Protein AF-A0A9X2RRU5-F1 (afdb_monomer_lite)

Secondary structure (DSSP, 8-state):
--TT----EE-SEEEEE--TTTT-SS-HHHHHHHHHHTT-SEEEE--BT--HHHHHHHHHHTTSSEEEEEEEEEEEETTEEEEEEEE---TTSTTHHHHHHHHHHHHHHHHHHHHHHHHHHHHTT----HHHHHHHH-TT----HHHHHHHHHHHHTT-TTTTT--TT-HHHHHHHHSSTTSTT-PPPPP--BHHHHHHHHHHTTPEEEE-SGGGT---SSHHHHHHHHHHHHHTTEEEEEEEETTS-HHHHHHHHHHHHHHT-EEEEE--B--TTTSTTS-STTEESS--SSSTHHHHHHHHHHHHHHHH-PPPPPPPPPP-----------------------PPPPTT--------GGG---EE-SEEEEEE-SS-GGGGGGG--HHHHHHHHHHHHHHHHHHHHHHHHHHHHHHS--TTHHHHHHHHHTT-PPPHHHHHHHHTSSS--HHHHHHHHHHHHHHHHHHHHHHHHHHHHHHHHHHHHHHHHHHHHH-HHHHHHHHHHHTTTHHHHHHHHHH--S---HHHHHHHHHHHHHHHHHHH---SSTTT--EEEEEE-TTS-SSEE-S-SSPPPPEEEEEE-HHHHHHHHHHHHTSTTTGGG---EE-TTEEEETTEEEEEEEEESSS-TTSEEEEEEEEEE--HHHHHHHHH-BSSS-HHHHHHHHHHHH------------------------------------PPP-PPPPHHHHHHHHHHTTSEE-S-PPPTT-S-HHHHHHHHHHT-GGGTTHHHHHHHHHHHHHHHHHHHS-TTTHHHHHHHHHHHHHHHHSS-SBSSTT---TTSBSEEEEEE-S--SEEE-HHHHHIIIIITHHHHHHHHHHHHHHHHHHHHHHHHHHHHHH-SS--EEHHHHHHHHHHTHHHHHHHHHHHHHHHHHHHHHHHHHHH-S--SSSEEEE-HHHHHHHHHTS--PSP-EEEEEEEEE-SSHHHHHTT--EEEEEEEEESS-SSTTSTTHHHHHHH-TTHHHHHHHHHHHTS-TTEEEEEEE---TTS-------SSEEEESSS--SS-GGGEEPGGGEEEEEETTEEEEEETT--SEEEESS-SS--SSTTT-TTGGGB---EEESS----TT-SEEPEEEETTEEEE--EEEEEGGGGSPPPSSS--PPP-HHHHHHHHHHHHHHHT--SEEEEE-TT-SSPEEEETT-HHHHHHHHHHHHHH-SEEEEEE-SS-GGGB-EEETTEEE-EEEE--EE------

pLDDT: mean 83.12, std 18.12, range [20.88, 98.06]

Structure (mmCIF, N/CA/C/O backbone):
data_AF-A0A9X2RRU5-F1
#
_entry.id   AF-A0A9X2RRU5-F1
#
loop_
_atom_site.group_PDB
_atom_site.id
_atom_site.type_symbol
_atom_site.label_atom_id
_atom_site.label_alt_id
_atom_site.label_comp_id
_atom_site.label_asym_id
_atom_site.label_entity_id
_atom_site.label_seq_id
_atom_site.pdbx_PDB_ins_code
_atom_site.Cartn_x
_atom_site.Cartn_y
_atom_site.Cartn_z
_atom_site.occupancy
_atom_site.B_iso_or_equiv
_atom_site.auth_seq_id
_atom_site.auth_comp_id
_atom_site.auth_asym_id
_atom_site.auth_atom_id
_atom_site.pdbx_PDB_model_num
ATOM 1 N N . MET A 1 1 ? 44.493 -8.476 35.627 1.00 24.47 1 MET A N 1
ATOM 2 C CA . MET A 1 1 ? 45.033 -7.413 34.754 1.00 24.47 1 MET A CA 1
ATOM 3 C C . MET A 1 1 ? 45.550 -8.068 33.486 1.00 24.47 1 MET A C 1
ATOM 5 O O . MET A 1 1 ? 46.550 -8.771 33.555 1.00 24.47 1 MET A O 1
ATOM 9 N N . MET A 1 2 ? 44.836 -7.906 32.372 1.00 25.84 2 MET A N 1
ATOM 10 C CA . MET A 1 2 ? 45.335 -8.288 31.048 1.00 25.84 2 MET A CA 1
ATOM 11 C C . MET A 1 2 ? 46.374 -7.245 30.592 1.00 25.84 2 MET A C 1
ATOM 13 O O . MET A 1 2 ? 46.134 -6.050 30.787 1.00 25.84 2 MET A O 1
ATOM 17 N N . PRO A 1 3 ? 47.530 -7.637 30.029 1.00 26.92 3 PRO A N 1
ATOM 18 C CA . PRO A 1 3 ? 48.502 -6.690 29.498 1.00 26.92 3 PRO A CA 1
ATOM 19 C C . PRO A 1 3 ? 47.978 -6.097 28.182 1.00 26.92 3 PRO A C 1
ATOM 21 O O . PRO A 1 3 ? 47.707 -6.846 27.250 1.00 26.92 3 PRO A O 1
ATOM 24 N N . GLY A 1 4 ? 47.883 -4.766 28.092 1.00 42.81 4 GLY A N 1
ATOM 25 C CA . GLY A 1 4 ? 47.734 -4.063 26.808 1.00 42.81 4 GLY A CA 1
ATOM 26 C C . GLY A 1 4 ? 46.471 -3.225 26.589 1.00 42.81 4 GLY A C 1
ATOM 27 O O . GLY A 1 4 ? 46.318 -2.710 25.486 1.00 42.81 4 GLY A O 1
ATOM 28 N N . VAL A 1 5 ? 45.594 -3.033 27.583 1.00 45.88 5 VAL A N 1
ATOM 29 C CA . VAL A 1 5 ? 44.443 -2.118 27.429 1.00 45.88 5 VAL A CA 1
ATOM 30 C C . VAL A 1 5 ? 44.961 -0.674 27.283 1.00 45.88 5 VAL A C 1
ATOM 32 O O . VAL A 1 5 ? 45.672 -0.204 28.179 1.00 45.88 5 VAL A O 1
ATOM 35 N N . PRO A 1 6 ? 44.670 0.035 26.174 1.00 53.47 6 PRO A N 1
ATOM 36 C CA . PRO A 1 6 ? 45.039 1.439 26.015 1.00 53.47 6 PRO A CA 1
ATOM 37 C C . PRO A 1 6 ? 44.464 2.280 27.161 1.00 53.47 6 PRO A C 1
ATOM 39 O O . PRO A 1 6 ? 43.352 2.032 27.618 1.00 53.47 6 PRO A O 1
ATOM 42 N N . ALA A 1 7 ? 45.192 3.295 27.630 1.00 63.28 7 ALA A N 1
ATOM 43 C CA . ALA A 1 7 ? 44.657 4.205 28.642 1.00 63.28 7 ALA A CA 1
ATOM 44 C C . ALA A 1 7 ? 43.422 4.945 28.090 1.00 63.28 7 ALA A C 1
ATOM 46 O O . ALA A 1 7 ? 43.555 5.742 27.159 1.00 63.28 7 ALA A O 1
ATOM 47 N N . HIS A 1 8 ? 42.241 4.692 28.666 1.00 77.44 8 HIS A N 1
ATOM 48 C CA . HIS A 1 8 ? 41.007 5.389 28.300 1.00 77.44 8 HIS A CA 1
ATOM 49 C C . HIS A 1 8 ? 41.116 6.889 28.606 1.00 77.44 8 HIS A C 1
ATOM 51 O O . HIS A 1 8 ? 41.664 7.294 29.634 1.00 77.44 8 HIS A O 1
ATOM 57 N N . ARG A 1 9 ? 40.577 7.725 27.717 1.00 82.31 9 ARG A N 1
ATOM 58 C CA . ARG A 1 9 ? 40.496 9.181 27.874 1.00 82.31 9 ARG A CA 1
ATOM 59 C C . ARG A 1 9 ? 39.036 9.605 27.988 1.00 82.31 9 ARG A C 1
ATOM 61 O O . ARG A 1 9 ? 38.184 9.062 27.290 1.00 82.31 9 ARG A O 1
ATOM 68 N N . ALA A 1 10 ? 38.778 10.593 28.840 1.00 87.06 10 ALA A N 1
ATOM 69 C CA . ALA A 1 10 ? 37.452 11.176 28.997 1.00 87.06 10 ALA A CA 1
ATOM 70 C C . ALA A 1 10 ? 37.059 12.021 27.772 1.00 87.06 10 ALA A C 1
ATOM 72 O O . ALA A 1 10 ? 37.877 12.779 27.243 1.00 87.06 10 ALA A O 1
ATOM 73 N N . THR A 1 11 ? 35.801 11.911 27.358 1.00 90.81 11 THR A N 1
ATOM 74 C CA . THR A 1 11 ? 35.143 12.739 26.337 1.00 90.81 11 THR A CA 1
ATOM 75 C C . THR A 1 11 ? 33.867 13.352 26.926 1.00 90.81 11 THR A C 1
ATOM 77 O O . THR A 1 11 ? 33.254 12.728 27.782 1.00 90.81 11 THR A O 1
ATOM 80 N N . PRO A 1 12 ? 33.436 14.555 26.501 1.00 92.94 12 PRO A N 1
ATOM 81 C CA . PRO A 1 12 ? 32.175 15.162 26.933 1.00 92.94 12 PRO A CA 1
ATOM 82 C C . PRO A 1 12 ? 30.919 14.556 26.270 1.00 92.94 12 PRO A C 1
ATOM 84 O O . PRO A 1 12 ? 29.825 15.068 26.501 1.00 92.94 12 PRO A O 1
ATOM 87 N N . LEU A 1 13 ? 31.051 13.522 25.435 1.00 95.38 13 LEU A N 1
ATOM 88 C CA . LEU A 1 13 ? 29.955 12.876 24.702 1.00 95.38 13 LEU A CA 1
ATOM 89 C C . LEU A 1 13 ? 30.018 11.354 24.876 1.00 95.38 13 LEU A C 1
ATOM 91 O O . LEU A 1 13 ? 31.097 10.786 24.709 1.00 95.38 13 LEU A O 1
ATOM 95 N N . ASP A 1 14 ? 28.869 10.715 25.102 1.00 96.75 14 ASP A N 1
ATOM 96 C CA . ASP A 1 14 ? 28.729 9.256 25.017 1.00 96.75 14 ASP A CA 1
ATOM 97 C C . ASP A 1 14 ? 27.379 8.834 24.417 1.00 96.75 14 ASP A C 1
ATOM 99 O O . ASP A 1 14 ? 26.338 8.988 25.051 1.00 96.75 14 ASP A O 1
ATOM 103 N N . LEU A 1 15 ? 27.381 8.325 23.186 1.00 97.06 15 LEU A N 1
ATOM 104 C CA . LEU A 1 15 ? 26.156 7.957 22.474 1.00 97.06 15 LEU A CA 1
ATOM 105 C C . LEU A 1 15 ? 25.784 6.472 22.588 1.00 97.06 15 LEU A C 1
ATOM 107 O O . LEU A 1 15 ? 24.873 6.047 21.896 1.00 97.06 15 LEU A O 1
ATOM 111 N N . HIS A 1 16 ? 26.442 5.690 23.443 1.00 97.38 16 HIS A N 1
ATOM 112 C CA . HIS A 1 16 ? 26.155 4.260 23.549 1.00 97.38 16 HIS A CA 1
ATOM 113 C C . HIS A 1 16 ? 26.153 3.830 25.018 1.00 97.38 16 HIS A C 1
ATOM 115 O O . HIS A 1 16 ? 27.198 3.514 25.595 1.00 97.38 16 HIS A O 1
ATOM 121 N N . LEU A 1 17 ? 24.970 3.872 25.636 1.00 97.31 17 LEU A N 1
ATOM 122 C CA . LEU A 1 17 ? 24.763 3.574 27.053 1.00 97.31 17 LEU A CA 1
ATOM 123 C C . LEU A 1 17 ? 23.592 2.615 27.236 1.00 97.31 17 LEU A C 1
ATOM 125 O O . LEU A 1 17 ? 22.496 2.860 26.731 1.00 97.31 17 LEU A O 1
ATOM 129 N N . HIS A 1 18 ? 23.801 1.603 28.066 1.00 97.06 18 HIS A N 1
ATOM 130 C CA . HIS A 1 18 ? 22.802 0.605 28.416 1.00 97.06 18 HIS A CA 1
ATOM 131 C C . HIS A 1 18 ? 22.376 0.742 29.867 1.00 97.06 18 HIS A C 1
ATOM 133 O O . HIS A 1 18 ? 23.141 1.159 30.744 1.00 97.06 18 HIS A O 1
ATOM 139 N N . THR A 1 19 ? 21.123 0.403 30.127 1.00 95.75 19 THR A N 1
ATOM 140 C CA . THR A 1 19 ? 20.498 0.487 31.440 1.00 95.75 19 THR A CA 1
ATOM 141 C C . THR A 1 19 ? 19.887 -0.856 31.822 1.00 95.75 19 THR A C 1
ATOM 143 O O . THR A 1 19 ? 19.808 -1.798 31.037 1.00 95.75 19 THR A O 1
ATOM 146 N N . ARG A 1 20 ? 19.372 -0.938 33.047 1.00 93.06 20 ARG A N 1
ATOM 147 C CA . ARG A 1 20 ? 18.588 -2.074 33.544 1.00 93.06 20 ARG A CA 1
ATOM 148 C C . ARG A 1 20 ? 17.278 -2.318 32.792 1.00 93.06 20 ARG A C 1
ATOM 150 O O . ARG A 1 20 ? 16.584 -3.268 33.139 1.00 93.06 20 ARG A O 1
ATOM 157 N N . CYS A 1 21 ? 16.910 -1.478 31.824 1.00 90.69 21 CYS A N 1
ATOM 158 C CA . CYS A 1 21 ? 15.813 -1.760 30.900 1.00 90.69 21 CYS A CA 1
ATOM 159 C C . CYS A 1 21 ? 16.197 -2.797 29.829 1.00 90.69 21 CYS A C 1
ATOM 161 O O . CYS A 1 21 ? 15.300 -3.407 29.256 1.00 90.69 21 CYS A O 1
ATOM 163 N N . SER A 1 22 ? 17.493 -3.033 29.612 1.00 93.75 22 SER A N 1
ATOM 164 C CA . SER A 1 22 ? 18.047 -4.127 28.809 1.00 93.75 22 SER A CA 1
ATOM 165 C C . SER A 1 22 ? 19.157 -4.838 29.598 1.00 93.75 22 SER A C 1
ATOM 167 O O . SER A 1 22 ? 18.963 -5.166 30.769 1.00 93.75 22 SER A O 1
ATOM 169 N N . ASP A 1 23 ? 20.332 -5.088 29.044 1.00 92.62 23 ASP A N 1
ATOM 170 C CA . ASP A 1 23 ? 21.387 -5.894 29.659 1.00 92.62 23 ASP A CA 1
ATOM 171 C C . ASP A 1 23 ? 22.358 -5.109 30.572 1.00 92.62 23 ASP A C 1
ATOM 173 O O . ASP A 1 23 ? 23.270 -5.697 31.159 1.00 92.62 23 ASP A O 1
ATOM 177 N N . GLY A 1 24 ? 22.120 -3.814 30.805 1.00 92.31 24 GLY A N 1
ATOM 178 C CA . GLY A 1 24 ? 22.867 -3.007 31.779 1.00 92.31 24 GLY A CA 1
ATOM 179 C C . GLY A 1 24 ? 22.593 -3.373 33.251 1.00 92.31 24 GLY A C 1
ATOM 180 O O . GLY A 1 24 ? 21.555 -3.937 33.602 1.00 92.31 24 GLY A O 1
ATOM 181 N N . ASP A 1 25 ? 23.514 -3.039 34.163 1.00 90.12 25 ASP A N 1
ATOM 182 C CA . ASP A 1 25 ? 23.371 -3.322 35.607 1.00 90.12 25 ASP A CA 1
ATOM 183 C C . ASP A 1 25 ? 22.767 -2.171 36.443 1.00 90.12 25 ASP A C 1
ATOM 185 O O . ASP A 1 25 ? 22.312 -2.402 37.568 1.00 90.12 25 ASP A O 1
ATOM 189 N N . GLU A 1 26 ? 22.684 -0.967 35.877 1.00 94.31 26 GLU A N 1
ATOM 190 C CA . GLU A 1 26 ? 22.269 0.271 36.545 1.00 94.31 26 GLU A CA 1
ATOM 191 C C . GLU A 1 26 ? 20.958 0.826 35.984 1.00 94.31 26 GLU A C 1
ATOM 193 O O . GLU A 1 26 ? 20.671 0.750 34.792 1.00 94.31 26 GLU A O 1
ATOM 198 N N . THR A 1 27 ? 20.131 1.419 36.842 1.00 95.19 27 THR A N 1
ATOM 199 C CA . THR A 1 27 ? 18.882 2.072 36.420 1.00 95.19 27 THR A CA 1
ATOM 200 C C . THR A 1 27 ? 19.157 3.309 35.554 1.00 95.19 27 THR A C 1
ATOM 202 O O . THR A 1 27 ? 20.185 3.967 35.736 1.00 95.19 27 THR A O 1
ATOM 205 N N . PRO A 1 28 ? 18.216 3.729 34.683 1.00 95.94 28 PRO A N 1
ATOM 206 C CA . PRO A 1 28 ? 18.375 4.949 33.886 1.00 95.94 28 PRO A CA 1
ATOM 207 C C . PRO A 1 28 ? 18.768 6.192 34.707 1.00 95.94 28 PRO A C 1
ATOM 209 O O . PRO A 1 28 ? 19.568 7.016 34.265 1.00 95.94 28 PRO A O 1
ATOM 212 N N . ALA A 1 29 ? 18.262 6.317 35.939 1.00 95.00 29 ALA A N 1
ATOM 213 C CA . ALA A 1 29 ? 18.604 7.422 36.833 1.00 95.00 29 ALA A CA 1
ATOM 214 C C . ALA A 1 29 ? 20.039 7.339 37.388 1.00 95.00 29 ALA A C 1
ATOM 216 O O . ALA A 1 29 ? 20.690 8.366 37.588 1.00 95.00 29 ALA A O 1
ATOM 217 N N . GLU A 1 30 ? 20.548 6.134 37.650 1.00 96.62 30 GLU A N 1
ATOM 218 C CA . GLU A 1 30 ? 21.934 5.918 38.077 1.00 96.62 30 GLU A CA 1
ATOM 219 C C . GLU A 1 30 ? 22.914 6.240 36.953 1.00 96.62 30 GLU A C 1
ATOM 221 O O . GLU A 1 30 ? 23.857 7.005 37.181 1.00 96.62 30 GLU A O 1
ATOM 226 N N . VAL A 1 31 ? 22.631 5.767 35.735 1.00 97.06 31 VAL A N 1
ATOM 227 C CA . VAL A 1 31 ? 23.450 6.063 34.553 1.00 97.06 31 VAL A CA 1
ATOM 228 C C . VAL A 1 31 ? 23.481 7.574 34.289 1.00 97.06 31 VAL A C 1
ATOM 230 O O . VAL A 1 31 ? 24.561 8.135 34.092 1.00 97.06 31 VAL A O 1
ATOM 233 N N . ALA A 1 32 ? 22.345 8.278 34.391 1.00 96.38 32 ALA A N 1
ATOM 234 C CA . ALA A 1 32 ? 22.297 9.738 34.247 1.00 96.38 32 ALA A CA 1
ATOM 235 C C . ALA A 1 32 ? 23.183 10.460 35.280 1.00 96.38 32 ALA A C 1
ATOM 237 O O . ALA A 1 32 ? 23.961 11.351 34.927 1.00 96.38 32 ALA A O 1
ATOM 238 N N . ARG A 1 33 ? 23.140 10.043 36.555 1.00 95.12 33 ARG A N 1
ATOM 239 C CA . ARG A 1 33 ? 24.009 10.602 37.608 1.00 95.12 33 ARG A CA 1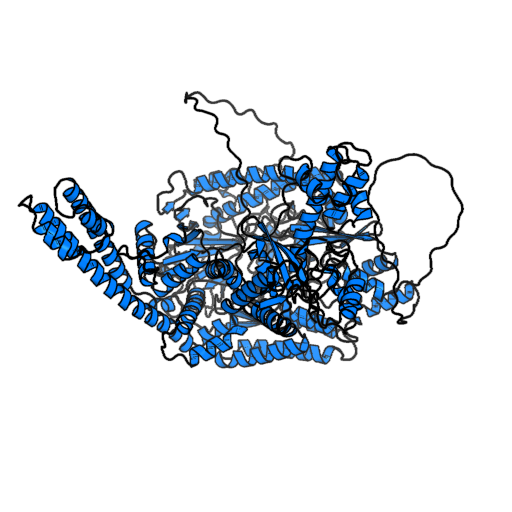
ATOM 240 C C . ARG A 1 33 ? 25.489 10.364 37.324 1.00 95.12 33 ARG A C 1
ATOM 242 O O . ARG A 1 33 ? 26.296 11.263 37.564 1.00 95.12 33 ARG A O 1
ATOM 249 N N . ARG A 1 34 ? 25.857 9.193 36.797 1.00 95.50 34 ARG A N 1
ATOM 250 C CA . ARG A 1 34 ? 27.243 8.911 36.395 1.00 95.50 34 ARG A CA 1
ATOM 251 C C . ARG A 1 34 ? 27.687 9.762 35.218 1.00 95.50 34 ARG A C 1
ATOM 253 O O . ARG A 1 34 ? 28.794 10.286 35.265 1.00 95.50 34 ARG A O 1
ATOM 260 N N . CYS A 1 35 ? 26.830 9.953 34.217 1.00 96.44 35 CYS A N 1
ATOM 261 C CA . CYS A 1 35 ? 27.108 10.835 33.083 1.00 96.44 35 CYS A CA 1
ATOM 262 C C . CYS A 1 35 ? 27.416 12.266 33.552 1.00 96.44 35 CYS A C 1
ATOM 264 O O . CYS A 1 35 ? 28.423 12.849 33.152 1.00 96.44 35 CYS A O 1
ATOM 266 N N . LEU A 1 36 ? 26.604 12.801 34.470 1.00 94.75 36 LEU A N 1
ATOM 267 C CA . LEU A 1 36 ? 26.824 14.123 35.064 1.00 94.75 36 LEU A CA 1
ATOM 268 C C . LEU A 1 36 ? 28.119 14.181 35.889 1.00 94.75 36 LEU A C 1
ATOM 270 O O . LEU A 1 36 ? 28.892 15.128 35.757 1.00 94.75 36 LEU A O 1
ATOM 274 N N . ALA A 1 37 ? 28.393 13.159 36.706 1.00 93.75 37 ALA A N 1
ATOM 275 C CA . ALA A 1 37 ? 29.620 13.079 37.502 1.00 93.75 37 ALA A CA 1
ATOM 276 C C . ALA A 1 37 ? 30.890 12.941 36.638 1.00 93.75 37 ALA A C 1
ATOM 278 O O . ALA A 1 37 ? 31.948 13.437 37.020 1.00 93.75 37 ALA A O 1
ATOM 279 N N . ALA A 1 38 ? 30.779 12.301 35.471 1.00 92.56 38 ALA A N 1
ATOM 280 C CA . ALA A 1 38 ? 31.847 12.170 34.482 1.00 92.56 38 ALA A CA 1
ATOM 281 C C . ALA A 1 38 ? 32.068 13.450 33.651 1.00 92.56 38 ALA A C 1
ATOM 283 O O . ALA A 1 38 ? 33.027 13.526 32.884 1.00 92.56 38 ALA A O 1
ATOM 284 N N . GLY A 1 39 ? 31.214 14.469 33.811 1.00 93.88 39 GLY A N 1
ATOM 285 C CA . GLY A 1 39 ? 31.307 15.729 33.074 1.00 93.88 39 GLY A CA 1
ATOM 286 C C . GLY A 1 39 ? 30.813 15.642 31.628 1.00 93.88 39 GLY A C 1
ATOM 287 O O . GLY A 1 39 ? 31.238 16.448 30.796 1.00 93.88 39 GLY A O 1
ATOM 288 N N . LEU A 1 40 ? 29.932 14.682 31.314 1.00 95.88 40 LEU A N 1
ATOM 289 C CA . LEU A 1 40 ? 29.296 14.610 30.002 1.00 95.88 40 LEU A CA 1
ATOM 290 C C . LEU A 1 40 ? 28.385 15.816 29.768 1.00 95.88 40 LEU A C 1
ATOM 292 O O . LEU A 1 40 ? 27.685 16.288 30.662 1.00 95.88 40 LEU A O 1
ATOM 296 N N . ARG A 1 41 ? 28.388 16.295 28.526 1.00 94.81 41 ARG A N 1
ATOM 297 C CA . ARG A 1 41 ? 27.505 17.347 28.015 1.00 94.81 41 ARG A CA 1
ATOM 298 C C . ARG A 1 41 ? 26.365 16.795 27.172 1.00 94.81 41 ARG A C 1
ATOM 300 O O . ARG A 1 41 ? 25.324 17.444 27.078 1.00 94.81 41 ARG A O 1
ATOM 307 N N . ALA A 1 42 ? 26.549 15.621 26.578 1.00 94.88 42 ALA A N 1
ATOM 308 C CA . ALA A 1 42 ? 25.508 14.923 25.846 1.00 94.88 42 ALA A CA 1
ATOM 309 C C . ALA A 1 42 ? 25.653 13.408 25.975 1.00 94.88 42 ALA A C 1
ATOM 311 O O . ALA A 1 42 ? 26.777 12.902 26.044 1.00 94.88 42 ALA A O 1
ATOM 312 N N . ALA A 1 43 ? 24.524 12.702 26.001 1.00 96.75 43 ALA A N 1
ATOM 313 C CA . ALA A 1 43 ? 24.524 11.250 25.997 1.00 96.75 43 ALA A CA 1
ATOM 314 C C . ALA A 1 43 ? 23.265 10.642 25.373 1.00 96.75 43 ALA A C 1
ATOM 316 O O . ALA A 1 43 ? 22.221 11.298 25.338 1.00 96.75 43 ALA A O 1
ATOM 317 N N . ALA A 1 44 ? 23.359 9.388 24.930 1.00 96.06 44 ALA A N 1
ATOM 318 C CA . ALA A 1 44 ? 22.219 8.602 24.466 1.00 96.06 44 ALA A CA 1
ATOM 319 C C . ALA A 1 44 ? 22.071 7.318 25.284 1.00 96.06 44 ALA A C 1
ATOM 321 O O . ALA A 1 44 ? 23.061 6.640 25.543 1.00 96.06 44 ALA A O 1
ATOM 322 N N . VAL A 1 45 ? 20.835 6.991 25.661 1.00 95.00 45 VAL A N 1
ATOM 323 C CA . VAL A 1 45 ? 20.478 5.643 26.121 1.00 95.00 45 VAL A CA 1
ATOM 324 C C . VAL A 1 45 ? 20.085 4.847 24.892 1.00 95.00 45 VAL A C 1
ATOM 326 O O . VAL A 1 45 ? 19.264 5.323 24.115 1.00 95.00 45 VAL A O 1
ATOM 329 N N . THR A 1 46 ? 20.687 3.679 24.720 1.00 96.19 46 THR A N 1
ATOM 330 C CA . THR A 1 46 ? 20.565 2.824 23.538 1.00 96.19 46 THR A CA 1
ATOM 331 C C . THR A 1 46 ? 20.336 1.379 23.958 1.00 96.19 46 THR A C 1
ATOM 333 O O . THR A 1 46 ? 20.998 0.484 23.459 1.00 96.19 46 THR A O 1
ATOM 336 N N . ASP A 1 47 ? 19.401 1.162 24.884 1.00 96.12 47 ASP A N 1
ATOM 337 C CA . ASP A 1 47 ? 19.038 -0.176 25.356 1.00 96.12 47 ASP A CA 1
ATOM 338 C C . ASP A 1 47 ? 18.694 -1.125 24.189 1.00 96.12 47 ASP A C 1
ATOM 340 O O . ASP A 1 47 ? 18.074 -0.716 23.194 1.00 96.12 47 ASP A O 1
ATOM 344 N N . HIS A 1 48 ? 19.059 -2.402 24.336 1.00 96.06 48 HIS A N 1
ATOM 345 C CA . HIS A 1 48 ? 18.788 -3.424 23.327 1.00 96.06 48 HIS A CA 1
ATOM 346 C C . HIS A 1 48 ? 17.289 -3.603 23.076 1.00 96.06 48 HIS A C 1
ATOM 348 O O . HIS A 1 48 ? 16.526 -3.946 23.979 1.00 96.06 48 HIS A O 1
ATOM 354 N N . ASN A 1 49 ? 16.869 -3.390 21.826 1.00 95.00 49 ASN A N 1
ATOM 355 C CA . ASN A 1 49 ? 15.518 -3.646 21.317 1.00 95.00 49 ASN A CA 1
ATOM 356 C C . ASN A 1 49 ? 14.378 -2.967 22.108 1.00 95.00 49 ASN A C 1
ATOM 358 O O . ASN A 1 49 ? 13.209 -3.340 21.976 1.00 95.00 49 ASN A O 1
ATOM 362 N N . THR A 1 50 ? 14.688 -1.939 22.905 1.00 91.56 50 THR A N 1
ATOM 363 C CA . THR A 1 50 ? 13.719 -1.205 23.722 1.00 91.56 50 THR A CA 1
ATOM 364 C C . THR A 1 50 ? 14.110 0.260 23.892 1.00 91.56 50 THR A C 1
ATOM 366 O O . THR A 1 50 ? 15.277 0.625 23.914 1.00 91.56 50 THR A O 1
ATOM 369 N N . MET A 1 51 ? 13.102 1.118 24.046 1.00 91.38 51 MET A N 1
ATOM 370 C CA . MET A 1 51 ? 13.267 2.553 24.322 1.00 91.38 51 MET A CA 1
ATOM 371 C C . MET A 1 51 ? 12.924 2.905 25.782 1.00 91.38 51 MET A C 1
ATOM 373 O O . MET A 1 51 ? 12.890 4.082 26.148 1.00 91.38 51 MET A O 1
ATOM 377 N N . ALA A 1 52 ? 12.620 1.909 26.624 1.00 89.44 52 ALA A N 1
ATOM 378 C CA . ALA A 1 52 ? 12.047 2.120 27.956 1.00 89.44 52 ALA A CA 1
ATOM 379 C C . ALA A 1 52 ? 12.941 2.958 28.895 1.00 89.44 52 ALA A C 1
ATOM 381 O O . ALA A 1 52 ? 12.426 3.697 29.739 1.00 89.44 52 ALA A O 1
ATOM 382 N N . GLY A 1 53 ? 14.268 2.901 28.729 1.00 90.38 53 GLY A N 1
ATOM 383 C CA . GLY A 1 53 ? 15.218 3.642 29.563 1.00 90.38 53 GLY A CA 1
ATOM 384 C C . GLY A 1 53 ? 15.281 5.150 29.286 1.00 90.38 53 GLY A C 1
ATOM 385 O O . GLY A 1 53 ? 15.643 5.926 30.176 1.00 90.38 53 GLY A O 1
ATOM 386 N N . VAL A 1 54 ? 14.880 5.601 28.091 1.00 92.19 54 VAL A N 1
ATOM 387 C CA . VAL A 1 54 ? 15.118 6.975 27.609 1.00 92.19 54 VAL A CA 1
ATOM 388 C C . VAL A 1 54 ? 14.432 8.029 28.484 1.00 92.19 54 VAL A C 1
ATOM 390 O O . VAL A 1 54 ? 15.074 8.983 28.931 1.00 92.19 54 VAL A O 1
ATOM 393 N N . ALA A 1 55 ? 13.139 7.859 28.779 1.00 86.62 55 ALA A N 1
ATOM 394 C CA . ALA A 1 55 ? 12.369 8.842 29.548 1.00 86.62 55 ALA A CA 1
ATOM 395 C C . ALA A 1 55 ? 12.871 8.971 30.998 1.00 86.62 55 ALA A C 1
ATOM 397 O O . ALA A 1 55 ? 12.998 10.077 31.533 1.00 86.62 55 ALA A O 1
ATOM 398 N N . GLY A 1 56 ? 13.204 7.839 31.630 1.00 86.94 56 GLY A N 1
ATOM 399 C CA . GLY A 1 56 ? 13.754 7.804 32.985 1.00 86.94 56 GLY A CA 1
ATOM 400 C C . GLY A 1 56 ? 15.112 8.502 33.081 1.00 86.94 56 GLY A C 1
ATOM 401 O O . GLY A 1 56 ? 15.335 9.287 34.005 1.00 86.94 56 GLY A O 1
ATOM 402 N N . PHE A 1 57 ? 15.983 8.269 32.099 1.00 93.69 57 PHE A N 1
ATOM 403 C CA . PHE A 1 57 ? 17.292 8.912 31.998 1.00 93.69 57 PHE A CA 1
ATOM 404 C C . PHE A 1 57 ? 17.174 10.425 31.774 1.00 93.69 57 PHE A C 1
ATOM 406 O O . PHE A 1 57 ? 17.789 11.205 32.502 1.00 93.69 57 PHE A O 1
ATOM 413 N N . ALA A 1 58 ? 16.333 10.855 30.825 1.00 88.88 58 ALA A N 1
ATOM 414 C CA . ALA A 1 58 ? 16.113 12.271 30.520 1.00 88.88 58 ALA A CA 1
ATOM 415 C C . ALA A 1 58 ? 15.598 13.061 31.730 1.00 88.88 58 ALA A C 1
ATOM 417 O O . ALA A 1 58 ? 16.090 14.154 32.023 1.00 88.88 58 ALA A O 1
ATOM 418 N N . ARG A 1 59 ? 14.658 12.479 32.482 1.00 87.94 59 ARG A N 1
ATOM 419 C CA . ARG A 1 59 ? 14.136 13.069 33.720 1.00 87.94 59 ARG A CA 1
ATOM 420 C C . ARG A 1 59 ? 15.231 13.232 34.776 1.00 87.94 59 ARG A C 1
ATOM 422 O O . ARG A 1 59 ? 15.345 14.301 35.368 1.00 87.94 59 ARG A O 1
ATOM 429 N N . ALA A 1 60 ? 16.057 12.206 34.986 1.00 88.69 60 ALA A N 1
ATOM 430 C CA . ALA A 1 60 ? 17.151 12.252 35.957 1.00 88.69 60 ALA A CA 1
ATOM 431 C C . ALA A 1 60 ? 18.287 13.208 35.550 1.00 88.69 60 ALA A C 1
ATOM 433 O O . ALA A 1 60 ? 18.955 13.772 36.416 1.00 88.69 60 ALA A O 1
ATOM 434 N N . ALA A 1 61 ? 18.490 13.422 34.248 1.00 89.75 61 ALA A N 1
ATOM 435 C CA . ALA A 1 61 ? 19.449 14.388 33.724 1.00 89.75 61 ALA A CA 1
ATOM 436 C C . ALA A 1 61 ? 19.045 15.855 33.980 1.00 89.75 61 ALA A C 1
ATOM 438 O O . ALA A 1 61 ? 19.914 16.729 34.001 1.00 89.75 61 ALA A O 1
ATOM 439 N N . GLY A 1 62 ? 17.749 16.147 34.159 1.00 80.94 62 GLY A N 1
ATOM 440 C CA . GLY A 1 62 ? 17.249 17.461 34.589 1.00 80.94 62 GLY A CA 1
ATOM 441 C C . GLY A 1 62 ? 17.633 18.640 33.682 1.00 80.94 62 GLY A C 1
ATOM 442 O O . GLY A 1 62 ? 17.734 19.768 34.157 1.00 80.94 62 GLY A O 1
ATOM 443 N N . GLY A 1 63 ? 17.913 18.387 32.397 1.00 79.94 63 GLY A N 1
ATOM 444 C CA . GLY A 1 63 ? 18.368 19.397 31.431 1.00 79.94 63 GLY A CA 1
ATOM 445 C C . GLY A 1 63 ? 19.847 19.802 31.541 1.00 79.94 63 GLY A C 1
ATOM 446 O O . GLY A 1 63 ? 20.310 20.610 30.740 1.00 79.94 63 GLY A O 1
ATOM 447 N N . ALA A 1 64 ? 20.611 19.238 32.484 1.00 85.31 64 ALA A N 1
ATOM 448 C CA . ALA A 1 64 ? 22.055 19.473 32.603 1.00 85.31 64 ALA A CA 1
ATOM 449 C C . ALA A 1 64 ? 22.885 18.697 31.557 1.00 85.31 64 ALA A C 1
ATOM 451 O O . ALA A 1 64 ? 24.061 18.993 31.348 1.00 85.31 64 ALA A O 1
ATOM 452 N N . LEU A 1 65 ? 22.259 17.726 30.889 1.00 90.75 65 LEU A N 1
ATOM 453 C CA . LEU A 1 65 ? 22.819 16.891 29.833 1.00 90.75 65 LEU A CA 1
ATOM 454 C C . LEU A 1 65 ? 21.903 16.972 28.607 1.00 90.75 65 LEU A C 1
ATOM 456 O O . LEU A 1 65 ? 20.682 16.885 28.744 1.00 90.75 65 LEU A O 1
ATOM 460 N N . THR A 1 66 ? 22.475 17.102 27.411 1.00 91.56 66 THR A N 1
ATOM 461 C CA . THR A 1 66 ? 21.705 16.932 26.169 1.00 91.56 66 THR A CA 1
ATOM 462 C C . THR A 1 66 ? 21.431 15.446 25.973 1.00 91.56 66 THR A C 1
ATOM 464 O O . THR A 1 66 ? 22.357 14.679 25.717 1.00 91.56 66 THR A O 1
ATOM 467 N N . VAL A 1 67 ? 20.176 15.032 26.127 1.00 92.50 67 VAL A N 1
ATOM 468 C CA . VAL A 1 67 ? 19.788 13.625 25.986 1.00 92.50 67 VAL A CA 1
ATOM 469 C C . VAL A 1 67 ? 19.326 13.359 24.563 1.00 92.50 67 VAL A C 1
ATOM 471 O O . VAL A 1 67 ? 18.382 13.986 24.087 1.00 92.50 67 VAL A O 1
ATOM 474 N N . VAL A 1 68 ? 19.994 12.423 23.897 1.00 92.38 68 VAL A N 1
ATOM 475 C CA . VAL A 1 68 ? 19.610 11.928 22.575 1.00 92.38 68 VAL A CA 1
ATOM 476 C C . VAL A 1 68 ? 18.787 10.652 22.773 1.00 92.38 68 VAL A C 1
ATOM 478 O O . VAL A 1 68 ? 19.296 9.705 23.374 1.00 92.38 68 VAL A O 1
ATOM 481 N N . PRO A 1 69 ? 17.523 10.594 22.315 1.00 89.94 69 PRO A N 1
ATOM 482 C CA . PRO A 1 69 ? 16.756 9.356 22.366 1.00 89.94 69 PRO A CA 1
ATOM 483 C C . PRO A 1 69 ? 17.370 8.334 21.404 1.00 89.94 69 PRO A C 1
ATOM 485 O O . PRO A 1 69 ? 17.696 8.686 20.264 1.00 89.94 69 PRO A O 1
ATOM 488 N N . GLY A 1 70 ? 17.507 7.085 21.851 1.00 91.56 70 GLY A N 1
ATOM 489 C CA . GLY A 1 70 ? 17.997 6.013 20.999 1.00 91.56 70 GLY A CA 1
ATOM 490 C C . GLY A 1 70 ? 17.693 4.600 21.489 1.00 91.56 70 GLY A C 1
ATOM 491 O O . GLY A 1 70 ? 17.128 4.400 22.562 1.00 91.56 70 GLY A O 1
ATOM 492 N N . CYS A 1 71 ? 18.043 3.629 20.648 1.00 94.94 71 CYS A N 1
ATOM 493 C CA . CYS A 1 71 ? 17.908 2.188 20.879 1.00 94.94 71 CYS A CA 1
ATOM 494 C C . CYS A 1 71 ? 18.989 1.456 20.080 1.00 94.94 71 CYS A C 1
ATOM 496 O O . CYS A 1 71 ? 19.307 1.867 18.962 1.00 94.94 71 CYS A O 1
ATOM 498 N N . GLU A 1 72 ? 19.546 0.383 20.635 1.00 97.62 72 GLU A N 1
ATOM 499 C CA . GLU A 1 72 ? 20.391 -0.549 19.893 1.00 97.62 72 GLU A CA 1
ATOM 500 C C . GLU A 1 72 ? 19.536 -1.714 19.385 1.00 97.62 72 GLU A C 1
ATOM 502 O O . GLU A 1 72 ? 18.996 -2.500 20.159 1.00 97.62 72 GLU A O 1
ATOM 507 N N . VAL A 1 73 ? 19.365 -1.816 18.068 1.00 97.38 73 VAL A N 1
ATOM 508 C CA . VAL A 1 73 ? 18.537 -2.859 17.453 1.00 97.38 73 VAL A CA 1
ATOM 509 C C . VAL A 1 73 ? 19.415 -4.029 17.026 1.00 97.38 73 VAL A C 1
ATOM 511 O O . VAL A 1 73 ? 20.340 -3.847 16.225 1.00 97.38 73 VAL A O 1
ATOM 514 N N . THR A 1 74 ? 19.091 -5.233 17.502 1.00 96.94 74 THR A N 1
ATOM 515 C CA . THR A 1 74 ? 19.741 -6.471 17.055 1.00 96.94 74 THR A CA 1
ATOM 516 C C . THR A 1 74 ? 19.298 -6.810 15.631 1.00 96.94 74 THR A C 1
ATOM 518 O O . THR A 1 74 ? 18.104 -6.853 15.325 1.00 96.94 74 THR A O 1
ATOM 521 N N . ALA A 1 75 ? 20.254 -7.076 14.743 1.00 95.44 75 ALA A N 1
ATOM 522 C CA . ALA A 1 75 ? 20.010 -7.392 13.341 1.00 95.44 75 ALA A CA 1
ATOM 523 C C . ALA A 1 75 ? 20.942 -8.502 12.834 1.00 95.44 75 ALA A C 1
ATOM 525 O O . ALA A 1 75 ? 21.897 -8.906 13.497 1.00 95.44 75 ALA A O 1
ATOM 526 N N . GLU A 1 76 ? 20.673 -8.983 11.625 1.00 94.31 76 GLU A N 1
ATOM 527 C CA . GLU A 1 76 ? 21.545 -9.900 10.897 1.00 94.31 76 GLU A CA 1
ATOM 528 C C . GLU A 1 76 ? 22.116 -9.221 9.647 1.00 94.31 76 GLU A C 1
ATOM 530 O O . GLU A 1 76 ? 21.402 -8.587 8.859 1.00 94.31 76 GLU A O 1
ATOM 535 N N . TRP A 1 77 ? 23.417 -9.381 9.417 1.00 92.44 77 TRP A N 1
ATOM 536 C CA . TRP A 1 77 ? 24.051 -8.985 8.168 1.00 92.44 77 TRP A CA 1
ATOM 537 C C . TRP A 1 77 ? 25.119 -9.993 7.766 1.00 92.44 77 TRP A C 1
ATOM 539 O O . TRP A 1 77 ? 26.037 -10.286 8.521 1.00 92.44 77 TRP A O 1
ATOM 549 N N . ARG A 1 78 ? 25.008 -10.514 6.536 1.00 86.25 78 ARG A N 1
ATOM 550 C CA . ARG A 1 78 ? 25.925 -11.526 5.975 1.00 86.25 78 ARG A CA 1
ATOM 551 C C . ARG A 1 78 ? 25.990 -12.823 6.803 1.00 86.25 78 ARG A C 1
ATOM 553 O O . ARG A 1 78 ? 27.016 -13.494 6.785 1.00 86.25 78 ARG A O 1
ATOM 560 N N . GLY A 1 79 ? 24.885 -13.187 7.459 1.00 81.62 79 GLY A N 1
ATOM 561 C CA . GLY A 1 79 ? 24.786 -14.380 8.304 1.00 81.62 79 GLY A CA 1
ATOM 562 C C . GLY A 1 79 ? 25.390 -14.219 9.701 1.00 81.62 79 GLY A C 1
ATOM 563 O O . GLY A 1 79 ? 25.462 -15.203 10.428 1.00 81.62 79 GLY A O 1
ATOM 564 N N . GLU A 1 80 ? 25.811 -13.006 10.067 1.00 86.12 80 GLU A N 1
ATOM 565 C CA . GLU A 1 80 ? 26.359 -12.669 11.381 1.00 86.12 80 GLU A CA 1
ATOM 566 C C . GLU A 1 80 ? 25.430 -11.693 12.117 1.00 86.12 80 GLU A C 1
ATOM 568 O O . GLU A 1 80 ? 24.735 -10.881 11.496 1.00 86.12 80 GLU A O 1
ATOM 573 N N . GLU A 1 81 ? 25.440 -11.760 13.448 1.00 92.31 81 GLU A N 1
ATOM 574 C CA . GLU A 1 81 ? 24.778 -10.784 14.316 1.00 92.31 81 GLU A CA 1
ATOM 575 C C . GLU A 1 81 ? 25.486 -9.431 14.216 1.00 92.31 81 GLU A C 1
ATOM 577 O O . GLU A 1 81 ? 26.708 -9.336 14.332 1.00 92.31 81 GLU A O 1
ATOM 582 N N . VAL A 1 82 ? 24.707 -8.378 13.998 1.00 95.12 82 VAL A N 1
ATOM 583 C CA . VAL A 1 82 ? 25.181 -6.995 14.015 1.00 95.12 82 VAL A CA 1
ATOM 584 C C . VAL A 1 82 ? 24.207 -6.138 14.801 1.00 95.12 82 VAL A C 1
ATOM 586 O O . VAL A 1 82 ? 23.016 -6.438 14.863 1.00 95.12 82 VAL A O 1
ATOM 589 N N . HIS A 1 83 ? 24.691 -5.028 15.342 1.00 96.69 83 HIS A N 1
ATOM 590 C CA . HIS A 1 83 ? 23.846 -4.078 16.048 1.00 96.69 83 HIS A CA 1
ATOM 591 C C . HIS A 1 83 ? 23.786 -2.742 15.324 1.00 96.69 83 HIS A C 1
ATOM 593 O O . HIS A 1 83 ? 24.790 -2.237 14.807 1.00 96.69 83 HIS A O 1
ATOM 599 N N . CYS A 1 84 ? 22.591 -2.162 15.280 1.00 97.62 84 CYS A N 1
ATOM 600 C CA . CYS A 1 84 ? 22.363 -0.861 14.677 1.00 97.62 84 CYS A CA 1
ATOM 601 C C . CYS A 1 84 ? 21.760 0.102 15.698 1.00 97.62 84 CYS A C 1
ATOM 603 O O . CYS A 1 84 ? 20.654 -0.101 16.189 1.00 97.62 84 CYS A O 1
ATOM 605 N N . LEU A 1 85 ? 22.492 1.174 15.981 1.00 97.81 85 LEU A N 1
ATOM 606 C CA . LEU A 1 85 ? 22.069 2.258 16.851 1.00 97.81 85 LEU A CA 1
ATOM 607 C C . LEU A 1 85 ? 21.106 3.164 16.080 1.00 97.81 85 LEU A C 1
ATOM 609 O O . LEU A 1 85 ? 21.438 3.694 15.014 1.00 97.81 85 LEU A O 1
ATOM 613 N N . ALA A 1 86 ? 19.917 3.342 16.636 1.00 95.19 86 ALA A N 1
ATOM 614 C CA . ALA A 1 86 ? 18.917 4.293 16.193 1.00 95.19 86 ALA A CA 1
ATOM 615 C C . ALA A 1 86 ? 19.016 5.552 17.057 1.00 95.19 86 ALA A C 1
ATOM 617 O O . ALA A 1 86 ? 18.884 5.460 18.273 1.00 95.19 86 ALA A O 1
ATOM 618 N N . TYR A 1 87 ? 19.222 6.721 16.449 1.00 93.25 87 TYR A N 1
ATOM 619 C CA . TYR A 1 87 ? 19.249 8.006 17.159 1.00 93.25 87 TYR A CA 1
ATOM 620 C C . TYR A 1 87 ? 18.156 8.949 16.675 1.00 93.25 87 TYR A C 1
ATOM 622 O O . TYR A 1 87 ? 17.772 8.901 15.508 1.00 93.25 87 TYR A O 1
ATOM 630 N N . PHE A 1 88 ? 17.732 9.872 17.543 1.00 84.38 88 PHE A N 1
ATOM 631 C CA . PHE A 1 88 ? 16.744 10.920 17.235 1.00 84.38 88 PHE A CA 1
ATOM 632 C C . PHE A 1 88 ? 15.356 10.386 16.859 1.00 84.38 88 PHE A C 1
ATOM 634 O O . PHE A 1 88 ? 14.580 11.059 16.190 1.00 84.38 88 PHE A O 1
ATOM 641 N N . THR A 1 89 ? 15.024 9.188 17.330 1.00 68.94 89 THR A N 1
ATOM 642 C CA . THR A 1 89 ? 13.693 8.599 17.199 1.00 68.94 89 THR A CA 1
ATOM 643 C C . THR A 1 89 ? 12.787 9.168 18.306 1.00 68.94 89 THR A C 1
ATOM 645 O O . THR A 1 89 ? 12.851 8.713 19.451 1.00 68.94 89 THR A O 1
ATOM 648 N N . ASP A 1 90 ? 12.015 10.220 18.009 1.00 60.53 90 ASP A N 1
ATOM 649 C CA . ASP A 1 90 ? 11.191 10.951 18.993 1.00 60.53 90 ASP A CA 1
ATOM 650 C C . ASP A 1 90 ? 9.934 10.147 19.417 1.00 60.53 90 ASP A C 1
ATOM 652 O O . ASP A 1 90 ? 9.121 9.794 18.558 1.00 60.53 90 ASP A O 1
ATOM 656 N N . PRO A 1 91 ? 9.720 9.879 20.724 1.00 49.88 91 PRO A N 1
ATOM 657 C CA . PRO A 1 91 ? 8.535 9.188 21.245 1.00 49.88 91 PRO A CA 1
ATOM 658 C C . PRO A 1 91 ? 7.179 9.871 20.989 1.00 49.88 91 PRO A C 1
ATOM 660 O O . PRO A 1 91 ? 6.149 9.233 21.201 1.00 49.88 91 PRO A O 1
ATOM 663 N N . ALA A 1 92 ? 7.143 11.145 20.582 1.00 44.09 92 ALA A N 1
ATOM 664 C CA . ALA A 1 92 ? 5.900 11.892 20.360 1.00 44.09 92 ALA A CA 1
ATOM 665 C C . ALA A 1 92 ? 5.307 11.759 18.936 1.00 44.09 92 ALA A C 1
ATOM 667 O O . ALA A 1 92 ? 4.191 12.228 18.684 1.00 44.09 92 ALA A O 1
ATOM 668 N N . ASP A 1 93 ? 6.017 11.133 17.990 1.00 52.34 93 ASP A N 1
ATOM 669 C CA . ASP A 1 93 ? 5.535 10.938 16.615 1.00 52.34 93 ASP A CA 1
ATOM 670 C C . ASP A 1 93 ? 4.682 9.658 16.487 1.00 52.34 93 ASP A C 1
ATOM 672 O O . ASP A 1 93 ? 5.028 8.614 17.020 1.00 52.34 93 ASP A O 1
ATOM 676 N N . ARG A 1 94 ? 3.585 9.674 15.716 1.00 46.16 94 ARG A N 1
ATOM 677 C CA . ARG A 1 94 ? 2.746 8.472 15.504 1.00 46.16 94 ARG A CA 1
ATOM 678 C C . ARG A 1 94 ? 3.512 7.342 14.793 1.00 46.16 94 ARG A C 1
ATOM 680 O O . ARG A 1 94 ? 3.154 6.182 14.968 1.00 46.16 94 ARG A O 1
ATOM 687 N N . LEU A 1 95 ? 4.562 7.651 14.024 1.00 52.62 95 LEU A N 1
ATOM 688 C CA . LEU A 1 95 ? 5.375 6.636 13.333 1.00 52.62 95 LEU A CA 1
ATOM 689 C C . LEU A 1 95 ? 6.384 5.928 14.249 1.00 52.62 95 LEU A C 1
ATOM 691 O O . LEU A 1 95 ? 6.825 4.824 13.920 1.00 52.62 95 LEU A O 1
ATOM 695 N N . ILE A 1 96 ? 6.672 6.478 15.437 1.00 66.44 96 ILE A N 1
ATOM 696 C CA . ILE A 1 96 ? 7.511 5.793 16.429 1.00 66.44 96 ILE A CA 1
ATOM 697 C C . ILE A 1 96 ? 6.838 4.533 16.973 1.00 66.44 96 ILE A C 1
ATOM 699 O O . ILE A 1 96 ? 7.530 3.586 17.324 1.00 66.44 96 ILE A O 1
ATOM 703 N N . GLN A 1 97 ? 5.501 4.473 16.982 1.00 63.28 97 GLN A N 1
ATOM 704 C CA . GLN A 1 97 ? 4.759 3.306 17.464 1.00 63.28 97 GLN A CA 1
ATOM 705 C C . GLN A 1 97 ? 5.034 2.074 16.594 1.00 63.28 97 GLN A C 1
ATOM 707 O O . GLN A 1 97 ? 5.157 0.963 17.107 1.00 63.28 97 GLN A O 1
ATOM 712 N N . LEU A 1 98 ? 5.203 2.265 15.280 1.00 66.56 98 LEU A N 1
ATOM 713 C CA . LEU A 1 98 ? 5.565 1.186 14.362 1.00 66.56 98 LEU A CA 1
ATOM 714 C C . LEU A 1 98 ? 7.011 0.725 14.579 1.00 66.56 98 LEU A C 1
ATOM 716 O O . LEU A 1 98 ? 7.276 -0.476 14.593 1.00 66.56 98 LEU A O 1
ATOM 720 N N . PHE A 1 99 ? 7.940 1.661 14.787 1.00 79.38 99 PHE A N 1
ATOM 721 C CA . PHE A 1 99 ? 9.324 1.340 15.141 1.00 79.38 99 PHE A CA 1
ATOM 722 C C . PHE A 1 99 ? 9.401 0.581 16.470 1.00 79.38 99 PHE A C 1
ATOM 724 O O . PHE A 1 99 ? 9.978 -0.501 16.512 1.00 79.38 99 PHE A O 1
ATOM 731 N N . GLN A 1 100 ? 8.730 1.080 17.512 1.00 80.06 100 GLN A N 1
ATOM 732 C CA . GLN A 1 100 ? 8.602 0.429 18.818 1.00 80.06 100 GLN A CA 1
ATOM 733 C C . GLN A 1 100 ? 7.989 -0.968 18.696 1.00 80.06 100 GLN A C 1
ATOM 735 O O . GLN A 1 100 ? 8.497 -1.910 19.292 1.00 80.06 100 GLN A O 1
ATOM 740 N N . HIS A 1 101 ? 6.954 -1.139 17.869 1.00 76.25 101 HIS A N 1
ATOM 741 C CA . HIS A 1 101 ? 6.382 -2.455 17.601 1.00 76.25 101 HIS A CA 1
ATOM 742 C C . HIS A 1 101 ? 7.391 -3.403 16.937 1.00 76.25 101 HIS A C 1
ATOM 744 O O . HIS A 1 101 ? 7.467 -4.580 17.287 1.00 76.25 101 HIS A O 1
ATOM 750 N N . ARG A 1 102 ? 8.180 -2.913 15.977 1.00 84.75 102 ARG A N 1
ATOM 751 C CA . ARG A 1 102 ? 9.171 -3.726 15.260 1.00 84.75 102 ARG A CA 1
ATOM 752 C C . ARG A 1 102 ? 10.347 -4.128 16.144 1.00 84.75 102 ARG A C 1
ATOM 754 O O . ARG A 1 102 ? 10.684 -5.306 16.136 1.00 84.75 102 ARG A O 1
ATOM 761 N N . ILE A 1 103 ? 10.911 -3.212 16.935 1.00 91.50 103 ILE A N 1
ATOM 762 C CA . ILE A 1 103 ? 11.968 -3.556 17.904 1.00 91.50 103 ILE A CA 1
ATOM 763 C C . ILE A 1 103 ? 11.424 -4.472 19.006 1.00 91.50 103 ILE A C 1
ATOM 765 O O . ILE A 1 103 ? 12.095 -5.427 19.384 1.00 91.50 103 ILE A O 1
ATOM 769 N N . ARG A 1 104 ? 10.158 -4.292 19.420 1.00 88.31 104 ARG A N 1
ATOM 770 C CA . ARG A 1 104 ? 9.503 -5.177 20.390 1.00 88.31 104 ARG A CA 1
ATOM 771 C C . ARG A 1 104 ? 9.413 -6.616 19.890 1.00 88.31 104 ARG A C 1
ATOM 773 O O . ARG A 1 104 ? 9.612 -7.533 20.669 1.00 88.31 104 ARG A O 1
ATOM 780 N N . ARG A 1 105 ? 9.200 -6.835 18.589 1.00 86.38 105 ARG A N 1
ATOM 781 C CA . ARG A 1 105 ? 9.243 -8.187 18.002 1.00 86.38 105 ARG A CA 1
ATOM 782 C C . ARG A 1 105 ? 10.626 -8.834 18.089 1.00 86.38 105 ARG A C 1
ATOM 784 O O . ARG A 1 105 ? 10.696 -10.052 18.199 1.00 86.38 105 ARG A O 1
ATOM 791 N N . VAL A 1 106 ? 11.698 -8.045 17.986 1.00 91.94 106 VAL A N 1
ATOM 792 C CA . VAL A 1 106 ? 13.073 -8.546 18.152 1.00 91.94 106 VAL A CA 1
ATOM 793 C C . VAL A 1 106 ? 13.302 -8.926 19.615 1.00 91.94 106 VAL A C 1
ATOM 795 O O . VAL A 1 106 ? 13.728 -10.043 19.891 1.00 91.94 106 VAL A O 1
ATOM 798 N N . HIS A 1 107 ? 12.901 -8.048 20.540 1.00 91.62 107 HIS A N 1
ATOM 799 C CA . HIS A 1 107 ? 12.917 -8.302 21.985 1.00 91.62 107 HIS A CA 1
ATOM 800 C C . HIS A 1 107 ? 12.142 -9.568 22.372 1.00 91.62 107 HIS A C 1
ATOM 802 O O . HIS A 1 107 ? 12.688 -10.442 23.038 1.00 91.62 107 HIS A O 1
ATOM 808 N N . ASP A 1 108 ? 10.892 -9.706 21.921 1.00 88.31 108 ASP A N 1
ATOM 809 C CA . ASP A 1 108 ? 10.045 -10.855 22.257 1.00 88.31 108 ASP A CA 1
ATOM 810 C C . ASP A 1 108 ? 10.657 -12.170 21.726 1.00 88.31 108 ASP A C 1
ATOM 812 O O . ASP A 1 108 ? 10.656 -13.178 22.430 1.00 88.31 108 ASP A O 1
ATOM 816 N N . ALA A 1 109 ? 11.253 -12.157 20.524 1.00 87.94 109 ALA A N 1
ATOM 817 C CA . ALA A 1 109 ? 11.932 -13.325 19.959 1.00 87.94 109 ALA A CA 1
ATOM 818 C C . ALA A 1 109 ? 13.179 -13.739 20.766 1.00 87.94 109 ALA A C 1
ATOM 820 O O . ALA A 1 109 ? 13.426 -14.934 20.945 1.00 87.94 109 ALA A O 1
ATOM 821 N N . GLU A 1 110 ? 13.960 -12.778 21.266 1.00 92.62 110 GLU A N 1
ATOM 822 C CA . GLU A 1 110 ? 15.101 -13.038 22.156 1.00 92.62 110 GLU A CA 1
ATOM 823 C C . GLU A 1 110 ? 14.650 -13.545 23.534 1.00 92.62 110 GLU A C 1
ATOM 825 O O . GLU A 1 110 ? 15.261 -14.454 24.102 1.00 92.62 110 GLU A O 1
ATOM 830 N N . LEU A 1 111 ? 13.547 -13.016 24.064 1.00 91.88 111 LEU A N 1
ATOM 831 C CA . LEU A 1 111 ? 12.981 -13.461 25.334 1.00 91.88 111 LEU A CA 1
ATOM 832 C C . LEU A 1 111 ? 12.447 -14.901 25.244 1.00 91.88 111 LEU A C 1
ATOM 834 O O . LEU A 1 111 ? 12.717 -15.722 26.124 1.00 91.88 111 LEU A O 1
ATOM 838 N N . ASP A 1 112 ? 11.751 -15.239 24.158 1.00 89.94 112 ASP A N 1
ATOM 839 C CA . ASP A 1 112 ? 11.280 -16.601 23.884 1.00 89.94 112 ASP A CA 1
ATOM 840 C C . ASP A 1 112 ? 12.438 -17.587 23.689 1.00 89.94 112 ASP A C 1
ATOM 842 O O . ASP A 1 112 ? 12.363 -18.744 24.115 1.00 89.94 112 ASP A O 1
ATOM 846 N N . TRP A 1 113 ? 13.549 -17.128 23.111 1.00 95.19 113 TRP A N 1
ATOM 847 C CA . TRP A 1 113 ? 14.773 -17.918 23.023 1.00 95.19 113 TRP A CA 1
ATOM 848 C C . TRP A 1 113 ? 15.330 -18.263 24.407 1.00 95.19 113 TRP A C 1
ATOM 850 O O . TRP A 1 113 ? 15.651 -19.426 24.665 1.00 95.19 113 TRP A O 1
ATOM 860 N N . TRP A 1 114 ? 15.366 -17.296 25.329 1.00 95.19 114 TRP A N 1
ATOM 861 C CA . TRP A 1 114 ? 15.779 -17.542 26.712 1.00 95.19 114 TRP A CA 1
ATOM 862 C C . TRP A 1 114 ? 14.813 -18.464 27.462 1.00 95.19 114 TRP A C 1
ATOM 864 O O . TRP A 1 114 ? 15.272 -19.334 28.202 1.00 95.19 114 TRP A O 1
ATOM 874 N N . ARG A 1 115 ? 13.499 -18.369 27.218 1.00 93.75 115 ARG A N 1
ATOM 875 C CA . ARG A 1 115 ? 12.510 -19.328 27.752 1.00 93.75 115 ARG A CA 1
ATOM 876 C C . ARG A 1 115 ? 12.803 -20.752 27.292 1.00 93.75 115 ARG A C 1
ATOM 878 O O . ARG A 1 115 ? 12.865 -21.672 28.108 1.00 93.75 115 ARG A O 1
ATOM 885 N N . ALA A 1 116 ? 13.046 -20.934 25.995 1.00 93.44 116 ALA A N 1
ATOM 886 C CA . ALA A 1 116 ? 13.406 -22.232 25.435 1.00 93.44 116 ALA A CA 1
ATOM 887 C C . ALA A 1 116 ? 14.748 -22.748 25.985 1.00 93.44 116 ALA A C 1
ATOM 889 O O . ALA A 1 116 ? 14.908 -23.948 26.221 1.00 93.44 116 ALA A O 1
ATOM 890 N N . TRP A 1 117 ? 15.711 -21.853 26.215 1.00 96.06 117 TRP A N 1
ATOM 891 C CA . TRP A 1 117 ? 17.001 -22.195 26.810 1.00 96.06 117 TRP A CA 1
ATOM 892 C C . TRP A 1 117 ? 16.843 -22.673 28.258 1.00 96.06 117 TRP A C 1
ATOM 894 O O . TRP A 1 117 ? 17.399 -23.709 28.635 1.00 96.06 117 TRP A O 1
ATOM 904 N N . THR A 1 118 ? 16.015 -21.984 29.046 1.00 95.44 118 THR A N 1
ATOM 905 C CA . THR A 1 118 ? 15.655 -22.383 30.410 1.00 95.44 118 THR A CA 1
ATOM 906 C C . THR A 1 118 ? 14.960 -23.744 30.436 1.00 95.44 118 THR A C 1
ATOM 908 O O . THR A 1 118 ? 15.310 -24.590 31.258 1.00 95.44 118 THR A O 1
ATOM 911 N N . GLU A 1 119 ? 14.055 -24.019 29.494 1.00 92.62 119 GLU A N 1
ATOM 912 C CA . GLU A 1 119 ? 13.407 -25.333 29.402 1.00 92.62 119 GLU A CA 1
ATOM 913 C C . GLU A 1 119 ? 14.409 -26.449 29.067 1.00 92.62 119 GLU A C 1
ATOM 915 O O . GLU A 1 119 ? 14.342 -27.546 29.624 1.00 92.62 119 GLU A O 1
ATOM 920 N N . ARG A 1 120 ? 15.421 -26.178 28.232 1.00 94.00 120 ARG A N 1
ATOM 921 C CA . ARG A 1 120 ? 16.509 -27.143 27.994 1.00 94.00 120 ARG A CA 1
ATOM 922 C C . ARG A 1 120 ? 17.358 -27.391 29.235 1.00 94.00 120 ARG A C 1
ATOM 924 O O . ARG A 1 120 ? 17.732 -28.538 29.481 1.00 94.00 120 ARG A O 1
ATOM 931 N N . ALA A 1 121 ? 17.640 -26.356 30.026 1.00 93.56 121 ALA A N 1
ATOM 932 C CA . ALA A 1 121 ? 18.326 -26.504 31.309 1.00 93.56 121 ALA A CA 1
ATOM 933 C C . ALA A 1 121 ? 17.537 -27.407 32.269 1.00 93.56 121 ALA A C 1
ATOM 935 O O . ALA A 1 121 ? 18.099 -28.340 32.854 1.00 93.56 121 ALA A O 1
ATOM 936 N N . ARG A 1 122 ? 16.217 -27.205 32.339 1.00 93.25 122 ARG A N 1
ATOM 937 C CA . ARG A 1 122 ? 15.297 -28.066 33.086 1.00 93.25 122 ARG A CA 1
ATOM 938 C C . ARG A 1 122 ? 15.307 -29.506 32.579 1.00 93.25 122 ARG A C 1
ATOM 940 O O . ARG A 1 122 ? 15.427 -30.435 33.379 1.00 93.25 122 ARG A O 1
ATOM 947 N N . ALA A 1 123 ? 15.259 -29.702 31.264 1.00 90.69 123 ALA A N 1
ATOM 948 C CA . ALA A 1 123 ? 15.251 -31.024 30.640 1.00 90.69 123 ALA A CA 1
ATOM 949 C C . ALA A 1 123 ? 16.524 -31.843 30.921 1.00 90.69 123 ALA A C 1
ATOM 951 O O . ALA A 1 123 ? 16.462 -33.071 30.987 1.00 90.69 123 ALA A O 1
ATOM 952 N N . ILE A 1 124 ? 17.675 -31.192 31.135 1.00 91.94 124 ILE A N 1
ATOM 953 C CA . ILE A 1 124 ? 18.918 -31.874 31.534 1.00 91.94 124 ILE A CA 1
ATOM 954 C C . ILE A 1 124 ? 19.055 -32.059 33.052 1.00 91.94 124 ILE A C 1
ATOM 956 O O . ILE A 1 124 ? 20.092 -32.540 33.514 1.00 91.94 124 ILE A O 1
ATOM 960 N N . GLY A 1 125 ? 18.030 -31.714 33.831 1.00 89.75 125 GLY A N 1
ATOM 961 C CA . GLY A 1 125 ? 17.969 -31.943 35.274 1.00 89.75 125 GLY A CA 1
ATOM 962 C C . GLY A 1 125 ? 18.521 -30.809 36.139 1.00 89.75 125 GLY A C 1
ATOM 963 O O . GLY A 1 125 ? 18.710 -31.029 37.332 1.00 89.75 125 GLY A O 1
ATOM 964 N N . VAL A 1 126 ? 18.779 -29.620 35.582 1.00 92.50 126 VAL A N 1
ATOM 965 C CA . VAL A 1 126 ? 19.053 -28.420 36.390 1.00 92.50 126 VAL A CA 1
ATOM 966 C C . VAL A 1 126 ? 17.710 -27.780 36.751 1.00 92.50 126 VAL A C 1
ATOM 968 O O . VAL A 1 126 ? 16.958 -27.467 35.833 1.00 92.50 126 VAL A O 1
ATOM 971 N N . PRO A 1 127 ? 17.366 -27.552 38.032 1.00 89.44 127 PRO A N 1
ATOM 972 C CA . PRO A 1 127 ? 16.043 -27.055 38.431 1.00 89.44 127 PRO A CA 1
ATOM 973 C C . PRO A 1 127 ? 15.865 -25.542 38.186 1.00 89.44 127 PRO A C 1
ATOM 975 O O . PRO A 1 127 ? 15.344 -24.822 39.031 1.00 89.44 127 PRO A O 1
ATOM 978 N N . LEU A 1 128 ? 16.319 -25.050 37.031 1.00 92.75 128 LEU A N 1
ATOM 979 C CA . LEU A 1 128 ? 16.153 -23.674 36.584 1.00 92.75 128 LEU A CA 1
ATOM 980 C C . LEU A 1 128 ? 14.775 -23.526 35.926 1.00 92.75 128 LEU A C 1
ATOM 982 O O . LEU A 1 128 ? 14.524 -24.121 34.880 1.00 92.75 128 LEU A O 1
ATOM 986 N N . THR A 1 129 ? 13.885 -22.744 36.536 1.00 91.62 129 THR A N 1
ATOM 987 C CA . THR A 1 129 ? 12.555 -22.430 35.990 1.00 91.62 129 THR A CA 1
ATOM 988 C C . THR A 1 129 ? 12.507 -21.010 35.441 1.00 91.62 129 THR A C 1
ATOM 990 O O . THR A 1 129 ? 13.295 -20.152 35.844 1.00 91.62 129 THR A O 1
ATOM 993 N N . TRP A 1 130 ? 11.572 -20.750 34.521 1.00 93.25 130 TRP A N 1
ATOM 994 C CA . TRP A 1 130 ? 11.370 -19.397 34.005 1.00 93.25 130 TRP A CA 1
ATOM 995 C C . TRP A 1 130 ? 10.884 -18.427 35.088 1.00 93.25 130 TRP A C 1
ATOM 997 O O . TRP A 1 130 ? 11.273 -17.265 35.068 1.00 93.25 130 TRP A O 1
ATOM 1007 N N . ASP A 1 131 ? 10.122 -18.901 36.074 1.00 90.44 131 ASP A N 1
ATOM 1008 C CA . ASP A 1 131 ? 9.676 -18.071 37.201 1.00 90.44 131 ASP A CA 1
ATOM 1009 C C . ASP A 1 131 ? 10.869 -17.565 38.017 1.00 90.44 131 ASP A C 1
ATOM 1011 O O . ASP A 1 131 ? 10.968 -16.377 38.304 1.00 90.44 131 ASP A O 1
ATOM 1015 N N . LEU A 1 132 ? 11.850 -18.435 38.296 1.00 90.06 132 LEU A N 1
ATOM 1016 C CA . LEU A 1 132 ? 13.081 -18.044 38.988 1.00 90.06 132 LEU A CA 1
ATOM 1017 C C . LEU A 1 132 ? 13.918 -17.065 38.150 1.00 90.06 132 LEU A C 1
ATOM 1019 O O . LEU A 1 132 ? 14.513 -16.131 38.685 1.00 90.06 132 LEU A O 1
ATOM 1023 N N . VAL A 1 133 ? 13.977 -17.273 36.832 1.00 91.88 133 VAL A N 1
ATOM 1024 C CA . VAL A 1 133 ? 14.628 -16.339 35.901 1.00 91.88 133 VAL A CA 1
ATOM 1025 C C . VAL A 1 133 ? 13.931 -14.978 35.936 1.00 91.88 133 VAL A C 1
ATOM 1027 O O . VAL A 1 133 ? 14.603 -13.960 36.075 1.00 91.88 133 VAL A O 1
ATOM 1030 N N . SER A 1 134 ? 12.601 -14.962 35.875 1.00 89.69 134 SER A N 1
ATOM 1031 C CA . SER A 1 134 ? 11.778 -13.750 35.880 1.00 89.69 134 SER A CA 1
ATOM 1032 C C . SER A 1 134 ? 11.905 -12.990 37.199 1.00 89.69 134 SER A C 1
ATOM 1034 O O . SER A 1 134 ? 12.138 -11.785 37.174 1.00 89.69 134 SER A O 1
ATOM 1036 N N . GLU A 1 135 ? 11.872 -13.690 38.336 1.00 88.44 135 GLU A N 1
ATOM 1037 C CA . GLU A 1 135 ? 12.067 -13.116 39.675 1.00 88.44 135 GLU A CA 1
ATOM 1038 C C . GLU A 1 135 ? 13.448 -12.453 39.811 1.00 88.44 135 GLU A C 1
ATOM 1040 O O . GLU A 1 135 ? 13.593 -11.380 40.399 1.00 88.44 135 GLU A O 1
ATOM 1045 N N . ARG A 1 136 ? 14.500 -13.096 39.285 1.00 88.81 136 ARG A N 1
ATOM 1046 C CA . ARG A 1 136 ? 15.886 -12.643 39.480 1.00 88.81 136 ARG A CA 1
ATOM 1047 C C . ARG A 1 136 ? 16.347 -11.619 38.458 1.00 88.81 136 ARG A C 1
ATOM 1049 O O . ARG A 1 136 ? 17.141 -10.744 38.810 1.00 88.81 136 ARG A O 1
ATOM 1056 N N . LEU A 1 137 ? 15.915 -11.761 37.211 1.00 89.06 137 LEU A N 1
ATOM 1057 C CA . LEU A 1 137 ? 16.433 -11.005 36.072 1.00 89.06 137 LEU A CA 1
ATOM 1058 C C . LEU A 1 137 ? 15.392 -10.062 35.456 1.00 89.06 137 LEU A C 1
ATOM 1060 O O . LEU A 1 137 ? 15.801 -9.104 34.805 1.00 89.06 137 LEU A O 1
ATOM 1064 N N . GLY A 1 138 ? 14.099 -10.260 35.733 1.00 84.06 138 GLY A N 1
ATOM 1065 C CA . GLY A 1 138 ? 12.964 -9.510 35.186 1.00 84.06 138 GLY A CA 1
ATOM 1066 C C . GLY A 1 138 ? 12.234 -10.286 34.083 1.00 84.06 138 GLY A C 1
ATOM 1067 O O . GLY A 1 138 ? 12.858 -10.738 33.129 1.00 84.06 138 GLY A O 1
ATOM 1068 N N . GLY A 1 139 ? 10.907 -10.424 34.190 1.00 79.75 139 GLY A N 1
ATOM 1069 C CA . GLY A 1 139 ? 10.106 -11.272 33.288 1.00 79.75 139 GLY A CA 1
ATOM 1070 C C . GLY A 1 139 ? 9.918 -10.750 31.856 1.00 79.75 139 GLY A C 1
ATOM 1071 O O . GLY A 1 139 ? 9.652 -11.544 30.955 1.00 79.75 139 GLY A O 1
ATOM 1072 N N . ASP A 1 140 ? 10.081 -9.441 31.641 1.00 83.12 140 ASP A N 1
ATOM 1073 C CA . ASP A 1 140 ? 10.021 -8.780 30.323 1.00 83.12 140 ASP A CA 1
ATOM 1074 C C . ASP A 1 140 ? 11.373 -8.171 29.913 1.00 83.12 140 ASP A C 1
ATOM 1076 O O . ASP A 1 140 ? 11.441 -7.224 29.134 1.00 83.12 140 ASP A O 1
ATOM 1080 N N . ARG A 1 141 ? 12.471 -8.666 30.492 1.00 89.12 141 ARG A N 1
ATOM 1081 C CA . ARG A 1 141 ? 13.816 -8.130 30.291 1.00 89.12 141 ARG A CA 1
ATOM 1082 C C . ARG A 1 141 ? 14.721 -9.194 29.683 1.00 89.12 141 ARG A C 1
ATOM 1084 O O . ARG A 1 141 ? 14.857 -10.282 30.235 1.00 89.12 141 ARG A O 1
ATOM 1091 N N . VAL A 1 142 ? 15.407 -8.843 28.598 1.00 91.44 142 VAL A N 1
ATOM 1092 C CA . VAL A 1 142 ? 16.548 -9.619 28.101 1.00 91.44 142 VAL A CA 1
ATOM 1093 C C . VAL A 1 142 ? 17.779 -9.162 28.880 1.00 91.44 142 VAL A C 1
ATOM 1095 O O . VAL A 1 142 ? 18.289 -8.062 28.679 1.00 91.44 142 VAL A O 1
ATOM 1098 N N . ALA A 1 143 ? 18.191 -9.962 29.864 1.00 90.50 143 ALA A N 1
ATOM 1099 C CA . ALA A 1 143 ? 19.331 -9.638 30.718 1.00 90.50 143 ALA A CA 1
ATOM 1100 C C . ALA A 1 143 ? 20.669 -10.018 30.059 1.00 90.50 143 ALA A C 1
ATOM 1102 O O . ALA A 1 143 ? 20.722 -10.722 29.051 1.00 90.50 143 ALA A O 1
ATOM 1103 N N . TYR A 1 144 ? 21.775 -9.599 30.673 1.00 91.19 144 TYR A N 1
ATOM 1104 C CA . TYR A 1 144 ? 23.105 -9.995 30.226 1.00 91.19 144 TYR A CA 1
ATOM 1105 C C . TYR A 1 144 ? 23.267 -11.524 30.249 1.00 91.19 144 TYR A C 1
ATOM 1107 O O . TYR A 1 144 ? 22.930 -12.179 31.237 1.00 91.19 144 TYR A O 1
ATOM 1115 N N . VAL A 1 145 ? 23.859 -12.099 29.195 1.00 89.00 145 VAL A N 1
ATOM 1116 C CA . VAL A 1 145 ? 24.074 -13.556 29.044 1.00 89.00 145 VAL A CA 1
ATOM 1117 C C . VAL A 1 145 ? 24.737 -14.191 30.276 1.00 89.00 145 VAL A C 1
ATOM 1119 O O . VAL A 1 145 ? 24.375 -15.290 30.700 1.00 89.00 145 VAL A O 1
ATOM 1122 N N . GLY A 1 146 ? 25.678 -13.480 30.905 1.00 87.75 146 GLY A N 1
ATOM 1123 C CA . GLY A 1 146 ? 26.366 -13.950 32.105 1.00 87.75 146 GLY A CA 1
ATOM 1124 C C . GLY A 1 146 ? 25.451 -14.098 33.321 1.00 87.75 146 GLY A C 1
ATOM 1125 O O . GLY A 1 146 ? 25.743 -14.928 34.177 1.00 87.75 146 GLY A O 1
ATOM 1126 N N . ASP A 1 147 ? 24.343 -13.359 33.389 1.00 89.69 147 ASP A N 1
ATOM 1127 C CA . ASP A 1 147 ? 23.382 -13.440 34.492 1.00 89.69 147 ASP A CA 1
ATOM 1128 C C . ASP A 1 147 ? 22.518 -14.709 34.390 1.00 89.69 147 ASP A C 1
ATOM 1130 O O . ASP A 1 147 ? 22.326 -15.399 35.394 1.00 89.69 147 ASP A O 1
ATOM 1134 N N . TYR A 1 148 ? 22.103 -15.107 33.180 1.00 92.06 148 TYR A N 1
ATOM 1135 C CA . TYR A 1 148 ? 21.450 -16.405 32.953 1.00 92.06 148 TYR A CA 1
ATOM 1136 C C . TYR A 1 148 ? 22.384 -17.577 33.279 1.00 92.06 148 TYR A C 1
ATOM 1138 O O . TYR A 1 148 ? 21.985 -18.540 33.935 1.00 92.06 148 TYR A O 1
ATOM 1146 N N . LEU A 1 149 ? 23.654 -17.486 32.870 1.00 90.50 149 LEU A N 1
ATOM 1147 C CA . LEU A 1 149 ? 24.657 -18.521 33.144 1.00 90.50 149 LEU A CA 1
ATOM 1148 C C . LEU A 1 149 ? 25.027 -18.593 34.633 1.00 90.50 149 LEU A C 1
ATOM 1150 O O . LEU A 1 149 ? 25.223 -19.689 35.163 1.00 90.50 149 LEU A O 1
ATOM 1154 N N . ALA A 1 150 ? 25.068 -17.453 35.328 1.00 87.81 150 ALA A N 1
ATOM 1155 C CA . ALA A 1 150 ? 25.226 -17.395 36.778 1.00 87.81 150 ALA A CA 1
ATOM 1156 C C . ALA A 1 150 ? 24.064 -18.085 37.494 1.00 87.81 150 ALA A C 1
ATOM 1158 O O . ALA A 1 150 ? 24.283 -18.859 38.428 1.00 87.81 150 ALA A O 1
ATOM 1159 N N . LEU A 1 151 ? 22.836 -17.829 37.038 1.00 90.88 151 LEU A N 1
ATOM 1160 C CA . LEU A 1 151 ? 21.640 -18.424 37.613 1.00 90.88 151 LEU A CA 1
ATOM 1161 C C . LEU A 1 151 ? 21.591 -19.935 37.355 1.00 90.88 151 LEU A C 1
ATOM 1163 O O . LEU A 1 151 ? 21.293 -20.690 38.279 1.00 90.88 151 LEU A O 1
ATOM 1167 N N . LEU A 1 152 ? 21.972 -20.394 36.159 1.00 91.50 152 LEU A N 1
ATOM 1168 C CA . LEU A 1 152 ? 22.129 -21.818 35.843 1.00 91.50 152 LEU A CA 1
ATOM 1169 C C . LEU A 1 152 ? 23.139 -22.493 36.774 1.00 91.50 152 LEU A C 1
ATOM 1171 O O . LEU A 1 152 ? 22.809 -23.496 37.401 1.00 91.50 152 LEU A O 1
ATOM 1175 N N . ALA A 1 153 ? 24.349 -21.938 36.889 1.00 87.50 153 ALA A N 1
ATOM 1176 C CA . ALA A 1 153 ? 25.403 -22.504 37.729 1.00 87.50 153 ALA A CA 1
ATOM 1177 C C . ALA A 1 153 ? 25.010 -22.513 39.217 1.00 87.50 153 ALA A C 1
ATOM 1179 O O . ALA A 1 153 ? 25.226 -23.508 39.904 1.00 87.50 153 ALA A O 1
ATOM 1180 N N . GLY A 1 154 ? 24.382 -21.438 39.706 1.00 88.06 154 GLY A N 1
ATOM 1181 C CA . GLY A 1 154 ? 23.891 -21.355 41.082 1.00 88.06 154 GLY A CA 1
ATOM 1182 C C . GLY A 1 154 ? 22.761 -22.345 41.379 1.00 88.06 154 GLY A C 1
ATOM 1183 O O . GLY A 1 154 ? 22.732 -22.939 42.454 1.00 88.06 154 GLY A O 1
ATOM 1184 N N . THR A 1 155 ? 21.866 -22.564 40.413 1.00 89.69 155 THR A N 1
ATOM 1185 C CA . THR A 1 155 ? 20.716 -23.475 40.545 1.00 89.69 155 THR A CA 1
ATOM 1186 C C . THR A 1 155 ? 21.113 -24.943 40.375 1.00 89.69 155 THR A C 1
ATOM 1188 O O . THR A 1 155 ? 20.494 -25.824 40.968 1.00 89.69 155 THR A O 1
ATOM 1191 N N . ALA A 1 156 ? 22.171 -25.225 39.610 1.00 87.19 156 ALA A N 1
ATOM 1192 C CA . ALA A 1 156 ? 22.741 -26.564 39.482 1.00 87.19 156 ALA A CA 1
ATOM 1193 C C . ALA A 1 156 ? 23.378 -27.074 40.792 1.00 87.19 156 ALA A C 1
ATOM 1195 O O . ALA A 1 156 ? 23.487 -28.285 40.982 1.00 87.19 156 ALA A O 1
ATOM 1196 N N . GLY A 1 157 ? 23.769 -26.179 41.710 1.00 83.25 157 GLY A N 1
ATOM 1197 C CA . GLY A 1 157 ? 24.315 -26.543 43.020 1.00 83.25 157 GLY A CA 1
ATOM 1198 C C . GLY A 1 157 ? 25.564 -27.429 42.920 1.00 83.25 157 GLY A C 1
ATOM 1199 O O . GLY A 1 157 ? 26.529 -27.075 42.247 1.00 83.25 157 GLY A O 1
ATOM 1200 N N . ASP A 1 158 ? 25.533 -28.596 43.572 1.00 82.50 158 ASP A N 1
ATOM 1201 C CA . ASP A 1 158 ? 26.637 -29.571 43.596 1.00 82.50 158 ASP A CA 1
ATOM 1202 C C . ASP A 1 158 ? 26.673 -30.507 42.366 1.00 82.50 158 ASP A C 1
ATOM 1204 O O . ASP A 1 158 ? 27.373 -31.523 42.383 1.00 82.50 158 ASP A O 1
ATOM 1208 N N . ASP A 1 159 ? 25.922 -30.214 41.295 1.00 83.88 159 ASP A N 1
ATOM 1209 C CA . ASP A 1 159 ? 25.923 -31.041 40.085 1.00 83.88 159 ASP A CA 1
ATOM 1210 C C . ASP A 1 159 ? 27.354 -31.189 39.516 1.00 83.88 159 ASP A C 1
ATOM 1212 O O . ASP A 1 159 ? 27.958 -30.199 39.075 1.00 83.88 159 ASP A O 1
ATOM 1216 N N . PRO A 1 160 ? 27.918 -32.416 39.455 1.00 83.62 160 PRO A N 1
ATOM 1217 C CA . PRO A 1 160 ? 29.280 -32.653 38.974 1.00 83.62 160 PRO A CA 1
ATOM 1218 C C . PRO A 1 160 ? 29.542 -32.133 37.555 1.00 83.62 160 PRO A C 1
ATOM 1220 O O . PRO A 1 160 ? 30.694 -31.905 37.192 1.00 83.62 160 PRO A O 1
ATOM 1223 N N . ARG A 1 161 ? 28.489 -31.948 36.748 1.00 86.62 161 ARG A N 1
ATOM 1224 C CA . ARG A 1 161 ? 28.570 -31.404 35.387 1.00 86.62 161 ARG A CA 1
ATOM 1225 C C . ARG A 1 161 ? 28.868 -29.909 35.377 1.00 86.62 161 ARG A C 1
ATOM 1227 O O . ARG A 1 161 ? 29.519 -29.449 34.445 1.00 86.62 161 ARG A O 1
ATOM 1234 N N . PHE A 1 162 ? 28.425 -29.174 36.400 1.00 84.56 162 PHE A N 1
ATOM 1235 C CA . PHE A 1 162 ? 28.559 -27.718 36.482 1.00 84.56 162 PHE A CA 1
ATOM 1236 C C . PHE A 1 162 ? 29.588 -27.244 37.522 1.00 84.56 162 PHE A C 1
ATOM 1238 O O . PHE A 1 162 ? 30.166 -26.173 37.356 1.00 84.56 162 PHE A O 1
ATOM 1245 N N . THR A 1 163 ? 29.915 -28.064 38.528 1.00 79.62 163 THR A N 1
ATOM 1246 C CA . THR A 1 163 ? 30.968 -27.777 39.530 1.00 79.62 163 THR A CA 1
ATOM 1247 C C . THR A 1 163 ? 32.368 -27.439 38.975 1.00 79.62 163 THR A C 1
ATOM 1249 O O . THR A 1 163 ? 33.090 -26.706 39.657 1.00 79.62 163 THR A O 1
ATOM 1252 N N . PRO A 1 164 ? 32.801 -27.880 37.768 1.00 79.94 164 PRO A N 1
ATOM 1253 C CA . PRO A 1 164 ? 34.072 -27.438 37.184 1.00 79.94 164 PRO A CA 1
ATOM 1254 C C . PRO A 1 164 ? 34.080 -25.973 36.715 1.00 79.94 164 PRO A C 1
ATOM 1256 O O . PRO A 1 164 ? 35.159 -25.440 36.432 1.00 79.94 164 PRO A O 1
ATOM 1259 N N . TYR A 1 165 ? 32.913 -25.328 36.601 1.00 78.38 165 TYR A N 1
ATOM 1260 C CA . TYR A 1 165 ? 32.784 -23.937 36.171 1.00 78.38 165 TYR A CA 1
ATOM 1261 C C . TYR A 1 165 ? 32.676 -23.019 37.394 1.00 78.38 165 TYR A C 1
ATOM 1263 O O . TYR A 1 165 ? 31.654 -22.952 38.069 1.00 78.38 165 TYR A O 1
ATOM 1271 N N . ALA A 1 166 ? 33.752 -22.292 37.693 1.00 63.12 166 ALA A N 1
ATOM 1272 C CA . ALA A 1 166 ? 33.753 -21.270 38.735 1.00 63.12 166 ALA A CA 1
ATOM 1273 C C . ALA A 1 166 ? 32.988 -20.003 38.283 1.00 63.12 166 ALA A C 1
ATOM 1275 O O . ALA A 1 166 ? 32.939 -19.719 37.075 1.00 63.12 166 ALA A O 1
ATOM 1276 N N . PRO A 1 167 ? 32.477 -19.175 39.218 1.00 53.12 167 PRO A N 1
ATOM 1277 C CA . PRO A 1 167 ? 32.067 -17.805 38.913 1.00 53.12 167 PRO A CA 1
ATOM 1278 C C . PRO A 1 167 ? 33.243 -17.089 38.228 1.00 53.12 167 PRO A C 1
ATOM 1280 O O . PRO A 1 167 ? 34.341 -17.081 38.781 1.00 53.12 167 PRO A O 1
ATOM 1283 N N . ALA A 1 168 ? 33.019 -16.541 37.026 1.00 54.84 168 ALA A N 1
ATOM 1284 C CA . ALA A 1 168 ? 34.015 -16.045 36.050 1.00 54.84 168 ALA A CA 1
ATOM 1285 C C . ALA A 1 168 ? 34.478 -17.024 34.945 1.00 54.84 168 ALA A C 1
ATOM 1287 O O . ALA A 1 168 ? 35.437 -16.727 34.236 1.00 54.84 168 ALA A O 1
ATOM 1288 N N . SER A 1 169 ? 33.790 -18.153 34.732 1.00 67.00 169 SER A N 1
ATOM 1289 C CA . SER A 1 169 ? 34.032 -19.048 33.580 1.00 67.00 169 SER A CA 1
ATOM 1290 C C . SER A 1 169 ? 32.805 -19.282 32.686 1.00 67.00 169 SER A C 1
ATOM 1292 O O . SER A 1 169 ? 32.698 -20.314 32.027 1.00 67.00 169 SER A O 1
ATOM 1294 N N . TYR A 1 170 ? 31.896 -18.304 32.617 1.00 76.75 170 TYR A N 1
ATOM 1295 C CA . TYR A 1 170 ? 30.672 -18.376 31.806 1.00 76.75 170 TYR A CA 1
ATOM 1296 C C . TYR A 1 170 ? 30.938 -18.589 30.310 1.00 76.75 170 TYR A C 1
ATOM 1298 O O . TYR A 1 170 ? 30.223 -19.368 29.687 1.00 76.75 170 TYR A O 1
ATOM 1306 N N . ASP A 1 171 ? 32.032 -18.048 29.768 1.00 76.69 171 ASP A N 1
ATOM 1307 C CA . ASP A 1 171 ? 32.453 -18.319 28.384 1.00 76.69 171 ASP A CA 1
ATOM 1308 C C . ASP A 1 171 ? 32.715 -19.811 28.133 1.00 76.69 171 ASP A C 1
ATOM 1310 O O . ASP A 1 171 ? 32.443 -20.330 27.050 1.00 76.69 171 ASP A O 1
ATOM 1314 N N . ARG A 1 172 ? 33.211 -20.534 29.149 1.00 81.75 172 ARG A N 1
ATOM 1315 C CA . ARG A 1 172 ? 33.407 -21.987 29.066 1.00 81.75 172 ARG A CA 1
ATOM 1316 C C . ARG A 1 172 ? 32.080 -22.732 29.131 1.00 81.75 172 ARG A C 1
ATOM 1318 O O . ARG A 1 172 ? 31.919 -23.694 28.395 1.00 81.75 172 ARG A O 1
ATOM 1325 N N . ILE A 1 173 ? 31.123 -22.273 29.943 1.00 85.25 173 ILE A N 1
ATOM 1326 C CA . ILE A 1 173 ? 29.769 -22.852 29.948 1.00 85.25 173 ILE A CA 1
ATOM 1327 C C . ILE A 1 173 ? 29.119 -22.660 28.574 1.00 85.25 173 ILE A C 1
ATOM 1329 O O . ILE A 1 173 ? 28.633 -23.625 27.992 1.00 85.25 173 ILE A O 1
ATOM 1333 N N . ALA A 1 174 ? 29.173 -21.450 28.011 1.00 84.94 174 ALA A N 1
ATOM 1334 C CA . ALA A 1 174 ? 28.638 -21.168 26.682 1.00 84.94 174 ALA A CA 1
ATOM 1335 C C . ALA A 1 174 ? 29.304 -22.036 25.595 1.00 84.94 174 ALA A C 1
ATOM 1337 O O . ALA A 1 174 ? 28.616 -22.605 24.745 1.00 84.94 174 ALA A O 1
ATOM 1338 N N . ALA A 1 175 ? 30.631 -22.196 25.644 1.00 84.94 175 ALA A N 1
ATOM 1339 C CA . ALA A 1 175 ? 31.371 -23.024 24.694 1.00 84.94 175 ALA A CA 1
ATOM 1340 C C . ALA A 1 175 ? 31.066 -24.526 24.821 1.00 84.94 175 ALA A C 1
ATOM 1342 O O . ALA A 1 175 ? 30.938 -25.205 23.800 1.00 84.94 175 ALA A O 1
ATOM 1343 N N . ASP A 1 176 ? 30.946 -25.034 26.046 1.00 88.38 176 ASP A N 1
ATOM 1344 C CA . ASP A 1 176 ? 30.792 -26.464 26.314 1.00 88.38 176 ASP A CA 1
ATOM 1345 C C . ASP A 1 176 ? 29.325 -26.923 26.216 1.00 88.38 176 ASP A C 1
ATOM 1347 O O . ASP A 1 176 ? 29.080 -28.069 25.851 1.00 88.38 176 ASP A O 1
ATOM 1351 N N . TRP A 1 177 ? 28.347 -26.044 26.488 1.00 90.56 177 TRP A N 1
ATOM 1352 C CA . TRP A 1 177 ? 26.931 -26.423 26.634 1.00 90.56 177 TRP A CA 1
ATOM 1353 C C . TRP A 1 177 ? 25.962 -25.755 25.656 1.00 90.56 177 TRP A C 1
ATOM 1355 O O . TRP A 1 177 ? 24.899 -26.325 25.402 1.00 90.56 177 TRP A O 1
ATOM 1365 N N . CYS A 1 178 ? 26.296 -24.591 25.089 1.00 88.75 178 CYS A N 1
ATOM 1366 C CA . CYS A 1 178 ? 25.359 -23.805 24.271 1.00 88.75 178 CYS A CA 1
ATOM 1367 C C . CYS A 1 178 ? 25.648 -23.852 22.758 1.00 88.75 178 CYS A C 1
ATOM 1369 O O . CYS A 1 178 ? 24.877 -23.299 21.981 1.00 88.75 178 CYS A O 1
ATOM 1371 N N . ARG A 1 179 ? 26.728 -24.510 22.309 1.00 88.88 179 ARG A N 1
ATOM 1372 C CA . ARG A 1 179 ? 27.079 -24.639 20.876 1.00 88.88 179 ARG A CA 1
ATOM 1373 C C . ARG A 1 179 ? 26.208 -25.656 20.126 1.00 88.88 179 ARG A C 1
ATOM 1375 O O . ARG A 1 179 ? 25.738 -26.603 20.753 1.00 88.88 179 ARG A O 1
ATOM 1382 N N . PRO A 1 180 ? 26.053 -25.550 18.789 1.00 86.81 180 PRO A N 1
ATOM 1383 C CA . PRO A 1 180 ? 25.306 -26.526 17.996 1.00 86.81 180 PRO A CA 1
ATOM 1384 C C . PRO A 1 180 ? 25.671 -27.977 18.333 1.00 86.81 180 PRO A C 1
ATOM 1386 O O . PRO A 1 180 ? 26.841 -28.358 18.318 1.00 86.81 180 PRO A O 1
ATOM 1389 N N . GLY A 1 181 ? 24.655 -28.776 18.661 1.00 85.69 181 GLY A N 1
ATOM 1390 C CA . GLY A 1 181 ? 24.808 -30.171 19.091 1.00 85.69 181 GLY A CA 1
ATOM 1391 C C . GLY A 1 181 ? 24.975 -30.379 20.601 1.00 85.69 181 GLY A C 1
ATOM 1392 O O . GLY A 1 181 ? 24.939 -31.526 21.041 1.00 85.69 181 GLY A O 1
ATOM 1393 N N . GLN A 1 182 ? 25.111 -29.314 21.397 1.00 93.44 182 GLN A N 1
ATOM 1394 C CA . GLN A 1 182 ? 25.170 -29.393 22.858 1.00 93.44 182 GLN A CA 1
ATOM 1395 C C . GLN A 1 182 ? 23.779 -29.292 23.511 1.00 93.44 182 GLN A C 1
ATOM 1397 O O . GLN A 1 182 ? 22.841 -28.775 22.893 1.00 93.44 182 GLN A O 1
ATOM 1402 N N . PRO A 1 183 ? 23.610 -29.768 24.761 1.00 89.81 183 PRO A N 1
ATOM 1403 C CA . PRO A 1 183 ? 22.285 -29.906 25.366 1.00 89.81 183 PRO A CA 1
ATOM 1404 C C . PRO A 1 183 ? 21.517 -28.591 25.558 1.00 89.81 183 PRO A C 1
ATOM 1406 O O . PRO A 1 183 ? 20.295 -28.590 25.423 1.00 89.81 183 PRO A O 1
ATOM 1409 N N . LEU A 1 184 ? 22.208 -27.472 25.808 1.00 91.50 184 LEU A N 1
ATOM 1410 C CA . LEU A 1 184 ? 21.584 -26.157 26.017 1.00 91.50 184 LEU A CA 1
ATOM 1411 C C . LEU A 1 184 ? 21.499 -25.312 24.737 1.00 91.50 184 LEU A C 1
ATOM 1413 O O . LEU A 1 184 ? 21.092 -24.157 24.789 1.00 91.50 184 LEU A O 1
ATOM 1417 N N . HIS A 1 185 ? 21.863 -25.852 23.572 1.00 93.69 185 HIS A N 1
ATOM 1418 C CA . HIS A 1 185 ? 21.831 -25.086 22.325 1.00 93.69 185 HIS A CA 1
ATOM 1419 C C . HIS A 1 185 ? 20.410 -24.857 21.806 1.00 93.69 185 HIS A C 1
ATOM 1421 O O . HIS A 1 185 ? 19.789 -25.776 21.272 1.00 93.69 185 HIS A O 1
ATOM 1427 N N . VAL A 1 186 ? 19.931 -23.621 21.836 1.00 91.88 186 VAL A N 1
ATOM 1428 C CA . VAL A 1 186 ? 18.711 -23.212 21.130 1.00 91.88 186 VAL A CA 1
ATOM 1429 C C . VAL A 1 186 ? 19.115 -22.533 19.813 1.00 91.88 186 VAL A C 1
ATOM 1431 O O . VAL A 1 186 ? 20.022 -21.700 19.838 1.00 91.88 186 VAL A O 1
ATOM 1434 N N . PRO A 1 187 ? 18.499 -22.877 18.660 1.00 88.62 187 PRO A N 1
ATOM 1435 C CA . PRO A 1 187 ? 18.733 -22.158 17.406 1.00 88.62 187 PRO A CA 1
ATOM 1436 C C . PRO A 1 187 ? 18.553 -20.652 17.594 1.00 88.62 187 PRO A C 1
ATOM 1438 O O . PRO A 1 187 ? 17.692 -20.252 18.370 1.00 88.62 187 PRO A O 1
ATOM 1441 N N . GLN A 1 188 ? 19.351 -19.840 16.901 1.00 86.25 188 GLN A N 1
ATOM 1442 C CA . GLN A 1 188 ? 19.305 -18.384 17.053 1.00 86.25 188 GLN A CA 1
ATOM 1443 C C . GLN A 1 188 ? 17.881 -17.833 16.846 1.00 86.25 188 GLN A C 1
ATOM 1445 O O . GLN A 1 188 ? 17.158 -18.348 15.982 1.00 86.25 188 GLN A O 1
ATOM 1450 N N . PRO A 1 189 ? 17.463 -16.817 17.626 1.00 89.38 189 PRO A N 1
ATOM 1451 C CA . PRO A 1 189 ? 16.151 -16.206 17.465 1.00 89.38 189 PRO A CA 1
ATOM 1452 C C . PRO A 1 189 ? 16.036 -15.507 16.109 1.00 89.38 189 PRO A C 1
ATOM 1454 O O . PRO A 1 189 ? 17.033 -15.153 15.476 1.00 89.38 189 PRO A O 1
ATOM 1457 N N . TRP A 1 190 ? 14.798 -15.287 15.664 1.00 91.06 190 TRP A N 1
ATOM 1458 C CA . TRP A 1 190 ? 14.558 -14.490 14.466 1.00 91.06 190 TRP A CA 1
ATOM 1459 C C . TRP A 1 190 ? 15.076 -13.063 14.660 1.00 91.06 190 TRP A C 1
ATOM 1461 O O . TRP A 1 190 ? 14.781 -12.421 15.667 1.00 91.06 190 TRP A O 1
ATOM 1471 N N . ARG A 1 191 ? 15.790 -12.555 13.653 1.00 90.56 191 ARG A N 1
ATOM 1472 C CA . ARG A 1 191 ? 16.291 -11.182 13.594 1.00 90.56 191 ARG A CA 1
ATOM 1473 C C . ARG A 1 191 ? 16.000 -10.572 12.226 1.00 90.56 191 ARG A C 1
ATOM 1475 O O . ARG A 1 191 ? 15.990 -11.289 11.223 1.00 90.56 191 ARG A O 1
ATOM 1482 N N . PRO A 1 192 ? 15.750 -9.259 12.161 1.00 90.25 192 PRO A N 1
ATOM 1483 C CA . PRO A 1 192 ? 15.613 -8.555 10.894 1.00 90.25 192 PRO A CA 1
ATOM 1484 C C . PRO A 1 192 ? 16.956 -8.449 10.168 1.00 90.25 192 PRO A C 1
ATOM 1486 O O . PRO A 1 192 ? 18.014 -8.410 10.799 1.00 90.25 192 PRO A O 1
ATOM 1489 N N . GLY A 1 193 ? 16.926 -8.332 8.838 1.00 92.88 193 GLY A N 1
ATOM 1490 C CA . GLY A 1 193 ? 18.128 -7.977 8.092 1.00 92.88 193 GLY A CA 1
ATOM 1491 C C . GLY A 1 193 ? 18.543 -6.536 8.400 1.00 92.88 193 GLY A C 1
ATOM 1492 O O . GLY A 1 193 ? 17.689 -5.671 8.589 1.00 92.88 193 GLY A O 1
ATOM 1493 N N . LEU A 1 194 ? 19.844 -6.232 8.393 1.00 92.88 194 LEU A N 1
ATOM 1494 C CA . LEU A 1 194 ? 20.336 -4.871 8.659 1.00 92.88 194 LEU A CA 1
ATOM 1495 C C . LEU A 1 194 ? 19.673 -3.818 7.754 1.00 92.88 194 LEU A C 1
ATOM 1497 O O . LEU A 1 194 ? 19.334 -2.742 8.228 1.00 92.88 194 LEU A O 1
ATOM 1501 N N . LEU A 1 195 ? 19.420 -4.132 6.478 1.00 87.75 195 LEU A N 1
ATOM 1502 C CA . LEU A 1 195 ? 18.706 -3.235 5.557 1.00 87.75 195 LEU A CA 1
ATOM 1503 C C . LEU A 1 195 ? 17.276 -2.915 6.022 1.00 87.75 195 LEU A C 1
ATOM 1505 O O . LEU A 1 195 ? 16.832 -1.775 5.874 1.00 87.75 195 LEU A O 1
ATOM 1509 N N . ASP A 1 196 ? 16.575 -3.888 6.607 1.00 81.69 196 ASP A N 1
ATOM 1510 C CA . ASP A 1 196 ? 15.246 -3.667 7.179 1.00 81.69 196 ASP A CA 1
ATOM 1511 C C . ASP A 1 196 ? 15.351 -2.720 8.374 1.00 81.69 196 ASP A C 1
ATOM 1513 O O . ASP A 1 196 ? 14.579 -1.775 8.478 1.00 81.69 196 ASP A O 1
ATOM 1517 N N . VAL A 1 197 ? 16.358 -2.898 9.230 1.00 88.69 197 VAL A N 1
ATOM 1518 C CA . VAL A 1 197 ? 16.576 -2.022 10.390 1.00 88.69 197 VAL A CA 1
ATOM 1519 C C . VAL A 1 197 ? 16.929 -0.592 9.976 1.00 88.69 197 VAL A C 1
ATOM 1521 O O . VAL A 1 197 ? 16.350 0.347 10.521 1.00 88.69 197 VAL A O 1
ATOM 1524 N N . LEU A 1 198 ? 17.790 -0.396 8.967 1.00 90.19 198 LEU A N 1
ATOM 1525 C CA . LEU A 1 198 ? 18.057 0.938 8.400 1.00 90.19 198 LEU A CA 1
ATOM 1526 C C . LEU A 1 198 ? 16.761 1.603 7.920 1.00 90.19 198 LEU A C 1
ATOM 1528 O O . LEU A 1 198 ? 16.530 2.789 8.159 1.00 90.19 198 LEU A O 1
ATOM 1532 N N . THR A 1 199 ? 15.896 0.807 7.293 1.00 81.81 199 THR A N 1
ATOM 1533 C CA . THR A 1 199 ? 14.583 1.237 6.817 1.00 81.81 199 THR A CA 1
ATOM 1534 C C . THR A 1 199 ? 13.675 1.626 7.984 1.00 81.81 199 THR A C 1
ATOM 1536 O O . THR A 1 199 ? 13.093 2.706 7.967 1.00 81.81 199 THR A O 1
ATOM 1539 N N . TRP A 1 200 ? 13.596 0.804 9.035 1.00 87.62 200 TRP A N 1
ATOM 1540 C CA . TRP A 1 200 ? 12.777 1.077 10.219 1.00 87.62 200 TRP A CA 1
ATOM 1541 C C . TRP A 1 200 ? 13.185 2.372 10.919 1.00 87.62 200 TRP A C 1
ATOM 1543 O O . TRP A 1 200 ? 12.323 3.158 11.307 1.00 87.62 200 TRP A O 1
ATOM 1553 N N . ILE A 1 201 ? 14.492 2.598 11.060 1.00 88.62 201 ILE A N 1
ATOM 1554 C CA . ILE A 1 201 ? 15.039 3.809 11.677 1.00 88.62 201 ILE A CA 1
ATOM 1555 C C . ILE A 1 201 ? 14.748 5.027 10.794 1.00 88.62 201 ILE A C 1
ATOM 1557 O O . ILE A 1 201 ? 14.339 6.068 11.306 1.00 88.62 201 ILE A O 1
ATOM 1561 N N . GLY A 1 202 ? 14.883 4.890 9.471 1.00 82.50 202 GLY A N 1
ATOM 1562 C CA . GLY A 1 202 ? 14.523 5.943 8.523 1.00 82.50 202 GLY A CA 1
ATOM 1563 C C . GLY A 1 202 ? 13.035 6.312 8.553 1.00 82.50 202 GLY A C 1
ATOM 1564 O O . GLY A 1 202 ? 12.708 7.498 8.510 1.00 82.50 202 GLY A O 1
ATOM 1565 N N . GLU A 1 203 ? 12.133 5.332 8.699 1.00 73.94 203 GLU A N 1
ATOM 1566 C CA . GLU A 1 203 ? 10.683 5.564 8.856 1.00 73.94 203 GLU A CA 1
ATOM 1567 C C . GLU A 1 203 ? 10.353 6.309 10.145 1.00 73.94 203 GLU A C 1
ATOM 1569 O O . GLU A 1 203 ? 9.454 7.150 10.156 1.00 73.94 203 GLU A O 1
ATOM 1574 N N . ALA A 1 204 ? 11.111 6.037 11.208 1.00 75.50 204 ALA A N 1
ATOM 1575 C CA . ALA A 1 204 ? 11.017 6.735 12.485 1.00 75.50 204 ALA A CA 1
ATOM 1576 C C . ALA A 1 204 ? 11.678 8.127 12.473 1.00 75.50 204 ALA A C 1
ATOM 1578 O O . ALA A 1 204 ? 11.747 8.774 13.517 1.00 75.50 204 ALA A O 1
ATOM 1579 N N . GLY A 1 205 ? 12.198 8.582 11.323 1.00 77.62 205 GLY A N 1
ATOM 1580 C CA . GLY A 1 205 ? 12.899 9.861 11.188 1.00 77.62 205 GLY A CA 1
ATOM 1581 C C . GLY A 1 205 ? 14.268 9.902 11.875 1.00 77.62 205 GLY A C 1
ATOM 1582 O O . GLY A 1 205 ? 14.824 10.984 12.055 1.00 77.62 205 GLY A O 1
ATOM 1583 N N . GLY A 1 206 ? 14.806 8.745 12.266 1.00 87.31 206 GLY A N 1
ATOM 1584 C CA . GLY A 1 206 ? 16.061 8.631 12.996 1.00 87.31 206 GLY A CA 1
ATOM 1585 C C . GLY A 1 206 ? 17.300 8.535 12.103 1.00 87.31 206 GLY A C 1
ATOM 1586 O O . GLY A 1 206 ? 17.230 8.371 10.882 1.00 87.31 206 GLY A O 1
ATOM 1587 N N . ALA A 1 207 ? 18.469 8.603 12.739 1.00 93.75 207 ALA A N 1
ATOM 1588 C CA . ALA A 1 207 ? 19.761 8.328 12.118 1.00 93.75 207 ALA A CA 1
ATOM 1589 C C . ALA A 1 207 ? 20.240 6.921 12.501 1.00 93.75 207 ALA A C 1
ATOM 1591 O O . ALA A 1 207 ? 20.401 6.624 13.684 1.00 93.75 207 ALA A O 1
ATOM 1592 N N . ALA A 1 208 ? 20.485 6.077 11.496 1.00 96.31 208 ALA A N 1
ATOM 1593 C CA . ALA A 1 208 ? 20.943 4.702 11.682 1.00 96.31 208 ALA A CA 1
ATOM 1594 C C . ALA A 1 208 ? 22.474 4.610 11.664 1.00 96.31 208 ALA A C 1
ATOM 1596 O O . ALA A 1 208 ? 23.122 5.075 10.720 1.00 96.31 208 ALA A O 1
ATOM 1597 N N . VAL A 1 209 ? 23.065 3.996 12.685 1.00 97.81 209 VAL A N 1
ATOM 1598 C CA . VAL A 1 209 ? 24.518 3.876 12.848 1.00 97.81 209 VAL A CA 1
ATOM 1599 C C . VAL A 1 209 ? 24.882 2.426 13.130 1.00 97.81 209 VAL A C 1
ATOM 1601 O O . VAL A 1 209 ? 24.283 1.800 13.993 1.00 97.81 209 VAL A O 1
ATOM 1604 N N . LEU A 1 210 ? 25.861 1.873 12.415 1.00 97.06 210 LEU A N 1
ATOM 1605 C CA . LEU A 1 210 ? 26.344 0.518 12.698 1.00 97.06 210 LEU A CA 1
ATOM 1606 C C . LEU A 1 210 ? 27.249 0.554 13.942 1.00 97.06 210 LEU A C 1
ATOM 1608 O O . LEU A 1 210 ? 28.245 1.288 13.938 1.00 97.06 210 LEU A O 1
ATOM 1612 N N . ALA A 1 211 ? 26.889 -0.194 14.987 1.00 96.12 211 ALA A N 1
ATOM 1613 C CA . ALA A 1 211 ? 27.622 -0.234 16.252 1.00 96.12 211 ALA A CA 1
ATOM 1614 C C . ALA A 1 211 ? 28.917 -1.042 16.109 1.00 96.12 211 ALA A C 1
ATOM 1616 O O . ALA A 1 211 ? 28.950 -2.026 15.366 1.00 96.12 211 ALA A O 1
ATOM 1617 N N . HIS A 1 212 ? 29.982 -0.578 16.775 1.00 92.94 212 HIS A N 1
ATOM 1618 C CA . HIS A 1 212 ? 31.312 -1.199 16.864 1.00 92.94 212 HIS A CA 1
ATOM 1619 C C . HIS A 1 212 ? 31.696 -2.134 15.684 1.00 92.94 212 HIS A C 1
ATOM 1621 O O . HIS A 1 212 ? 31.935 -3.331 15.874 1.00 92.94 212 HIS A O 1
ATOM 1627 N N . PRO A 1 213 ? 31.754 -1.632 14.429 1.00 92.25 213 PRO A N 1
ATOM 1628 C CA . PRO A 1 213 ? 31.723 -2.501 13.254 1.00 92.25 213 PRO A CA 1
ATOM 1629 C C . PRO A 1 213 ? 33.061 -3.145 12.865 1.00 92.25 213 PRO A C 1
ATOM 1631 O O . PRO A 1 213 ? 33.108 -3.852 11.859 1.00 92.25 213 PRO A O 1
ATOM 1634 N N . ALA A 1 214 ? 34.164 -2.906 13.588 1.00 86.94 214 ALA A N 1
ATOM 1635 C CA . ALA A 1 214 ? 35.488 -3.378 13.162 1.00 86.94 214 ALA A CA 1
ATOM 1636 C C . ALA A 1 214 ? 35.549 -4.904 12.969 1.00 86.94 214 ALA A C 1
ATOM 1638 O O . ALA A 1 214 ? 36.118 -5.358 11.980 1.00 86.94 214 ALA A O 1
ATOM 1639 N N . GLY A 1 215 ? 34.914 -5.679 13.856 1.00 80.56 215 GLY A N 1
ATOM 1640 C CA . GLY A 1 215 ? 34.922 -7.146 13.793 1.00 80.56 215 GLY A CA 1
ATOM 1641 C C . GLY A 1 215 ? 34.138 -7.739 12.616 1.00 80.56 215 GLY A C 1
ATOM 1642 O O . GLY A 1 215 ? 34.489 -8.807 12.128 1.00 80.56 215 GLY A O 1
ATOM 1643 N N . VAL A 1 216 ? 33.111 -7.040 12.122 1.00 81.31 216 VAL A N 1
ATOM 1644 C CA . VAL A 1 216 ? 32.254 -7.504 11.008 1.00 81.31 216 VAL A CA 1
ATOM 1645 C C . VAL A 1 216 ? 32.662 -6.916 9.652 1.00 81.31 216 VAL A C 1
ATOM 1647 O O . VAL A 1 216 ? 32.238 -7.390 8.595 1.00 81.31 216 VAL A O 1
ATOM 1650 N N . LEU A 1 217 ? 33.523 -5.895 9.670 1.00 80.94 217 LEU A N 1
ATOM 1651 C CA . LEU A 1 217 ? 34.128 -5.258 8.500 1.00 80.94 217 LEU A CA 1
ATOM 1652 C C . LEU A 1 217 ? 35.575 -5.726 8.267 1.00 80.94 217 LEU A C 1
ATOM 1654 O O . LEU A 1 217 ? 36.407 -4.922 7.833 1.00 80.94 217 LEU A O 1
ATOM 1658 N N . ASP A 1 218 ? 35.866 -7.006 8.538 1.00 67.06 218 ASP A N 1
ATOM 1659 C CA . ASP A 1 218 ? 37.175 -7.653 8.332 1.00 67.06 218 ASP A CA 1
ATOM 1660 C C . ASP A 1 218 ? 37.534 -7.746 6.833 1.00 67.06 218 ASP A C 1
ATOM 1662 O O . ASP A 1 218 ? 37.443 -8.783 6.178 1.00 67.06 218 ASP A O 1
ATOM 1666 N N . ALA A 1 219 ? 37.840 -6.584 6.260 1.00 64.25 219 ALA A N 1
ATOM 1667 C CA . ALA A 1 219 ? 38.258 -6.354 4.889 1.00 64.25 219 ALA A CA 1
ATOM 1668 C C . ALA A 1 219 ? 39.745 -5.987 4.878 1.00 64.25 219 ALA A C 1
ATOM 1670 O O . ALA A 1 219 ? 40.208 -5.206 5.718 1.00 64.25 219 ALA A O 1
ATOM 1671 N N . SER A 1 220 ? 40.472 -6.511 3.890 1.00 57.94 220 SER A N 1
ATOM 1672 C CA . SER A 1 220 ? 41.943 -6.463 3.838 1.00 57.94 220 SER A CA 1
ATOM 1673 C C . SER A 1 220 ? 42.489 -5.037 3.664 1.00 57.94 220 SER A C 1
ATOM 1675 O O . SER A 1 220 ? 43.638 -4.759 4.015 1.00 57.94 220 SER A O 1
ATOM 1677 N N . ASP A 1 221 ? 41.665 -4.129 3.125 1.00 78.62 221 ASP A N 1
ATOM 1678 C CA . ASP A 1 221 ? 41.974 -2.717 2.902 1.00 78.62 221 ASP A CA 1
ATOM 1679 C C . ASP A 1 221 ? 40.727 -1.802 2.981 1.00 78.62 221 ASP A C 1
ATOM 1681 O O . ASP A 1 221 ? 39.595 -2.242 3.198 1.00 78.62 221 ASP A O 1
ATOM 1685 N N . ASP A 1 222 ? 40.943 -0.483 2.900 1.00 82.06 222 ASP A N 1
ATOM 1686 C CA . ASP A 1 222 ? 39.893 0.543 3.018 1.00 82.06 222 ASP A CA 1
ATOM 1687 C C . ASP A 1 222 ? 38.940 0.570 1.803 1.00 82.06 222 ASP A C 1
ATOM 1689 O O . ASP A 1 222 ? 37.794 1.006 1.942 1.00 82.06 222 ASP A O 1
ATOM 1693 N N . GLU A 1 223 ? 39.374 0.117 0.621 1.00 79.62 223 GLU A N 1
ATOM 1694 C CA . GLU A 1 223 ? 38.577 0.157 -0.614 1.00 79.62 223 GLU A CA 1
ATOM 1695 C C . GLU A 1 223 ? 37.502 -0.934 -0.602 1.00 79.62 223 GLU A C 1
ATOM 1697 O O . GLU A 1 223 ? 36.333 -0.659 -0.886 1.00 79.62 223 GLU A O 1
ATOM 1702 N N . GLU A 1 224 ? 37.865 -2.143 -0.174 1.00 81.75 224 GLU A N 1
ATOM 1703 C CA . GLU A 1 224 ? 36.927 -3.248 0.025 1.00 81.75 224 GLU A CA 1
ATOM 1704 C C . GLU A 1 224 ? 35.886 -2.910 1.106 1.00 81.75 224 GLU A C 1
ATOM 1706 O O . GLU A 1 224 ? 34.683 -3.079 0.893 1.00 81.75 224 GLU A O 1
ATOM 1711 N N . CYS A 1 225 ? 36.318 -2.325 2.228 1.00 84.12 225 CYS A N 1
ATOM 1712 C CA . CYS A 1 225 ? 35.409 -1.866 3.281 1.00 84.12 225 CYS A CA 1
ATOM 1713 C C . CYS A 1 225 ? 34.442 -0.779 2.772 1.00 84.12 225 CYS A C 1
ATOM 1715 O O . CYS A 1 225 ? 33.233 -0.834 3.010 1.00 84.12 225 CYS A O 1
ATOM 1717 N N . THR A 1 226 ? 34.952 0.171 1.984 1.00 87.31 226 THR A N 1
ATOM 1718 C CA . THR A 1 226 ? 34.137 1.212 1.341 1.00 87.31 226 THR A CA 1
ATOM 1719 C C . THR A 1 226 ? 33.095 0.601 0.395 1.00 87.31 226 THR A C 1
ATOM 1721 O O . THR A 1 226 ? 31.939 1.030 0.380 1.00 87.31 226 THR A O 1
ATOM 1724 N N . ALA A 1 227 ? 33.476 -0.418 -0.381 1.00 83.81 227 ALA A N 1
ATOM 1725 C CA . ALA A 1 227 ? 32.574 -1.117 -1.292 1.00 83.81 227 ALA A CA 1
ATOM 1726 C C . ALA A 1 227 ? 31.471 -1.895 -0.554 1.00 83.81 227 ALA A C 1
ATOM 1728 O O . ALA A 1 227 ? 30.333 -1.902 -1.023 1.00 83.81 227 ALA A O 1
ATOM 1729 N N . LEU A 1 228 ? 31.783 -2.495 0.601 1.00 86.88 228 LEU A N 1
ATOM 1730 C CA . LEU A 1 228 ? 30.813 -3.198 1.449 1.00 86.88 228 LEU A CA 1
ATOM 1731 C C . LEU A 1 228 ? 29.787 -2.250 2.080 1.00 86.88 228 LEU A C 1
ATOM 1733 O O . LEU A 1 228 ? 28.607 -2.585 2.164 1.00 86.88 228 LEU A O 1
ATOM 1737 N N . LEU A 1 229 ? 30.227 -1.066 2.507 1.00 90.62 229 LEU A N 1
ATOM 1738 C CA . LEU A 1 229 ? 29.373 -0.087 3.181 1.00 90.62 229 LEU A CA 1
ATOM 1739 C C . LEU A 1 229 ? 28.516 0.731 2.216 1.00 90.62 229 LEU A C 1
ATOM 1741 O O . LEU A 1 229 ? 27.431 1.172 2.582 1.00 90.62 229 LEU A O 1
ATOM 1745 N N . LYS A 1 230 ? 28.968 0.929 0.975 1.00 86.31 230 LYS A N 1
ATOM 1746 C CA . LYS A 1 230 ? 28.279 1.790 0.008 1.00 86.31 230 LYS A CA 1
ATOM 1747 C C . LYS A 1 230 ? 26.799 1.422 -0.225 1.00 86.31 230 LYS A C 1
ATOM 1749 O O . LYS A 1 230 ? 25.985 2.344 -0.200 1.00 86.31 230 LYS A O 1
ATOM 1754 N N . PRO A 1 231 ? 26.407 0.144 -0.398 1.00 82.25 231 PRO A N 1
ATOM 1755 C CA . PRO A 1 231 ? 24.994 -0.229 -0.486 1.00 82.25 231 PRO A CA 1
ATOM 1756 C C . PRO A 1 231 ? 24.196 0.113 0.779 1.00 82.25 231 PRO A C 1
ATOM 1758 O O . PRO A 1 231 ? 23.038 0.501 0.677 1.00 82.25 231 PRO A O 1
ATOM 1761 N N . LEU A 1 232 ? 24.811 0.018 1.964 1.00 87.62 232 LEU A N 1
ATOM 1762 C CA . LEU A 1 232 ? 24.168 0.396 3.226 1.00 87.62 232 LEU A CA 1
ATOM 1763 C C . LEU A 1 232 ? 23.978 1.917 3.313 1.00 87.62 232 LEU A C 1
ATOM 1765 O O . LEU A 1 232 ? 22.915 2.371 3.726 1.00 87.62 232 LEU A O 1
ATOM 1769 N N . CYS A 1 233 ? 24.955 2.713 2.860 1.00 88.50 233 CYS A N 1
ATOM 1770 C CA . CYS A 1 233 ? 24.813 4.171 2.745 1.00 88.50 233 CYS A CA 1
ATOM 1771 C C . CYS A 1 233 ? 23.645 4.552 1.827 1.00 88.50 233 CYS A C 1
ATOM 1773 O O . CYS A 1 233 ? 22.865 5.445 2.144 1.00 88.50 233 CYS A O 1
ATOM 1775 N N . GLU A 1 234 ? 23.517 3.868 0.686 1.00 78.38 234 GLU A N 1
ATOM 1776 C CA . GLU A 1 234 ? 22.409 4.067 -0.258 1.00 78.38 234 GLU A CA 1
ATOM 1777 C C . GLU A 1 234 ? 21.051 3.667 0.347 1.00 78.38 234 GLU A C 1
ATOM 1779 O O . GLU A 1 234 ? 20.031 4.243 -0.028 1.00 78.38 234 GLU A O 1
ATOM 1784 N N . ALA A 1 235 ? 21.047 2.738 1.307 1.00 72.88 235 ALA A N 1
ATOM 1785 C CA . ALA A 1 235 ? 19.870 2.271 2.038 1.00 72.88 235 ALA A CA 1
ATOM 1786 C C . ALA A 1 235 ? 19.559 3.058 3.329 1.00 72.88 235 ALA A C 1
ATOM 1788 O O . ALA A 1 235 ? 18.646 2.682 4.057 1.00 72.88 235 ALA A O 1
ATOM 1789 N N . GLY A 1 236 ? 20.285 4.144 3.623 1.00 82.75 236 GLY A N 1
ATOM 1790 C CA . GLY A 1 236 ? 19.989 5.028 4.760 1.00 82.75 236 GLY A CA 1
ATOM 1791 C C . GLY A 1 236 ? 20.941 4.925 5.957 1.00 82.75 236 GLY A C 1
ATOM 1792 O O . GLY A 1 236 ? 20.703 5.576 6.977 1.00 82.75 236 GLY A O 1
ATOM 1793 N N . LEU A 1 237 ? 22.045 4.174 5.851 1.00 94.75 237 LEU A N 1
ATOM 1794 C CA . LEU A 1 237 ? 23.101 4.192 6.868 1.00 94.75 237 LEU A CA 1
ATOM 1795 C C . LEU A 1 237 ? 23.666 5.614 7.001 1.00 94.75 237 LEU A C 1
ATOM 1797 O O . LEU A 1 237 ? 24.152 6.206 6.037 1.00 94.75 237 LEU A O 1
ATOM 1801 N N . SER A 1 238 ? 23.594 6.159 8.213 1.00 95.19 238 SER A N 1
ATOM 1802 C CA . SER A 1 238 ? 23.958 7.541 8.534 1.00 95.19 238 SER A CA 1
ATOM 1803 C C . SER A 1 238 ? 25.350 7.658 9.159 1.00 95.19 238 SER A C 1
ATOM 1805 O O . SER A 1 238 ? 25.995 8.703 9.034 1.00 95.19 238 SER A O 1
ATOM 1807 N N . GLY A 1 239 ? 25.848 6.595 9.795 1.00 96.38 239 GLY A N 1
ATOM 1808 C CA . GLY A 1 239 ? 27.147 6.606 10.462 1.00 96.38 239 GLY A CA 1
ATOM 1809 C C . GLY A 1 239 ? 27.709 5.230 10.802 1.00 96.38 239 GLY A C 1
ATOM 1810 O O . GLY A 1 239 ? 27.039 4.211 10.652 1.00 96.38 239 GLY A O 1
ATOM 1811 N N . LEU A 1 240 ? 28.945 5.230 11.299 1.00 97.38 240 LEU A N 1
ATOM 1812 C CA . LEU A 1 240 ? 29.584 4.092 11.961 1.00 97.38 240 LEU A CA 1
ATOM 1813 C C . LEU A 1 240 ? 30.047 4.528 13.348 1.00 97.38 240 LEU A C 1
ATOM 1815 O O . LEU A 1 240 ? 30.597 5.625 13.496 1.00 97.38 240 LEU A O 1
ATOM 1819 N N . GLU A 1 241 ? 29.921 3.650 14.335 1.00 96.69 241 GLU A N 1
ATOM 1820 C CA . GLU A 1 241 ? 30.532 3.860 15.643 1.00 96.69 241 GLU A CA 1
ATOM 1821 C C . GLU A 1 241 ? 32.045 3.624 15.571 1.00 96.69 241 GLU A C 1
ATOM 1823 O O . GLU A 1 241 ? 32.561 2.531 15.789 1.00 96.69 241 GLU A O 1
ATOM 1828 N N . ALA A 1 242 ? 32.785 4.667 15.198 1.00 95.25 242 ALA A N 1
ATOM 1829 C CA . ALA A 1 242 ? 34.228 4.583 15.005 1.00 95.25 242 ALA A CA 1
ATOM 1830 C C . ALA A 1 242 ? 34.992 4.617 16.338 1.00 95.25 242 ALA A C 1
ATOM 1832 O O . ALA A 1 242 ? 35.981 3.894 16.503 1.00 95.25 242 ALA A O 1
ATOM 1833 N N . TRP A 1 243 ? 34.552 5.450 17.285 1.00 95.00 243 TRP A N 1
ATOM 1834 C CA . TRP A 1 243 ? 35.237 5.684 18.559 1.00 95.00 243 TRP A CA 1
ATOM 1835 C C . TRP A 1 243 ? 34.507 4.960 19.692 1.00 95.00 243 TRP A C 1
ATOM 1837 O O . TRP A 1 243 ? 33.563 5.492 20.266 1.00 95.00 243 TRP A O 1
ATOM 1847 N N . THR A 1 244 ? 34.951 3.748 20.014 1.00 93.12 244 THR A N 1
ATOM 1848 C CA . THR A 1 244 ? 34.304 2.877 21.006 1.00 93.12 244 THR A CA 1
ATOM 1849 C C . THR A 1 244 ? 35.332 2.089 21.810 1.00 93.12 244 THR A C 1
ATOM 1851 O O . THR A 1 244 ? 36.500 2.001 21.422 1.00 93.12 244 THR A O 1
ATOM 1854 N N . SER A 1 245 ? 34.917 1.546 22.955 1.00 90.62 245 SER A N 1
ATOM 1855 C CA . SER A 1 245 ? 35.756 0.720 23.828 1.00 90.62 245 SER A CA 1
ATOM 1856 C C . SER A 1 245 ? 36.207 -0.594 23.174 1.00 90.62 245 SER A C 1
ATOM 1858 O O . SER A 1 245 ? 37.233 -1.142 23.581 1.00 90.62 245 SER A O 1
ATOM 1860 N N . TRP A 1 246 ? 35.514 -1.042 22.122 1.00 88.12 246 TRP A N 1
ATOM 1861 C CA . TRP A 1 246 ? 35.856 -2.228 21.330 1.00 88.12 246 TRP A CA 1
ATOM 1862 C C . TRP A 1 246 ? 36.989 -2.022 20.324 1.00 88.12 246 TRP A C 1
ATOM 1864 O O . TRP A 1 246 ? 37.547 -2.998 19.830 1.00 88.12 246 TRP A O 1
ATOM 1874 N N . HIS A 1 247 ? 37.331 -0.774 19.995 1.00 90.81 247 HIS A N 1
ATOM 1875 C CA . HIS A 1 247 ? 38.290 -0.470 18.936 1.00 90.81 247 HIS A CA 1
ATOM 1876 C C . HIS A 1 247 ? 39.632 0.005 19.491 1.00 90.81 247 HIS A C 1
ATOM 1878 O O . HIS A 1 247 ? 39.726 0.813 20.419 1.00 90.81 247 HIS A O 1
ATOM 1884 N N . THR A 1 248 ? 40.710 -0.427 18.847 1.00 90.00 248 THR A N 1
ATOM 1885 C CA . THR A 1 248 ? 42.025 0.183 19.021 1.00 90.00 248 THR A CA 1
ATOM 1886 C C . THR A 1 248 ? 42.051 1.590 18.406 1.00 90.00 248 THR A C 1
ATOM 1888 O O . THR A 1 248 ? 41.334 1.870 17.440 1.00 90.00 248 THR A O 1
ATOM 1891 N N . PRO A 1 249 ? 42.946 2.491 18.862 1.00 89.69 249 PRO A N 1
ATOM 1892 C CA . PRO A 1 249 ? 43.100 3.810 18.242 1.00 89.69 249 PRO A CA 1
ATOM 1893 C C . PRO A 1 249 ? 43.366 3.768 16.725 1.00 89.69 249 PRO A C 1
ATOM 1895 O O . PRO A 1 249 ? 43.001 4.701 16.005 1.00 89.69 249 PRO A O 1
ATOM 1898 N N . ALA A 1 250 ? 43.997 2.695 16.232 1.00 88.19 250 ALA A N 1
ATOM 1899 C CA . ALA A 1 250 ? 44.253 2.488 14.810 1.00 88.19 250 ALA A CA 1
ATOM 1900 C C . ALA A 1 250 ? 42.970 2.146 14.034 1.00 88.19 250 ALA A C 1
ATOM 1902 O O . ALA A 1 250 ? 42.725 2.752 12.988 1.00 88.19 250 ALA A O 1
ATOM 1903 N N . GLU A 1 251 ? 42.137 1.243 14.559 1.00 91.44 251 GLU A N 1
ATOM 1904 C CA . GLU A 1 251 ? 40.835 0.888 13.975 1.00 91.44 251 GLU A CA 1
ATOM 1905 C C . GLU A 1 251 ? 39.884 2.082 13.977 1.00 91.44 251 GLU A C 1
ATOM 1907 O O . GLU A 1 251 ? 39.325 2.409 12.930 1.00 91.44 251 GLU A O 1
ATOM 1912 N N . SER A 1 252 ? 39.785 2.815 15.091 1.00 92.88 252 SER A N 1
ATOM 1913 C CA . SER A 1 252 ? 38.971 4.034 15.155 1.00 92.88 252 SER A CA 1
ATOM 1914 C C . SER A 1 252 ? 39.416 5.079 14.133 1.00 92.88 252 SER A C 1
ATOM 1916 O O . SER A 1 252 ? 38.595 5.640 13.407 1.00 92.88 252 SER A O 1
ATOM 1918 N N . SER A 1 253 ? 40.730 5.301 14.003 1.00 91.38 253 SER A N 1
ATOM 1919 C CA . SER A 1 253 ? 41.278 6.228 13.007 1.00 91.38 253 SER A CA 1
ATOM 1920 C C . SER A 1 253 ? 41.002 5.771 11.572 1.00 91.38 253 SER A C 1
ATOM 1922 O O . SER A 1 253 ? 40.797 6.606 10.692 1.00 91.38 253 SER A O 1
ATOM 1924 N N . ARG A 1 254 ? 41.016 4.458 11.312 1.00 91.94 254 ARG A N 1
ATOM 1925 C CA . ARG A 1 254 ? 40.685 3.875 10.006 1.00 91.94 254 ARG A CA 1
ATOM 1926 C C . ARG A 1 254 ? 39.204 4.057 9.675 1.00 91.94 254 ARG A C 1
ATOM 1928 O O . ARG A 1 254 ? 38.894 4.621 8.628 1.00 91.94 254 ARG A O 1
ATOM 1935 N N . LEU A 1 255 ? 38.303 3.667 10.575 1.00 92.94 255 LEU A N 1
ATOM 1936 C CA . LEU A 1 255 ? 36.856 3.806 10.387 1.00 92.94 255 LEU A CA 1
ATOM 1937 C C . LEU A 1 255 ? 36.433 5.272 10.243 1.00 92.94 255 LEU A C 1
ATOM 1939 O O . LEU A 1 255 ? 35.598 5.579 9.397 1.00 92.94 255 LEU A O 1
ATOM 1943 N N . ALA A 1 256 ? 37.058 6.195 10.979 1.00 93.25 256 ALA A N 1
ATOM 1944 C CA . ALA A 1 256 ? 36.812 7.627 10.818 1.00 93.25 256 ALA A CA 1
ATOM 1945 C C . ALA A 1 256 ? 37.200 8.144 9.417 1.00 93.25 256 ALA A C 1
ATOM 1947 O O . ALA A 1 256 ? 36.476 8.957 8.839 1.00 93.25 256 ALA A O 1
ATOM 1948 N N . ARG A 1 257 ? 38.303 7.649 8.826 1.00 92.88 257 ARG A N 1
ATOM 1949 C CA . ARG A 1 257 ? 38.679 7.982 7.436 1.00 92.88 257 ARG A CA 1
ATOM 1950 C C . ARG A 1 257 ? 37.691 7.414 6.416 1.00 92.88 257 ARG A C 1
ATOM 1952 O O . ARG A 1 257 ? 37.350 8.115 5.467 1.00 92.88 257 ARG A O 1
ATOM 1959 N N . ILE A 1 258 ? 37.220 6.184 6.621 1.00 93.06 258 ILE A N 1
ATOM 1960 C CA . ILE A 1 258 ? 36.209 5.549 5.760 1.00 93.06 258 ILE A CA 1
ATOM 1961 C C . ILE A 1 258 ? 34.874 6.299 5.854 1.00 93.06 258 ILE A C 1
ATOM 1963 O O . ILE A 1 258 ? 34.231 6.561 4.840 1.00 93.06 258 ILE A O 1
ATOM 1967 N N . CYS A 1 259 ? 34.483 6.740 7.053 1.00 94.56 259 CYS A N 1
ATOM 1968 C CA . CYS A 1 259 ? 33.305 7.587 7.215 1.00 94.56 259 CYS A CA 1
ATOM 1969 C C . CYS A 1 259 ? 33.433 8.875 6.396 1.00 94.56 259 CYS A C 1
ATOM 1971 O O . CYS A 1 259 ? 32.521 9.227 5.651 1.00 94.56 259 CYS A O 1
ATOM 1973 N N . ALA A 1 260 ? 34.589 9.541 6.458 1.00 91.12 260 ALA A N 1
ATOM 1974 C CA . ALA A 1 260 ? 34.834 10.757 5.691 1.00 91.12 260 ALA A CA 1
ATOM 1975 C C . ALA A 1 260 ? 34.769 10.535 4.166 1.00 91.12 260 ALA A C 1
ATOM 1977 O O . ALA A 1 260 ? 34.251 11.396 3.456 1.00 91.12 260 ALA A O 1
ATOM 1978 N N . SER A 1 261 ? 35.250 9.395 3.649 1.00 89.69 261 SER A N 1
ATOM 1979 C CA . SER A 1 261 ? 35.221 9.100 2.205 1.00 89.69 261 SER A CA 1
ATOM 1980 C C . SER A 1 261 ? 33.815 8.789 1.679 1.00 89.69 261 SER A C 1
ATOM 1982 O O . SER A 1 261 ? 33.503 9.116 0.532 1.00 89.69 261 SER A O 1
ATOM 1984 N N . LEU A 1 262 ? 32.960 8.196 2.515 1.00 88.38 262 LEU A N 1
ATOM 1985 C CA . LEU A 1 262 ? 31.572 7.853 2.189 1.00 88.38 262 LEU A CA 1
ATOM 1986 C C . LEU A 1 262 ? 30.563 8.940 2.573 1.00 88.38 262 LEU A C 1
ATOM 1988 O O . LEU A 1 262 ? 29.384 8.831 2.240 1.00 88.38 262 LEU A O 1
ATOM 1992 N N . GLY A 1 263 ? 31.011 9.983 3.273 1.00 91.94 263 GLY A N 1
ATOM 1993 C CA . GLY A 1 263 ? 30.130 10.988 3.853 1.00 91.94 263 GLY A CA 1
ATOM 1994 C C . GLY A 1 263 ? 29.219 10.410 4.938 1.00 91.94 263 GLY A C 1
ATOM 1995 O O . GLY A 1 263 ? 28.063 10.808 5.005 1.00 91.94 263 GLY A O 1
ATOM 1996 N N . LEU A 1 264 ? 29.707 9.476 5.753 1.00 95.62 264 LEU A N 1
ATOM 1997 C CA . LEU A 1 264 ? 29.053 8.974 6.965 1.00 95.62 264 LEU A CA 1
ATOM 1998 C C . LEU A 1 264 ? 29.537 9.748 8.200 1.00 95.62 264 LEU A C 1
ATOM 2000 O O . LEU A 1 264 ? 30.617 10.342 8.187 1.00 95.62 264 LEU A O 1
ATOM 2004 N N . VAL A 1 265 ? 28.765 9.710 9.287 1.00 96.69 265 VAL A N 1
ATOM 2005 C CA . VAL A 1 265 ? 29.182 10.271 10.581 1.00 96.69 265 VAL A CA 1
ATOM 2006 C C . VAL A 1 265 ? 29.969 9.230 11.382 1.00 96.69 265 VAL A C 1
ATOM 2008 O O . VAL A 1 265 ? 29.495 8.119 11.597 1.00 96.69 265 VAL A O 1
ATOM 2011 N N . ALA A 1 266 ? 31.171 9.590 11.838 1.00 96.69 266 ALA A N 1
ATOM 2012 C CA . ALA A 1 266 ? 31.979 8.762 12.733 1.00 96.69 266 ALA A CA 1
ATOM 2013 C C . ALA A 1 266 ? 31.576 9.032 14.192 1.00 96.69 266 ALA A C 1
ATOM 2015 O O . ALA A 1 266 ? 32.046 10.003 14.790 1.00 96.69 266 ALA A O 1
ATOM 2016 N N . THR A 1 267 ? 30.681 8.213 14.746 1.00 96.88 267 THR A N 1
ATOM 2017 C CA . THR A 1 267 ? 30.114 8.425 16.086 1.00 96.88 267 THR A CA 1
ATOM 2018 C C . THR A 1 267 ? 31.019 7.892 17.196 1.00 96.88 267 THR A C 1
ATOM 2020 O O . THR A 1 267 ? 32.033 7.232 16.936 1.00 96.88 267 THR A O 1
ATOM 2023 N N . ALA A 1 268 ? 30.676 8.238 18.440 1.00 95.75 268 ALA A N 1
ATOM 2024 C CA . ALA A 1 268 ? 31.445 7.893 19.624 1.00 95.75 268 ALA A CA 1
ATOM 2025 C C . ALA A 1 268 ? 30.535 7.439 20.772 1.00 95.75 268 ALA A C 1
ATOM 2027 O O . ALA A 1 268 ? 29.610 8.165 21.143 1.00 95.75 268 ALA A O 1
ATOM 2028 N N . GLY A 1 269 ? 30.839 6.281 21.349 1.00 95.19 269 GLY A N 1
ATOM 2029 C CA . GLY A 1 269 ? 30.068 5.668 22.423 1.00 95.19 269 GLY A CA 1
ATOM 2030 C C . GLY A 1 269 ? 30.925 4.675 23.200 1.00 95.19 269 GLY A C 1
ATOM 2031 O O . GLY A 1 269 ? 31.744 3.975 22.610 1.00 95.19 269 GLY A O 1
ATOM 2032 N N . SER A 1 270 ? 30.837 4.669 24.530 1.00 94.00 270 SER A N 1
ATOM 2033 C CA . SER A 1 270 ? 31.673 3.775 25.347 1.00 94.00 270 SER A CA 1
ATOM 2034 C C . SER A 1 270 ? 31.121 2.360 25.438 1.00 94.00 270 SER A C 1
ATOM 2036 O O . SER A 1 270 ? 31.881 1.452 25.794 1.00 94.00 270 SER A O 1
ATOM 2038 N N . ASP A 1 271 ? 29.845 2.190 25.082 1.00 94.62 271 ASP A N 1
ATOM 2039 C CA . ASP A 1 271 ? 29.093 0.955 25.233 1.00 94.62 271 ASP A CA 1
ATOM 2040 C C . ASP A 1 271 ? 29.013 0.538 26.722 1.00 94.62 271 ASP A C 1
ATOM 2042 O O . ASP A 1 271 ? 29.336 -0.575 27.153 1.00 94.62 271 ASP A O 1
ATOM 2046 N N . TYR A 1 272 ? 28.651 1.511 27.566 1.00 95.62 272 TYR A N 1
ATOM 2047 C CA . TYR A 1 272 ? 28.646 1.354 29.020 1.00 95.62 272 TYR A CA 1
ATOM 2048 C C . TYR A 1 272 ? 27.426 0.565 29.496 1.00 95.62 272 TYR A C 1
ATOM 2050 O O . TYR A 1 272 ? 26.297 1.015 29.346 1.00 95.62 272 TYR A O 1
ATOM 2058 N N . HIS A 1 273 ? 27.679 -0.568 30.150 1.00 93.69 273 HIS A N 1
ATOM 2059 C CA . HIS A 1 273 ? 26.669 -1.446 30.762 1.00 93.69 273 HIS A CA 1
ATOM 2060 C C . HIS A 1 273 ? 26.733 -1.454 32.296 1.00 93.69 273 HIS A C 1
ATOM 2062 O O . HIS A 1 273 ? 26.083 -2.269 32.956 1.00 93.69 273 HIS A O 1
ATOM 2068 N N . GLY A 1 274 ? 27.585 -0.591 32.855 1.00 89.69 274 GLY A N 1
ATOM 2069 C CA . GLY A 1 274 ? 27.948 -0.615 34.258 1.00 89.69 274 GLY A CA 1
ATOM 2070 C C . GLY A 1 274 ? 29.169 -1.461 34.603 1.00 89.69 274 GLY A C 1
ATOM 2071 O O . GLY A 1 274 ? 29.703 -2.243 33.810 1.00 89.69 274 GLY A O 1
ATOM 2072 N N . THR A 1 275 ? 29.666 -1.249 35.821 1.00 83.62 275 THR A N 1
ATOM 2073 C CA . THR A 1 275 ? 30.986 -1.745 36.251 1.00 83.62 275 THR A CA 1
ATOM 2074 C C . THR A 1 275 ? 31.053 -3.254 36.485 1.00 83.62 275 THR A C 1
ATOM 2076 O O . THR A 1 275 ? 32.155 -3.806 36.535 1.00 83.62 275 THR A O 1
ATOM 2079 N N . ARG A 1 276 ? 29.906 -3.933 36.629 1.00 85.94 276 ARG A N 1
ATOM 2080 C CA . ARG A 1 276 ? 29.853 -5.388 36.817 1.00 85.94 276 ARG A CA 1
ATOM 2081 C C . ARG A 1 276 ? 29.849 -6.121 35.480 1.00 85.94 276 ARG A C 1
ATOM 2083 O O . ARG A 1 276 ? 30.561 -7.113 35.350 1.00 85.94 276 ARG A O 1
ATOM 2090 N N . VAL A 1 277 ? 29.065 -5.636 34.515 1.00 82.94 277 VAL A N 1
ATOM 2091 C CA . VAL A 1 277 ? 28.855 -6.295 33.213 1.00 82.94 277 VAL A CA 1
ATOM 2092 C C . VAL A 1 277 ? 30.075 -6.111 32.311 1.00 82.94 277 VAL A C 1
ATOM 2094 O O . VAL A 1 277 ? 30.688 -7.094 31.897 1.00 82.94 277 VAL A O 1
ATOM 2097 N N . LYS A 1 278 ? 30.512 -4.863 32.093 1.00 83.12 278 LYS A N 1
ATOM 2098 C CA . LYS A 1 278 ? 31.708 -4.536 31.296 1.00 83.12 278 LYS A CA 1
ATOM 2099 C C . LYS A 1 278 ? 32.762 -3.869 32.171 1.00 83.12 278 LYS A C 1
ATOM 2101 O O . LYS A 1 278 ? 33.042 -2.682 32.062 1.00 83.12 278 LYS A O 1
ATOM 2106 N N . SER A 1 279 ? 33.387 -4.655 33.051 1.00 81.25 279 SER A N 1
ATOM 2107 C CA . SER A 1 279 ? 34.362 -4.157 34.045 1.00 81.25 279 SER A CA 1
ATOM 2108 C C . SER A 1 279 ? 35.589 -3.427 33.468 1.00 81.25 279 SER A C 1
ATOM 2110 O O . SER A 1 279 ? 36.266 -2.696 34.193 1.00 81.25 279 SER A O 1
ATOM 2112 N N . TRP A 1 280 ? 35.884 -3.595 32.173 1.00 80.25 280 TRP A N 1
ATOM 2113 C CA . TRP A 1 280 ? 36.938 -2.858 31.468 1.00 80.25 280 TRP A CA 1
ATOM 2114 C C . TRP A 1 280 ? 36.506 -1.459 30.993 1.00 80.25 280 TRP A C 1
ATOM 2116 O O . TRP A 1 280 ? 37.369 -0.681 30.597 1.00 80.25 280 TRP A O 1
ATOM 2126 N N . VAL A 1 281 ? 35.216 -1.111 31.081 1.00 85.56 281 VAL A N 1
ATOM 2127 C CA . VAL A 1 281 ? 34.668 0.235 30.844 1.00 85.56 281 VAL A CA 1
ATOM 2128 C C . VAL A 1 281 ? 34.195 0.805 32.192 1.00 85.56 281 VAL A C 1
ATOM 2130 O O . VAL A 1 281 ? 33.039 0.643 32.578 1.00 85.56 281 VAL A O 1
ATOM 2133 N N . PRO A 1 282 ? 35.078 1.450 32.979 1.00 81.56 282 PRO A N 1
ATOM 2134 C CA . PRO A 1 282 ? 34.787 1.775 34.378 1.00 81.56 282 PRO A CA 1
ATOM 2135 C C . PRO A 1 282 ? 33.821 2.959 34.568 1.00 81.56 282 PRO A C 1
ATOM 2137 O O . PRO A 1 282 ? 33.432 3.253 35.699 1.00 81.56 282 PRO A O 1
ATOM 2140 N N . GLY A 1 283 ? 33.426 3.643 33.493 1.00 89.81 283 GLY A N 1
ATOM 2141 C CA . GLY A 1 283 ? 32.474 4.750 33.522 1.00 89.81 283 GLY A CA 1
ATOM 2142 C C . GLY A 1 283 ? 32.096 5.234 32.117 1.00 89.81 283 GLY A C 1
ATOM 2143 O O . GLY A 1 283 ? 32.852 4.976 31.175 1.00 89.81 283 GLY A O 1
ATOM 2144 N N . PRO A 1 284 ? 30.964 5.948 31.980 1.00 93.12 284 PRO A N 1
ATOM 2145 C CA . PRO A 1 284 ? 30.536 6.524 30.709 1.00 93.12 284 PRO A CA 1
ATOM 2146 C C . PRO A 1 284 ? 31.517 7.612 30.244 1.00 93.12 284 PRO A C 1
ATOM 2148 O O . PRO A 1 284 ? 32.151 8.293 31.055 1.00 93.12 284 PRO A O 1
ATOM 2151 N N . GLY A 1 285 ? 31.653 7.780 28.932 1.00 91.44 285 GLY A N 1
ATOM 2152 C CA . GLY A 1 285 ? 32.532 8.765 28.303 1.00 91.44 285 GLY A CA 1
ATOM 2153 C C . GLY A 1 285 ? 34.011 8.388 28.277 1.00 91.44 285 GLY A C 1
ATOM 2154 O O . GLY A 1 285 ? 34.850 9.259 28.043 1.00 91.44 285 GLY A O 1
ATOM 2155 N N . LEU A 1 286 ? 34.367 7.129 28.545 1.00 92.12 286 LEU A N 1
ATOM 2156 C CA . LEU A 1 286 ? 35.754 6.659 28.554 1.00 92.12 286 LEU A CA 1
ATOM 2157 C C . LEU A 1 286 ? 36.082 5.859 27.291 1.00 92.12 286 LEU A C 1
ATOM 2159 O O . LEU A 1 286 ? 35.694 4.702 27.153 1.00 92.12 286 LEU A O 1
ATOM 2163 N N . LEU A 1 287 ? 36.868 6.454 26.390 1.00 90.50 287 LEU A N 1
ATOM 2164 C CA . LEU A 1 287 ? 37.221 5.857 25.096 1.00 90.50 287 LEU A CA 1
ATOM 2165 C C . LEU A 1 287 ? 38.736 5.625 24.966 1.00 90.50 287 LEU A C 1
ATOM 2167 O O . LEU A 1 287 ? 39.513 6.463 25.432 1.00 90.50 287 LEU A O 1
ATOM 2171 N N . PRO A 1 288 ? 39.194 4.548 24.295 1.00 86.19 288 PRO A N 1
ATOM 2172 C CA . PRO A 1 288 ? 40.616 4.333 23.991 1.00 86.19 288 PRO A CA 1
ATOM 2173 C C . PRO A 1 288 ? 41.244 5.492 23.200 1.00 86.19 288 PRO A C 1
ATOM 2175 O O . PRO A 1 288 ? 42.412 5.838 23.394 1.00 86.19 288 PRO A O 1
ATOM 2178 N N . ALA A 1 289 ? 40.454 6.125 22.331 1.00 86.44 289 ALA A N 1
ATOM 2179 C CA . ALA A 1 289 ? 40.774 7.374 21.656 1.00 86.44 289 ALA A CA 1
ATOM 2180 C C . ALA A 1 289 ? 39.483 8.196 21.475 1.00 86.44 289 ALA A C 1
ATOM 2182 O O . ALA A 1 289 ? 38.523 7.674 20.912 1.00 86.44 289 ALA A O 1
ATOM 2183 N N . PRO A 1 290 ? 39.425 9.454 21.943 1.00 85.31 290 PRO A N 1
ATOM 2184 C CA . PRO A 1 290 ? 38.276 10.315 21.706 1.00 85.31 290 PRO A CA 1
ATOM 2185 C C . PRO A 1 290 ? 38.402 11.028 20.346 1.00 85.31 290 PRO A C 1
ATOM 2187 O O . PRO A 1 290 ? 39.524 11.323 19.913 1.00 85.31 290 PRO A O 1
ATOM 2190 N N . PRO A 1 291 ? 37.278 11.358 19.685 1.00 89.62 291 PRO A N 1
ATOM 2191 C CA . PRO A 1 291 ? 37.288 12.209 18.498 1.00 89.62 291 PRO A CA 1
ATOM 2192 C C . PRO A 1 291 ? 37.834 13.608 18.818 1.00 89.62 291 PRO A C 1
ATOM 2194 O O . PRO A 1 291 ? 37.755 14.079 19.952 1.00 89.62 291 PRO A O 1
ATOM 2197 N N . ALA A 1 292 ? 38.375 14.292 17.805 1.00 87.19 292 ALA A N 1
ATOM 2198 C CA . ALA A 1 292 ? 38.951 15.631 17.969 1.00 87.19 292 ALA A CA 1
ATOM 2199 C C . ALA A 1 292 ? 37.905 16.692 18.358 1.00 87.19 292 ALA A C 1
ATOM 2201 O O . ALA A 1 292 ? 38.205 17.579 19.153 1.00 87.19 292 ALA A O 1
ATOM 2202 N N . ASP A 1 293 ? 36.687 16.574 17.822 1.00 89.88 293 ASP A N 1
ATOM 2203 C CA . ASP A 1 293 ? 35.537 17.403 18.183 1.00 89.88 293 ASP A CA 1
ATOM 2204 C C . ASP A 1 293 ? 34.313 16.511 18.449 1.00 89.88 293 ASP A C 1
ATOM 2206 O O . ASP A 1 293 ? 33.531 16.232 17.537 1.00 89.88 293 ASP A O 1
ATOM 2210 N N . PRO A 1 294 ? 34.161 15.997 19.684 1.00 89.75 294 PRO A N 1
ATOM 2211 C CA . PRO A 1 294 ? 33.069 15.094 20.022 1.00 89.75 294 PRO A CA 1
ATOM 2212 C C . PRO A 1 294 ? 31.691 15.733 19.847 1.00 89.75 294 PRO A C 1
ATOM 2214 O O . PRO A 1 294 ? 30.762 15.059 19.432 1.00 89.75 294 PRO A O 1
ATOM 2217 N N . MET A 1 295 ? 31.537 17.030 20.119 1.00 89.94 295 MET A N 1
ATOM 2218 C CA . MET A 1 295 ? 30.214 17.661 20.094 1.00 89.94 295 MET A CA 1
ATOM 2219 C C . MET A 1 295 ? 29.684 17.866 18.672 1.00 89.94 295 MET A C 1
ATOM 2221 O O . MET A 1 295 ? 28.477 17.751 18.474 1.00 89.94 295 MET A O 1
ATOM 2225 N N . ALA A 1 296 ? 30.562 18.070 17.682 1.00 89.19 296 ALA A N 1
ATOM 2226 C CA . ALA A 1 296 ? 30.175 18.169 16.271 1.00 89.19 296 ALA A CA 1
ATOM 2227 C C . ALA A 1 296 ? 29.492 16.896 15.728 1.00 89.19 296 ALA A C 1
ATOM 2229 O O . ALA A 1 296 ? 28.797 16.948 14.714 1.00 89.19 296 ALA A O 1
ATOM 2230 N N . ILE A 1 297 ? 29.660 15.751 16.404 1.00 93.25 297 ILE A N 1
ATOM 2231 C CA . ILE A 1 297 ? 28.985 14.493 16.053 1.00 93.25 297 ILE A CA 1
ATOM 2232 C C . ILE A 1 297 ? 27.464 14.635 16.184 1.00 93.25 297 ILE A C 1
ATOM 2234 O O . ILE A 1 297 ? 26.741 14.092 15.352 1.00 93.25 297 ILE A O 1
ATOM 2238 N N . LEU A 1 298 ? 26.974 15.374 17.187 1.00 87.94 298 LEU A N 1
ATOM 2239 C CA . LEU A 1 298 ? 25.536 15.567 17.396 1.00 87.94 298 LEU A CA 1
ATOM 2240 C C . LEU A 1 298 ? 24.903 16.346 16.252 1.00 87.94 298 LEU A C 1
ATOM 2242 O O . LEU A 1 298 ? 23.897 15.898 15.713 1.00 87.94 298 LEU A O 1
ATOM 2246 N N . ASP A 1 299 ? 25.513 17.467 15.867 1.00 84.88 299 ASP A N 1
ATOM 2247 C CA . ASP A 1 299 ? 25.017 18.306 14.776 1.00 84.88 299 ASP A CA 1
ATOM 2248 C C . ASP A 1 299 ? 25.015 17.509 13.465 1.00 84.88 299 ASP A C 1
ATOM 2250 O O . ASP A 1 299 ? 24.013 17.459 12.757 1.00 84.88 299 ASP A O 1
ATOM 2254 N N . ALA A 1 300 ? 26.100 16.774 13.194 1.00 88.06 300 ALA A N 1
ATOM 2255 C CA . ALA A 1 300 ? 26.206 15.937 12.007 1.00 88.06 300 ALA A CA 1
ATOM 2256 C C . ALA A 1 300 ? 25.172 14.797 11.980 1.00 88.06 300 ALA A C 1
ATOM 2258 O O . ALA A 1 300 ? 24.628 14.500 10.917 1.00 88.06 300 ALA A O 1
ATOM 2259 N N . LEU A 1 301 ? 24.885 14.144 13.114 1.00 86.81 301 LEU A N 1
ATOM 2260 C CA . LEU A 1 301 ? 23.836 13.120 13.184 1.00 86.81 301 LEU A CA 1
ATOM 2261 C C . LEU A 1 301 ? 22.432 13.724 13.090 1.00 86.81 301 LEU A C 1
ATOM 2263 O O . LEU A 1 301 ? 21.570 13.132 12.443 1.00 86.81 301 LEU A O 1
ATOM 2267 N N . HIS A 1 302 ? 22.201 14.890 13.692 1.00 81.75 302 HIS A N 1
ATOM 2268 C CA . HIS A 1 302 ? 20.926 15.596 13.618 1.00 81.75 302 HIS A CA 1
ATOM 2269 C C . HIS A 1 302 ? 20.608 16.013 12.175 1.00 81.75 302 HIS A C 1
ATOM 2271 O O . HIS A 1 302 ? 19.514 15.746 11.678 1.00 81.75 302 HIS A O 1
ATOM 2277 N N . ASP A 1 303 ? 21.597 16.553 11.456 1.00 79.94 303 ASP A N 1
ATOM 2278 C CA . ASP A 1 303 ? 21.486 16.870 10.029 1.00 79.94 303 ASP A CA 1
ATOM 2279 C C . ASP A 1 303 ? 21.169 15.622 9.192 1.00 79.94 303 ASP A C 1
ATOM 2281 O O . ASP A 1 303 ? 20.405 15.686 8.225 1.00 79.94 303 ASP A O 1
ATOM 2285 N N . ARG A 1 304 ? 21.728 14.461 9.564 1.00 80.25 304 ARG A N 1
ATOM 2286 C CA . ARG A 1 304 ? 21.439 13.187 8.892 1.00 80.25 304 ARG A CA 1
ATOM 2287 C C . ARG A 1 304 ? 20.036 12.688 9.174 1.00 80.25 304 ARG A C 1
ATOM 2289 O O . ARG A 1 304 ? 19.363 12.325 8.219 1.00 80.25 304 ARG A O 1
ATOM 2296 N N . ALA A 1 305 ? 19.574 12.732 10.419 1.00 70.69 305 ALA A N 1
ATOM 2297 C CA . ALA A 1 305 ? 18.191 12.410 10.765 1.00 70.69 305 ALA A CA 1
ATOM 2298 C C . ALA A 1 305 ? 17.207 13.295 9.969 1.00 70.69 305 ALA A C 1
ATOM 2300 O O . ALA A 1 305 ? 16.289 12.791 9.318 1.00 70.69 305 ALA A O 1
ATOM 2301 N N . ALA A 1 306 ? 17.475 14.604 9.883 1.00 62.28 306 ALA A N 1
ATOM 2302 C CA . ALA A 1 306 ? 16.683 15.544 9.086 1.00 62.28 306 ALA A CA 1
ATOM 2303 C C . ALA A 1 306 ? 16.732 15.259 7.565 1.00 62.28 306 ALA A C 1
ATOM 2305 O O . ALA A 1 306 ? 15.728 15.417 6.856 1.00 62.28 306 ALA A O 1
ATOM 2306 N N . ALA A 1 307 ? 17.880 14.813 7.043 1.00 51.22 307 ALA A N 1
ATOM 2307 C CA . ALA A 1 307 ? 18.052 14.422 5.642 1.00 51.22 307 ALA A CA 1
ATOM 2308 C C . ALA A 1 307 ? 17.359 13.086 5.304 1.00 51.22 307 ALA A C 1
ATOM 2310 O O . ALA A 1 307 ? 16.742 12.958 4.245 1.00 51.22 307 ALA A O 1
ATOM 2311 N N . THR A 1 308 ? 17.401 12.104 6.208 1.00 48.00 308 THR A N 1
ATOM 2312 C CA . THR A 1 308 ? 16.700 10.816 6.075 1.00 48.00 308 THR A CA 1
ATOM 2313 C C . THR A 1 308 ? 15.186 11.028 6.080 1.00 48.00 308 THR A C 1
ATOM 2315 O O . THR A 1 308 ? 14.492 10.521 5.196 1.00 48.00 308 THR A O 1
ATOM 2318 N N . ALA A 1 309 ? 14.693 11.924 6.943 1.00 43.50 309 ALA A N 1
ATOM 2319 C CA . ALA A 1 309 ? 13.309 12.397 6.946 1.00 43.50 309 ALA A CA 1
ATOM 2320 C C . ALA A 1 309 ? 12.896 13.153 5.664 1.00 43.50 309 ALA A C 1
ATOM 2322 O O . ALA A 1 309 ? 11.726 13.484 5.493 1.00 43.50 309 ALA A O 1
ATOM 2323 N N . SER A 1 310 ? 13.822 13.460 4.750 1.00 30.33 310 SER A N 1
ATOM 2324 C CA . SER A 1 310 ? 13.542 14.124 3.470 1.00 30.33 310 SER A CA 1
ATOM 2325 C C . SER A 1 310 ? 13.907 13.294 2.226 1.00 30.33 310 SER A C 1
ATOM 2327 O O . SER A 1 310 ? 13.628 13.753 1.114 1.00 30.33 310 SER A O 1
ATOM 2329 N N . GLY A 1 311 ? 14.448 12.073 2.379 1.00 26.47 311 GLY A N 1
ATOM 2330 C CA . GLY A 1 311 ? 15.076 11.312 1.285 1.00 26.47 311 GLY A CA 1
ATOM 2331 C C . GLY A 1 311 ? 14.751 9.812 1.137 1.00 26.47 311 GLY A C 1
ATOM 2332 O O . GLY A 1 311 ? 15.266 9.208 0.198 1.00 26.47 311 GLY A O 1
ATOM 2333 N N . GLY A 1 312 ? 13.925 9.191 1.987 1.00 25.27 312 GLY A N 1
ATOM 2334 C CA . GLY A 1 312 ? 13.685 7.735 1.952 1.00 25.27 312 GLY A CA 1
ATOM 2335 C C . GLY A 1 312 ? 12.744 7.251 0.833 1.00 25.27 312 GLY A C 1
ATOM 2336 O O . GLY A 1 312 ? 11.532 7.430 0.922 1.00 25.27 312 GLY A O 1
ATOM 2337 N N . SER A 1 313 ? 13.283 6.601 -0.208 1.00 22.98 313 SER A N 1
ATOM 2338 C CA . SER A 1 313 ? 12.524 5.742 -1.135 1.00 22.98 313 SER A CA 1
ATOM 2339 C C . SER A 1 313 ? 12.538 4.300 -0.618 1.00 22.98 313 SER A C 1
ATOM 2341 O O . SER A 1 313 ? 13.616 3.720 -0.502 1.00 22.98 313 SER A O 1
ATOM 2343 N N . TYR A 1 314 ? 11.377 3.720 -0.319 1.00 26.80 314 TYR A N 1
ATOM 2344 C CA . TYR A 1 314 ? 11.279 2.426 0.363 1.00 26.80 314 TYR A CA 1
ATOM 2345 C C . TYR A 1 314 ? 11.263 1.223 -0.588 1.00 26.80 314 TYR A C 1
ATOM 2347 O O . TYR A 1 314 ? 10.525 1.203 -1.573 1.00 26.80 314 TYR A O 1
ATOM 2355 N N . VAL A 1 315 ? 12.069 0.217 -0.238 1.00 21.72 315 VAL A N 1
ATOM 2356 C CA . VAL A 1 315 ? 12.134 -1.137 -0.806 1.00 21.72 315 VAL A CA 1
ATOM 2357 C C . VAL A 1 315 ? 11.163 -2.029 -0.022 1.00 21.72 315 VAL A C 1
ATOM 2359 O O . VAL A 1 315 ? 11.254 -2.111 1.196 1.00 21.72 315 VAL A O 1
ATOM 2362 N N . THR A 1 316 ? 10.224 -2.696 -0.696 1.00 23.09 316 THR A N 1
ATOM 2363 C CA . THR A 1 316 ? 9.279 -3.643 -0.073 1.00 23.09 316 THR A CA 1
ATOM 2364 C C . THR A 1 316 ? 9.915 -5.027 0.111 1.00 23.09 316 THR A C 1
ATOM 2366 O O . THR A 1 316 ? 10.426 -5.587 -0.864 1.00 23.09 316 THR A O 1
ATOM 2369 N N . ALA A 1 317 ? 9.839 -5.592 1.320 1.00 23.61 317 ALA A N 1
ATOM 2370 C CA . ALA A 1 317 ? 10.293 -6.945 1.648 1.00 23.61 317 ALA A CA 1
ATOM 2371 C C . ALA A 1 317 ? 9.556 -8.025 0.827 1.00 23.61 317 ALA A C 1
ATOM 2373 O O . ALA A 1 317 ? 8.349 -7.941 0.598 1.00 23.61 317 ALA A O 1
ATOM 2374 N N . GLY A 1 318 ? 10.299 -9.033 0.360 1.00 22.69 318 GLY A N 1
ATOM 2375 C CA . GLY A 1 318 ? 9.756 -10.195 -0.349 1.00 22.69 318 GLY A CA 1
ATOM 2376 C C . GLY A 1 318 ? 8.997 -11.164 0.575 1.00 22.69 318 GLY A C 1
ATOM 2377 O O . GLY A 1 318 ? 9.081 -11.042 1.798 1.00 22.69 318 GLY A O 1
ATOM 2378 N N . PRO A 1 319 ? 8.259 -12.138 0.010 1.00 20.88 319 PRO A N 1
ATOM 2379 C CA . PRO A 1 319 ? 7.598 -13.180 0.795 1.00 20.88 319 PRO A CA 1
ATOM 2380 C C . PRO A 1 319 ? 8.628 -14.000 1.597 1.00 20.88 319 PRO A C 1
ATOM 2382 O O . PRO A 1 319 ? 9.778 -14.122 1.164 1.00 20.88 319 PRO A O 1
ATOM 2385 N N . PRO A 1 320 ? 8.248 -14.570 2.759 1.00 21.00 320 PRO A N 1
ATOM 2386 C CA . PRO A 1 320 ? 9.160 -15.370 3.568 1.00 21.00 320 PRO A CA 1
ATOM 2387 C C . PRO A 1 320 ? 9.632 -16.609 2.788 1.00 21.00 320 PRO A C 1
ATOM 2389 O O . PRO A 1 320 ? 8.881 -17.139 1.964 1.00 21.00 320 PRO A O 1
ATOM 2392 N N . PRO A 1 321 ? 10.861 -17.095 3.037 1.00 21.25 321 PRO A N 1
ATOM 2393 C CA . PRO A 1 321 ? 11.377 -18.280 2.370 1.00 21.25 321 PRO A CA 1
ATOM 2394 C C . PRO A 1 321 ? 10.506 -19.489 2.720 1.00 21.25 321 PRO A C 1
ATOM 2396 O O . PRO A 1 321 ? 10.344 -19.848 3.886 1.00 21.25 321 PRO A O 1
ATOM 2399 N N . THR A 1 322 ? 9.955 -20.140 1.697 1.00 24.83 322 THR A N 1
ATOM 2400 C CA . THR A 1 322 ? 9.389 -21.483 1.816 1.00 24.83 322 THR A CA 1
ATOM 2401 C C . THR A 1 322 ? 10.468 -22.407 2.366 1.00 24.83 322 THR A C 1
ATOM 2403 O O . THR A 1 322 ? 11.501 -22.600 1.721 1.00 24.83 322 THR A O 1
ATOM 2406 N N . ALA A 1 323 ? 10.242 -22.968 3.554 1.00 22.62 323 ALA A N 1
ATOM 2407 C CA . ALA A 1 323 ? 11.080 -24.022 4.098 1.00 22.62 323 ALA A CA 1
ATOM 2408 C C . ALA A 1 323 ? 11.166 -25.157 3.067 1.00 22.62 323 ALA A C 1
ATOM 2410 O O . ALA A 1 323 ? 10.161 -25.780 2.718 1.00 22.62 323 ALA A O 1
ATOM 2411 N N . ALA A 1 324 ? 12.368 -25.384 2.543 1.00 21.02 324 ALA A N 1
ATOM 2412 C CA . ALA A 1 324 ? 12.652 -26.495 1.657 1.00 21.02 324 ALA A CA 1
ATOM 2413 C C . ALA A 1 324 ? 12.418 -27.800 2.431 1.00 21.02 324 ALA A C 1
ATOM 2415 O O . ALA A 1 324 ? 13.221 -28.193 3.276 1.00 21.02 324 ALA A O 1
ATOM 2416 N N . LEU A 1 325 ? 11.302 -28.473 2.150 1.00 24.20 325 LEU A N 1
ATOM 2417 C CA . LEU A 1 325 ? 11.118 -29.864 2.534 1.00 24.20 325 LEU A CA 1
ATOM 2418 C C . LEU A 1 325 ? 12.171 -30.685 1.786 1.00 24.20 325 LEU A C 1
ATOM 2420 O O . LEU A 1 325 ? 12.104 -30.860 0.570 1.00 24.20 325 LEU A O 1
ATOM 2424 N N . HIS A 1 326 ? 13.170 -31.159 2.528 1.00 21.83 326 HIS A N 1
ATOM 2425 C CA . HIS A 1 326 ? 14.120 -32.162 2.071 1.00 21.83 326 HIS A CA 1
ATOM 2426 C C . HIS A 1 326 ? 13.358 -33.411 1.609 1.00 21.83 326 HIS A C 1
ATOM 2428 O O . HIS A 1 326 ? 12.932 -34.231 2.420 1.00 21.83 326 HIS A O 1
ATOM 2434 N N . VAL A 1 327 ? 13.211 -33.577 0.295 1.00 22.86 327 VAL A N 1
ATOM 2435 C CA . VAL A 1 327 ? 12.843 -34.861 -0.303 1.00 22.86 327 VAL A CA 1
ATOM 2436 C C . VAL A 1 327 ? 14.105 -35.716 -0.314 1.00 22.86 327 VAL A C 1
ATOM 2438 O O . VAL A 1 327 ? 15.035 -35.471 -1.083 1.00 22.86 327 VAL A O 1
ATOM 2441 N N . SER A 1 328 ? 14.174 -36.695 0.585 1.00 23.39 328 SER A N 1
ATOM 2442 C CA . SER A 1 328 ? 15.219 -37.710 0.557 1.00 23.39 328 SER A CA 1
ATOM 2443 C C . SER A 1 328 ? 15.032 -38.608 -0.670 1.00 23.39 328 SER A C 1
ATOM 2445 O O . SER A 1 328 ? 13.954 -39.140 -0.932 1.00 23.39 328 SER A O 1
ATOM 2447 N N . HIS A 1 329 ? 16.106 -38.763 -1.444 1.00 25.59 329 HIS A N 1
ATOM 2448 C CA . HIS A 1 329 ? 16.189 -39.708 -2.550 1.00 25.59 329 HIS A CA 1
ATOM 2449 C C . HIS A 1 329 ? 15.987 -41.145 -2.047 1.00 25.59 329 HIS A C 1
ATOM 2451 O O . HIS A 1 329 ? 16.859 -41.696 -1.376 1.00 25.59 329 HIS A O 1
ATOM 2457 N N . ALA A 1 330 ? 14.869 -41.767 -2.427 1.00 24.80 330 ALA A N 1
ATOM 2458 C CA . ALA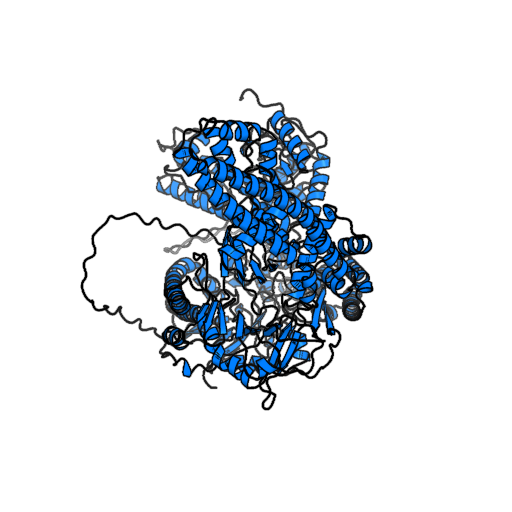 A 1 330 ? 14.712 -43.217 -2.432 1.00 24.80 330 ALA A CA 1
ATOM 2459 C C . ALA A 1 330 ? 14.795 -43.728 -3.878 1.00 24.80 330 ALA A C 1
ATOM 2461 O O . ALA A 1 330 ? 14.239 -43.138 -4.803 1.00 24.80 330 ALA A O 1
ATOM 2462 N N . GLN A 1 331 ? 15.580 -44.787 -4.037 1.00 24.27 331 GLN A N 1
ATOM 2463 C CA . GLN A 1 331 ? 16.111 -45.324 -5.282 1.00 24.27 331 GLN A CA 1
ATOM 2464 C C . GLN A 1 331 ? 15.065 -45.909 -6.240 1.00 24.27 331 GLN A C 1
ATOM 2466 O O . GLN A 1 331 ? 14.009 -46.395 -5.846 1.00 24.27 331 GLN A O 1
ATOM 2471 N N . GLU A 1 332 ? 15.473 -45.893 -7.509 1.00 28.28 332 GLU A N 1
ATOM 2472 C CA . GLU A 1 332 ? 14.967 -46.604 -8.682 1.00 28.28 332 GLU A CA 1
ATOM 2473 C C . GLU A 1 332 ? 14.215 -47.918 -8.398 1.00 28.28 332 GLU A C 1
ATOM 2475 O O . GLU A 1 332 ? 14.748 -48.865 -7.821 1.00 28.28 332 GLU A O 1
ATOM 2480 N N . GLY A 1 333 ? 12.991 -48.002 -8.925 1.00 23.75 333 GLY A N 1
ATOM 2481 C CA . GLY A 1 333 ? 12.175 -49.211 -8.946 1.00 23.75 333 GLY A CA 1
ATOM 2482 C C . GLY A 1 333 ? 11.138 -49.155 -10.067 1.00 23.75 333 GLY A C 1
ATOM 2483 O O . GLY A 1 333 ? 10.022 -48.706 -9.863 1.00 23.75 333 GLY A O 1
ATOM 2484 N N . THR A 1 334 ? 11.563 -49.577 -11.260 1.00 23.62 334 THR A N 1
ATOM 2485 C CA . THR A 1 334 ? 10.803 -49.998 -12.459 1.00 23.62 334 THR A CA 1
ATOM 2486 C C . THR A 1 334 ? 9.265 -49.881 -12.468 1.00 23.62 334 THR A C 1
ATOM 2488 O O . THR A 1 334 ? 8.553 -50.545 -11.720 1.00 23.62 334 THR A O 1
ATOM 2491 N N . MET A 1 335 ? 8.765 -49.133 -13.463 1.00 26.94 335 MET A N 1
ATOM 2492 C CA . MET A 1 335 ? 7.381 -49.167 -13.945 1.00 26.94 335 MET A CA 1
ATOM 2493 C C . MET A 1 335 ? 6.927 -50.593 -14.281 1.00 26.94 335 MET A C 1
ATOM 2495 O O . MET A 1 335 ? 7.523 -51.242 -15.140 1.00 26.94 335 MET A O 1
ATOM 2499 N N . THR A 1 336 ? 5.793 -51.016 -13.720 1.00 22.58 336 THR A N 1
ATOM 2500 C CA . THR A 1 336 ? 4.874 -51.948 -14.387 1.00 22.58 336 THR A CA 1
ATOM 2501 C C . THR A 1 336 ? 3.424 -51.548 -14.114 1.00 22.58 336 THR A C 1
ATOM 2503 O O . THR A 1 336 ? 3.057 -51.129 -13.022 1.00 22.58 336 THR A O 1
ATOM 2506 N N . SER A 1 337 ? 2.620 -51.626 -15.171 1.00 28.02 337 SER A N 1
ATOM 2507 C CA . SER A 1 337 ? 1.184 -51.362 -15.221 1.00 28.02 337 SER A CA 1
ATOM 2508 C C . SER A 1 337 ? 0.377 -52.257 -14.278 1.00 28.02 337 SER A C 1
ATOM 2510 O O . SER A 1 337 ? 0.632 -53.458 -14.285 1.00 28.02 337 SER A O 1
ATOM 2512 N N . ALA A 1 338 ? -0.672 -51.733 -13.632 1.00 24.02 338 ALA A N 1
ATOM 2513 C CA . ALA A 1 338 ? -1.972 -52.413 -13.511 1.00 24.02 338 ALA A CA 1
ATOM 2514 C C . ALA A 1 338 ? -3.009 -51.594 -12.711 1.00 24.02 338 ALA A C 1
ATOM 2516 O O . ALA A 1 338 ? -2.790 -51.236 -11.562 1.00 24.02 338 ALA A O 1
ATOM 2517 N N . THR A 1 339 ? -4.165 -51.408 -13.357 1.00 23.34 339 THR A N 1
ATOM 2518 C CA . THR A 1 339 ? -5.541 -51.545 -12.837 1.00 23.34 339 THR A CA 1
ATOM 2519 C C . THR A 1 339 ? -6.072 -50.652 -11.710 1.00 23.34 339 THR A C 1
ATOM 2521 O O . THR A 1 339 ? -5.591 -50.636 -10.586 1.00 23.34 339 THR A O 1
ATOM 2524 N N . ALA A 1 340 ? -7.204 -50.028 -12.050 1.00 33.34 340 ALA A N 1
ATOM 2525 C CA . ALA A 1 340 ? -8.194 -49.387 -11.198 1.00 33.34 340 ALA A CA 1
ATOM 2526 C C . ALA A 1 340 ? -8.423 -50.077 -9.839 1.00 33.34 340 ALA A C 1
ATOM 2528 O O . ALA A 1 340 ? -8.818 -51.244 -9.788 1.00 33.34 340 ALA A O 1
ATOM 2529 N N . HIS A 1 341 ? -8.298 -49.303 -8.759 1.00 26.34 341 HIS A N 1
ATOM 2530 C CA . HIS A 1 341 ? -8.843 -49.645 -7.450 1.00 26.34 341 HIS A CA 1
ATOM 2531 C C . HIS A 1 341 ? -9.646 -48.477 -6.868 1.00 26.34 341 HIS A C 1
ATOM 2533 O O . HIS A 1 341 ? -9.109 -47.448 -6.473 1.00 26.34 341 HIS A O 1
ATOM 2539 N N . ASP A 1 342 ? -10.961 -48.690 -6.918 1.00 25.75 342 ASP A N 1
ATOM 2540 C CA . ASP A 1 342 ? -11.998 -48.361 -5.938 1.00 25.75 342 ASP A CA 1
ATOM 2541 C C . ASP A 1 342 ? -11.565 -47.451 -4.772 1.00 25.75 342 ASP A C 1
ATOM 2543 O O . ASP A 1 342 ? -10.873 -47.865 -3.838 1.00 25.75 342 ASP A O 1
ATOM 2547 N N . HIS A 1 343 ? -12.006 -46.193 -4.823 1.00 29.98 343 HIS A N 1
ATOM 2548 C CA . HIS A 1 343 ? -11.889 -45.263 -3.710 1.00 29.98 343 HIS A CA 1
ATOM 2549 C C . HIS A 1 343 ? -12.847 -45.672 -2.590 1.00 29.98 343 HIS A C 1
ATOM 2551 O O . HIS A 1 343 ? -14.056 -45.444 -2.654 1.00 29.98 343 HIS A O 1
ATOM 2557 N N . GLY A 1 344 ? -12.272 -46.224 -1.520 1.00 24.64 344 GLY A N 1
ATOM 2558 C CA . GLY A 1 344 ? -12.930 -46.338 -0.229 1.00 24.64 344 GLY A CA 1
ATOM 2559 C C . GLY A 1 344 ? -13.453 -44.972 0.214 1.00 24.64 344 GLY A C 1
ATOM 2560 O O . GLY A 1 344 ? -12.683 -44.049 0.471 1.00 24.64 344 GLY A O 1
ATOM 2561 N N . ARG A 1 345 ? -14.783 -44.859 0.290 1.00 29.02 345 ARG A N 1
ATOM 2562 C CA . ARG A 1 345 ? -15.500 -43.742 0.909 1.00 29.02 345 ARG A CA 1
ATOM 2563 C C . ARG A 1 345 ? -14.956 -43.507 2.319 1.00 29.02 345 ARG A C 1
ATOM 2565 O O . ARG A 1 345 ? -15.235 -44.291 3.226 1.00 29.02 345 ARG A O 1
ATOM 2572 N N . ALA A 1 346 ? -14.235 -42.405 2.505 1.00 28.59 346 ALA A N 1
ATOM 2573 C CA . ALA A 1 346 ? -14.115 -41.777 3.811 1.00 28.59 346 ALA A CA 1
ATOM 2574 C C . ALA A 1 346 ? -15.529 -41.425 4.302 1.00 28.59 346 ALA A C 1
ATOM 2576 O O . ALA A 1 346 ? -16.375 -40.971 3.527 1.00 28.59 346 ALA A O 1
ATOM 2577 N N . ALA A 1 347 ? -15.802 -41.731 5.568 1.00 27.95 347 ALA A N 1
ATOM 2578 C CA . ALA A 1 347 ? -17.096 -41.529 6.199 1.00 27.95 347 ALA A CA 1
ATOM 2579 C C . ALA A 1 347 ? -17.574 -40.076 6.029 1.00 27.95 347 ALA A C 1
ATOM 2581 O O . ALA A 1 347 ? -16.822 -39.135 6.267 1.00 27.95 347 ALA A O 1
ATOM 2582 N N . ALA A 1 348 ? -18.829 -39.919 5.604 1.00 27.09 348 ALA A N 1
ATOM 2583 C CA . ALA A 1 348 ? -19.487 -38.629 5.467 1.00 27.09 348 ALA A CA 1
ATOM 2584 C C . ALA A 1 348 ? -19.562 -37.911 6.826 1.00 27.09 348 ALA A C 1
ATOM 2586 O O . ALA A 1 348 ? -20.096 -38.459 7.792 1.00 27.09 348 ALA A O 1
ATOM 2587 N N . ASP A 1 349 ? -19.035 -36.688 6.874 1.00 31.39 349 ASP A N 1
ATOM 2588 C CA . ASP A 1 349 ? -19.218 -35.739 7.973 1.00 31.39 349 ASP A CA 1
ATOM 2589 C C . ASP A 1 349 ? -20.708 -35.319 8.039 1.00 31.39 349 ASP A C 1
ATOM 2591 O O . ASP A 1 349 ? -21.244 -34.852 7.029 1.00 31.39 349 ASP A O 1
ATOM 2595 N N . PRO A 1 350 ? -21.418 -35.477 9.176 1.00 28.20 350 PRO A N 1
ATOM 2596 C CA . PRO A 1 350 ? -22.842 -35.150 9.287 1.00 28.20 350 PRO A CA 1
ATOM 2597 C C . PRO A 1 350 ? -23.160 -33.643 9.287 1.00 28.20 350 PRO A C 1
ATOM 2599 O O . PRO A 1 350 ? -24.330 -33.284 9.403 1.00 28.20 350 PRO A O 1
ATOM 2602 N N . ALA A 1 351 ? -22.159 -32.760 9.183 1.00 33.88 351 ALA A N 1
ATOM 2603 C CA . ALA A 1 351 ? -22.326 -31.302 9.201 1.00 33.88 351 ALA A CA 1
ATOM 2604 C C . ALA A 1 351 ? -22.233 -30.633 7.809 1.00 33.88 351 ALA A C 1
ATOM 2606 O O . ALA A 1 351 ? -21.898 -29.451 7.708 1.00 33.88 351 ALA A O 1
ATOM 2607 N N . ALA A 1 352 ? -22.514 -31.365 6.727 1.00 34.06 352 ALA A N 1
ATOM 2608 C CA . ALA A 1 352 ? -22.650 -30.777 5.396 1.00 34.06 352 ALA A CA 1
ATOM 2609 C C . ALA A 1 352 ? -23.948 -29.949 5.301 1.00 34.06 352 ALA A C 1
ATOM 2611 O O . ALA A 1 352 ? -25.049 -30.494 5.366 1.00 34.06 352 ALA A O 1
ATOM 2612 N N . ASP A 1 353 ? -23.812 -28.632 5.137 1.00 41.59 353 ASP A N 1
ATOM 2613 C CA . ASP A 1 353 ? -24.892 -27.755 4.669 1.00 41.59 353 ASP A CA 1
ATOM 2614 C C . ASP A 1 353 ? -25.449 -28.325 3.343 1.00 41.59 353 ASP A C 1
ATOM 2616 O O . ASP A 1 353 ? -24.659 -28.555 2.421 1.00 41.59 353 ASP A O 1
ATOM 2620 N N . PRO A 1 354 ? -26.764 -28.592 3.213 1.00 38.22 354 PRO A N 1
ATOM 2621 C CA . PRO A 1 354 ? -27.369 -29.221 2.034 1.00 38.22 354 PRO A CA 1
ATOM 2622 C C . PRO A 1 354 ? -27.492 -28.259 0.842 1.00 38.22 354 PRO A C 1
ATOM 2624 O O . PRO A 1 354 ? -28.439 -28.345 0.061 1.00 38.22 354 PRO A O 1
ATOM 2627 N N . ALA A 1 355 ? -26.574 -27.304 0.696 1.00 50.47 355 ALA A N 1
ATOM 2628 C CA . ALA A 1 355 ? -26.530 -26.456 -0.480 1.00 50.47 355 ALA A CA 1
ATOM 2629 C C . ALA A 1 355 ? -26.002 -27.286 -1.658 1.00 50.47 355 ALA A C 1
ATOM 2631 O O . ALA A 1 355 ? -24.796 -27.320 -1.916 1.00 50.47 355 ALA A O 1
ATOM 2632 N N . ASP A 1 356 ? -26.916 -27.970 -2.351 1.00 48.91 356 ASP A N 1
ATOM 2633 C CA . ASP A 1 356 ? -26.638 -28.601 -3.638 1.00 48.91 356 ASP A CA 1
ATOM 2634 C C . ASP A 1 356 ? -25.918 -27.591 -4.550 1.00 48.91 356 ASP A C 1
ATOM 2636 O O . ASP A 1 356 ? -26.263 -26.399 -4.554 1.00 48.91 356 ASP A O 1
ATOM 2640 N N . PRO A 1 357 ? -24.894 -28.017 -5.309 1.00 56.34 357 PRO A N 1
ATOM 2641 C CA . PRO A 1 357 ? -24.211 -27.129 -6.232 1.00 56.34 357 PRO A CA 1
ATOM 2642 C C . PRO A 1 357 ? -25.227 -26.573 -7.235 1.00 56.34 357 PRO A C 1
ATOM 2644 O O . PRO A 1 357 ? -25.741 -27.294 -8.087 1.00 56.34 357 PRO A O 1
ATOM 2647 N N . VAL A 1 358 ? -25.514 -25.271 -7.133 1.00 57.94 358 VAL A N 1
ATOM 2648 C CA . VAL A 1 358 ? -26.333 -24.558 -8.120 1.00 57.94 358 VAL A CA 1
ATOM 2649 C C . VAL A 1 358 ? -25.607 -24.646 -9.466 1.00 57.94 358 VAL A C 1
ATOM 2651 O O . VAL A 1 358 ? -24.429 -24.248 -9.521 1.00 57.94 358 VAL A O 1
ATOM 2654 N N . PRO A 1 359 ? -26.255 -25.149 -10.535 1.00 63.50 359 PRO A N 1
ATOM 2655 C CA . PRO A 1 359 ? -25.659 -25.205 -11.862 1.00 63.50 359 PRO A CA 1
ATOM 2656 C C . PRO A 1 359 ? -25.114 -23.839 -12.271 1.00 63.50 359 PRO A C 1
ATOM 2658 O O . PRO A 1 359 ? -25.753 -22.816 -12.037 1.00 63.50 359 PRO A O 1
ATOM 2661 N N . PHE A 1 360 ? -23.941 -23.806 -12.906 1.00 67.81 360 PHE A N 1
ATOM 2662 C CA . PHE A 1 360 ? -23.303 -22.551 -13.316 1.00 67.81 360 PHE A CA 1
ATOM 2663 C C . PHE A 1 360 ? -24.244 -21.661 -14.154 1.00 67.81 360 PHE A C 1
ATOM 2665 O O . PHE A 1 360 ? -24.289 -20.450 -13.963 1.00 67.81 360 PHE A O 1
ATOM 2672 N N . ALA A 1 361 ? -25.066 -22.275 -15.013 1.00 62.78 361 ALA A N 1
ATOM 2673 C CA . ALA A 1 361 ? -26.049 -21.596 -15.859 1.00 62.78 361 ALA A CA 1
ATOM 2674 C C . ALA A 1 361 ? -27.149 -20.833 -15.088 1.00 62.78 361 ALA A C 1
ATOM 2676 O O . ALA A 1 361 ? -27.785 -19.950 -15.655 1.00 62.78 361 ALA A O 1
ATOM 2677 N N . GLU A 1 362 ? -27.371 -21.147 -13.810 1.00 63.84 362 GLU A N 1
ATOM 2678 C CA . GLU A 1 362 ? -28.369 -20.494 -12.952 1.00 63.84 362 GLU A CA 1
ATOM 2679 C C . GLU A 1 362 ? -27.752 -19.368 -12.091 1.00 63.84 362 GLU A C 1
ATOM 2681 O O . GLU A 1 362 ? -28.459 -18.688 -11.348 1.00 63.84 362 GLU A O 1
ATOM 2686 N N . ARG A 1 363 ? -26.435 -19.120 -12.209 1.00 73.94 363 ARG A N 1
ATOM 2687 C CA . ARG A 1 363 ? -25.679 -18.133 -11.415 1.00 73.94 363 ARG A CA 1
ATOM 2688 C C . ARG A 1 363 ? -25.635 -16.737 -12.070 1.00 73.94 363 ARG A C 1
ATOM 2690 O O . ARG A 1 363 ? -24.558 -16.176 -12.265 1.00 73.94 363 ARG A O 1
ATOM 2697 N N . ALA A 1 364 ? -26.786 -16.170 -12.438 1.00 81.50 364 ALA A N 1
ATOM 2698 C CA . ALA A 1 364 ? -26.849 -14.872 -13.123 1.00 81.50 364 ALA A CA 1
ATOM 2699 C C . ALA A 1 364 ? -26.446 -13.696 -12.210 1.00 81.50 364 ALA A C 1
ATOM 2701 O O . ALA A 1 364 ? -27.052 -13.480 -11.162 1.00 81.50 364 ALA A O 1
ATOM 2702 N N . TRP A 1 365 ? -25.440 -12.919 -12.623 1.00 92.38 365 TRP A N 1
ATOM 2703 C CA . TRP A 1 365 ? -24.956 -11.748 -11.885 1.00 92.38 365 TRP A CA 1
ATOM 2704 C C . TRP A 1 365 ? -25.754 -10.485 -12.228 1.00 92.38 365 TRP A C 1
ATOM 2706 O O . TRP A 1 365 ? -26.194 -10.288 -13.360 1.00 92.38 365 TRP A O 1
ATOM 2716 N N . HIS A 1 366 ? -25.891 -9.583 -11.258 1.00 91.81 366 HIS A N 1
ATOM 2717 C CA . HIS A 1 366 ? -26.614 -8.320 -11.401 1.00 91.81 366 HIS A CA 1
ATOM 2718 C C . HIS A 1 366 ? -25.652 -7.134 -11.410 1.00 91.81 366 HIS A C 1
ATOM 2720 O O . HIS A 1 366 ? -24.862 -6.979 -10.486 1.00 91.81 366 HIS A O 1
ATOM 2726 N N . LEU A 1 367 ? -25.742 -6.272 -12.423 1.00 94.00 367 LEU A N 1
ATOM 2727 C CA . LEU A 1 367 ? -24.958 -5.038 -12.533 1.00 94.00 367 LEU A CA 1
ATOM 2728 C C . LEU A 1 367 ? -25.704 -3.860 -11.892 1.00 94.00 367 LEU A C 1
ATOM 2730 O O . LEU A 1 367 ? -26.855 -3.594 -12.236 1.00 94.00 367 LEU A O 1
ATOM 2734 N N . VAL A 1 368 ? -25.027 -3.116 -11.015 1.00 94.44 368 VAL A N 1
ATOM 2735 C CA . VAL A 1 368 ? -25.509 -1.812 -10.535 1.00 94.44 368 VAL A CA 1
ATOM 2736 C C . VAL A 1 368 ? -25.588 -0.844 -11.723 1.00 94.44 368 VAL A C 1
ATOM 2738 O O . VAL A 1 368 ? -24.613 -0.727 -12.468 1.00 94.44 368 VAL A O 1
ATOM 2741 N N . PRO A 1 369 ? -26.694 -0.097 -11.911 1.00 93.56 369 PRO A N 1
ATOM 2742 C CA . PRO A 1 369 ? -26.915 0.714 -13.112 1.00 93.56 369 PRO A CA 1
ATOM 2743 C C . PRO A 1 369 ? -26.070 2.000 -13.185 1.00 93.56 369 PRO A C 1
ATOM 2745 O O . PRO A 1 369 ? -26.337 2.877 -14.011 1.00 93.56 369 PRO A O 1
ATOM 2748 N N . VAL A 1 370 ? -25.040 2.107 -12.344 1.00 94.56 370 VAL A N 1
ATOM 2749 C CA . VAL A 1 370 ? -24.058 3.189 -12.297 1.00 94.56 370 VAL A CA 1
ATOM 2750 C C . VAL A 1 370 ? -22.671 2.584 -12.482 1.00 94.56 370 VAL A C 1
ATOM 2752 O O . VAL A 1 370 ? -22.285 1.649 -11.785 1.00 94.56 370 VAL A O 1
ATOM 2755 N N . VAL A 1 371 ? -21.909 3.141 -13.418 1.00 94.19 371 VAL A N 1
ATOM 2756 C CA . VAL A 1 371 ? -20.535 2.723 -13.716 1.00 94.19 371 VAL A CA 1
ATOM 2757 C C . VAL A 1 371 ? -19.600 3.924 -13.683 1.00 94.19 371 VAL A C 1
ATOM 2759 O O . VAL A 1 371 ? -20.031 5.070 -13.820 1.00 94.19 371 VAL A O 1
ATOM 2762 N N . VAL A 1 372 ? -18.303 3.674 -13.551 1.00 93.94 372 VAL A N 1
ATOM 2763 C CA . VAL A 1 372 ? -17.275 4.714 -13.577 1.00 93.94 372 VAL A CA 1
ATOM 2764 C C . VAL A 1 372 ? -16.264 4.383 -14.666 1.00 93.94 372 VAL A C 1
ATOM 2766 O O . VAL A 1 372 ? -15.576 3.371 -14.590 1.00 93.94 372 VAL A O 1
ATOM 2769 N N . LEU A 1 373 ? -16.154 5.241 -15.682 1.00 93.69 373 LEU A N 1
ATOM 2770 C CA . LEU A 1 373 ? -15.074 5.165 -16.665 1.00 93.69 373 LEU A CA 1
ATOM 2771 C C . LEU A 1 373 ? -13.901 6.014 -16.175 1.00 93.69 373 LEU A C 1
ATOM 2773 O O . LEU A 1 373 ? -14.021 7.238 -16.094 1.00 93.69 373 LEU A O 1
ATOM 2777 N N . ARG A 1 374 ? -12.769 5.378 -15.882 1.00 92.25 374 ARG A N 1
ATOM 2778 C CA . ARG A 1 374 ? -11.490 6.049 -15.629 1.00 92.25 374 ARG A CA 1
ATOM 2779 C C . ARG A 1 374 ? -10.664 6.071 -16.904 1.00 92.25 374 ARG A C 1
ATOM 2781 O O . ARG A 1 374 ? -10.693 5.119 -17.682 1.00 92.25 374 ARG A O 1
ATOM 2788 N N . GLN A 1 375 ? -9.906 7.135 -17.108 1.00 91.38 375 GLN A N 1
ATOM 2789 C CA . GLN A 1 375 ? -8.968 7.259 -18.223 1.00 91.38 375 GLN A CA 1
ATOM 2790 C C . GLN A 1 375 ? -7.652 7.845 -17.730 1.00 91.38 375 GLN A C 1
ATOM 2792 O O . GLN A 1 375 ? -7.681 8.579 -16.753 1.00 91.38 375 GLN A O 1
ATOM 2797 N N . ALA A 1 376 ? -6.531 7.592 -18.404 1.00 92.06 376 ALA A N 1
ATOM 2798 C CA . ALA A 1 376 ? -5.302 8.339 -18.136 1.00 92.06 376 ALA A CA 1
ATOM 2799 C C . ALA A 1 376 ? -5.551 9.849 -18.290 1.00 92.06 376 ALA A C 1
ATOM 2801 O O . ALA A 1 376 ? -6.321 10.283 -19.153 1.00 92.06 376 ALA A O 1
ATOM 2802 N N . GLY A 1 377 ? -4.911 10.669 -17.457 1.00 89.44 377 GLY A N 1
ATOM 2803 C CA . GLY A 1 377 ? -5.117 12.117 -17.525 1.00 89.44 377 GLY A CA 1
ATOM 2804 C C . GLY A 1 377 ? -4.498 12.770 -18.758 1.00 89.44 377 GLY A C 1
ATOM 2805 O O . GLY A 1 377 ? -4.972 13.820 -19.191 1.00 89.44 377 GLY A O 1
ATOM 2806 N N . PHE A 1 378 ? -3.491 12.133 -19.361 1.00 91.31 378 PHE A N 1
ATOM 2807 C CA . PHE A 1 378 ? -2.804 12.637 -20.544 1.00 91.31 378 PHE A CA 1
ATOM 2808 C C . PHE A 1 378 ? -2.736 11.594 -21.669 1.00 91.31 378 PHE A C 1
ATOM 2810 O O . PHE A 1 378 ? -2.750 10.390 -21.416 1.00 91.31 378 PHE A O 1
ATOM 2817 N N . PRO A 1 379 ? -2.664 12.047 -22.930 1.00 91.19 379 PRO A N 1
ATOM 2818 C CA . PRO A 1 379 ? -2.599 11.165 -24.088 1.00 91.19 379 PRO A CA 1
ATOM 2819 C C . PRO A 1 379 ? -1.223 10.493 -24.202 1.00 91.19 379 PRO A C 1
ATOM 2821 O O . PRO A 1 379 ? -0.184 11.128 -24.003 1.00 91.19 379 PRO A O 1
ATOM 2824 N N . MET A 1 380 ? -1.204 9.214 -24.581 1.00 91.12 380 MET A N 1
ATOM 2825 C CA . MET A 1 380 ? 0.032 8.425 -24.727 1.00 91.12 380 MET A CA 1
ATOM 2826 C C . MET A 1 380 ? 0.964 8.947 -25.823 1.00 91.12 380 MET A C 1
ATOM 2828 O O . MET A 1 380 ? 2.160 8.674 -25.810 1.00 91.12 380 MET A O 1
ATOM 2832 N N . GLU A 1 381 ? 0.435 9.741 -26.751 1.00 91.56 381 GLU A N 1
ATOM 2833 C CA . GLU A 1 381 ? 1.171 10.408 -27.821 1.00 91.56 381 GLU A CA 1
ATOM 2834 C C . GLU A 1 381 ? 2.291 11.320 -27.283 1.00 91.56 381 GLU A C 1
ATOM 2836 O O . GLU A 1 381 ? 3.257 11.573 -27.999 1.00 91.56 381 GLU A O 1
ATOM 2841 N N . LEU A 1 382 ? 2.234 11.746 -26.012 1.00 93.19 382 LEU A N 1
ATOM 2842 C CA . LEU A 1 382 ? 3.338 12.460 -25.353 1.00 93.19 382 LEU A CA 1
ATOM 2843 C C . LEU A 1 382 ? 4.607 11.607 -25.178 1.00 93.19 382 LEU A C 1
ATOM 2845 O O . LEU A 1 382 ? 5.689 12.162 -25.007 1.00 93.19 382 LEU A O 1
ATOM 2849 N N . LEU A 1 383 ? 4.500 10.277 -25.236 1.00 94.44 383 LEU A N 1
ATOM 2850 C CA . LEU A 1 383 ? 5.646 9.364 -25.201 1.00 94.44 383 LEU A CA 1
ATOM 2851 C C . LEU A 1 383 ? 6.234 9.096 -26.594 1.00 94.44 383 LEU A C 1
ATOM 2853 O O . LEU A 1 383 ? 7.356 8.602 -26.688 1.00 94.44 383 LEU A O 1
ATOM 2857 N N . ALA A 1 384 ? 5.515 9.427 -27.674 1.00 92.94 384 ALA A N 1
ATOM 2858 C CA . ALA A 1 384 ? 5.960 9.155 -29.042 1.00 92.94 384 ALA A CA 1
ATOM 2859 C C . ALA A 1 384 ? 7.328 9.782 -29.389 1.00 92.94 384 ALA A C 1
ATOM 2861 O O . ALA A 1 384 ? 8.124 9.093 -30.025 1.00 92.94 384 ALA A O 1
ATOM 2862 N N . PRO A 1 385 ? 7.672 11.010 -28.935 1.00 95.25 385 PRO A N 1
ATOM 2863 C CA . PRO A 1 385 ? 8.996 11.593 -29.169 1.00 95.25 385 PRO A CA 1
ATOM 2864 C C . PRO A 1 385 ? 10.164 10.836 -28.521 1.00 95.25 385 PRO A C 1
ATOM 2866 O O . PRO A 1 385 ? 11.314 11.124 -28.836 1.00 95.25 385 PRO A O 1
ATOM 2869 N N . LEU A 1 386 ? 9.898 9.908 -27.593 1.00 95.56 386 LEU A N 1
ATOM 2870 C CA . LEU A 1 386 ? 10.941 9.124 -26.922 1.00 95.56 386 LEU A CA 1
ATOM 2871 C C . LEU A 1 386 ? 11.347 7.881 -27.721 1.00 95.56 386 LEU A C 1
ATOM 2873 O O . LEU A 1 386 ? 12.392 7.296 -27.432 1.00 95.56 386 LEU A O 1
ATOM 2877 N N . ALA A 1 387 ? 10.524 7.465 -28.687 1.00 95.06 387 ALA A N 1
ATOM 2878 C CA . ALA A 1 387 ? 10.796 6.328 -29.550 1.00 95.06 387 ALA A CA 1
ATOM 2879 C C . ALA A 1 387 ? 11.703 6.721 -30.725 1.00 95.06 387 ALA A C 1
ATOM 2881 O O . ALA A 1 387 ? 11.484 7.733 -31.388 1.00 95.06 387 ALA A O 1
ATOM 2882 N N . ASP A 1 388 ? 12.683 5.872 -31.026 1.00 95.25 388 ASP A N 1
ATOM 2883 C CA . ASP A 1 388 ? 13.588 5.991 -32.166 1.00 95.25 388 ASP A CA 1
ATOM 2884 C C . ASP A 1 388 ? 13.694 4.631 -32.879 1.00 95.25 388 ASP A C 1
ATOM 2886 O O . ASP A 1 388 ? 14.495 3.756 -32.535 1.00 95.25 388 ASP A O 1
ATOM 2890 N N . THR A 1 389 ? 12.869 4.448 -33.911 1.00 93.25 389 THR A N 1
ATOM 2891 C CA . THR A 1 389 ? 12.862 3.221 -34.719 1.00 93.25 389 THR A CA 1
ATOM 2892 C C . THR A 1 389 ? 14.148 3.043 -35.529 1.00 93.25 389 THR A C 1
ATOM 2894 O O . THR A 1 389 ? 14.506 1.908 -35.845 1.00 93.25 389 THR A O 1
ATOM 2897 N N . ALA A 1 390 ? 14.880 4.122 -35.829 1.00 94.00 390 ALA A N 1
ATOM 2898 C CA . ALA A 1 390 ? 16.183 4.032 -36.481 1.00 94.00 390 ALA A CA 1
ATOM 2899 C C . ALA A 1 390 ? 17.242 3.492 -35.510 1.00 94.00 390 ALA A C 1
ATOM 2901 O O . ALA A 1 390 ? 18.050 2.650 -35.900 1.00 94.00 390 ALA A O 1
ATOM 2902 N N . ALA A 1 391 ? 17.202 3.892 -34.233 1.00 93.31 391 ALA A N 1
ATOM 2903 C CA . ALA A 1 391 ? 18.043 3.298 -33.193 1.00 93.31 391 ALA A CA 1
ATOM 2904 C C . ALA A 1 391 ? 17.790 1.795 -33.050 1.00 93.31 391 ALA A C 1
ATOM 2906 O O . ALA A 1 391 ? 18.742 1.021 -32.956 1.00 93.31 391 ALA A O 1
ATOM 2907 N N . ALA A 1 392 ? 16.517 1.389 -33.057 1.00 92.12 392 ALA A N 1
ATOM 2908 C CA . ALA A 1 392 ? 16.127 -0.015 -33.010 1.00 92.12 392 ALA A CA 1
ATOM 2909 C C . ALA A 1 392 ? 16.660 -0.795 -34.227 1.00 92.12 392 ALA A C 1
ATOM 2911 O O . ALA A 1 392 ? 17.301 -1.826 -34.049 1.00 92.12 392 ALA A O 1
ATOM 2912 N N . ALA A 1 393 ? 16.483 -0.270 -35.444 1.00 94.00 393 ALA A N 1
ATOM 2913 C CA . ALA A 1 393 ? 16.967 -0.909 -36.669 1.00 94.00 393 ALA A CA 1
ATOM 2914 C C . ALA A 1 393 ? 18.504 -1.017 -36.727 1.00 94.00 393 ALA A C 1
ATOM 2916 O O . ALA A 1 393 ? 19.037 -2.055 -37.115 1.00 94.00 393 ALA A O 1
ATOM 2917 N N . GLU A 1 394 ? 19.231 0.027 -36.310 1.00 94.50 394 GLU A N 1
ATOM 2918 C CA . GLU A 1 394 ? 20.698 -0.009 -36.210 1.00 94.50 394 GLU A CA 1
ATOM 2919 C C . GLU A 1 394 ? 21.176 -1.052 -35.192 1.00 94.50 394 GLU A C 1
ATOM 2921 O O . GLU A 1 394 ? 22.137 -1.779 -35.449 1.00 94.50 394 GLU A O 1
ATOM 2926 N N . ALA A 1 395 ? 20.504 -1.140 -34.041 1.00 92.31 395 ALA A N 1
ATOM 2927 C CA . ALA A 1 395 ? 20.814 -2.117 -33.007 1.00 92.31 395 ALA A CA 1
ATOM 2928 C C . ALA A 1 395 ? 20.577 -3.556 -33.500 1.00 92.31 395 ALA A C 1
ATOM 2930 O O . ALA A 1 395 ? 21.429 -4.425 -33.305 1.00 92.31 395 ALA A O 1
ATOM 2931 N N . ASP A 1 396 ? 19.465 -3.795 -34.197 1.00 91.06 396 ASP A N 1
ATOM 2932 C CA . ASP A 1 396 ? 19.138 -5.102 -34.769 1.00 91.06 396 ASP A CA 1
ATOM 2933 C C . ASP A 1 396 ? 20.166 -5.511 -35.851 1.00 91.06 396 ASP A C 1
ATOM 2935 O O . ASP A 1 396 ? 20.666 -6.639 -35.834 1.00 91.06 396 ASP A O 1
ATOM 2939 N N . ALA A 1 397 ? 20.602 -4.574 -36.704 1.00 93.25 397 ALA A N 1
ATOM 2940 C CA . ALA A 1 397 ? 21.658 -4.809 -37.696 1.00 93.25 397 ALA A CA 1
ATOM 2941 C C . ALA A 1 397 ? 23.027 -5.141 -37.061 1.00 93.25 397 ALA A C 1
ATOM 2943 O O . ALA A 1 397 ? 23.763 -5.993 -37.566 1.00 93.25 397 ALA A O 1
ATOM 2944 N N . LEU A 1 398 ? 23.376 -4.510 -35.932 1.00 92.25 398 LEU A N 1
ATOM 2945 C CA . LEU A 1 398 ? 24.593 -4.837 -35.176 1.00 92.25 398 LEU A CA 1
ATOM 2946 C C . LEU A 1 398 ? 24.553 -6.254 -34.593 1.00 92.25 398 LEU A C 1
ATOM 2948 O O . LEU A 1 398 ? 25.573 -6.949 -34.589 1.00 92.25 398 LEU A O 1
ATOM 2952 N N . MET A 1 399 ? 23.389 -6.697 -34.108 1.00 89.00 399 MET A N 1
ATOM 2953 C CA . MET A 1 399 ? 23.217 -8.063 -33.609 1.00 89.00 399 MET A CA 1
ATOM 2954 C C . MET A 1 399 ? 23.368 -9.095 -34.729 1.00 89.00 399 MET A C 1
ATOM 2956 O O . MET A 1 399 ? 24.048 -10.103 -34.527 1.00 89.00 399 MET A O 1
ATOM 2960 N N . GLU A 1 400 ? 22.797 -8.832 -35.908 1.00 91.06 400 GLU A N 1
ATOM 2961 C CA . GLU A 1 400 ? 22.948 -9.689 -37.090 1.00 91.06 400 GLU A CA 1
ATOM 2962 C C . GLU A 1 400 ? 24.416 -9.772 -37.533 1.00 91.06 400 GLU A C 1
ATOM 2964 O O . GLU A 1 400 ? 24.954 -10.862 -37.746 1.00 91.06 400 GLU A O 1
ATOM 2969 N N . LEU A 1 401 ? 25.108 -8.630 -37.584 1.00 91.69 401 LEU A N 1
ATOM 2970 C CA . LEU A 1 401 ? 26.526 -8.576 -37.930 1.00 91.69 401 LEU A CA 1
ATOM 2971 C C . LEU A 1 401 ? 27.392 -9.346 -36.921 1.00 91.69 401 LEU A C 1
ATOM 2973 O O . LEU A 1 401 ? 28.310 -10.066 -37.318 1.00 91.69 401 LEU A O 1
ATOM 2977 N N . ARG A 1 402 ? 27.077 -9.261 -35.622 1.00 89.75 402 ARG A N 1
ATOM 2978 C CA . ARG A 1 402 ? 27.742 -10.058 -34.582 1.00 89.75 402 ARG A CA 1
ATOM 2979 C C . ARG A 1 402 ? 27.452 -11.552 -34.722 1.00 89.75 402 ARG A C 1
ATOM 2981 O O . ARG A 1 402 ? 28.368 -12.348 -34.534 1.00 89.75 402 ARG A O 1
ATOM 2988 N N . ALA A 1 403 ? 26.216 -11.943 -35.030 1.00 89.38 403 ALA A N 1
ATOM 2989 C CA . ALA A 1 403 ? 25.861 -13.345 -35.250 1.00 89.38 403 ALA A CA 1
ATOM 2990 C C . ALA A 1 403 ? 26.628 -13.926 -36.448 1.00 89.38 403 ALA A C 1
ATOM 2992 O O . ALA A 1 403 ? 27.214 -15.003 -36.343 1.00 89.38 403 ALA A O 1
ATOM 2993 N N . ARG A 1 404 ? 26.727 -13.163 -37.545 1.00 93.25 404 ARG A N 1
ATOM 2994 C CA . ARG A 1 404 ? 27.557 -13.516 -38.703 1.00 93.25 404 ARG A CA 1
ATOM 2995 C C . ARG A 1 404 ? 29.035 -13.647 -38.335 1.00 93.25 404 ARG A C 1
ATOM 2997 O O . ARG A 1 404 ? 29.683 -14.596 -38.764 1.00 93.25 404 ARG A O 1
ATOM 3004 N N . LEU A 1 405 ? 29.569 -12.717 -37.542 1.00 93.38 405 LEU A N 1
ATOM 3005 C CA . LEU A 1 405 ? 30.955 -12.782 -37.080 1.00 93.38 405 LEU A CA 1
ATOM 3006 C C . LEU A 1 405 ? 31.215 -14.018 -36.211 1.00 93.38 405 LEU A C 1
ATOM 3008 O O . LEU A 1 405 ? 32.272 -14.622 -36.336 1.00 93.38 405 LEU A O 1
ATOM 3012 N N . ALA A 1 406 ? 30.265 -14.399 -35.354 1.00 91.38 406 ALA A N 1
ATOM 3013 C CA . ALA A 1 406 ? 30.370 -15.600 -34.530 1.00 91.38 406 ALA A CA 1
ATOM 3014 C C . ALA A 1 406 ? 30.403 -16.878 -35.380 1.00 91.38 406 ALA A C 1
ATOM 3016 O O . ALA A 1 406 ? 31.270 -17.716 -35.156 1.00 91.38 406 ALA A O 1
ATOM 3017 N N . ALA A 1 407 ? 29.547 -16.980 -36.403 1.00 93.56 407 ALA A N 1
ATOM 3018 C CA . ALA A 1 407 ? 29.589 -18.093 -37.353 1.00 93.56 407 ALA A CA 1
ATOM 3019 C C . ALA A 1 407 ? 30.945 -18.171 -38.080 1.00 93.56 407 ALA A C 1
ATOM 3021 O O . ALA A 1 407 ? 31.586 -19.217 -38.081 1.00 93.56 407 ALA A O 1
ATOM 3022 N N . LEU A 1 408 ? 31.446 -17.035 -38.589 1.00 94.06 408 LEU A N 1
ATOM 3023 C CA . LEU A 1 408 ? 32.780 -16.962 -39.202 1.00 94.06 408 LEU A CA 1
ATOM 3024 C C . LEU A 1 408 ? 33.898 -17.321 -38.214 1.00 94.06 408 LEU A C 1
ATOM 3026 O O . LEU A 1 408 ? 34.908 -17.898 -38.604 1.00 94.06 408 LEU A O 1
ATOM 3030 N N . ALA A 1 409 ? 33.749 -16.962 -36.938 1.00 92.19 409 ALA A N 1
ATOM 3031 C CA . ALA A 1 409 ? 34.724 -17.285 -35.908 1.00 92.19 409 ALA A CA 1
ATOM 3032 C C . ALA A 1 409 ? 34.806 -18.794 -35.661 1.00 92.19 409 ALA A C 1
ATOM 3034 O O . ALA A 1 409 ? 35.902 -19.314 -35.458 1.00 92.19 409 ALA A O 1
ATOM 3035 N N . ASP A 1 410 ? 33.671 -19.490 -35.675 1.00 92.38 410 ASP A N 1
ATOM 3036 C CA . ASP A 1 410 ? 33.624 -20.941 -35.513 1.00 92.38 410 ASP A CA 1
ATOM 3037 C C . ASP A 1 410 ? 34.191 -21.651 -36.751 1.00 92.38 410 ASP A C 1
ATOM 3039 O O . ASP A 1 410 ? 35.070 -22.501 -36.594 1.00 92.38 410 ASP A O 1
ATOM 3043 N N . ASP A 1 411 ? 33.856 -21.185 -37.962 1.00 90.38 411 ASP A N 1
ATOM 3044 C CA . ASP A 1 411 ? 34.474 -21.659 -39.211 1.00 90.38 411 ASP A CA 1
ATOM 3045 C C . ASP A 1 411 ? 36.006 -21.505 -39.182 1.00 90.38 411 ASP A C 1
ATOM 3047 O O . ASP A 1 411 ? 36.756 -22.428 -39.510 1.00 90.38 411 ASP A O 1
ATOM 3051 N N . VAL A 1 412 ? 36.501 -20.338 -38.748 1.00 89.38 412 VAL A N 1
ATOM 3052 C CA . VAL A 1 412 ? 37.940 -20.075 -38.617 1.00 89.38 412 VAL A CA 1
ATOM 3053 C C . VAL A 1 412 ? 38.572 -20.975 -37.554 1.00 89.38 412 VAL A C 1
ATOM 3055 O O . VAL A 1 412 ? 39.655 -21.505 -37.790 1.00 89.38 412 VAL A O 1
ATOM 3058 N N . LYS A 1 413 ? 37.940 -21.183 -36.392 1.00 88.88 413 LYS A N 1
ATOM 3059 C CA . LYS A 1 413 ? 38.481 -22.069 -35.342 1.00 88.88 413 LYS A CA 1
ATOM 3060 C C . LYS A 1 413 ? 38.593 -23.513 -35.816 1.00 88.88 413 LYS A C 1
ATOM 3062 O O . LYS A 1 413 ? 39.592 -24.163 -35.503 1.00 88.88 413 LYS A O 1
ATOM 3067 N N . ASP A 1 414 ? 37.609 -24.007 -36.558 1.00 88.38 414 ASP A N 1
ATOM 3068 C CA . ASP A 1 414 ? 37.635 -25.366 -37.095 1.00 88.38 414 ASP A CA 1
ATOM 3069 C C . ASP A 1 414 ? 38.718 -25.507 -38.169 1.00 88.38 414 ASP A C 1
ATOM 3071 O O . ASP A 1 414 ? 39.564 -26.398 -38.082 1.00 88.38 414 ASP A O 1
ATOM 3075 N N . LEU A 1 415 ? 38.838 -24.531 -39.072 1.00 85.62 415 LEU A N 1
ATOM 3076 C CA . LEU A 1 415 ? 39.936 -24.486 -40.039 1.00 85.62 415 LEU A CA 1
ATOM 3077 C C . LEU A 1 415 ? 41.322 -24.413 -39.371 1.00 85.62 415 LEU A C 1
ATOM 3079 O O . LEU A 1 415 ? 42.247 -25.098 -39.811 1.00 85.62 415 LEU A O 1
ATOM 3083 N N . LEU A 1 416 ? 41.480 -23.637 -38.292 1.00 83.19 416 LEU A N 1
ATOM 3084 C CA . LEU A 1 416 ? 42.726 -23.547 -37.512 1.00 83.19 416 LEU A CA 1
ATOM 3085 C C . LEU A 1 416 ? 43.051 -24.832 -36.731 1.00 83.19 416 LEU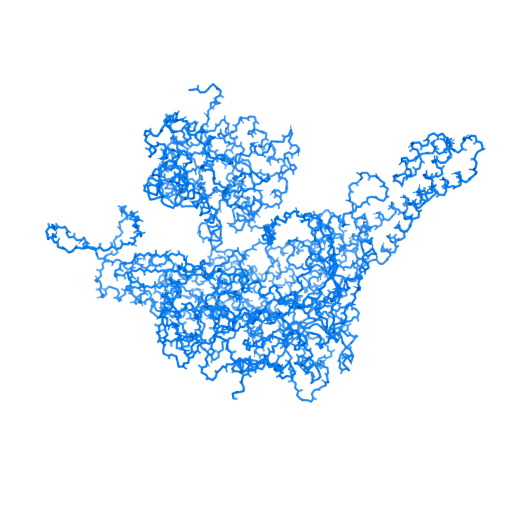 A C 1
ATOM 3087 O O . LEU A 1 416 ? 44.214 -25.053 -36.370 1.00 83.19 416 LEU A O 1
ATOM 3091 N N . ARG A 1 417 ? 42.046 -25.667 -36.446 1.00 84.06 417 ARG A N 1
ATOM 3092 C CA . ARG A 1 417 ? 42.219 -26.990 -35.831 1.00 84.06 417 ARG A CA 1
ATOM 3093 C C . ARG A 1 417 ? 42.773 -27.990 -36.841 1.00 84.06 417 ARG A C 1
ATOM 3095 O O . ARG A 1 417 ? 43.692 -28.739 -36.505 1.00 84.06 417 ARG A O 1
ATOM 3102 N N . ASP A 1 418 ? 42.263 -27.927 -38.066 1.00 81.50 418 ASP A N 1
ATOM 3103 C CA . ASP A 1 418 ? 42.569 -28.872 -39.141 1.00 81.50 418 ASP A CA 1
ATOM 3104 C C . ASP A 1 418 ? 43.867 -28.534 -39.899 1.00 81.50 418 ASP A C 1
ATOM 3106 O O . ASP A 1 418 ? 44.482 -29.412 -40.507 1.00 81.50 418 ASP A O 1
ATOM 3110 N N . HIS A 1 419 ? 44.341 -27.284 -39.820 1.00 76.81 419 HIS A N 1
ATOM 3111 C CA . HIS A 1 419 ? 45.509 -26.800 -40.565 1.00 76.81 419 HIS A CA 1
ATOM 3112 C C . HIS A 1 419 ? 46.645 -26.303 -39.651 1.00 76.81 419 HIS A C 1
ATOM 3114 O O . HIS A 1 419 ? 46.439 -25.697 -38.598 1.00 76.81 419 HIS A O 1
ATOM 3120 N N . LYS A 1 420 ? 47.902 -26.526 -40.064 1.00 72.25 420 LYS A N 1
ATOM 3121 C CA . LYS A 1 420 ? 49.094 -26.049 -39.336 1.00 72.25 420 LYS A CA 1
ATOM 3122 C C . LYS A 1 420 ? 49.423 -24.599 -39.710 1.00 72.25 420 LYS A C 1
ATOM 3124 O O . LYS A 1 420 ? 50.256 -24.365 -40.579 1.00 72.25 420 LYS A O 1
ATOM 3129 N N . VAL A 1 421 ? 48.798 -23.643 -39.022 1.00 75.88 421 VAL A N 1
ATOM 3130 C CA . VAL A 1 421 ? 49.025 -22.198 -39.224 1.00 75.88 421 VAL A CA 1
ATOM 3131 C C . VAL A 1 421 ? 49.973 -21.623 -38.152 1.00 75.88 421 VAL A C 1
ATOM 3133 O O . VAL A 1 421 ? 49.789 -21.918 -36.962 1.00 75.88 421 VAL A O 1
ATOM 3136 N N . PRO A 1 422 ? 50.985 -20.808 -38.519 1.00 74.38 422 PRO A N 1
ATOM 3137 C CA . PRO A 1 422 ? 51.813 -20.074 -37.558 1.00 74.38 422 PRO A CA 1
ATOM 3138 C C . PRO A 1 422 ? 50.966 -19.212 -36.610 1.00 74.38 422 PRO A C 1
ATOM 3140 O O . PRO A 1 422 ? 49.959 -18.636 -37.007 1.00 74.38 422 PRO A O 1
ATOM 3143 N N . GLY A 1 423 ? 51.327 -19.155 -35.324 1.00 75.75 423 GLY A N 1
ATOM 3144 C CA . GLY A 1 423 ? 50.619 -18.310 -34.350 1.00 75.75 423 GLY A CA 1
ATOM 3145 C C . GLY A 1 423 ? 49.185 -18.739 -33.984 1.00 75.75 423 GLY A C 1
ATOM 3146 O O . GLY A 1 423 ? 48.523 -18.012 -33.241 1.00 75.75 423 GLY A O 1
ATOM 3147 N N . ARG A 1 424 ? 48.710 -19.920 -34.422 1.00 80.06 424 ARG A N 1
ATOM 3148 C CA . ARG A 1 424 ? 47.307 -20.383 -34.286 1.00 80.06 424 ARG A CA 1
ATOM 3149 C C . ARG A 1 424 ? 46.655 -20.200 -32.911 1.00 80.06 424 ARG A C 1
ATOM 3151 O O . ARG A 1 424 ? 45.473 -19.899 -32.849 1.00 80.06 424 ARG A O 1
ATOM 3158 N N . GLN A 1 425 ? 47.387 -20.373 -31.807 1.00 79.81 425 GLN A N 1
ATOM 3159 C CA . GLN A 1 425 ? 46.820 -20.248 -30.456 1.00 79.81 425 GLN A CA 1
ATOM 3160 C C . GLN A 1 425 ? 46.453 -18.798 -30.114 1.00 79.81 425 GLN A C 1
ATOM 3162 O O . GLN A 1 425 ? 45.395 -18.553 -29.537 1.00 79.81 425 GLN A O 1
ATOM 3167 N N . ARG A 1 426 ? 47.298 -17.833 -30.501 1.00 82.44 426 ARG A N 1
ATOM 3168 C CA . ARG A 1 426 ? 47.036 -16.400 -30.293 1.00 82.44 426 ARG A CA 1
ATOM 3169 C C . ARG A 1 426 ? 45.865 -15.946 -31.159 1.00 82.44 426 ARG A C 1
ATOM 3171 O O . ARG A 1 426 ? 44.917 -15.355 -30.656 1.00 82.44 426 ARG A O 1
ATOM 3178 N N . MET A 1 427 ? 45.864 -16.357 -32.423 1.00 83.06 427 MET A N 1
ATOM 3179 C CA . MET A 1 427 ? 44.783 -16.069 -33.364 1.00 83.06 427 MET A CA 1
ATOM 3180 C C . MET A 1 427 ? 43.451 -16.703 -32.943 1.00 83.06 427 MET A C 1
ATOM 3182 O O . MET A 1 427 ? 42.434 -16.020 -32.927 1.00 83.06 427 MET A O 1
ATOM 3186 N N . SER A 1 428 ? 43.452 -17.963 -32.496 1.00 84.44 428 SER A N 1
ATOM 3187 C CA . SER A 1 428 ? 42.261 -18.614 -31.938 1.00 84.44 428 SER A CA 1
ATOM 3188 C C . SER A 1 428 ? 41.720 -17.884 -30.705 1.00 84.44 428 SER A C 1
ATOM 3190 O O . SER A 1 428 ? 40.515 -17.925 -30.470 1.00 84.44 428 SER A O 1
ATOM 3192 N N . SER A 1 429 ? 42.576 -17.212 -29.927 1.00 85.19 429 SER A N 1
ATOM 3193 C CA . SER A 1 429 ? 42.153 -16.368 -28.805 1.00 85.19 429 SER A CA 1
ATOM 3194 C C . SER A 1 429 ? 41.479 -15.080 -29.288 1.00 85.19 429 SER A C 1
ATOM 3196 O O . SER A 1 429 ? 40.379 -14.768 -28.835 1.00 85.19 429 SER A O 1
ATOM 3198 N N . TRP A 1 430 ? 42.072 -14.366 -30.254 1.00 85.81 430 TRP A N 1
ATOM 3199 C CA . TRP A 1 430 ? 41.468 -13.167 -30.859 1.00 85.81 430 TRP A CA 1
ATOM 3200 C C . TRP A 1 430 ? 40.116 -13.468 -31.521 1.00 85.81 430 TRP A C 1
ATOM 3202 O O . TRP A 1 430 ? 39.130 -12.775 -31.261 1.00 85.81 430 TRP A O 1
ATOM 3212 N N . VAL A 1 431 ? 40.060 -14.554 -32.296 1.00 86.44 431 VAL A N 1
ATOM 3213 C CA . VAL A 1 431 ? 38.848 -15.071 -32.949 1.00 86.44 431 VAL A CA 1
ATOM 3214 C C . VAL A 1 431 ? 37.814 -15.523 -31.918 1.00 86.44 431 VAL A C 1
ATOM 3216 O O . VAL A 1 431 ? 36.637 -15.188 -32.020 1.00 86.44 431 VAL A O 1
ATOM 3219 N N . GLY A 1 432 ? 38.247 -16.215 -30.861 1.00 83.94 432 GLY A N 1
ATOM 3220 C CA . GLY A 1 432 ? 37.386 -16.606 -29.743 1.00 83.94 432 GLY A CA 1
ATOM 3221 C C . GLY A 1 432 ? 36.771 -15.425 -28.989 1.00 83.94 432 GLY A C 1
ATOM 3222 O O . GLY A 1 432 ? 35.681 -15.558 -28.441 1.00 83.94 432 GLY A O 1
ATOM 3223 N N . GLN A 1 433 ? 37.428 -14.265 -28.998 1.00 83.69 433 GLN A N 1
ATOM 3224 C CA . GLN A 1 433 ? 36.937 -13.026 -28.388 1.00 83.69 433 GLN A CA 1
ATOM 3225 C C . GLN A 1 433 ? 36.127 -12.141 -29.352 1.00 83.69 433 GLN A C 1
ATOM 3227 O O . GLN A 1 433 ? 35.716 -11.047 -28.951 1.00 83.69 433 GLN A O 1
ATOM 3232 N N . LEU A 1 434 ? 35.911 -12.588 -30.598 1.00 88.00 434 LEU A N 1
ATOM 3233 C CA . LEU A 1 434 ? 35.255 -11.830 -31.672 1.00 88.00 434 LEU A CA 1
ATOM 3234 C C . LEU A 1 434 ? 35.909 -10.461 -31.922 1.00 88.00 434 LEU A C 1
ATOM 3236 O O . LEU A 1 434 ? 35.235 -9.452 -32.129 1.00 88.00 434 LEU A O 1
ATOM 3240 N N . ARG A 1 435 ? 37.243 -10.408 -31.845 1.00 84.88 435 ARG A N 1
ATOM 3241 C CA . ARG A 1 435 ? 38.033 -9.195 -32.085 1.00 84.88 435 ARG A CA 1
ATOM 3242 C C . ARG A 1 435 ? 38.813 -9.290 -33.399 1.00 84.88 435 ARG A C 1
ATOM 3244 O O . ARG A 1 435 ? 39.213 -10.397 -33.769 1.00 84.88 435 ARG A O 1
ATOM 3251 N N . PRO A 1 436 ? 39.084 -8.157 -34.075 1.00 87.69 436 PRO A N 1
ATOM 3252 C CA . PRO A 1 436 ? 40.022 -8.133 -35.192 1.00 87.69 436 PRO A CA 1
ATOM 3253 C C . PRO A 1 436 ? 41.381 -8.708 -34.772 1.00 87.69 436 PRO A C 1
ATOM 3255 O O . PRO A 1 436 ? 41.884 -8.389 -33.692 1.00 87.69 436 PRO A O 1
ATOM 3258 N N . VAL A 1 437 ? 41.970 -9.549 -35.619 1.00 87.56 437 VAL A N 1
ATOM 3259 C CA . VAL A 1 437 ? 43.323 -10.081 -35.418 1.00 87.56 437 VAL A CA 1
ATOM 3260 C C . VAL A 1 437 ? 44.328 -8.952 -35.695 1.00 87.56 437 VAL A C 1
ATOM 3262 O O . VAL A 1 437 ? 44.156 -8.234 -36.688 1.00 87.56 437 VAL A O 1
ATOM 3265 N N . PRO A 1 438 ? 45.364 -8.756 -34.854 1.00 88.38 438 PRO A N 1
ATOM 3266 C CA . PRO A 1 438 ? 46.405 -7.764 -35.108 1.00 88.38 438 PRO A CA 1
ATOM 3267 C C . PRO A 1 438 ? 47.075 -7.972 -36.470 1.00 88.38 438 PRO A C 1
ATOM 3269 O O . PRO A 1 438 ? 47.375 -9.102 -36.848 1.00 88.38 438 PRO A O 1
ATOM 3272 N N . GLU A 1 439 ? 47.361 -6.884 -37.186 1.00 84.94 439 GLU A N 1
ATOM 3273 C CA . GLU A 1 439 ? 47.857 -6.924 -38.572 1.00 84.94 439 GLU A CA 1
ATOM 3274 C C . GLU A 1 439 ? 49.145 -7.751 -38.728 1.00 84.94 439 GLU A C 1
ATOM 3276 O O . GLU A 1 439 ? 49.281 -8.507 -39.686 1.00 84.94 439 GLU A O 1
ATOM 3281 N N . ALA A 1 440 ? 50.046 -7.695 -37.743 1.00 81.38 440 ALA A N 1
ATOM 3282 C CA . ALA A 1 440 ? 51.263 -8.505 -37.720 1.00 81.38 440 ALA A CA 1
ATOM 3283 C C . ALA A 1 440 ? 50.983 -10.016 -37.590 1.00 81.38 440 ALA A C 1
ATOM 3285 O O . ALA A 1 440 ? 51.617 -10.817 -38.274 1.00 81.38 440 ALA A O 1
ATOM 3286 N N . GLU A 1 441 ? 50.021 -10.410 -36.746 1.00 81.56 441 GLU A N 1
ATOM 3287 C CA . GLU A 1 441 ? 49.625 -11.816 -36.567 1.00 81.56 441 GLU A CA 1
ATOM 3288 C C . GLU A 1 441 ? 48.848 -12.335 -37.785 1.00 81.56 441 GLU A C 1
ATOM 3290 O O . GLU A 1 441 ? 49.024 -13.481 -38.198 1.00 81.56 441 GLU A O 1
ATOM 3295 N N . LEU A 1 442 ? 48.026 -11.477 -38.396 1.00 83.44 442 LEU A N 1
ATOM 3296 C CA . LEU A 1 442 ? 47.300 -11.784 -39.624 1.00 83.44 442 LEU A CA 1
ATOM 3297 C C . LEU A 1 442 ? 48.263 -11.963 -40.808 1.00 83.44 442 LEU A C 1
ATOM 3299 O O . LEU A 1 442 ? 48.131 -12.923 -41.563 1.00 83.44 442 LEU A O 1
ATOM 3303 N N . ALA A 1 443 ? 49.262 -11.087 -40.950 1.00 81.06 443 ALA A N 1
ATOM 3304 C CA . ALA A 1 443 ? 50.286 -11.194 -41.988 1.00 81.06 443 ALA A CA 1
ATOM 3305 C C . ALA A 1 443 ? 51.146 -12.462 -41.828 1.00 81.06 443 ALA A C 1
ATOM 3307 O O . ALA A 1 443 ? 51.431 -13.131 -42.818 1.00 81.06 443 ALA A O 1
ATOM 3308 N N . GLU A 1 444 ? 51.509 -12.830 -40.594 1.00 77.00 444 GLU A N 1
ATOM 3309 C CA . GLU A 1 444 ? 52.238 -14.070 -40.285 1.00 77.00 444 GLU A CA 1
ATOM 3310 C C . GLU A 1 444 ? 51.416 -15.322 -40.649 1.00 77.00 444 GLU A C 1
ATOM 3312 O O . GLU A 1 444 ? 51.937 -16.257 -41.260 1.00 77.00 444 GLU A O 1
ATOM 3317 N N . ALA A 1 445 ? 50.117 -15.323 -40.334 1.00 73.38 445 ALA A N 1
ATOM 3318 C CA . ALA A 1 445 ? 49.204 -16.418 -40.660 1.00 73.38 445 ALA A CA 1
ATOM 3319 C C . ALA A 1 445 ? 48.989 -16.584 -42.175 1.00 73.38 445 ALA A C 1
ATOM 3321 O O . ALA A 1 445 ? 48.928 -17.709 -42.670 1.00 73.38 445 ALA A O 1
ATOM 3322 N N . LEU A 1 446 ? 48.915 -15.472 -42.912 1.00 74.56 446 LEU A N 1
ATOM 3323 C CA . LEU A 1 446 ? 48.753 -15.453 -44.370 1.00 74.56 446 LEU A CA 1
ATOM 3324 C C . LEU A 1 446 ? 50.057 -15.762 -45.134 1.00 74.56 446 LEU A C 1
ATOM 3326 O O . LEU A 1 446 ? 49.994 -16.076 -46.321 1.00 74.56 446 LEU A O 1
ATOM 3330 N N . ALA A 1 447 ? 51.221 -15.690 -44.474 1.00 70.44 447 ALA A N 1
ATOM 3331 C CA . ALA A 1 447 ? 52.545 -15.944 -45.055 1.00 70.44 447 ALA A CA 1
ATOM 3332 C C . ALA A 1 447 ? 53.069 -17.386 -44.858 1.00 70.44 447 ALA A C 1
ATOM 3334 O O . ALA A 1 447 ? 54.185 -17.695 -45.283 1.00 70.44 447 ALA A O 1
ATOM 3335 N N . GLY A 1 448 ? 52.299 -18.269 -44.206 1.00 62.88 448 GLY A N 1
ATOM 3336 C CA . GLY A 1 448 ? 52.642 -19.687 -44.020 1.00 62.88 448 GLY A CA 1
ATOM 3337 C C . GLY A 1 448 ? 52.778 -20.477 -45.339 1.00 62.88 448 GLY A C 1
ATOM 3338 O O . GLY A 1 448 ? 52.418 -19.969 -46.402 1.00 62.88 448 GLY A O 1
ATOM 3339 N N . PRO A 1 449 ? 53.308 -21.723 -45.313 1.00 57.25 449 PRO A N 1
ATOM 3340 C CA . PRO A 1 449 ? 53.473 -22.536 -46.524 1.00 57.25 449 PRO A CA 1
ATOM 3341 C C . PRO A 1 449 ? 52.135 -22.668 -47.273 1.00 57.25 449 PRO A C 1
ATOM 3343 O O . PRO A 1 449 ? 51.102 -22.737 -46.608 1.00 57.25 449 PRO A O 1
ATOM 3346 N N . PRO A 1 450 ? 52.129 -22.712 -48.621 1.00 53.53 450 PRO A N 1
ATOM 3347 C CA . PRO A 1 450 ? 50.910 -22.654 -49.424 1.00 53.53 450 PRO A CA 1
ATOM 3348 C C . PRO A 1 450 ? 50.034 -23.881 -49.146 1.00 53.53 450 PRO A C 1
ATOM 3350 O O . PRO A 1 450 ? 50.213 -24.947 -49.731 1.00 53.53 450 PRO A O 1
ATOM 3353 N N . GLY A 1 451 ? 49.110 -23.725 -48.206 1.00 54.28 451 GLY A N 1
ATOM 3354 C CA . GLY A 1 451 ? 48.142 -24.716 -47.772 1.00 54.28 451 GLY A CA 1
ATOM 3355 C C . GLY A 1 451 ? 46.769 -24.062 -47.730 1.00 54.28 451 GLY A C 1
ATOM 3356 O O . GLY A 1 451 ? 46.574 -23.106 -46.991 1.00 54.28 451 GLY A O 1
ATOM 3357 N N . ASP A 1 452 ? 45.879 -24.581 -48.574 1.00 58.75 452 ASP A N 1
ATOM 3358 C CA . ASP A 1 452 ? 44.439 -24.324 -48.699 1.00 58.75 452 ASP A CA 1
ATOM 3359 C C . ASP A 1 452 ? 43.980 -22.848 -48.590 1.00 58.75 452 ASP A C 1
ATOM 3361 O O . ASP A 1 452 ? 43.797 -22.298 -47.502 1.00 58.75 452 ASP A O 1
ATOM 3365 N N . GLY A 1 453 ? 43.719 -22.205 -49.742 1.00 68.75 453 GLY A N 1
ATOM 3366 C CA . GLY A 1 453 ? 43.229 -20.815 -49.839 1.00 68.75 453 GLY A CA 1
ATOM 3367 C C . GLY A 1 453 ? 41.970 -20.529 -49.006 1.00 68.75 453 GLY A C 1
ATOM 3368 O O . GLY A 1 453 ? 41.733 -19.390 -48.614 1.00 68.75 453 GLY A O 1
ATOM 3369 N N . ARG A 1 454 ? 41.241 -21.581 -48.619 1.00 77.00 454 ARG A N 1
ATOM 3370 C CA . ARG A 1 454 ? 40.083 -21.538 -47.723 1.00 77.00 454 ARG A CA 1
ATOM 3371 C C . ARG A 1 454 ? 40.380 -20.916 -46.353 1.00 77.00 454 ARG A C 1
ATOM 3373 O O . ARG A 1 454 ? 39.536 -20.186 -45.845 1.00 77.00 454 ARG A O 1
ATOM 3380 N N . VAL A 1 455 ? 41.558 -21.156 -45.760 1.00 79.94 455 VAL A N 1
ATOM 3381 C CA . VAL A 1 455 ? 41.932 -20.555 -44.458 1.00 79.94 455 VAL A CA 1
ATOM 3382 C C . VAL A 1 455 ? 42.157 -19.050 -44.605 1.00 79.94 455 VAL A C 1
ATOM 3384 O O . VAL A 1 455 ? 41.697 -18.264 -43.778 1.00 79.94 455 VAL A O 1
ATOM 3387 N N . ALA A 1 456 ? 42.835 -18.641 -45.680 1.00 81.06 456 ALA A N 1
ATOM 3388 C CA . ALA A 1 456 ? 43.096 -17.236 -45.971 1.00 81.06 456 ALA A CA 1
ATOM 3389 C C . ALA A 1 456 ? 41.800 -16.468 -46.274 1.00 81.06 456 ALA A C 1
ATOM 3391 O O . ALA A 1 456 ? 41.632 -15.351 -45.788 1.00 81.06 456 ALA A O 1
ATOM 3392 N N . ASP A 1 457 ? 40.880 -17.067 -47.030 1.00 85.12 457 ASP A N 1
ATOM 3393 C CA . ASP A 1 457 ? 39.586 -16.465 -47.358 1.00 85.12 457 ASP A CA 1
ATOM 3394 C C . ASP A 1 457 ? 38.695 -16.331 -46.115 1.00 85.12 457 ASP A C 1
ATOM 3396 O O . ASP A 1 457 ? 38.128 -15.263 -45.876 1.00 85.12 457 ASP A O 1
ATOM 3400 N N . ALA A 1 458 ? 38.637 -17.366 -45.267 1.00 87.94 458 ALA A N 1
ATOM 3401 C CA . ALA A 1 458 ? 37.890 -17.330 -44.009 1.00 87.94 458 ALA A CA 1
ATOM 3402 C C . ALA A 1 458 ? 38.444 -16.273 -43.036 1.00 87.94 458 ALA A C 1
ATOM 3404 O O . ALA A 1 458 ? 37.675 -15.515 -42.444 1.00 87.94 458 ALA A O 1
ATOM 3405 N N . LEU A 1 459 ? 39.774 -16.163 -42.912 1.00 86.62 459 LEU A N 1
ATOM 3406 C CA . LEU A 1 459 ? 40.415 -15.145 -42.074 1.00 86.62 459 LEU A CA 1
ATOM 3407 C C . LEU A 1 459 ? 40.179 -13.722 -42.594 1.00 86.62 459 LEU A C 1
ATOM 3409 O O . LEU A 1 459 ? 39.934 -12.828 -41.785 1.00 86.62 459 LEU A O 1
ATOM 3413 N N . ARG A 1 460 ? 40.205 -13.493 -43.916 1.00 88.56 460 ARG A N 1
ATOM 3414 C CA . ARG A 1 460 ? 39.860 -12.183 -44.500 1.00 88.56 460 ARG A CA 1
ATOM 3415 C C . ARG A 1 460 ? 38.399 -11.828 -44.248 1.00 88.56 460 ARG A C 1
ATOM 3417 O O . ARG A 1 460 ? 38.129 -10.739 -43.754 1.00 88.56 460 ARG A O 1
ATOM 3424 N N . ALA A 1 461 ? 37.477 -12.758 -44.503 1.00 91.31 461 ALA A N 1
ATOM 3425 C CA . ALA A 1 461 ? 36.050 -12.550 -44.264 1.00 91.31 461 ALA A CA 1
ATOM 3426 C C . ALA A 1 461 ? 35.748 -12.262 -42.782 1.00 91.31 461 ALA A C 1
ATOM 3428 O O . ALA A 1 461 ? 34.966 -11.358 -42.468 1.00 91.31 461 ALA A O 1
ATOM 3429 N N . TYR A 1 462 ? 36.401 -12.987 -41.866 1.00 93.62 462 TYR A N 1
ATOM 3430 C CA . TYR A 1 462 ? 36.346 -12.716 -40.430 1.00 93.62 462 TYR A CA 1
ATOM 3431 C C . TYR A 1 462 ? 36.891 -11.319 -40.107 1.00 93.62 462 TYR A C 1
ATOM 3433 O O . TYR A 1 462 ? 36.205 -10.541 -39.446 1.00 93.62 462 TYR A O 1
ATOM 3441 N N . GLN A 1 463 ? 38.084 -10.970 -40.601 1.00 91.88 463 GLN A N 1
ATOM 3442 C CA . GLN A 1 463 ? 38.734 -9.690 -40.315 1.00 91.88 463 GLN A CA 1
ATOM 3443 C C . GLN A 1 463 ? 37.908 -8.496 -40.811 1.00 91.88 463 GLN A C 1
ATOM 3445 O O . GLN A 1 463 ? 37.724 -7.531 -40.070 1.00 91.88 463 GLN A O 1
ATOM 3450 N N . GLU A 1 464 ? 37.379 -8.566 -42.035 1.00 92.88 464 GLU A N 1
ATOM 3451 C CA . GLU A 1 464 ? 36.510 -7.538 -42.618 1.00 92.88 464 GLU A CA 1
ATOM 3452 C C . GLU A 1 464 ? 35.231 -7.359 -41.793 1.00 92.88 464 GLU A C 1
ATOM 3454 O O . GLU A 1 464 ? 34.850 -6.235 -41.455 1.00 92.88 464 GLU A O 1
ATOM 3459 N N . THR A 1 465 ? 34.594 -8.468 -41.405 1.00 93.38 465 THR A N 1
ATOM 3460 C CA . THR A 1 465 ? 33.368 -8.446 -40.594 1.00 93.38 465 THR A CA 1
ATOM 3461 C C . THR A 1 465 ? 33.642 -7.913 -39.182 1.00 93.38 465 THR A C 1
ATOM 3463 O O . THR A 1 465 ? 32.862 -7.108 -38.671 1.00 93.38 465 THR A O 1
ATOM 3466 N N . ALA A 1 466 ? 34.763 -8.295 -38.561 1.00 90.62 466 ALA A N 1
ATOM 3467 C CA . ALA A 1 466 ? 35.172 -7.823 -37.238 1.00 90.62 466 ALA A CA 1
ATOM 3468 C C . ALA A 1 466 ? 35.488 -6.320 -37.237 1.00 90.62 466 ALA A C 1
ATOM 3470 O O . ALA A 1 466 ? 35.066 -5.599 -36.330 1.00 90.62 466 ALA A O 1
ATOM 3471 N N . ALA A 1 467 ? 36.200 -5.838 -38.260 1.00 89.94 467 ALA A N 1
ATOM 3472 C CA . ALA A 1 467 ? 36.511 -4.421 -38.425 1.00 89.94 467 ALA A CA 1
ATOM 3473 C C . ALA A 1 467 ? 35.238 -3.593 -38.643 1.00 89.94 467 ALA A C 1
ATOM 3475 O O . ALA A 1 467 ? 35.059 -2.557 -37.998 1.00 89.94 467 ALA A O 1
ATOM 3476 N N . ARG A 1 468 ? 34.320 -4.084 -39.486 1.00 91.44 468 ARG A N 1
ATOM 3477 C CA . ARG A 1 468 ? 33.018 -3.449 -39.702 1.00 91.44 468 ARG A CA 1
ATOM 3478 C C . ARG A 1 468 ? 32.196 -3.389 -38.414 1.00 91.44 468 ARG A C 1
ATOM 3480 O O . ARG A 1 468 ? 31.699 -2.322 -38.080 1.00 91.44 468 ARG A O 1
ATOM 3487 N N . LEU A 1 469 ? 32.103 -4.488 -37.661 1.00 90.38 469 LEU A N 1
ATOM 3488 C CA . LEU A 1 469 ? 31.362 -4.519 -36.394 1.00 90.38 469 LEU A CA 1
ATOM 3489 C C . LEU A 1 469 ? 31.916 -3.506 -35.385 1.00 90.38 469 LEU A C 1
ATOM 3491 O O . LEU A 1 469 ? 31.143 -2.815 -34.727 1.00 90.38 469 LEU A O 1
ATOM 3495 N N . ALA A 1 470 ? 33.242 -3.388 -35.275 1.00 86.31 470 ALA A N 1
ATOM 3496 C CA . ALA A 1 470 ? 33.877 -2.418 -34.385 1.00 86.31 470 ALA A CA 1
ATOM 3497 C C . ALA A 1 470 ? 33.597 -0.957 -34.799 1.00 86.31 470 ALA A C 1
ATOM 3499 O O . ALA A 1 470 ? 33.350 -0.106 -33.935 1.00 86.31 470 ALA A O 1
ATOM 3500 N N . ALA A 1 471 ? 33.610 -0.670 -36.105 1.00 89.12 471 ALA A N 1
ATOM 3501 C CA . ALA A 1 471 ? 33.296 0.650 -36.650 1.00 89.12 471 ALA A CA 1
ATOM 3502 C C . ALA A 1 471 ? 31.814 1.014 -36.458 1.00 89.12 471 ALA A C 1
ATOM 3504 O O . ALA A 1 471 ? 31.508 2.077 -35.907 1.00 89.12 471 ALA A O 1
ATOM 3505 N N . ASP A 1 472 ? 30.906 0.110 -36.834 1.00 91.62 472 ASP A N 1
ATOM 3506 C CA . ASP A 1 472 ? 29.458 0.295 -36.715 1.00 91.62 472 ASP A CA 1
ATOM 3507 C C . ASP A 1 472 ? 29.056 0.453 -35.235 1.00 91.62 472 ASP A C 1
ATOM 3509 O O . ASP A 1 472 ? 28.274 1.346 -34.904 1.00 91.62 472 ASP A O 1
ATOM 3513 N N . TRP A 1 473 ? 29.659 -0.322 -34.320 1.00 89.06 473 TRP A N 1
ATOM 3514 C CA . TRP A 1 473 ? 29.449 -0.193 -32.871 1.00 89.06 473 TRP A CA 1
ATOM 3515 C C . TRP A 1 473 ? 29.866 1.178 -32.335 1.00 89.06 473 TRP A C 1
ATOM 3517 O O . TRP A 1 473 ? 29.099 1.821 -31.621 1.00 89.06 473 TRP A O 1
ATOM 3527 N N . SER A 1 474 ? 31.065 1.649 -32.689 1.00 87.38 474 SER A N 1
ATOM 3528 C CA . SER A 1 474 ? 31.566 2.951 -32.227 1.00 87.38 474 SER A CA 1
ATOM 3529 C C . SER A 1 474 ? 30.665 4.094 -32.707 1.00 87.38 474 SER A C 1
ATOM 3531 O O . SER A 1 474 ? 30.356 5.019 -31.954 1.00 87.38 474 SER A O 1
ATOM 3533 N N . SER A 1 475 ? 30.194 3.992 -33.952 1.00 90.69 475 SER A N 1
ATOM 3534 C CA . SER A 1 475 ? 29.252 4.930 -34.562 1.00 90.69 475 SER A CA 1
ATOM 3535 C C . SER A 1 475 ? 27.887 4.913 -33.860 1.00 90.69 475 SER A C 1
ATOM 3537 O O . SER A 1 475 ? 27.335 5.965 -33.531 1.00 90.69 475 SER A O 1
ATOM 3539 N N . PHE A 1 476 ? 27.367 3.718 -33.574 1.00 92.12 476 PHE A N 1
ATOM 3540 C CA . PHE A 1 476 ? 26.115 3.521 -32.851 1.00 92.12 476 PHE A CA 1
ATOM 3541 C C . PHE A 1 476 ? 26.181 4.068 -31.422 1.00 92.12 476 PHE A C 1
ATOM 3543 O O . PHE A 1 476 ? 25.290 4.813 -31.025 1.00 92.12 476 PHE A O 1
ATOM 3550 N N . ALA A 1 477 ? 27.236 3.760 -30.664 1.00 88.94 477 ALA A N 1
ATOM 3551 C CA . ALA A 1 477 ? 27.393 4.210 -29.281 1.00 88.94 477 ALA A CA 1
ATOM 3552 C C . ALA A 1 477 ? 27.470 5.746 -29.168 1.00 88.94 477 ALA A C 1
ATOM 3554 O O . ALA A 1 477 ? 26.907 6.325 -28.236 1.00 88.94 477 ALA A O 1
ATOM 3555 N N . ALA A 1 478 ? 28.110 6.417 -30.135 1.00 88.19 478 ALA A N 1
ATOM 3556 C CA . ALA A 1 478 ? 28.135 7.877 -30.213 1.00 88.19 478 ALA A CA 1
ATOM 3557 C C . ALA A 1 478 ? 26.731 8.458 -30.471 1.00 88.19 478 ALA A C 1
ATOM 3559 O O . ALA A 1 478 ? 26.248 9.259 -29.669 1.00 88.19 478 ALA A O 1
ATOM 3560 N N . ARG A 1 479 ? 26.032 7.979 -31.514 1.00 93.38 479 ARG A N 1
ATOM 3561 C CA . ARG A 1 479 ? 24.654 8.406 -31.825 1.00 93.38 479 ARG A CA 1
ATOM 3562 C C . ARG A 1 479 ? 23.667 8.084 -30.705 1.00 93.38 479 ARG A C 1
ATOM 3564 O O . ARG A 1 479 ? 22.742 8.845 -30.457 1.00 93.38 479 ARG A O 1
ATOM 3571 N N . HIS A 1 480 ? 23.844 6.964 -30.006 1.00 93.06 480 HIS A N 1
ATOM 3572 C CA . HIS A 1 480 ? 22.974 6.565 -28.898 1.00 93.06 480 HIS A CA 1
ATOM 3573 C C . HIS A 1 480 ? 22.971 7.596 -27.765 1.00 93.06 480 HIS A C 1
ATOM 3575 O O . HIS A 1 480 ? 21.931 7.855 -27.163 1.00 93.06 480 HIS A O 1
ATOM 3581 N N . ARG A 1 481 ? 24.111 8.243 -27.505 1.00 89.31 481 ARG A N 1
ATOM 3582 C CA . ARG A 1 481 ? 24.193 9.328 -26.523 1.00 89.31 481 ARG A CA 1
ATOM 3583 C C . ARG A 1 481 ? 23.376 10.545 -26.950 1.00 89.31 481 ARG A C 1
ATOM 3585 O O . ARG A 1 481 ? 22.589 11.045 -26.155 1.00 89.31 481 ARG A O 1
ATOM 3592 N N . GLU A 1 482 ? 23.510 10.957 -28.207 1.00 91.81 482 GLU A N 1
ATOM 3593 C CA . GLU A 1 482 ? 22.737 12.065 -28.785 1.00 91.81 482 GLU A CA 1
ATOM 3594 C C . GLU A 1 482 ? 21.228 11.777 -28.741 1.00 91.81 482 GLU A C 1
ATOM 3596 O O . GLU A 1 482 ? 20.437 12.649 -28.389 1.00 91.81 482 GLU A O 1
ATOM 3601 N N . ARG A 1 483 ? 20.828 10.525 -29.005 1.00 94.12 483 ARG A N 1
ATOM 3602 C CA . ARG A 1 483 ? 19.437 10.053 -28.895 1.00 94.12 483 ARG A CA 1
ATOM 3603 C C . ARG A 1 483 ? 18.889 10.168 -27.473 1.00 94.12 483 ARG A C 1
ATOM 3605 O O . ARG A 1 483 ? 17.761 10.617 -27.286 1.00 94.12 483 ARG A O 1
ATOM 3612 N N . LEU A 1 484 ? 19.676 9.783 -26.465 1.00 94.00 484 LEU A N 1
ATOM 3613 C CA . LEU A 1 484 ? 19.284 9.915 -25.058 1.00 94.00 484 LEU A CA 1
ATOM 3614 C C . LEU A 1 484 ? 19.123 11.380 -24.643 1.00 94.00 484 LEU A C 1
ATOM 3616 O O . LEU A 1 484 ? 18.180 11.700 -23.917 1.00 94.00 484 LEU A O 1
ATOM 3620 N N . ASP A 1 485 ? 20.016 12.255 -25.102 1.00 91.75 485 ASP A N 1
ATOM 3621 C CA . ASP A 1 485 ? 19.951 13.688 -24.815 1.00 91.75 485 ASP A CA 1
ATOM 3622 C C . ASP A 1 485 ? 18.733 14.335 -25.503 1.00 91.75 485 ASP A C 1
ATOM 3624 O O . ASP A 1 485 ? 17.990 15.080 -24.863 1.00 91.75 485 ASP A O 1
ATOM 3628 N N . ALA A 1 486 ? 18.448 13.977 -26.762 1.00 93.62 486 ALA A N 1
ATOM 3629 C CA . ALA A 1 486 ? 17.260 14.431 -27.490 1.00 93.62 486 ALA A CA 1
ATOM 3630 C C . ALA A 1 486 ? 15.949 13.965 -26.829 1.00 93.62 486 ALA A C 1
ATOM 3632 O O . ALA A 1 486 ? 15.029 14.765 -26.648 1.00 93.62 486 ALA A O 1
ATOM 3633 N N . ALA A 1 487 ? 15.876 12.699 -26.405 1.00 95.06 487 ALA A N 1
ATOM 3634 C CA . ALA A 1 487 ? 14.729 12.177 -25.664 1.00 95.06 487 ALA A CA 1
ATOM 3635 C C . ALA A 1 487 ? 14.559 12.893 -24.313 1.00 95.06 487 ALA A C 1
ATOM 3637 O O . ALA A 1 487 ? 13.447 13.266 -23.943 1.00 95.06 487 ALA A O 1
ATOM 3638 N N . GLY A 1 488 ? 15.658 13.146 -23.592 1.00 94.56 488 GLY A N 1
ATOM 3639 C CA . GLY A 1 488 ? 15.635 13.922 -22.351 1.00 94.56 488 GLY A CA 1
ATOM 3640 C C . GLY A 1 488 ? 15.123 15.351 -22.558 1.00 94.56 488 GLY A C 1
ATOM 3641 O O . GLY A 1 488 ? 14.283 15.822 -21.789 1.00 94.56 488 GLY A O 1
ATOM 3642 N N . PHE A 1 489 ? 15.557 16.016 -23.631 1.00 94.56 489 PHE A N 1
ATOM 3643 C CA . PHE A 1 489 ? 15.058 17.336 -24.013 1.00 94.56 489 PHE A CA 1
ATOM 3644 C C . PHE A 1 489 ? 13.557 17.316 -24.328 1.00 94.56 489 PHE A C 1
ATOM 3646 O O . PHE A 1 489 ? 12.831 18.199 -23.874 1.00 94.56 489 PHE A O 1
ATOM 3653 N N . ALA A 1 490 ? 13.069 16.297 -25.043 1.00 95.44 490 ALA A N 1
ATOM 3654 C CA . ALA A 1 490 ? 11.645 16.142 -25.342 1.00 95.44 490 ALA A CA 1
ATOM 3655 C C . ALA A 1 490 ? 10.794 15.990 -24.068 1.00 95.44 490 ALA A C 1
ATOM 3657 O O . ALA A 1 490 ? 9.744 16.625 -23.955 1.00 95.44 490 ALA A O 1
ATOM 3658 N N . VAL A 1 491 ? 11.268 15.217 -23.081 1.00 96.12 491 VAL A N 1
ATOM 3659 C CA . VAL A 1 491 ? 10.606 15.103 -21.769 1.00 96.12 491 VAL A CA 1
ATOM 3660 C C . VAL A 1 491 ? 10.562 16.456 -21.064 1.00 96.12 491 VAL A C 1
ATOM 3662 O O . VAL A 1 491 ? 9.496 16.878 -20.627 1.00 96.12 491 VAL A O 1
ATOM 3665 N N . ALA A 1 492 ? 11.694 17.155 -20.963 1.00 95.44 492 ALA A N 1
ATOM 3666 C CA . ALA A 1 492 ? 11.746 18.453 -20.294 1.00 95.44 492 ALA A CA 1
ATOM 3667 C C . ALA A 1 492 ? 10.825 19.483 -20.973 1.00 95.44 492 ALA A C 1
ATOM 3669 O O . ALA A 1 492 ? 10.059 20.164 -20.296 1.00 95.44 492 ALA A O 1
ATOM 3670 N N . ARG A 1 493 ? 10.819 19.527 -22.313 1.00 94.12 493 ARG A N 1
ATOM 3671 C CA . ARG A 1 493 ? 9.908 20.363 -23.109 1.00 94.12 493 ARG A CA 1
ATOM 3672 C C . ARG A 1 493 ? 8.442 20.087 -22.805 1.00 94.12 493 ARG A C 1
ATOM 3674 O O . ARG A 1 493 ? 7.699 21.046 -22.646 1.00 94.12 493 ARG A O 1
ATOM 3681 N N . ALA A 1 494 ? 8.034 18.824 -22.663 1.00 94.88 494 ALA A N 1
ATOM 3682 C CA . ALA A 1 494 ? 6.650 18.494 -22.320 1.00 94.88 494 ALA A CA 1
ATOM 3683 C C . ALA A 1 494 ? 6.206 19.174 -21.009 1.00 94.88 494 ALA A C 1
ATOM 3685 O O . ALA A 1 494 ? 5.148 19.795 -20.971 1.00 94.88 494 ALA A O 1
ATOM 3686 N N . PHE A 1 495 ? 7.038 19.137 -19.961 1.00 94.81 495 PHE A N 1
ATOM 3687 C CA . PHE A 1 495 ? 6.745 19.797 -18.679 1.00 94.81 495 PHE A CA 1
ATOM 3688 C C . PHE A 1 495 ? 6.936 21.323 -18.702 1.00 94.81 495 PHE A C 1
ATOM 3690 O O . PHE A 1 495 ? 6.343 22.030 -17.886 1.00 94.81 495 PHE A O 1
ATOM 3697 N N . THR A 1 496 ? 7.763 21.859 -19.599 1.00 92.62 496 THR A N 1
ATOM 3698 C CA . THR A 1 496 ? 7.913 23.312 -19.764 1.00 92.62 496 THR A CA 1
ATOM 3699 C C . THR A 1 496 ? 6.746 23.922 -20.538 1.00 92.62 496 THR A C 1
ATOM 3701 O O . THR A 1 496 ? 6.283 25.000 -20.172 1.00 92.62 496 THR A O 1
ATOM 3704 N N . ASP A 1 497 ? 6.249 23.230 -21.562 1.00 90.88 497 ASP A N 1
ATOM 3705 C CA . ASP A 1 497 ? 5.231 23.747 -22.478 1.00 90.88 497 ASP A CA 1
ATOM 3706 C C . ASP A 1 497 ? 3.793 23.544 -21.966 1.00 90.88 497 ASP A C 1
ATOM 3708 O O . ASP A 1 497 ? 2.899 24.290 -22.367 1.00 90.88 497 ASP A O 1
ATOM 3712 N N . ASP A 1 498 ? 3.554 22.555 -21.093 1.00 90.25 498 ASP A N 1
ATOM 3713 C CA . ASP A 1 498 ? 2.224 22.234 -20.562 1.00 90.25 498 ASP A CA 1
ATOM 3714 C C . ASP A 1 498 ? 2.123 22.501 -19.042 1.00 90.25 498 ASP A C 1
ATOM 3716 O O . ASP A 1 498 ? 2.597 21.703 -18.222 1.00 90.25 498 ASP A O 1
ATOM 3720 N N . PRO A 1 499 ? 1.453 23.593 -18.623 1.00 88.62 499 PRO A N 1
ATOM 3721 C CA . PRO A 1 499 ? 1.224 23.893 -17.212 1.00 88.62 499 PRO A CA 1
ATOM 3722 C C . PRO A 1 499 ? 0.466 22.795 -16.450 1.00 88.62 499 PRO A C 1
ATOM 3724 O O . PRO A 1 499 ? 0.663 22.657 -15.244 1.00 88.62 499 PRO A O 1
ATOM 3727 N N . ALA A 1 500 ? -0.372 21.992 -17.117 1.00 87.38 500 ALA A N 1
ATOM 3728 C CA . ALA A 1 500 ? -1.088 20.899 -16.463 1.00 87.38 500 ALA A CA 1
ATOM 3729 C C . ALA A 1 500 ? -0.141 19.752 -16.066 1.00 87.38 500 ALA A C 1
ATOM 3731 O O . ALA A 1 500 ? -0.351 19.114 -15.035 1.00 87.38 500 ALA A O 1
ATOM 3732 N N . LEU A 1 501 ? 0.938 19.517 -16.827 1.00 91.06 501 LEU A N 1
ATOM 3733 C CA . LEU A 1 501 ? 1.993 18.571 -16.443 1.00 91.06 501 LEU A CA 1
ATOM 3734 C C . LEU A 1 501 ? 2.832 19.090 -15.265 1.00 91.06 501 LEU A C 1
ATOM 3736 O O . LEU A 1 501 ? 3.321 18.295 -14.465 1.00 91.06 501 LEU A O 1
ATOM 3740 N N . ARG A 1 502 ? 2.971 20.409 -15.088 1.00 91.31 502 ARG A N 1
ATOM 3741 C CA . ARG A 1 502 ? 3.585 20.967 -13.868 1.00 91.31 502 ARG A CA 1
ATOM 3742 C C . ARG A 1 502 ? 2.699 20.750 -12.640 1.00 91.31 502 ARG A C 1
ATOM 3744 O O . ARG A 1 502 ? 3.211 20.374 -11.588 1.00 91.31 502 ARG A O 1
ATOM 3751 N N . ASP A 1 503 ? 1.381 20.885 -12.786 1.00 89.56 503 ASP A N 1
ATOM 3752 C CA . ASP A 1 503 ? 0.415 20.581 -11.719 1.00 89.56 503 ASP A CA 1
ATOM 3753 C C . ASP A 1 503 ? 0.488 19.113 -11.264 1.00 89.56 503 ASP A C 1
ATOM 3755 O O . ASP A 1 503 ? 0.353 18.825 -10.073 1.00 89.56 503 ASP A O 1
ATOM 3759 N N . VAL A 1 504 ? 0.789 18.179 -12.176 1.00 89.62 504 VAL A N 1
ATOM 3760 C CA . VAL A 1 504 ? 1.091 16.781 -11.820 1.00 89.62 504 VAL A CA 1
ATOM 3761 C C . VAL A 1 504 ? 2.256 16.718 -10.835 1.00 89.62 504 VAL A C 1
ATOM 3763 O O . VAL A 1 504 ? 2.149 16.031 -9.820 1.00 89.62 504 VAL A O 1
ATOM 3766 N N . LEU A 1 505 ? 3.358 17.429 -11.096 1.00 89.62 505 LEU A N 1
ATOM 3767 C CA . LEU A 1 505 ? 4.520 17.446 -10.201 1.00 89.62 505 LEU A CA 1
ATOM 3768 C C . LEU A 1 505 ? 4.182 18.085 -8.853 1.00 89.62 505 LEU A C 1
ATOM 3770 O O . LEU A 1 505 ? 4.638 17.588 -7.827 1.00 89.62 505 LEU A O 1
ATOM 3774 N N . LEU A 1 506 ? 3.361 19.140 -8.838 1.00 90.00 506 LEU A N 1
ATOM 3775 C CA . LEU A 1 506 ? 2.910 19.787 -7.605 1.00 90.00 506 LEU A CA 1
ATOM 3776 C C . LEU A 1 506 ? 2.093 18.817 -6.746 1.00 90.00 506 LEU A C 1
ATOM 3778 O O . LEU A 1 506 ? 2.400 18.609 -5.579 1.00 90.00 506 LEU A O 1
ATOM 3782 N N . LEU A 1 507 ? 1.079 18.170 -7.315 1.00 86.38 507 LEU A N 1
ATOM 3783 C CA . LEU A 1 507 ? 0.213 17.265 -6.555 1.00 86.38 507 LEU A CA 1
ATOM 3784 C C . LEU A 1 507 ? 0.945 15.975 -6.148 1.00 86.38 507 LEU A C 1
ATOM 3786 O O . LEU A 1 507 ? 0.752 15.461 -5.044 1.00 86.38 507 LEU A O 1
ATOM 3790 N N . SER A 1 508 ? 1.849 15.487 -6.998 1.00 82.00 508 SER A N 1
ATOM 3791 C CA . SER A 1 508 ? 2.605 14.254 -6.737 1.00 82.00 508 SER A CA 1
ATOM 3792 C C . SER A 1 508 ? 3.802 14.438 -5.827 1.00 82.00 508 SER A C 1
ATOM 3794 O O . SER A 1 508 ? 4.120 13.518 -5.078 1.00 82.00 508 SER A O 1
ATOM 3796 N N . ASN A 1 509 ? 4.499 15.577 -5.926 1.00 83.12 509 ASN A N 1
ATOM 3797 C CA . ASN A 1 509 ? 5.633 15.928 -5.080 1.00 83.12 509 ASN A CA 1
ATOM 3798 C C . ASN A 1 509 ? 5.778 17.426 -4.750 1.00 83.12 509 ASN A C 1
ATOM 3800 O O . ASN A 1 509 ? 6.824 18.010 -4.995 1.00 83.12 509 ASN A O 1
ATOM 3804 N N . ASP A 1 510 ? 4.765 18.035 -4.133 1.00 87.62 510 ASP A N 1
ATOM 3805 C CA . ASP A 1 510 ? 4.775 19.415 -3.621 1.00 87.62 510 ASP A CA 1
ATOM 3806 C C . ASP A 1 510 ? 6.019 19.814 -2.806 1.00 87.62 510 ASP A C 1
ATOM 3808 O O . ASP A 1 510 ? 6.460 20.952 -2.918 1.00 87.62 510 ASP A O 1
ATOM 3812 N N . ALA A 1 511 ? 6.614 18.914 -2.018 1.00 85.06 511 ALA A N 1
ATOM 3813 C CA . ALA A 1 511 ? 7.857 19.187 -1.292 1.00 85.06 511 ALA A CA 1
ATOM 3814 C C . ALA A 1 511 ? 9.068 19.359 -2.232 1.00 85.06 511 ALA A C 1
ATOM 3816 O O . ALA A 1 511 ? 9.896 20.241 -2.021 1.00 85.06 511 ALA A O 1
ATOM 3817 N N . ALA A 1 512 ? 9.161 18.546 -3.290 1.00 85.94 512 ALA A N 1
ATOM 3818 C CA . ALA A 1 512 ? 10.218 18.642 -4.302 1.00 85.94 512 ALA A CA 1
ATOM 3819 C C . ALA A 1 512 ? 9.873 19.604 -5.456 1.00 85.94 512 ALA A C 1
ATOM 3821 O O . ALA A 1 512 ? 10.741 19.937 -6.266 1.00 85.94 512 ALA A O 1
ATOM 3822 N N . TYR A 1 513 ? 8.619 20.060 -5.539 1.00 91.00 513 TYR A N 1
ATOM 3823 C CA . TYR A 1 513 ? 8.110 20.908 -6.613 1.00 91.00 513 TYR A CA 1
ATOM 3824 C C . TYR A 1 513 ? 8.929 22.184 -6.840 1.00 91.00 513 TYR A C 1
ATOM 3826 O O . TYR A 1 513 ? 9.235 22.451 -8.001 1.00 91.00 513 TYR A O 1
ATOM 3834 N N . PRO A 1 514 ? 9.370 22.943 -5.811 1.00 90.75 514 PRO A N 1
ATOM 3835 C CA . PRO A 1 514 ? 10.211 24.119 -6.040 1.00 90.75 514 PRO A CA 1
ATOM 3836 C C . PRO A 1 514 ? 11.502 23.788 -6.799 1.00 90.75 514 PRO A C 1
ATOM 3838 O O . PRO A 1 514 ? 11.912 24.546 -7.674 1.00 90.75 514 PRO A O 1
ATOM 3841 N N . GLY A 1 515 ? 12.106 22.629 -6.513 1.00 91.19 515 GLY A N 1
ATOM 3842 C CA . GLY A 1 515 ? 13.289 22.142 -7.221 1.00 91.19 515 GLY A CA 1
ATOM 3843 C C . GLY A 1 515 ? 12.990 21.778 -8.675 1.00 91.19 515 GLY A C 1
ATOM 3844 O O . GLY A 1 515 ? 13.743 22.164 -9.567 1.00 91.19 515 GLY A O 1
ATOM 3845 N N . PHE A 1 516 ? 11.867 21.098 -8.931 1.00 93.44 516 PHE A N 1
ATOM 3846 C CA . PHE A 1 516 ? 11.418 20.815 -10.298 1.00 93.44 516 PHE A CA 1
ATOM 3847 C C . PHE A 1 516 ? 11.144 22.093 -11.090 1.00 93.44 516 PHE A C 1
ATOM 3849 O O . PHE A 1 516 ? 11.618 22.218 -12.215 1.00 93.44 516 PHE A O 1
ATOM 3856 N N . ALA A 1 517 ? 10.403 23.036 -10.507 1.00 92.62 517 ALA A N 1
ATOM 3857 C CA . ALA A 1 517 ? 10.041 24.290 -11.152 1.00 92.62 517 ALA A CA 1
ATOM 3858 C C . ALA A 1 517 ? 11.287 25.118 -11.491 1.00 92.62 517 ALA A C 1
ATOM 3860 O O . ALA A 1 517 ? 11.484 25.470 -12.650 1.00 92.62 517 ALA A O 1
ATOM 3861 N N . ALA A 1 518 ? 12.185 25.325 -10.521 1.00 93.50 518 ALA A N 1
ATOM 3862 C CA . ALA A 1 518 ? 13.425 26.067 -10.739 1.00 93.50 518 ALA A CA 1
ATOM 3863 C C . ALA A 1 518 ? 14.319 25.418 -11.808 1.00 93.50 518 ALA A C 1
ATOM 3865 O O . ALA A 1 518 ? 14.914 26.117 -12.632 1.00 93.50 518 ALA A O 1
ATOM 3866 N N . TRP A 1 519 ? 14.405 24.084 -11.828 1.00 95.50 519 TRP A N 1
ATOM 3867 C CA . TRP A 1 519 ? 15.159 23.372 -12.857 1.00 95.50 519 TRP A CA 1
ATOM 3868 C C . TRP A 1 519 ? 14.509 23.516 -14.239 1.00 95.50 519 TRP A C 1
ATOM 3870 O O . TRP A 1 519 ? 15.196 23.874 -15.188 1.00 95.50 519 TRP A O 1
ATOM 3880 N N . LEU A 1 520 ? 13.192 23.317 -14.360 1.00 94.81 520 LEU A N 1
ATOM 3881 C CA . LEU A 1 520 ? 12.468 23.457 -15.631 1.00 94.81 520 LEU A CA 1
ATOM 3882 C C . LEU A 1 520 ? 12.541 24.880 -16.198 1.00 94.81 520 LEU A C 1
ATOM 3884 O O . LEU A 1 520 ? 12.646 25.044 -17.411 1.00 94.81 520 LEU A O 1
ATOM 3888 N N . ASP A 1 521 ? 12.499 25.895 -15.334 1.00 92.56 521 ASP A N 1
ATOM 3889 C CA . ASP A 1 521 ? 12.566 27.305 -15.735 1.00 92.56 521 ASP A CA 1
ATOM 3890 C C . ASP A 1 521 ? 13.981 27.732 -16.161 1.00 92.56 521 ASP A C 1
ATOM 3892 O O . ASP A 1 521 ? 14.134 28.654 -16.961 1.00 92.56 521 ASP A O 1
ATOM 3896 N N . SER A 1 522 ? 15.019 27.058 -15.655 1.00 91.81 522 SER A N 1
ATOM 3897 C CA . SER A 1 522 ? 16.423 27.315 -16.016 1.00 91.81 522 SER A CA 1
ATOM 3898 C C . SER A 1 522 ? 16.979 26.364 -17.083 1.00 91.81 522 SER A C 1
ATOM 3900 O O . SER A 1 522 ? 18.074 26.599 -17.597 1.00 91.81 522 SER A O 1
ATOM 3902 N N . PHE A 1 523 ? 16.243 25.308 -17.439 1.00 92.25 523 PHE A N 1
ATOM 3903 C CA . PHE A 1 523 ? 16.688 24.297 -18.389 1.00 92.25 523 PHE A CA 1
ATOM 3904 C C . PHE A 1 523 ? 16.860 24.882 -19.798 1.00 92.25 523 PHE A C 1
ATOM 3906 O O . PHE A 1 523 ? 15.901 25.292 -20.453 1.00 92.25 523 PHE A O 1
ATOM 3913 N N . ALA A 1 524 ? 18.102 24.864 -20.288 1.00 86.31 524 ALA A N 1
ATOM 3914 C CA . ALA A 1 524 ? 18.489 25.408 -21.591 1.00 86.31 524 ALA A CA 1
ATOM 3915 C C . ALA A 1 524 ? 19.074 24.345 -22.544 1.00 86.31 524 ALA A C 1
ATOM 3917 O O . ALA A 1 524 ? 19.759 24.686 -23.507 1.00 86.31 524 ALA A O 1
ATOM 3918 N N . GLY A 1 525 ? 18.814 23.057 -22.284 1.00 84.00 525 GLY A N 1
ATOM 3919 C CA . GLY A 1 525 ? 19.309 21.946 -23.106 1.00 84.00 525 GLY A CA 1
ATOM 3920 C C . GLY A 1 525 ? 20.675 21.390 -22.694 1.00 84.00 525 GLY A C 1
ATOM 3921 O O . GLY A 1 525 ? 21.349 20.768 -23.511 1.00 84.00 525 GLY A O 1
ATOM 3922 N N . ASP A 1 526 ? 21.112 21.606 -21.451 1.00 87.19 526 ASP A N 1
ATOM 3923 C CA . ASP A 1 526 ? 22.346 21.010 -20.941 1.00 87.19 526 ASP A CA 1
ATOM 3924 C C . ASP A 1 526 ? 22.218 19.482 -20.767 1.00 87.19 526 ASP A C 1
ATOM 3926 O O . ASP A 1 526 ? 21.135 18.950 -20.542 1.00 87.19 526 ASP A O 1
ATOM 3930 N N . THR A 1 527 ? 23.332 18.749 -20.860 1.00 85.75 527 THR A N 1
ATOM 3931 C CA . THR A 1 527 ? 23.348 17.270 -20.835 1.00 85.75 527 THR A CA 1
ATOM 3932 C C . THR A 1 527 ? 24.157 16.722 -19.655 1.00 85.75 527 THR A C 1
ATOM 3934 O O . THR A 1 527 ? 24.756 15.644 -19.699 1.00 85.75 527 THR A O 1
ATOM 3937 N N . GLY A 1 528 ? 24.211 17.477 -18.553 1.00 86.50 528 GLY A N 1
ATOM 3938 C CA . GLY A 1 528 ? 24.957 17.111 -17.350 1.00 86.50 528 GLY A CA 1
ATOM 3939 C C . GLY A 1 528 ? 24.394 15.889 -16.608 1.00 86.50 528 GLY A C 1
ATOM 3940 O O . GLY A 1 528 ? 23.305 15.385 -16.884 1.00 86.50 528 GLY A O 1
ATOM 3941 N N . ARG A 1 529 ? 25.130 15.406 -15.594 1.00 86.25 529 ARG A N 1
ATOM 3942 C CA . ARG A 1 529 ? 24.678 14.296 -14.726 1.00 86.25 529 ARG A CA 1
ATOM 3943 C C . ARG A 1 529 ? 23.346 14.616 -14.038 1.00 86.25 529 ARG A C 1
ATOM 3945 O O . ARG A 1 529 ? 22.478 13.750 -13.979 1.00 86.25 529 ARG A O 1
ATOM 3952 N N . HIS A 1 530 ? 23.206 15.839 -13.524 1.00 87.62 530 HIS A N 1
ATOM 3953 C CA . HIS A 1 530 ? 21.985 16.297 -12.862 1.00 87.62 530 HIS A CA 1
ATOM 3954 C C . HIS A 1 530 ? 20.786 16.263 -13.820 1.00 87.62 530 HIS A C 1
ATOM 3956 O O . HIS A 1 530 ? 19.764 15.665 -13.498 1.00 87.62 530 HIS A O 1
ATOM 3962 N N . THR A 1 531 ? 20.959 16.768 -15.040 1.00 89.94 531 THR A N 1
ATOM 3963 C CA . THR A 1 531 ? 19.923 16.762 -16.079 1.00 89.94 531 THR A CA 1
ATOM 3964 C C . THR A 1 531 ? 19.518 15.364 -16.518 1.00 89.94 531 THR A C 1
ATOM 3966 O O . THR A 1 531 ? 18.328 15.082 -16.648 1.00 89.94 531 THR A O 1
ATOM 3969 N N . ARG A 1 532 ? 20.461 14.425 -16.644 1.00 88.56 532 ARG A N 1
ATOM 3970 C CA . ARG A 1 532 ? 20.103 13.016 -16.878 1.00 88.56 532 ARG A CA 1
ATOM 3971 C C . ARG A 1 532 ? 19.247 12.437 -15.749 1.00 88.56 532 ARG A C 1
ATOM 3973 O O . ARG A 1 532 ? 18.285 11.734 -16.031 1.00 88.56 532 ARG A O 1
ATOM 3980 N N . LYS A 1 533 ? 19.558 12.760 -14.487 1.00 89.81 533 LYS A N 1
ATOM 3981 C CA . LYS A 1 533 ? 18.743 12.345 -13.333 1.00 89.81 533 LYS A CA 1
ATOM 3982 C C . LYS A 1 533 ? 17.346 12.979 -13.372 1.00 89.81 533 LYS A C 1
ATOM 3984 O O . LYS A 1 533 ? 16.374 12.289 -13.079 1.00 89.81 533 LYS A O 1
ATOM 3989 N N . MET A 1 534 ? 17.234 14.255 -13.753 1.00 90.81 534 MET A N 1
ATOM 3990 C CA . MET A 1 534 ? 15.933 14.925 -13.883 1.00 90.81 534 MET A CA 1
ATOM 3991 C C . MET A 1 534 ? 15.076 14.409 -15.015 1.00 90.81 534 MET A C 1
ATOM 3993 O O . MET A 1 534 ? 13.919 14.069 -14.790 1.00 90.81 534 MET A O 1
ATOM 3997 N N . THR A 1 535 ? 15.642 14.278 -16.203 1.00 93.38 535 THR A N 1
ATOM 3998 C CA . THR A 1 535 ? 14.924 13.723 -17.352 1.00 93.38 535 THR A CA 1
ATOM 3999 C C . THR A 1 535 ? 14.482 12.283 -17.104 1.00 93.38 535 THR A C 1
ATOM 4001 O O . THR A 1 535 ? 13.368 11.931 -17.483 1.00 93.38 535 THR A O 1
ATOM 4004 N N . ASP A 1 536 ? 15.280 11.475 -16.389 1.00 90.31 536 ASP A N 1
ATOM 4005 C CA . ASP A 1 536 ? 14.852 10.136 -15.983 1.00 90.31 536 ASP A CA 1
ATOM 4006 C C . ASP A 1 536 ? 13.609 10.178 -15.080 1.00 90.31 536 ASP A C 1
ATOM 4008 O O . ASP A 1 536 ? 12.607 9.516 -15.360 1.00 90.31 536 ASP A O 1
ATOM 4012 N N . LEU A 1 537 ? 13.645 11.003 -14.032 1.00 90.56 537 LEU A N 1
ATOM 4013 C CA . LEU A 1 537 ? 12.535 11.135 -13.091 1.00 90.56 537 LEU A CA 1
ATOM 4014 C C . LEU A 1 537 ? 11.271 11.703 -13.754 1.00 90.56 537 LEU A C 1
ATOM 4016 O O . LEU A 1 537 ? 10.174 11.189 -13.545 1.00 90.56 537 LEU A O 1
ATOM 4020 N N . LEU A 1 538 ? 11.411 12.735 -14.587 1.00 93.56 538 LEU A N 1
ATOM 4021 C CA . LEU A 1 538 ? 10.293 13.328 -15.320 1.00 93.56 538 LEU A CA 1
ATOM 4022 C C . LEU A 1 538 ? 9.670 12.341 -16.312 1.00 93.56 538 LEU A C 1
ATOM 4024 O O . LEU A 1 538 ? 8.448 12.313 -16.449 1.00 93.56 538 LEU A O 1
ATOM 4028 N N . ALA A 1 539 ? 10.464 11.480 -16.960 1.00 93.94 539 ALA A N 1
ATOM 4029 C CA . ALA A 1 539 ? 9.893 10.476 -17.852 1.00 93.94 539 ALA A CA 1
ATOM 4030 C C . ALA A 1 539 ? 9.103 9.408 -17.079 1.00 93.94 539 ALA A C 1
ATOM 4032 O O . ALA A 1 539 ? 8.123 8.899 -17.618 1.00 93.94 539 ALA A O 1
ATOM 4033 N N . MET A 1 540 ? 9.463 9.092 -15.825 1.00 90.06 540 MET A N 1
ATOM 4034 C CA . MET A 1 540 ? 8.639 8.221 -14.971 1.00 90.06 540 MET A CA 1
ATOM 4035 C C . MET A 1 540 ? 7.271 8.853 -14.682 1.00 90.06 540 MET A C 1
ATOM 4037 O O . MET A 1 540 ? 6.248 8.174 -14.788 1.00 90.06 540 MET A O 1
ATOM 4041 N N . TYR A 1 541 ? 7.227 10.157 -14.376 1.00 90.75 541 TYR A N 1
ATOM 4042 C CA . TYR A 1 541 ? 5.959 10.882 -14.228 1.00 90.75 541 TYR A CA 1
ATOM 4043 C C . TYR A 1 541 ? 5.151 10.879 -15.525 1.00 90.75 541 TYR A C 1
ATOM 4045 O O . TYR A 1 541 ? 3.955 10.592 -15.493 1.00 90.75 541 TYR A O 1
ATOM 4053 N N . LEU A 1 542 ? 5.806 11.130 -16.663 1.00 93.44 542 LEU A N 1
ATOM 4054 C CA . LEU A 1 542 ? 5.155 11.161 -17.969 1.00 93.44 542 LEU A CA 1
ATOM 4055 C C . LEU A 1 542 ? 4.548 9.802 -18.340 1.00 93.44 542 LEU A C 1
ATOM 4057 O O . LEU A 1 542 ? 3.393 9.744 -18.750 1.00 93.44 542 LEU A O 1
ATOM 4061 N N . GLN A 1 543 ? 5.278 8.701 -18.136 1.00 92.19 543 GLN A N 1
ATOM 4062 C CA . GLN A 1 543 ? 4.751 7.341 -18.311 1.00 92.19 543 GLN A CA 1
ATOM 4063 C C . GLN A 1 543 ? 3.521 7.109 -17.433 1.00 92.19 543 GLN A C 1
ATOM 4065 O O . GLN A 1 543 ? 2.507 6.592 -17.897 1.00 92.19 543 GLN A O 1
ATOM 4070 N N . ARG A 1 544 ? 3.595 7.511 -16.160 1.00 88.06 544 ARG A N 1
ATOM 4071 C CA . ARG A 1 544 ? 2.529 7.296 -15.179 1.00 88.06 544 ARG A CA 1
ATOM 4072 C C . ARG A 1 544 ? 1.227 7.985 -15.591 1.00 88.06 544 ARG A C 1
ATOM 4074 O O . ARG A 1 544 ? 0.197 7.325 -15.621 1.00 88.06 544 ARG A O 1
ATOM 4081 N N . VAL A 1 545 ? 1.274 9.264 -15.970 1.00 90.62 545 VAL A N 1
ATOM 4082 C CA . VAL A 1 545 ? 0.065 10.035 -16.331 1.00 90.62 545 VAL A CA 1
ATOM 4083 C C . VAL A 1 545 ? -0.524 9.701 -17.703 1.00 90.62 545 VAL A C 1
ATOM 4085 O O . VAL A 1 545 ? -1.642 10.121 -17.999 1.00 90.62 545 VAL A O 1
ATOM 4088 N N . THR A 1 546 ? 0.219 8.981 -18.547 1.00 92.50 546 THR A N 1
ATOM 4089 C CA . THR A 1 546 ? -0.197 8.654 -19.921 1.00 92.50 546 THR A CA 1
ATOM 4090 C C . THR A 1 546 ? -0.609 7.200 -20.133 1.00 92.50 546 THR A C 1
ATOM 4092 O O . THR A 1 546 ? -1.278 6.898 -21.121 1.00 92.50 546 THR A O 1
ATOM 4095 N N . THR A 1 547 ? -0.201 6.292 -19.241 1.00 91.19 547 THR A N 1
ATOM 4096 C CA . THR A 1 547 ? -0.419 4.843 -19.410 1.00 91.19 547 THR A CA 1
ATOM 4097 C C . THR A 1 547 ? -1.226 4.195 -18.292 1.00 91.19 547 THR A C 1
ATOM 4099 O O . THR A 1 547 ? -1.666 3.057 -18.451 1.00 91.19 547 THR A O 1
ATOM 4102 N N . LYS A 1 548 ? -1.425 4.887 -17.162 1.00 87.06 548 LYS A N 1
ATOM 4103 C CA . LYS A 1 548 ? -2.112 4.343 -15.985 1.00 87.06 548 LYS A CA 1
ATOM 4104 C C . LYS A 1 548 ? -3.395 5.117 -15.703 1.00 87.06 548 LYS A C 1
ATOM 4106 O O . LYS A 1 548 ? -3.424 6.334 -15.821 1.00 87.06 548 LYS A O 1
ATOM 4111 N N . ASN A 1 549 ? -4.435 4.397 -15.286 1.00 86.31 549 ASN A N 1
ATOM 4112 C CA . ASN A 1 549 ? -5.754 4.949 -14.962 1.00 86.31 549 ASN A CA 1
ATOM 4113 C C . ASN A 1 549 ? -5.905 5.096 -13.432 1.00 86.31 549 ASN A C 1
ATOM 4115 O O . ASN A 1 549 ? -6.747 4.449 -12.809 1.00 86.31 549 ASN A O 1
ATOM 4119 N N . GLU A 1 550 ? -5.016 5.861 -12.791 1.00 75.94 550 GLU A N 1
ATOM 4120 C CA . GLU A 1 550 ? -4.949 5.906 -11.321 1.00 75.94 550 GLU A CA 1
ATOM 4121 C C . GLU A 1 550 ? -6.029 6.789 -10.685 1.00 75.94 550 GLU A C 1
ATOM 4123 O O . GLU A 1 550 ? -6.487 7.765 -11.258 1.00 75.94 550 GLU A O 1
ATOM 4128 N N . THR A 1 551 ? -6.401 6.495 -9.443 1.00 63.84 551 THR A N 1
ATOM 4129 C CA . THR A 1 551 ? -7.407 7.266 -8.699 1.00 63.84 551 THR A CA 1
ATOM 4130 C C . THR A 1 551 ? -6.820 8.541 -8.079 1.00 63.84 551 THR A C 1
ATOM 4132 O O . THR A 1 551 ? -6.595 8.566 -6.869 1.00 63.84 551 THR A O 1
ATOM 4135 N N . HIS A 1 552 ? -6.492 9.553 -8.889 1.00 69.75 552 HIS A N 1
ATOM 4136 C CA . HIS A 1 552 ? -6.148 10.893 -8.387 1.00 69.75 552 HIS A CA 1
ATOM 4137 C C . HIS A 1 552 ? -6.105 11.945 -9.511 1.00 69.75 552 HIS A C 1
ATOM 4139 O O . HIS A 1 552 ? -5.366 11.755 -10.476 1.00 69.75 552 HIS A O 1
ATOM 4145 N N . ALA A 1 553 ? -6.800 13.080 -9.359 1.00 72.56 553 ALA A N 1
ATOM 4146 C CA . ALA A 1 553 ? -6.810 14.260 -10.250 1.00 72.56 553 ALA A CA 1
ATOM 4147 C C . ALA A 1 553 ? -6.334 14.024 -11.705 1.00 72.56 553 ALA A C 1
ATOM 4149 O O . ALA A 1 553 ? -7.041 13.454 -12.533 1.00 72.56 553 ALA A O 1
ATOM 4150 N N . HIS A 1 554 ? -5.112 14.472 -12.010 1.00 76.06 554 HIS A N 1
ATOM 4151 C CA . HIS A 1 554 ? -4.478 14.439 -13.327 1.00 76.06 554 HIS A CA 1
ATOM 4152 C C . HIS A 1 554 ? -3.906 13.068 -13.734 1.00 76.06 554 HIS A C 1
ATOM 4154 O O . HIS A 1 554 ? -3.393 12.936 -14.841 1.00 76.06 554 HIS A O 1
ATOM 4160 N N . PHE A 1 555 ? -3.953 12.056 -12.869 1.00 77.12 555 PHE A N 1
ATOM 4161 C CA . PHE A 1 555 ? -3.506 10.697 -13.188 1.00 77.12 555 PHE A CA 1
ATOM 4162 C C . PHE A 1 555 ? -4.628 9.820 -13.718 1.00 77.12 555 PHE A C 1
ATOM 4164 O O . PHE A 1 555 ? -4.377 8.973 -14.571 1.00 77.12 555 PHE A O 1
ATOM 4171 N N . GLY A 1 556 ? -5.855 10.037 -13.254 1.00 81.12 556 GLY A N 1
ATOM 4172 C CA . GLY A 1 556 ? -6.988 9.292 -13.773 1.00 81.12 556 GLY A CA 1
ATOM 4173 C C . GLY A 1 556 ? -8.324 9.959 -13.506 1.00 81.12 556 GLY A C 1
ATOM 4174 O O . GLY A 1 556 ? -9.068 9.499 -12.636 1.00 81.12 556 GLY A O 1
ATOM 4175 N N . PRO A 1 557 ? -8.650 11.034 -14.247 1.00 89.50 557 PRO A N 1
ATOM 4176 C CA . PRO A 1 557 ? -9.965 11.640 -14.165 1.00 89.50 557 PRO A CA 1
ATOM 4177 C C . PRO A 1 557 ? -11.043 10.618 -14.530 1.00 89.50 557 PRO A C 1
ATOM 4179 O O . PRO A 1 557 ? -10.846 9.742 -15.380 1.00 89.50 557 PRO A O 1
ATOM 4182 N N . PHE A 1 558 ? -12.205 10.748 -13.899 1.00 91.25 558 PHE A N 1
ATOM 4183 C CA . PHE A 1 558 ? -13.276 9.769 -14.037 1.00 91.25 558 PHE A CA 1
ATOM 4184 C C . PHE A 1 558 ? -14.566 10.372 -14.591 1.00 91.25 558 PHE A C 1
ATOM 4186 O O . PHE A 1 558 ? -14.842 11.567 -14.478 1.00 91.25 558 PHE A O 1
ATOM 4193 N N . THR A 1 559 ? -15.383 9.517 -15.194 1.00 91.88 559 THR A N 1
ATOM 4194 C CA . THR A 1 559 ? -16.685 9.867 -15.763 1.00 91.88 559 THR A CA 1
ATOM 4195 C C . THR A 1 559 ? -17.739 8.940 -15.194 1.00 91.88 559 THR A C 1
ATOM 4197 O O . THR A 1 559 ? -17.581 7.721 -15.247 1.00 91.88 559 THR A O 1
ATOM 4200 N N . VAL A 1 560 ? -18.825 9.511 -14.681 1.00 93.44 560 VAL A N 1
ATOM 4201 C CA . VAL A 1 560 ? -19.974 8.734 -14.211 1.00 93.44 560 VAL A CA 1
ATOM 4202 C C . VAL A 1 560 ? -20.821 8.323 -15.409 1.00 93.44 560 VAL A C 1
ATOM 4204 O O . VAL A 1 560 ? -21.229 9.169 -16.208 1.00 93.44 560 VAL A O 1
ATOM 4207 N N . GLY A 1 561 ? -21.064 7.024 -15.529 1.00 93.12 561 GLY A N 1
ATOM 4208 C CA . GLY A 1 561 ? -21.883 6.414 -16.562 1.00 93.12 561 GLY A CA 1
ATOM 4209 C C . GLY A 1 561 ? -23.130 5.743 -16.012 1.00 93.12 561 GLY A C 1
ATOM 4210 O O . GLY A 1 561 ? -23.182 5.379 -14.839 1.00 93.12 561 GLY A O 1
ATOM 4211 N N . ARG A 1 562 ? -24.120 5.545 -16.883 1.00 93.50 562 ARG A N 1
ATOM 4212 C CA . ARG A 1 562 ? -25.360 4.824 -16.564 1.00 93.50 562 ARG A CA 1
ATOM 4213 C C . ARG A 1 562 ? -25.633 3.703 -17.547 1.00 93.50 562 ARG A C 1
ATOM 4215 O O . ARG A 1 562 ? -25.367 3.847 -18.740 1.00 93.50 562 ARG A O 1
ATOM 4222 N N . THR A 1 563 ? -26.239 2.626 -17.069 1.00 90.94 563 THR A N 1
ATOM 4223 C CA . THR A 1 563 ? -26.900 1.658 -17.950 1.00 90.94 563 THR A CA 1
ATOM 4224 C C . THR A 1 563 ? -28.338 2.113 -18.176 1.00 90.94 563 THR A C 1
ATOM 4226 O O . THR A 1 563 ? -29.034 2.403 -17.203 1.00 90.94 563 THR A O 1
ATOM 4229 N N . ALA A 1 564 ? -28.811 2.171 -19.420 1.00 76.44 564 ALA A N 1
ATOM 4230 C CA . ALA A 1 564 ? -30.200 2.535 -19.697 1.00 76.44 564 ALA A CA 1
ATOM 4231 C C . ALA A 1 564 ? -30.810 1.677 -20.820 1.00 76.44 564 ALA A C 1
ATOM 4233 O O . ALA A 1 564 ? -30.163 1.454 -21.851 1.00 76.44 564 ALA A O 1
ATOM 4234 N N . PRO A 1 565 ? -32.064 1.208 -20.657 1.00 67.44 565 PRO A N 1
ATOM 4235 C CA . PRO A 1 565 ? -32.803 0.557 -21.733 1.00 67.44 565 PRO A CA 1
ATOM 4236 C C . PRO A 1 565 ? -32.957 1.503 -22.935 1.00 67.44 565 PRO A C 1
ATOM 4238 O O . PRO A 1 565 ? -33.367 2.649 -22.774 1.00 67.44 565 PRO A O 1
ATOM 4241 N N . GLY A 1 566 ? -32.641 1.030 -24.144 1.00 70.69 566 GLY A N 1
ATOM 4242 C CA . GLY A 1 566 ? -32.805 1.802 -25.386 1.00 70.69 566 GLY A CA 1
ATOM 4243 C C . GLY A 1 566 ? -31.621 2.692 -25.790 1.00 70.69 566 GLY A C 1
ATOM 4244 O O . GLY A 1 566 ? -31.692 3.340 -26.833 1.00 70.69 566 GLY A O 1
ATOM 4245 N N . CYS A 1 567 ? -30.527 2.711 -25.021 1.00 78.12 567 CYS A N 1
ATOM 4246 C CA . CYS A 1 567 ? -29.266 3.314 -25.462 1.00 78.12 567 CYS A CA 1
ATOM 4247 C C . CYS A 1 567 ? -28.593 2.489 -26.572 1.00 78.12 567 CYS A C 1
ATOM 4249 O O . CYS A 1 567 ? -28.864 1.298 -26.738 1.00 78.12 567 CYS A O 1
ATOM 4251 N N . ALA A 1 568 ? -27.698 3.131 -27.330 1.00 82.62 568 ALA A N 1
ATOM 4252 C CA . ALA A 1 568 ? -26.888 2.464 -28.348 1.00 82.62 568 ALA A CA 1
ATOM 4253 C C . ALA A 1 568 ? -26.102 1.278 -27.744 1.00 82.62 568 ALA A C 1
ATOM 4255 O O . ALA A 1 568 ? -25.716 1.357 -26.582 1.00 82.62 568 ALA A O 1
ATOM 4256 N N . PRO A 1 569 ? -25.832 0.201 -28.507 1.00 80.12 569 PRO A N 1
ATOM 4257 C CA . PRO A 1 569 ? -25.318 -1.071 -27.976 1.00 80.12 569 PRO A CA 1
ATOM 4258 C C . PRO A 1 569 ? -23.925 -1.005 -27.315 1.00 80.12 569 PRO A C 1
ATOM 4260 O O . PRO A 1 569 ? -23.601 -1.871 -26.507 1.00 80.12 569 PRO A O 1
ATOM 4263 N N . GLY A 1 570 ? -23.120 0.027 -27.600 1.00 89.19 570 GLY A N 1
ATOM 4264 C CA . GLY A 1 570 ? -21.775 0.226 -27.039 1.00 89.19 570 GLY A CA 1
ATOM 4265 C C . GLY A 1 570 ? -21.698 1.211 -25.867 1.00 89.19 570 GLY A C 1
ATOM 4266 O O . GLY A 1 570 ? -22.677 1.472 -25.177 1.00 89.19 570 GLY A O 1
ATOM 4267 N N . ILE A 1 571 ? -20.514 1.792 -25.659 1.00 92.25 571 ILE A N 1
ATOM 4268 C CA . ILE A 1 571 ? -20.301 2.891 -24.705 1.00 92.25 571 ILE A CA 1
ATOM 4269 C C . ILE A 1 571 ? -20.352 4.216 -25.470 1.00 92.25 571 ILE A C 1
ATOM 4271 O O . ILE A 1 571 ? -19.601 4.405 -26.429 1.00 92.25 571 ILE A O 1
ATOM 4275 N N . THR A 1 572 ? -21.229 5.136 -25.065 1.00 89.31 572 THR A N 1
ATOM 4276 C CA . THR A 1 572 ? -21.418 6.431 -25.747 1.00 89.31 572 THR A CA 1
ATOM 4277 C C . THR A 1 572 ? -21.430 7.600 -24.766 1.00 89.31 572 THR A C 1
ATOM 4279 O O . THR A 1 572 ? -21.650 7.399 -23.577 1.00 89.31 572 THR A O 1
ATOM 4282 N N . TRP A 1 573 ? -21.174 8.819 -25.246 1.00 87.81 573 TRP A N 1
ATOM 4283 C CA . TRP A 1 573 ? -21.212 10.069 -24.475 1.00 87.81 573 TRP A CA 1
ATOM 4284 C C . TRP A 1 573 ? -21.629 11.230 -25.391 1.00 87.81 573 TRP A C 1
ATOM 4286 O O . TRP A 1 573 ? -21.543 11.124 -26.616 1.00 87.81 573 TRP A O 1
ATOM 4296 N N . SER A 1 574 ? -22.106 12.336 -24.816 1.00 78.19 574 SER A N 1
ATOM 4297 C CA . SER A 1 574 ? -22.737 13.431 -25.566 1.00 78.19 574 SER A CA 1
ATOM 4298 C C . SER A 1 574 ? -21.783 14.546 -26.008 1.00 78.19 574 SER A C 1
ATOM 4300 O O . SER A 1 574 ? -22.143 15.338 -26.877 1.00 78.19 574 SER A O 1
ATOM 4302 N N . SER A 1 575 ? -20.588 14.665 -25.420 1.00 64.50 575 SER A N 1
ATOM 4303 C CA . SER A 1 575 ? -19.644 15.741 -25.756 1.00 64.50 575 SER A CA 1
ATOM 4304 C C . SER A 1 575 ? -18.795 15.418 -26.994 1.00 64.50 575 SER A C 1
ATOM 4306 O O . SER A 1 575 ? -18.081 14.419 -27.045 1.00 64.50 575 SER A O 1
ATOM 4308 N N . SER A 1 576 ? -18.841 16.301 -27.998 1.00 54.56 576 SER A N 1
ATOM 4309 C CA . SER A 1 576 ? -17.984 16.243 -29.195 1.00 54.56 576 SER A CA 1
ATOM 4310 C C . SER A 1 576 ? -16.619 16.920 -29.005 1.00 54.56 576 SER A C 1
ATOM 4312 O O . SER A 1 576 ? -15.717 16.696 -29.808 1.00 54.56 576 SER A O 1
ATOM 4314 N N . SER A 1 577 ? -16.462 17.735 -27.954 1.00 53.50 577 SER A N 1
ATOM 4315 C CA . SER A 1 577 ? -15.236 18.480 -27.638 1.00 53.50 577 SER A CA 1
ATOM 4316 C C . SER A 1 577 ? -14.849 18.286 -26.166 1.00 53.50 577 SER A C 1
ATOM 4318 O O . SER A 1 577 ? -15.746 18.275 -25.318 1.00 53.50 577 SER A O 1
ATOM 4320 N N . PRO A 1 578 ? -13.548 18.156 -25.838 1.00 57.91 578 PRO A N 1
ATOM 4321 C CA . PRO A 1 578 ? -13.094 18.033 -24.457 1.00 57.91 578 PRO A CA 1
ATOM 4322 C C . PRO A 1 578 ? -13.451 19.293 -23.667 1.00 57.91 578 PRO A C 1
ATOM 4324 O O . PRO A 1 578 ? -12.984 20.386 -23.988 1.00 57.91 578 PRO A O 1
ATOM 4327 N N . GLN A 1 579 ? -14.274 19.146 -22.630 1.00 66.56 579 GLN A N 1
ATOM 4328 C CA . GLN A 1 579 ? -14.377 20.173 -21.597 1.00 66.56 579 GLN A CA 1
ATOM 4329 C C . GLN A 1 579 ? -13.136 20.108 -20.687 1.00 66.56 579 GLN A C 1
ATOM 4331 O O . GLN A 1 579 ? -12.527 19.039 -20.570 1.00 66.56 579 GLN A O 1
ATOM 4336 N N . PRO A 1 580 ? -12.732 21.225 -20.053 1.00 74.00 580 PRO A N 1
ATOM 4337 C CA . PRO A 1 580 ? -11.710 21.197 -19.013 1.00 74.00 580 PRO A CA 1
ATOM 4338 C C . PRO A 1 580 ? -12.075 20.200 -17.910 1.00 74.00 580 PRO A C 1
ATOM 4340 O O . PRO A 1 580 ? -13.256 19.978 -17.640 1.00 74.00 580 PRO A O 1
ATOM 4343 N N . LEU A 1 581 ? -11.062 19.626 -17.258 1.00 83.19 581 LEU A N 1
ATOM 4344 C CA . LEU A 1 581 ? -11.285 18.798 -16.075 1.00 83.19 581 LEU A CA 1
ATOM 4345 C C . LEU A 1 581 ? -11.977 19.627 -14.991 1.00 83.19 581 LEU A C 1
ATOM 4347 O O . LEU A 1 581 ? -11.523 20.723 -14.653 1.00 83.19 581 LEU A O 1
ATOM 4351 N N . GLU A 1 582 ? -13.043 19.083 -14.419 1.00 86.62 582 GLU A N 1
ATOM 4352 C CA . GLU A 1 582 ? -13.662 19.658 -13.230 1.00 86.62 582 GLU A CA 1
ATOM 4353 C C . GLU A 1 582 ? -12.977 19.065 -12.004 1.00 86.62 582 GLU A C 1
ATOM 4355 O O . GLU A 1 582 ? -12.952 17.848 -11.830 1.00 86.62 582 GLU A O 1
ATOM 4360 N N . ARG A 1 583 ? -12.377 19.925 -11.182 1.00 88.06 583 ARG A N 1
ATOM 4361 C CA . ARG A 1 583 ? -11.481 19.530 -10.092 1.00 88.06 583 ARG A CA 1
ATOM 4362 C C . ARG A 1 583 ? -12.105 19.837 -8.741 1.00 88.06 583 ARG A C 1
ATOM 4364 O O . ARG A 1 583 ? -12.757 20.869 -8.576 1.00 88.06 583 ARG A O 1
ATOM 4371 N N . ARG A 1 584 ? -11.846 18.969 -7.767 1.00 89.38 584 ARG A N 1
ATOM 4372 C CA . ARG A 1 584 ? -12.256 19.140 -6.376 1.00 89.38 584 ARG A CA 1
ATOM 4373 C C . ARG A 1 584 ? -11.087 18.841 -5.455 1.00 89.38 584 ARG A C 1
ATOM 4375 O O . ARG A 1 584 ? -10.632 17.704 -5.367 1.00 89.38 584 ARG A O 1
ATOM 4382 N N . SER A 1 585 ? -10.629 19.867 -4.755 1.00 91.31 585 SER A N 1
ATOM 4383 C CA . SER A 1 585 ? -9.623 19.736 -3.709 1.00 91.31 585 SER A CA 1
ATOM 4384 C C . SER A 1 585 ? -10.304 19.400 -2.385 1.00 91.31 585 SER A C 1
ATOM 4386 O O . SER A 1 585 ? -11.277 20.047 -1.991 1.00 91.31 585 SER A O 1
ATOM 4388 N N . CYS A 1 586 ? -9.778 18.399 -1.696 1.00 89.62 586 CYS A N 1
ATOM 4389 C CA . CYS A 1 586 ? -10.294 17.890 -0.434 1.00 89.62 586 CYS A CA 1
ATOM 4390 C C . CYS A 1 586 ? -9.215 18.006 0.644 1.00 89.62 586 CYS A C 1
ATOM 4392 O O . CYS A 1 586 ? -8.025 17.849 0.362 1.00 89.62 586 CYS A O 1
ATOM 4394 N N . PHE A 1 587 ? -9.629 18.271 1.884 1.00 92.38 587 PHE A N 1
ATOM 4395 C CA . PHE A 1 587 ? -8.717 18.215 3.022 1.00 92.38 587 PHE A CA 1
ATOM 4396 C C . PHE A 1 587 ? -8.465 16.761 3.402 1.00 92.38 587 PHE A C 1
ATOM 4398 O O . PHE A 1 587 ? -9.391 15.949 3.413 1.00 92.38 587 PHE A O 1
ATOM 4405 N N . THR A 1 588 ? -7.222 16.441 3.722 1.00 90.06 588 THR A N 1
ATOM 4406 C CA . THR A 1 588 ? -6.855 15.089 4.146 1.00 90.06 588 THR A CA 1
ATOM 4407 C C . THR A 1 588 ? -7.351 14.794 5.560 1.00 90.06 588 THR A C 1
ATOM 4409 O O . THR A 1 588 ? -7.373 15.673 6.427 1.00 90.06 588 THR A O 1
ATOM 4412 N N . HIS A 1 589 ? -7.755 13.547 5.806 1.00 88.06 589 HIS A N 1
ATOM 4413 C CA . HIS A 1 589 ? -8.271 13.112 7.102 1.00 88.06 589 HIS A CA 1
ATOM 4414 C C . HIS A 1 589 ? -7.212 13.260 8.202 1.00 88.06 589 HIS A C 1
ATOM 4416 O O . HIS A 1 589 ? -7.486 13.873 9.229 1.00 88.06 589 HIS A O 1
ATOM 4422 N N . TRP A 1 590 ? -5.975 12.814 7.949 1.00 87.69 590 TRP A N 1
ATOM 4423 C CA . TRP A 1 590 ? -4.876 12.920 8.917 1.00 87.69 590 TRP A CA 1
ATOM 4424 C C . TRP A 1 590 ? -4.577 14.375 9.309 1.00 87.69 590 TRP A C 1
ATOM 4426 O O . TRP A 1 590 ? -4.281 14.660 10.467 1.00 87.69 590 TRP A O 1
ATOM 4436 N N . ALA A 1 591 ? -4.666 15.321 8.366 1.00 91.44 591 ALA A N 1
ATOM 4437 C CA . ALA A 1 591 ? -4.436 16.728 8.670 1.00 91.44 591 ALA A CA 1
ATOM 4438 C C . ALA A 1 591 ? -5.564 17.277 9.551 1.00 91.44 591 ALA A C 1
ATOM 4440 O O . ALA A 1 591 ? -5.308 18.038 10.484 1.00 91.44 591 ALA A O 1
ATOM 4441 N N . ALA A 1 592 ? -6.812 16.864 9.311 1.00 92.31 592 ALA A N 1
ATOM 4442 C CA . ALA A 1 592 ? -7.923 17.234 10.180 1.00 92.31 592 ALA A CA 1
ATOM 4443 C C . ALA A 1 592 ? -7.777 16.641 11.589 1.00 92.31 592 ALA A C 1
ATOM 4445 O O . ALA A 1 592 ? -8.027 17.351 12.559 1.00 92.31 592 ALA A O 1
ATOM 4446 N N . GLU A 1 593 ? -7.305 15.398 11.720 1.00 91.06 593 GLU A N 1
ATOM 4447 C CA . GLU A 1 593 ? -6.974 14.808 13.025 1.00 91.06 593 GLU A CA 1
ATOM 4448 C C . GLU A 1 593 ? -5.891 15.613 13.754 1.00 91.06 593 GLU A C 1
ATOM 4450 O O . GLU A 1 593 ? -6.004 15.849 14.952 1.00 91.06 593 GLU A O 1
ATOM 4455 N N . ARG A 1 594 ? -4.863 16.110 13.050 1.00 91.88 594 ARG A N 1
ATOM 4456 C CA . ARG A 1 594 ? -3.835 16.970 13.666 1.00 91.88 594 ARG A CA 1
ATOM 4457 C C . ARG A 1 594 ? -4.381 18.327 14.107 1.00 91.88 594 ARG A C 1
ATOM 4459 O O . ARG A 1 594 ? -3.973 18.828 15.152 1.00 91.88 594 ARG A O 1
ATOM 4466 N N . LEU A 1 595 ? -5.325 18.907 13.364 1.00 93.38 595 LEU A N 1
ATOM 4467 C CA . LEU A 1 595 ? -6.047 20.104 13.814 1.00 93.38 595 LEU A CA 1
ATOM 4468 C C . LEU A 1 595 ? -6.925 19.808 15.043 1.00 93.38 595 LEU A C 1
ATOM 4470 O O . LEU A 1 595 ? -7.006 20.636 15.949 1.00 93.38 595 LEU A O 1
ATOM 4474 N N . ALA A 1 596 ? -7.552 18.631 15.095 1.00 92.38 596 ALA A N 1
ATOM 4475 C CA . ALA A 1 596 ? -8.347 18.181 16.234 1.00 92.38 596 ALA A CA 1
ATOM 4476 C C . ALA A 1 596 ? -7.481 17.947 17.487 1.00 92.38 596 ALA A C 1
ATOM 4478 O O . ALA A 1 596 ? -7.847 18.384 18.578 1.00 92.38 596 ALA A O 1
ATOM 4479 N N . ALA A 1 597 ? -6.294 17.356 17.328 1.00 91.50 597 ALA A N 1
ATOM 4480 C CA . ALA A 1 597 ? -5.311 17.192 18.399 1.00 91.50 597 ALA A CA 1
ATOM 4481 C C . ALA A 1 597 ? -4.843 18.549 18.953 1.00 91.50 597 ALA A C 1
ATOM 4483 O O . ALA A 1 597 ? -4.891 18.771 20.162 1.00 91.50 597 ALA A O 1
ATOM 4484 N N . ALA A 1 598 ? -4.516 19.508 18.077 1.00 89.94 598 ALA A N 1
ATOM 4485 C CA . ALA A 1 598 ? -4.167 20.872 18.488 1.00 89.94 598 ALA A CA 1
ATOM 4486 C C . ALA A 1 598 ? -5.308 21.570 19.260 1.00 89.94 598 ALA A C 1
ATOM 4488 O O . ALA A 1 598 ? -5.070 22.360 20.179 1.00 89.94 598 ALA A O 1
ATOM 4489 N N . ALA A 1 599 ? -6.567 21.257 18.930 1.00 89.81 599 ALA A N 1
ATOM 4490 C CA . ALA A 1 599 ? -7.713 21.714 19.711 1.00 89.81 599 ALA A CA 1
ATOM 4491 C C . ALA A 1 599 ? -7.756 21.085 21.112 1.00 89.81 599 ALA A C 1
ATOM 4493 O O . ALA A 1 599 ? -8.081 21.779 22.075 1.00 89.81 599 ALA A O 1
ATOM 4494 N N . GLY A 1 600 ? -7.399 19.804 21.237 1.00 88.44 600 GLY A N 1
ATOM 4495 C CA . GLY A 1 600 ? -7.295 19.093 22.514 1.00 88.44 600 GLY A CA 1
ATOM 4496 C C . GLY A 1 600 ? -6.218 19.659 23.444 1.00 88.44 600 GLY A C 1
ATOM 4497 O O . GLY A 1 600 ? -6.409 19.673 24.654 1.00 88.44 600 GLY A O 1
ATOM 4498 N N . GLU A 1 601 ? -5.134 20.211 22.894 1.00 86.38 601 GLU A N 1
ATOM 4499 C CA . GLU A 1 601 ? -4.070 20.878 23.663 1.00 86.38 601 GLU A CA 1
ATOM 4500 C C . GLU A 1 601 ? -4.438 22.300 24.123 1.00 86.38 601 GLU A C 1
ATOM 4502 O O . GLU A 1 601 ? -3.751 22.895 24.957 1.00 86.38 601 GLU A O 1
ATOM 4507 N N . THR A 1 602 ? -5.515 22.881 23.585 1.00 84.12 602 THR A N 1
ATOM 4508 C CA . THR A 1 602 ? -5.910 24.252 23.916 1.00 84.12 602 THR A CA 1
ATOM 4509 C C . THR A 1 602 ? -6.569 24.300 25.304 1.00 84.12 602 THR A C 1
ATOM 4511 O O . THR A 1 602 ? -7.592 23.635 25.519 1.00 84.12 602 THR A O 1
ATOM 4514 N N . PRO A 1 603 ? -6.063 25.123 26.248 1.00 82.12 603 PRO A N 1
ATOM 4515 C CA . PRO A 1 603 ? -6.636 25.231 27.588 1.00 82.12 603 PRO A CA 1
ATOM 4516 C C . PRO A 1 603 ? -8.144 25.527 27.568 1.00 82.12 603 PRO A C 1
ATOM 4518 O O . PRO A 1 603 ? -8.607 26.441 26.886 1.00 82.12 603 PRO A O 1
ATOM 4521 N N . GLY A 1 604 ? -8.920 24.735 28.313 1.00 84.56 604 GLY A N 1
ATOM 4522 C CA . GLY A 1 604 ? -10.385 24.823 28.387 1.00 84.56 604 GLY A CA 1
ATOM 4523 C C . GLY A 1 604 ? -11.151 24.106 27.264 1.00 84.56 604 GLY A C 1
ATOM 4524 O O . GLY A 1 604 ? -12.311 23.741 27.472 1.00 84.56 604 GLY A O 1
ATOM 4525 N N . LEU A 1 605 ? -10.528 23.840 26.106 1.00 88.50 605 LEU A N 1
ATOM 4526 C CA . LEU A 1 605 ? -11.119 22.983 25.066 1.00 88.50 605 LEU A CA 1
ATOM 4527 C C . LEU A 1 605 ? -10.956 21.494 25.390 1.00 88.50 605 LEU A C 1
ATOM 4529 O O . LEU A 1 605 ? -11.882 20.734 25.113 1.00 88.50 605 LEU A O 1
ATOM 4533 N N . ALA A 1 606 ? -9.867 21.098 26.059 1.00 87.81 606 ALA A N 1
ATOM 4534 C CA . ALA A 1 606 ? -9.673 19.735 26.573 1.00 87.81 606 ALA A CA 1
ATOM 4535 C C . ALA A 1 606 ? -10.866 19.248 27.422 1.00 87.81 606 ALA A C 1
ATOM 4537 O O . ALA A 1 606 ? -11.333 18.122 27.281 1.00 87.81 606 ALA A O 1
ATOM 4538 N N . ASP A 1 607 ? -11.447 20.138 28.232 1.00 89.69 607 ASP A N 1
ATOM 4539 C CA . ASP A 1 607 ? -12.625 19.848 29.062 1.00 89.69 607 ASP A CA 1
ATOM 4540 C C . ASP A 1 607 ? -13.903 19.561 28.256 1.00 89.69 607 ASP A C 1
ATOM 4542 O O . ASP A 1 607 ? -14.883 19.054 28.806 1.00 89.69 607 ASP A O 1
ATOM 4546 N N . CYS A 1 608 ? -13.922 19.936 26.975 1.00 91.19 608 CYS A N 1
ATOM 4547 C CA . CYS A 1 608 ? -15.044 19.744 26.058 1.00 91.19 608 CYS A CA 1
ATOM 4548 C C . CYS A 1 608 ? -14.919 18.455 25.235 1.00 91.19 608 CYS A C 1
ATOM 4550 O O . CYS A 1 608 ? -15.870 18.089 24.541 1.00 91.19 608 CYS A O 1
ATOM 4552 N N . VAL A 1 609 ? -13.778 17.764 25.311 1.00 92.31 609 VAL A N 1
ATOM 4553 C CA . VAL A 1 609 ? -13.601 16.432 24.726 1.00 92.31 609 VAL A CA 1
ATOM 4554 C C . VAL A 1 609 ? -14.627 15.483 25.331 1.00 92.31 609 VAL A C 1
ATOM 4556 O O . VAL A 1 609 ? -14.950 15.604 26.511 1.00 92.31 609 VAL A O 1
ATOM 4559 N N . ARG A 1 610 ? -15.141 14.541 24.533 1.00 92.56 610 ARG A N 1
ATOM 4560 C CA . ARG A 1 610 ? -16.084 13.505 24.974 1.00 92.56 610 ARG A CA 1
ATOM 4561 C C . ARG A 1 610 ? -15.392 12.141 24.958 1.00 92.56 610 ARG A C 1
ATOM 4563 O O . ARG A 1 610 ? -15.364 11.516 23.898 1.00 92.56 610 ARG A O 1
ATOM 4570 N N . PRO A 1 611 ? -14.805 11.691 26.083 1.00 94.38 611 PRO A N 1
ATOM 4571 C CA . PRO A 1 611 ? -14.049 10.450 26.108 1.00 94.38 611 PRO A CA 1
ATOM 4572 C C . PRO A 1 611 ? -14.935 9.250 25.783 1.00 94.38 611 PRO A C 1
ATOM 4574 O O . PRO A 1 611 ? -16.051 9.133 26.301 1.00 94.38 611 PRO A O 1
ATOM 4577 N N . ARG A 1 612 ? -14.422 8.328 24.968 1.00 93.06 612 ARG A N 1
ATOM 4578 C CA . ARG A 1 612 ? -15.104 7.073 24.638 1.00 93.06 612 ARG A CA 1
ATOM 4579 C C . ARG A 1 612 ? -14.206 5.872 24.882 1.00 93.06 612 ARG A C 1
ATOM 4581 O O . ARG A 1 612 ? -12.993 5.943 24.719 1.00 93.06 612 ARG A O 1
ATOM 4588 N N . ARG A 1 613 ? -14.809 4.743 25.234 1.00 93.25 613 ARG A N 1
ATOM 4589 C CA . ARG A 1 613 ? -14.111 3.454 25.306 1.00 93.25 613 ARG A CA 1
ATOM 4590 C C . ARG A 1 613 ? -13.505 3.093 23.951 1.00 93.25 613 ARG A C 1
ATOM 4592 O O . ARG A 1 613 ? -14.152 3.257 22.914 1.00 93.25 613 ARG A O 1
ATOM 4599 N N . ARG A 1 614 ? -12.291 2.545 23.973 1.00 92.06 614 ARG A N 1
ATOM 4600 C CA . ARG A 1 614 ? -11.709 1.872 22.809 1.00 92.06 614 ARG A CA 1
ATOM 4601 C C . ARG A 1 614 ? -12.620 0.681 22.451 1.00 92.06 614 ARG A C 1
ATOM 4603 O O . ARG A 1 614 ? -12.911 -0.109 23.349 1.00 92.06 614 ARG A O 1
ATOM 4610 N N . PRO A 1 615 ? -13.088 0.519 21.196 1.00 91.19 615 PRO A N 1
ATOM 4611 C CA . PRO A 1 615 ? -14.137 -0.461 20.885 1.00 91.19 615 PRO A CA 1
ATOM 4612 C C . PRO A 1 615 ? -13.805 -1.915 21.252 1.00 91.19 615 PRO A C 1
ATOM 4614 O O . PRO A 1 615 ? -14.701 -2.672 21.614 1.00 91.19 615 PRO A O 1
ATOM 4617 N N . LEU A 1 616 ? -12.526 -2.296 21.179 1.00 92.50 616 LEU A N 1
ATOM 4618 C CA . LEU A 1 616 ? -12.022 -3.646 21.465 1.00 92.50 616 LEU A CA 1
ATOM 4619 C C . LEU A 1 616 ? -11.345 -3.773 22.843 1.00 92.50 616 LEU A C 1
ATOM 4621 O O . LEU A 1 616 ? -10.599 -4.724 23.076 1.00 92.50 616 LEU A O 1
ATOM 4625 N N . ALA A 1 617 ? -11.590 -2.821 23.747 1.00 93.56 617 ALA A N 1
ATOM 4626 C CA . ALA A 1 617 ? -11.261 -2.962 25.160 1.00 93.56 617 ALA A CA 1
ATOM 4627 C C . ALA A 1 617 ? -12.462 -3.556 25.909 1.00 93.56 617 ALA A C 1
ATOM 4629 O O . ALA A 1 617 ? -13.593 -3.089 25.752 1.00 93.56 617 ALA A O 1
ATOM 4630 N N . PHE A 1 618 ? -12.223 -4.564 26.744 1.00 95.12 618 PHE A N 1
ATOM 4631 C CA . PHE A 1 618 ? -13.274 -5.259 27.484 1.00 95.12 618 PHE A CA 1
ATOM 4632 C C . PHE A 1 618 ? -12.933 -5.335 28.969 1.00 95.12 618 PHE A C 1
ATOM 4634 O O . PHE A 1 618 ? -11.874 -5.832 29.339 1.00 95.12 618 PHE A O 1
ATOM 4641 N N . LEU A 1 619 ? -13.848 -4.853 29.813 1.00 93.94 619 LEU A N 1
ATOM 4642 C CA . LEU A 1 619 ? -13.764 -4.963 31.267 1.00 93.94 619 LEU A CA 1
ATOM 4643 C C . LEU A 1 619 ? -14.397 -6.285 31.726 1.00 93.94 619 LEU A C 1
ATOM 4645 O O . LEU A 1 619 ? -15.598 -6.488 31.543 1.00 93.94 619 LEU A O 1
ATOM 4649 N N . ARG A 1 620 ? -13.608 -7.151 32.366 1.00 89.56 620 ARG A N 1
ATOM 4650 C CA . ARG A 1 620 ? -14.052 -8.424 32.948 1.00 89.56 620 ARG A CA 1
ATOM 4651 C C . ARG A 1 620 ? -13.316 -8.685 34.260 1.00 89.56 620 ARG A C 1
ATOM 4653 O O . ARG A 1 620 ? -12.102 -8.544 34.325 1.00 89.56 620 ARG A O 1
ATOM 4660 N N . ASP A 1 621 ? -14.052 -9.049 35.309 1.00 87.75 621 ASP A N 1
ATOM 4661 C CA . ASP A 1 621 ? -13.496 -9.429 36.619 1.00 87.75 621 ASP A CA 1
ATOM 4662 C C . ASP A 1 621 ? -12.500 -8.398 37.206 1.00 87.75 621 ASP A C 1
ATOM 4664 O O . ASP A 1 621 ? -11.485 -8.752 37.797 1.00 87.75 621 ASP A O 1
ATOM 4668 N N . GLY A 1 622 ? -12.776 -7.097 37.025 1.00 88.94 622 GLY A N 1
ATOM 4669 C CA . GLY A 1 622 ? -11.915 -6.008 37.516 1.00 88.94 622 GLY A CA 1
ATOM 4670 C C . GLY A 1 622 ? -10.643 -5.772 36.691 1.00 88.94 622 GLY A C 1
ATOM 4671 O O . GLY A 1 622 ? -9.747 -5.062 37.141 1.00 88.94 622 GLY A O 1
ATOM 4672 N N . ARG A 1 623 ? -10.557 -6.340 35.486 1.00 93.00 623 ARG A N 1
ATOM 4673 C CA . ARG A 1 623 ? -9.438 -6.204 34.549 1.00 93.00 623 ARG A CA 1
ATOM 4674 C C . ARG A 1 623 ? -9.936 -5.728 33.189 1.00 93.00 623 ARG A C 1
ATOM 4676 O O . ARG A 1 623 ? -10.988 -6.170 32.736 1.00 93.00 623 ARG A O 1
ATOM 4683 N N . ILE A 1 624 ? -9.185 -4.844 32.537 1.00 94.06 624 ILE A N 1
ATOM 4684 C CA . ILE A 1 624 ? -9.458 -4.439 31.153 1.00 94.06 624 ILE A CA 1
ATOM 4685 C C . ILE A 1 624 ? -8.441 -5.112 30.237 1.00 94.06 624 ILE A C 1
ATOM 4687 O O . ILE A 1 624 ? -7.242 -4.901 30.406 1.00 94.06 624 ILE A O 1
ATOM 4691 N N . ASP A 1 625 ? -8.919 -5.904 29.278 1.00 92.38 625 ASP A N 1
ATOM 4692 C CA . ASP A 1 625 ? -8.111 -6.499 28.209 1.00 92.38 625 ASP A CA 1
ATOM 4693 C C . ASP A 1 625 ? -8.357 -5.767 26.885 1.00 92.38 625 ASP A C 1
ATOM 4695 O O . ASP A 1 625 ? -9.497 -5.438 26.547 1.00 92.38 625 ASP A O 1
ATOM 4699 N N . LEU A 1 626 ? -7.284 -5.521 26.133 1.00 92.31 626 LEU A N 1
ATOM 4700 C CA . LEU A 1 626 ? -7.301 -4.831 24.848 1.00 92.31 626 LEU A CA 1
ATOM 4701 C C . LEU A 1 626 ? -6.981 -5.806 23.716 1.00 92.31 626 LEU A C 1
ATOM 4703 O O . LEU A 1 626 ? -5.967 -6.504 23.734 1.00 92.31 626 LEU A O 1
ATOM 4707 N N . TYR A 1 627 ? -7.829 -5.804 22.693 1.00 90.56 627 TYR A N 1
ATOM 4708 C CA . TYR A 1 627 ? -7.585 -6.510 21.442 1.00 90.56 627 TYR A CA 1
ATOM 4709 C C . TYR A 1 627 ? -7.454 -5.530 20.285 1.00 90.56 627 TYR A C 1
ATOM 4711 O O . TYR A 1 627 ? -7.971 -4.413 20.327 1.00 90.56 627 TYR A O 1
ATOM 4719 N N . ALA A 1 628 ? -6.769 -5.966 19.237 1.00 85.12 628 ALA A N 1
ATOM 4720 C CA . ALA A 1 628 ? -6.379 -5.100 18.146 1.00 85.12 628 ALA A CA 1
ATOM 4721 C C . ALA A 1 628 ? -6.170 -5.877 16.843 1.00 85.12 628 ALA A C 1
ATOM 4723 O O . ALA A 1 628 ? -5.468 -6.879 16.827 1.00 85.12 628 ALA A O 1
ATOM 4724 N N . PHE A 1 629 ? -6.703 -5.387 15.722 1.00 78.56 629 PHE A N 1
ATOM 4725 C CA . PHE A 1 629 ? -6.151 -5.716 14.402 1.00 78.56 629 PHE A CA 1
ATOM 4726 C C . PHE A 1 629 ? -4.903 -4.863 14.159 1.00 78.56 629 PHE A C 1
ATOM 4728 O O . PHE A 1 629 ? -4.971 -3.640 14.255 1.00 78.56 629 PHE A O 1
ATOM 4735 N N . THR A 1 630 ? -3.773 -5.495 13.880 1.00 67.88 630 THR A N 1
ATOM 4736 C CA . THR A 1 630 ? -2.459 -4.857 13.691 1.00 67.88 630 THR A CA 1
ATOM 4737 C C . THR A 1 630 ? -1.900 -5.227 12.325 1.00 67.88 630 THR A C 1
ATOM 4739 O O . THR A 1 630 ? -2.259 -6.272 11.801 1.00 67.88 630 THR A O 1
ATOM 4742 N N . THR A 1 631 ? -1.037 -4.400 11.739 1.00 56.78 631 THR A N 1
ATOM 4743 C CA . THR A 1 631 ? -0.420 -4.647 10.423 1.00 56.78 631 THR A CA 1
ATOM 4744 C C . THR A 1 631 ? 1.071 -4.328 10.470 1.00 56.78 631 THR A C 1
ATOM 4746 O O . THR A 1 631 ? 1.478 -3.450 11.234 1.00 56.78 631 THR A O 1
ATOM 4749 N N . ARG A 1 632 ? 1.902 -5.051 9.705 1.00 49.22 632 ARG A N 1
ATOM 4750 C CA . ARG A 1 632 ? 3.358 -4.821 9.648 1.00 49.22 632 ARG A CA 1
ATOM 4751 C C . ARG A 1 632 ? 3.732 -3.773 8.599 1.00 49.22 632 ARG A C 1
ATOM 4753 O O . ARG A 1 632 ? 4.754 -3.105 8.772 1.00 49.22 632 ARG A O 1
ATOM 4760 N N . ASP A 1 633 ? 2.931 -3.645 7.541 1.00 43.88 633 ASP A N 1
ATOM 4761 C CA . ASP A 1 633 ? 3.202 -2.799 6.370 1.00 43.88 633 ASP A CA 1
ATOM 4762 C C . ASP A 1 633 ? 2.099 -1.769 6.041 1.00 43.88 633 ASP A C 1
ATOM 4764 O O . ASP A 1 633 ? 2.253 -0.994 5.098 1.00 43.88 633 ASP A O 1
ATOM 4768 N N . GLY A 1 634 ? 1.001 -1.732 6.805 1.00 46.94 634 GLY A N 1
ATOM 4769 C CA . GLY A 1 634 ? -0.112 -0.799 6.589 1.00 46.94 634 GLY A CA 1
ATOM 4770 C C . GLY A 1 634 ? -1.119 -1.253 5.525 1.00 46.94 634 GLY A C 1
ATOM 4771 O O . GLY A 1 634 ? -2.178 -0.636 5.386 1.00 46.94 634 GLY A O 1
ATOM 4772 N N . LEU A 1 635 ? -0.833 -2.330 4.785 1.00 49.44 635 LEU A N 1
ATOM 4773 C CA . LEU A 1 635 ? -1.657 -2.802 3.675 1.00 49.44 635 LEU A CA 1
ATOM 4774 C C . LEU A 1 635 ? -2.827 -3.654 4.169 1.00 49.44 635 LEU A C 1
ATOM 4776 O O . LEU A 1 635 ? -2.696 -4.454 5.091 1.00 49.44 635 LEU A O 1
ATOM 4780 N N . ASP A 1 636 ? -3.976 -3.549 3.494 1.00 49.16 636 ASP A N 1
ATOM 4781 C CA . ASP A 1 636 ? -5.217 -4.279 3.817 1.00 49.16 636 ASP A CA 1
ATOM 4782 C C . ASP A 1 636 ? -5.075 -5.816 3.847 1.00 49.16 636 ASP A C 1
ATOM 4784 O O . ASP A 1 636 ? -5.968 -6.500 4.349 1.00 49.16 636 ASP A O 1
ATOM 4788 N N . THR A 1 637 ? -3.981 -6.361 3.312 1.00 50.09 637 THR A N 1
ATOM 4789 C CA . THR A 1 637 ? -3.690 -7.800 3.225 1.00 50.09 637 THR A CA 1
ATOM 4790 C C . THR A 1 637 ? -2.856 -8.345 4.386 1.00 50.09 637 THR A C 1
ATOM 4792 O O . THR A 1 637 ? -2.766 -9.562 4.524 1.00 50.09 637 THR A O 1
ATOM 4795 N N . ASP A 1 638 ? -2.253 -7.483 5.209 1.00 58.12 638 ASP A N 1
ATOM 4796 C CA . ASP A 1 638 ? -1.313 -7.868 6.277 1.00 58.12 638 ASP A CA 1
ATOM 4797 C C . ASP A 1 638 ? -1.861 -7.586 7.686 1.00 58.12 638 ASP A C 1
ATOM 4799 O O . ASP A 1 638 ? -1.115 -7.388 8.643 1.00 58.12 638 ASP A O 1
ATOM 4803 N N . TRP A 1 639 ? -3.183 -7.515 7.828 1.00 68.62 639 TRP A N 1
ATOM 4804 C CA . TRP A 1 639 ? -3.813 -7.282 9.124 1.00 68.62 639 TRP A CA 1
ATOM 4805 C C . TRP A 1 639 ? -4.045 -8.591 9.878 1.00 68.62 639 TRP A C 1
ATOM 4807 O O . TRP A 1 639 ? -4.611 -9.544 9.343 1.00 68.62 639 TRP A O 1
ATOM 4817 N N . ASP A 1 640 ? -3.654 -8.600 11.147 1.00 72.50 640 ASP A N 1
ATOM 4818 C CA . ASP A 1 640 ? -3.718 -9.738 12.059 1.00 72.50 640 ASP A CA 1
ATOM 4819 C C . ASP A 1 640 ? -4.365 -9.320 13.383 1.00 72.50 640 ASP A C 1
ATOM 4821 O O . ASP A 1 640 ? -3.997 -8.298 13.974 1.00 72.50 640 ASP A O 1
ATOM 4825 N N . PHE A 1 641 ? -5.343 -10.096 13.845 1.00 87.06 641 PHE A N 1
ATOM 4826 C CA . PHE A 1 641 ? -6.012 -9.881 15.122 1.00 87.06 641 PHE A CA 1
ATOM 4827 C C . PHE A 1 641 ? -5.171 -10.412 16.287 1.00 87.06 641 PHE A C 1
ATOM 4829 O O . PHE A 1 641 ? -4.764 -11.575 16.315 1.00 87.06 641 PHE A O 1
ATOM 4836 N N . ARG A 1 642 ? -4.926 -9.555 17.280 1.00 85.81 642 ARG A N 1
ATOM 4837 C CA . ARG A 1 642 ? -4.046 -9.820 18.421 1.00 85.81 642 ARG A CA 1
ATOM 4838 C C . ARG A 1 642 ? -4.681 -9.406 19.740 1.00 85.81 642 ARG A C 1
ATOM 4840 O O . ARG A 1 642 ? -5.437 -8.438 19.811 1.00 85.81 642 ARG A O 1
ATOM 4847 N N . HIS A 1 643 ? -4.320 -10.128 20.794 1.00 88.81 643 HIS A N 1
ATOM 4848 C CA . HIS A 1 643 ? -4.497 -9.698 22.178 1.00 88.81 643 HIS A CA 1
ATOM 4849 C C . HIS A 1 643 ? -3.270 -8.870 22.569 1.00 88.81 643 HIS A C 1
ATOM 4851 O O . HIS A 1 643 ? -2.152 -9.370 22.500 1.00 88.81 643 HIS A O 1
ATOM 4857 N N . LEU A 1 644 ? -3.470 -7.600 22.924 1.00 83.19 644 LEU A N 1
ATOM 4858 C CA . LEU A 1 644 ? -2.392 -6.687 23.329 1.00 83.19 644 LEU A CA 1
ATOM 4859 C C . LEU A 1 644 ? -2.116 -6.732 24.840 1.00 83.19 644 LEU A C 1
ATOM 4861 O O . LEU A 1 644 ? -1.291 -5.974 25.341 1.00 83.19 644 LEU A O 1
ATOM 4865 N N . GLY A 1 645 ? -2.812 -7.604 25.571 1.00 82.31 645 GLY A N 1
ATOM 4866 C CA . GLY A 1 645 ? -2.732 -7.708 27.022 1.00 82.31 645 GLY A CA 1
ATOM 4867 C C . GLY A 1 645 ? -3.820 -6.909 27.736 1.00 82.31 645 GLY A C 1
ATOM 4868 O O . GLY A 1 645 ? -4.829 -6.507 27.157 1.00 82.31 645 GLY A O 1
ATOM 4869 N N . GLY A 1 646 ? -3.632 -6.714 29.036 1.00 86.44 646 GLY A N 1
ATOM 4870 C CA . GLY A 1 646 ? -4.604 -6.070 29.912 1.00 86.44 646 GLY A CA 1
ATOM 4871 C C . GLY A 1 646 ? -4.070 -5.915 31.328 1.00 86.44 646 GLY A C 1
ATOM 4872 O O . GLY A 1 646 ? -3.042 -6.506 31.671 1.00 86.44 646 GLY A O 1
ATOM 4873 N N . ALA A 1 647 ? -4.761 -5.143 32.164 1.00 86.62 647 ALA A N 1
ATOM 4874 C CA . ALA A 1 647 ? -4.362 -4.959 33.558 1.00 86.62 647 ALA A CA 1
ATOM 4875 C C . ALA A 1 647 ? -5.559 -4.752 34.493 1.00 86.62 647 ALA A C 1
ATOM 4877 O O . ALA A 1 647 ? -6.657 -4.383 34.066 1.00 86.62 647 ALA A O 1
ATOM 4878 N N . ALA A 1 648 ? -5.334 -5.015 35.782 1.00 91.19 648 ALA A N 1
ATOM 4879 C CA . ALA A 1 648 ? -6.320 -4.773 36.825 1.00 91.19 648 ALA A CA 1
ATOM 4880 C C . ALA A 1 648 ? -6.589 -3.269 36.988 1.00 91.19 648 ALA A C 1
ATOM 4882 O O . ALA A 1 648 ? -5.670 -2.437 36.945 1.00 91.19 648 ALA A O 1
ATOM 4883 N N . VAL A 1 649 ? -7.856 -2.935 37.211 1.00 91.38 649 VAL A N 1
ATOM 4884 C CA . VAL A 1 649 ? -8.339 -1.570 37.407 1.00 91.38 649 VAL A CA 1
ATOM 4885 C C . VAL A 1 649 ? -9.009 -1.420 38.765 1.00 91.38 649 VAL A C 1
ATOM 4887 O O . VAL A 1 649 ? -9.694 -2.311 39.263 1.00 91.38 649 VAL A O 1
ATOM 4890 N N . SER A 1 650 ? -8.817 -0.258 39.377 1.00 90.50 650 SER A N 1
ATOM 4891 C CA . SER A 1 650 ? -9.528 0.138 40.589 1.00 90.50 650 SER A CA 1
ATOM 4892 C C . SER A 1 650 ? -11.021 0.344 40.315 1.00 90.50 650 SER A C 1
ATOM 4894 O O . SER A 1 650 ? -11.445 0.600 39.187 1.00 90.50 650 SER A O 1
ATOM 4896 N N . THR A 1 651 ? -11.838 0.342 41.370 1.00 88.88 651 THR A N 1
ATOM 4897 C CA . THR A 1 651 ? -13.280 0.628 41.266 1.00 88.88 651 THR A CA 1
ATOM 4898 C C . THR A 1 651 ? -13.571 2.012 40.669 1.00 88.88 651 THR A C 1
ATOM 4900 O O . THR A 1 651 ? -14.609 2.203 40.042 1.00 88.88 651 THR A O 1
ATOM 4903 N N . GLY A 1 652 ? -12.674 2.987 40.871 1.00 90.31 652 GLY A N 1
ATOM 4904 C CA . GLY A 1 652 ? -12.772 4.313 40.254 1.00 90.31 652 GLY A CA 1
ATOM 4905 C C . GLY A 1 652 ? -12.505 4.266 38.750 1.00 90.31 652 GLY A C 1
ATOM 4906 O O . GLY A 1 652 ? -13.311 4.758 37.969 1.00 90.31 652 GLY A O 1
ATOM 4907 N N . GLU A 1 653 ? -11.415 3.622 38.333 1.00 93.69 653 GLU A N 1
ATOM 4908 C CA . GLU A 1 653 ? -11.061 3.467 36.914 1.00 93.69 653 GLU A CA 1
ATOM 4909 C C . GLU A 1 653 ? -12.108 2.661 36.142 1.00 93.69 653 GLU A C 1
ATOM 4911 O O . GLU A 1 653 ? -12.509 3.081 35.060 1.00 93.69 653 GLU A O 1
ATOM 4916 N N . ALA A 1 654 ? -12.607 1.562 36.715 1.00 93.94 654 ALA A N 1
ATOM 4917 C CA . ALA A 1 654 ? -13.695 0.781 36.133 1.00 93.94 654 ALA A CA 1
ATOM 4918 C C . ALA A 1 654 ? -14.958 1.635 35.939 1.00 93.94 654 ALA A C 1
ATOM 4920 O O . ALA A 1 654 ? -15.533 1.651 34.852 1.00 93.94 654 ALA A O 1
ATOM 4921 N N . TRP A 1 655 ? -15.346 2.410 36.962 1.00 94.69 655 TRP A N 1
ATOM 4922 C CA . TRP A 1 655 ? -16.484 3.322 36.860 1.00 94.69 655 TRP A CA 1
ATOM 4923 C C . TRP A 1 655 ? -16.276 4.359 35.755 1.00 94.69 655 TRP A C 1
ATOM 4925 O O . TRP A 1 655 ? -17.162 4.542 34.923 1.00 94.69 655 TRP A O 1
ATOM 4935 N N . LEU A 1 656 ? -15.115 5.024 35.716 1.00 96.00 656 LEU A N 1
ATOM 4936 C CA . LEU A 1 656 ? -14.829 6.047 34.710 1.00 96.00 656 LEU A CA 1
ATOM 4937 C C . LEU A 1 656 ? -14.832 5.456 33.301 1.00 96.00 656 LEU A C 1
ATOM 4939 O O . LEU A 1 656 ? -15.472 6.025 32.422 1.00 96.00 656 LEU A O 1
ATOM 4943 N N . TRP A 1 657 ? -14.202 4.296 33.106 1.00 95.69 657 TRP A N 1
ATOM 4944 C CA . TRP A 1 657 ? -14.216 3.577 31.835 1.00 95.69 657 TRP A CA 1
ATOM 4945 C C . TRP A 1 657 ? -15.649 3.285 31.364 1.00 95.69 657 TRP A C 1
ATOM 4947 O O . TRP A 1 657 ? -15.980 3.543 30.207 1.00 95.69 657 TRP A O 1
ATOM 4957 N N . GLU A 1 658 ? -16.534 2.827 32.256 1.00 94.38 658 GLU A N 1
ATOM 4958 C CA . GLU A 1 658 ? -17.955 2.616 31.944 1.00 94.38 658 GLU A CA 1
ATOM 4959 C C . GLU A 1 658 ? -18.683 3.918 31.582 1.00 94.38 658 GLU A C 1
ATOM 4961 O O . GLU A 1 658 ? -19.586 3.898 30.742 1.00 94.38 658 GLU A O 1
ATOM 4966 N N . GLN A 1 659 ? -18.295 5.046 32.190 1.00 95.44 659 GLN A N 1
ATOM 4967 C CA . GLN A 1 659 ? -18.865 6.360 31.883 1.00 95.44 659 GLN A CA 1
ATOM 4968 C C . GLN A 1 659 ? -18.331 6.980 30.581 1.00 95.44 659 GLN A C 1
ATOM 4970 O O . GLN A 1 659 ? -18.958 7.907 30.070 1.00 95.44 659 GLN A O 1
ATOM 4975 N N . CYS A 1 660 ? -17.214 6.497 30.026 1.00 94.81 660 CYS A N 1
ATOM 4976 C CA . CYS A 1 660 ? -16.666 6.942 28.740 1.00 94.81 660 CYS A CA 1
ATOM 4977 C C . CYS A 1 660 ? -17.512 6.406 27.565 1.00 94.81 660 CYS A C 1
ATOM 4979 O O . CYS A 1 660 ? -17.129 5.502 26.817 1.00 94.81 660 CYS A O 1
ATOM 4981 N N . ASP A 1 661 ? -18.714 6.951 27.414 1.00 88.75 661 ASP A N 1
ATOM 4982 C CA . ASP A 1 661 ? -19.707 6.591 26.398 1.00 88.75 661 ASP A CA 1
ATOM 4983 C C . ASP A 1 661 ? -19.561 7.370 25.078 1.00 88.75 661 ASP A C 1
ATOM 4985 O O . ASP A 1 661 ? -20.227 7.021 24.099 1.00 88.75 661 ASP A O 1
ATOM 4989 N N . GLY A 1 662 ? -18.671 8.369 25.035 1.00 89.81 662 GLY A N 1
ATOM 4990 C CA . GLY A 1 662 ? -18.507 9.299 23.914 1.00 89.81 662 GLY A CA 1
ATOM 4991 C C . GLY A 1 662 ? -19.568 10.403 23.855 1.00 89.81 662 GLY A C 1
ATOM 4992 O O . GLY A 1 662 ? -19.560 11.207 22.918 1.00 89.81 662 GLY A O 1
ATOM 4993 N N . GLU A 1 663 ? -20.469 10.466 24.839 1.00 88.81 663 GLU A N 1
ATOM 4994 C CA . GLU A 1 663 ? -21.535 11.461 24.931 1.00 88.81 663 GLU A CA 1
ATOM 4995 C C . GLU A 1 663 ? -21.238 12.523 25.976 1.00 88.81 663 GLU A C 1
ATOM 4997 O O . GLU A 1 663 ? -21.480 13.689 25.699 1.00 88.81 663 GLU A O 1
ATOM 5002 N N . ARG A 1 664 ? -20.694 12.191 27.149 1.00 92.62 664 ARG A N 1
ATOM 5003 C CA . ARG A 1 664 ? -20.362 13.207 28.166 1.00 92.62 664 ARG A CA 1
ATOM 5004 C C . ARG A 1 664 ? -18.989 13.821 27.949 1.00 92.62 664 ARG A C 1
ATOM 5006 O O . ARG A 1 664 ? -18.030 13.137 27.607 1.00 92.62 664 ARG A O 1
ATOM 5013 N N . THR A 1 665 ? -18.897 15.125 28.178 1.00 93.06 665 THR A N 1
ATOM 5014 C CA . THR A 1 665 ? -17.630 15.860 28.159 1.00 93.06 665 THR A CA 1
ATOM 5015 C C . THR A 1 665 ? -16.766 15.515 29.373 1.00 93.06 665 THR A C 1
ATOM 5017 O O . THR A 1 665 ? -17.287 15.133 30.422 1.00 93.06 665 THR A O 1
ATOM 5020 N N . VAL A 1 666 ? -15.449 15.714 29.278 1.00 93.81 666 VAL A N 1
ATOM 5021 C CA . VAL A 1 666 ? -14.516 15.588 30.413 1.00 93.81 666 VAL A CA 1
ATOM 5022 C C . VAL A 1 666 ? -15.003 16.405 31.615 1.00 93.81 666 VAL A C 1
ATOM 5024 O O . VAL A 1 666 ? -14.989 15.908 32.739 1.00 93.81 666 VAL A O 1
ATOM 5027 N N . ARG A 1 667 ? -15.520 17.621 31.391 1.00 92.00 667 ARG A N 1
ATOM 5028 C CA . ARG A 1 667 ? -16.103 18.466 32.447 1.00 92.00 667 ARG A CA 1
ATOM 5029 C C . ARG A 1 667 ? -17.294 17.815 33.152 1.00 92.00 667 ARG A C 1
ATOM 5031 O O . ARG A 1 667 ? -17.390 17.850 34.379 1.00 92.00 667 ARG A O 1
ATOM 5038 N N . GLU A 1 668 ? -18.214 17.238 32.386 1.00 94.31 668 GLU A N 1
ATOM 5039 C CA . GLU A 1 668 ? -19.397 16.555 32.924 1.00 94.31 668 GLU A CA 1
ATOM 5040 C C . GLU A 1 668 ? -19.007 15.273 33.668 1.00 94.31 668 GLU A C 1
ATOM 5042 O O . GLU A 1 668 ? -19.534 15.012 34.750 1.00 94.31 668 GLU A O 1
ATOM 5047 N N . LEU A 1 669 ? -18.046 14.508 33.139 1.00 95.69 669 LEU A N 1
ATOM 5048 C CA . LEU A 1 669 ? -17.515 13.309 33.789 1.00 95.69 669 LEU A CA 1
ATOM 5049 C C . LEU A 1 669 ? -16.805 13.639 35.103 1.00 95.69 669 LEU A C 1
ATOM 5051 O O . LEU A 1 669 ? -17.037 12.956 36.097 1.00 95.69 669 LEU A O 1
ATOM 5055 N N . ARG A 1 670 ? -16.012 14.715 35.138 1.00 93.94 670 ARG A N 1
ATOM 5056 C CA . ARG A 1 670 ? -15.376 15.217 36.361 1.00 93.94 670 ARG A CA 1
ATOM 5057 C C . ARG A 1 670 ? -16.412 15.637 37.400 1.00 93.94 670 ARG A C 1
ATOM 5059 O O . ARG A 1 670 ? -16.333 15.222 38.547 1.00 93.94 670 ARG A O 1
ATOM 5066 N N . THR A 1 671 ? -17.448 16.363 36.981 1.00 93.06 671 THR A N 1
ATOM 5067 C CA . THR A 1 671 ? -18.555 16.755 37.871 1.00 93.06 671 THR A CA 1
ATOM 5068 C C . THR A 1 671 ? -19.259 15.527 38.463 1.00 93.06 671 THR A C 1
ATOM 5070 O O . THR A 1 671 ? -19.555 15.485 39.658 1.00 93.06 671 THR A O 1
ATOM 5073 N N . ALA A 1 672 ? -19.508 14.502 37.643 1.00 93.75 672 ALA A N 1
ATOM 5074 C CA . ALA A 1 672 ? -20.106 13.247 38.094 1.00 93.75 672 ALA A CA 1
ATOM 5075 C C . ALA A 1 672 ? -19.168 12.441 39.014 1.00 93.75 672 ALA A C 1
ATOM 5077 O O . ALA A 1 672 ? -19.637 11.810 39.962 1.00 93.75 672 ALA A O 1
ATOM 5078 N N . TRP A 1 673 ? -17.858 12.479 38.759 1.00 93.38 673 TRP A N 1
ATOM 5079 C CA . TRP A 1 673 ? -16.836 11.871 39.608 1.00 93.38 673 TRP A CA 1
ATOM 5080 C C . TRP A 1 673 ? -16.797 12.528 40.987 1.00 93.38 673 TRP A C 1
ATOM 5082 O O . TRP A 1 673 ? -16.902 11.829 41.994 1.00 93.38 673 TRP A O 1
ATOM 5092 N N . ASP A 1 674 ? -16.728 13.859 41.040 1.00 90.19 674 ASP A N 1
ATOM 5093 C CA . ASP A 1 674 ? -16.686 14.628 42.288 1.00 90.19 674 ASP A CA 1
ATOM 5094 C C . ASP A 1 674 ? -17.956 14.414 43.121 1.00 90.19 674 ASP A C 1
ATOM 5096 O O . ASP A 1 674 ? -17.893 14.296 44.345 1.00 90.19 674 ASP A O 1
ATOM 5100 N N . ALA A 1 675 ? -19.115 14.283 42.466 1.00 89.12 675 ALA A N 1
ATOM 5101 C CA . ALA A 1 675 ? -20.371 13.942 43.133 1.00 89.12 675 ALA A CA 1
ATOM 5102 C C . ALA A 1 675 ? -20.363 12.529 43.750 1.00 89.12 675 ALA A C 1
ATOM 5104 O O . ALA A 1 675 ? -21.058 12.286 44.737 1.00 89.12 675 ALA A O 1
ATOM 5105 N N . ARG A 1 676 ? -19.599 11.591 43.175 1.00 88.12 676 ARG A N 1
ATOM 5106 C CA . ARG A 1 676 ? -19.532 10.188 43.607 1.00 88.12 676 ARG A CA 1
ATOM 5107 C C . ARG A 1 676 ? -18.455 9.929 44.659 1.00 88.12 676 ARG A C 1
ATOM 5109 O O . ARG A 1 676 ? -18.710 9.188 45.605 1.00 88.12 676 ARG A O 1
ATOM 5116 N N . TYR A 1 677 ? -17.263 10.486 44.471 1.00 84.44 677 TYR A N 1
ATOM 5117 C CA . TYR A 1 677 ? -16.077 10.203 45.286 1.00 84.44 677 TYR A CA 1
ATOM 5118 C C . TYR A 1 677 ? -15.683 11.368 46.210 1.00 84.44 677 TYR A C 1
ATOM 5120 O O . TYR A 1 677 ? -14.790 11.211 47.039 1.00 84.44 677 TYR A O 1
ATOM 5128 N N . GLY A 1 678 ? -16.390 12.501 46.124 1.00 73.62 678 GLY A N 1
ATOM 5129 C CA . GLY A 1 678 ? -16.093 13.738 46.842 1.00 73.62 678 GLY A CA 1
ATOM 5130 C C . GLY A 1 678 ? -15.084 14.616 46.084 1.00 73.62 678 GLY A C 1
ATOM 5131 O O . GLY A 1 678 ? -14.213 14.088 45.394 1.00 73.62 678 GLY A O 1
ATOM 5132 N N . PRO A 1 679 ? -15.163 15.955 46.207 1.00 63.66 679 PRO A N 1
ATOM 5133 C CA . PRO A 1 679 ? -14.166 16.852 45.630 1.00 63.66 679 PRO A CA 1
ATOM 5134 C C . PRO A 1 679 ? -12.833 16.669 46.371 1.00 63.66 679 PRO A C 1
ATOM 5136 O O . PRO A 1 679 ? -12.735 16.949 47.566 1.00 63.66 679 PRO A O 1
ATOM 5139 N N . GLY A 1 680 ? -11.812 16.160 45.681 1.00 56.12 680 GLY A N 1
ATOM 5140 C CA . GLY A 1 680 ? -10.559 15.718 46.300 1.00 56.12 680 GLY A CA 1
ATOM 5141 C C . GLY A 1 680 ? -9.310 16.295 45.641 1.00 56.12 680 GLY A C 1
ATOM 5142 O O . GLY A 1 680 ? -8.717 15.634 44.801 1.00 56.12 680 GLY A O 1
ATOM 5143 N N . ALA A 1 681 ? -8.947 17.508 46.074 1.00 36.69 681 ALA A N 1
ATOM 5144 C CA . ALA A 1 681 ? -7.648 18.193 45.999 1.00 36.69 681 ALA A CA 1
ATOM 5145 C C . ALA A 1 681 ? -6.783 17.998 44.737 1.00 36.69 681 ALA A C 1
ATOM 5147 O O . ALA A 1 681 ? -5.926 17.120 44.659 1.00 36.69 681 ALA A O 1
ATOM 5148 N N . ASP A 1 682 ? -6.901 18.963 43.831 1.00 45.62 682 ASP A N 1
ATOM 5149 C CA . ASP A 1 682 ? -5.812 19.386 42.959 1.00 45.62 682 ASP A CA 1
ATOM 5150 C C . ASP A 1 682 ? -4.760 20.096 43.841 1.00 45.62 682 ASP A C 1
ATOM 5152 O O . ASP A 1 682 ? -4.872 21.281 44.158 1.00 45.62 682 ASP A O 1
ATOM 5156 N N . ALA A 1 683 ? -3.801 19.344 44.381 1.00 33.53 683 ALA A N 1
ATOM 5157 C CA . ALA A 1 683 ? -2.668 19.893 45.118 1.00 33.53 683 ALA A CA 1
ATOM 5158 C C . ALA A 1 683 ? -1.404 19.225 44.592 1.00 33.53 683 ALA A C 1
ATOM 5160 O O . ALA A 1 683 ? -1.137 18.060 44.881 1.00 33.53 683 ALA A O 1
ATOM 5161 N N . GLY A 1 684 ? -0.646 19.970 43.788 1.00 39.94 684 GLY A N 1
ATOM 5162 C CA . GLY A 1 684 ? 0.658 19.534 43.320 1.00 39.94 684 GLY A CA 1
ATOM 5163 C C . GLY A 1 684 ? 1.529 19.098 44.492 1.00 39.94 684 GLY A C 1
ATOM 5164 O O . GLY A 1 684 ? 1.786 19.892 45.389 1.00 39.94 684 GLY A O 1
ATOM 5165 N N . LEU A 1 685 ? 1.981 17.850 44.453 1.00 28.22 685 LEU A N 1
ATOM 5166 C CA . LEU A 1 685 ? 3.198 17.382 45.097 1.00 28.22 685 LEU A CA 1
ATOM 5167 C C . LEU A 1 685 ? 3.753 16.238 44.245 1.00 28.22 685 LEU A C 1
ATOM 5169 O O . LEU A 1 685 ? 3.174 15.162 44.128 1.00 28.22 685 LEU A O 1
ATOM 5173 N N . ASP A 1 686 ? 4.869 16.569 43.617 1.00 41.50 686 ASP A N 1
ATOM 5174 C CA . ASP A 1 686 ? 5.854 15.706 42.992 1.00 41.50 686 ASP A CA 1
ATOM 5175 C C . ASP A 1 686 ? 6.597 14.950 44.109 1.00 41.50 686 ASP A C 1
ATOM 5177 O O . ASP A 1 686 ? 7.306 15.596 44.876 1.00 41.50 686 ASP A O 1
ATOM 5181 N N . VAL A 1 687 ? 6.379 13.635 44.271 1.00 29.72 687 VAL A N 1
ATOM 5182 C CA . VAL A 1 687 ? 7.337 12.682 44.879 1.00 29.72 687 VAL A CA 1
ATOM 5183 C C . VAL A 1 687 ? 6.903 11.222 44.692 1.00 29.72 687 VAL A C 1
ATOM 5185 O O . VAL A 1 687 ? 5.733 10.871 44.835 1.00 29.72 687 VAL A O 1
ATOM 5188 N N . ASP A 1 688 ? 7.907 10.396 44.401 1.00 38.28 688 ASP A N 1
ATOM 5189 C CA . ASP A 1 688 ? 7.927 8.940 44.260 1.00 38.28 688 ASP A CA 1
ATOM 5190 C C . ASP A 1 688 ? 7.116 8.150 45.309 1.00 38.28 688 ASP A C 1
ATOM 5192 O O . ASP A 1 688 ? 7.237 8.409 46.505 1.00 38.28 688 ASP A O 1
ATOM 5196 N N . ALA A 1 689 ? 6.387 7.117 44.860 1.00 28.53 689 ALA A N 1
ATOM 5197 C CA . ALA A 1 689 ? 6.297 5.801 45.515 1.00 28.53 689 ALA A CA 1
ATOM 5198 C C . ALA A 1 689 ? 5.440 4.816 44.688 1.00 28.53 689 ALA A C 1
ATOM 5200 O O . ALA A 1 689 ? 4.276 5.081 44.390 1.00 28.53 689 ALA A O 1
ATOM 5201 N N . ASP A 1 690 ? 6.053 3.668 44.396 1.00 31.22 690 ASP A N 1
ATOM 5202 C CA . ASP A 1 690 ? 5.483 2.356 44.065 1.00 31.22 690 ASP A CA 1
ATOM 5203 C C . ASP A 1 690 ? 4.733 2.139 42.739 1.00 31.22 690 ASP A C 1
ATOM 5205 O O . ASP A 1 690 ? 3.544 2.417 42.595 1.00 31.22 690 ASP A O 1
ATOM 5209 N N . PHE A 1 691 ? 5.426 1.448 41.824 1.00 27.61 691 PHE A N 1
ATOM 5210 C CA . PHE A 1 691 ? 4.846 0.375 41.011 1.00 27.61 691 PHE A CA 1
ATOM 5211 C C . PHE A 1 691 ? 5.839 -0.795 40.937 1.00 27.61 691 PHE A C 1
ATOM 5213 O O . PHE A 1 691 ? 6.666 -0.887 40.035 1.00 27.61 691 PHE A O 1
ATOM 5220 N N . ASN A 1 692 ? 5.743 -1.678 41.931 1.00 31.52 692 ASN A N 1
ATOM 5221 C CA . ASN A 1 692 ? 5.986 -3.104 41.743 1.00 31.52 692 ASN A CA 1
ATOM 5222 C C . ASN A 1 692 ? 4.671 -3.690 41.210 1.00 31.52 692 ASN A C 1
ATOM 5224 O O . ASN A 1 692 ? 3.629 -3.511 41.844 1.00 31.52 692 ASN A O 1
ATOM 5228 N N . ALA A 1 693 ? 4.704 -4.358 40.062 1.00 28.30 693 ALA A N 1
ATOM 5229 C CA . ALA A 1 693 ? 3.580 -5.138 39.553 1.00 28.30 693 ALA A CA 1
ATOM 5230 C C . ALA A 1 693 ? 4.106 -6.378 38.822 1.00 28.30 693 ALA A C 1
ATOM 5232 O O . ALA A 1 693 ? 3.888 -6.542 37.628 1.00 28.30 693 ALA A O 1
ATOM 5233 N N . ASP A 1 694 ? 4.790 -7.234 39.581 1.00 27.41 694 ASP A N 1
ATOM 5234 C CA . ASP A 1 694 ? 4.726 -8.678 39.376 1.00 27.41 694 ASP A CA 1
ATOM 5235 C C . ASP A 1 694 ? 3.480 -9.186 40.115 1.00 27.41 694 ASP A C 1
ATOM 5237 O O . ASP A 1 694 ? 3.314 -8.948 41.316 1.00 27.41 694 ASP A O 1
ATOM 5241 N N . ALA A 1 695 ? 2.584 -9.852 39.394 1.00 30.12 695 ALA A N 1
ATOM 5242 C CA . ALA A 1 695 ? 1.610 -10.770 39.967 1.00 30.12 695 ALA A CA 1
ATOM 5243 C C . ALA A 1 695 ? 1.275 -11.824 38.906 1.00 30.12 695 ALA A C 1
ATOM 5245 O O . ALA A 1 695 ? 0.533 -11.560 37.956 1.00 30.12 695 ALA A O 1
ATOM 5246 N N . ASP A 1 696 ? 1.895 -12.985 39.097 1.00 29.33 696 ASP A N 1
ATOM 5247 C CA . ASP A 1 696 ? 1.781 -14.212 38.319 1.00 29.33 696 ASP A CA 1
ATOM 5248 C C . ASP A 1 696 ? 0.340 -14.711 38.158 1.00 29.33 696 ASP A C 1
ATOM 5250 O O . ASP A 1 696 ? -0.501 -14.608 39.056 1.00 29.33 696 ASP A O 1
ATOM 5254 N N . PHE A 1 697 ? 0.093 -15.330 37.004 1.00 26.88 697 PHE A N 1
ATOM 5255 C CA . PHE A 1 697 ? -0.987 -16.283 36.794 1.00 26.88 697 PHE A CA 1
ATOM 5256 C C . PHE A 1 697 ? -0.391 -17.687 36.869 1.00 26.88 697 PHE A C 1
ATOM 5258 O O . PHE A 1 697 ? 0.344 -18.076 35.967 1.00 26.88 697 PHE A O 1
ATOM 5265 N N . ASP A 1 698 ? -0.799 -18.474 37.858 1.00 27.53 698 ASP A N 1
ATOM 5266 C CA . ASP A 1 698 ? -1.023 -19.893 37.611 1.00 27.53 698 ASP A CA 1
ATOM 5267 C C . ASP A 1 698 ? -2.246 -20.369 38.398 1.00 27.53 698 ASP A C 1
ATOM 5269 O O . ASP A 1 698 ? -2.527 -19.904 39.507 1.00 27.53 698 ASP A O 1
ATOM 5273 N N . ALA A 1 699 ? -3.015 -21.256 37.780 1.00 29.33 699 ALA A N 1
ATOM 5274 C CA . ALA A 1 699 ? -4.217 -21.838 38.344 1.00 29.33 699 ALA A CA 1
ATOM 5275 C C . ALA A 1 699 ? -4.146 -23.350 38.169 1.00 29.33 699 ALA A C 1
ATOM 5277 O O . ALA A 1 699 ? -4.288 -23.827 37.050 1.00 29.33 699 ALA A O 1
ATOM 5278 N N . ASP A 1 700 ? -4.035 -24.088 39.278 1.00 27.12 700 ASP A N 1
ATOM 5279 C CA . ASP A 1 700 ? -4.701 -25.384 39.383 1.00 27.12 700 ASP A CA 1
ATOM 5280 C C . ASP A 1 700 ? -4.969 -25.839 40.835 1.00 27.12 700 ASP A C 1
ATOM 5282 O O . ASP A 1 700 ? -4.093 -25.856 41.695 1.00 27.12 700 ASP A O 1
ATOM 5286 N N . ALA A 1 701 ? -6.238 -26.215 41.027 1.00 30.59 701 ALA A N 1
ATOM 5287 C CA . ALA A 1 701 ? -6.829 -27.259 41.873 1.00 30.59 701 ALA A CA 1
ATOM 5288 C C . ALA A 1 701 ? -6.580 -27.362 43.405 1.00 30.59 701 ALA A C 1
ATOM 5290 O O . ALA A 1 701 ? -5.586 -27.901 43.876 1.00 30.59 701 ALA A O 1
ATOM 5291 N N . ASP A 1 702 ? -7.667 -27.038 44.123 1.00 30.03 702 ASP A N 1
ATOM 5292 C CA . ASP A 1 702 ? -8.392 -27.836 45.136 1.00 30.03 702 ASP A CA 1
ATOM 5293 C C . ASP A 1 702 ? -7.805 -28.227 46.516 1.00 30.03 702 ASP A C 1
ATOM 5295 O O . ASP A 1 702 ? -6.685 -28.697 46.680 1.00 30.03 702 ASP A O 1
ATOM 5299 N N . ALA A 1 703 ? -8.756 -28.199 47.464 1.00 30.86 703 ALA A N 1
ATOM 5300 C CA . ALA A 1 703 ? -8.833 -28.822 48.791 1.00 30.86 703 ALA A CA 1
ATOM 5301 C C . ALA A 1 703 ? -8.417 -28.012 50.043 1.00 30.86 703 ALA A C 1
ATOM 5303 O O . ALA A 1 703 ? -7.256 -27.755 50.335 1.00 30.86 703 ALA A O 1
ATOM 5304 N N . ASP A 1 704 ? -9.467 -27.786 50.839 1.00 25.62 704 ASP A N 1
ATOM 5305 C CA . ASP A 1 704 ? -9.556 -27.699 52.297 1.00 25.62 704 ASP A CA 1
ATOM 5306 C C . ASP A 1 704 ? -9.806 -26.338 52.958 1.00 25.62 704 ASP A C 1
ATOM 5308 O O . ASP A 1 704 ? -9.024 -25.391 52.970 1.00 25.62 704 ASP A O 1
ATOM 5312 N N . ALA A 1 705 ? -10.992 -26.307 53.564 1.00 34.78 705 ALA A N 1
ATOM 5313 C CA . ALA A 1 705 ? -11.503 -25.278 54.429 1.00 34.78 705 ALA A CA 1
ATOM 5314 C C . ALA A 1 705 ? -10.814 -25.292 55.802 1.00 34.78 705 ALA A C 1
ATOM 5316 O O . ALA A 1 705 ? -10.486 -26.345 56.343 1.00 34.78 705 ALA A O 1
ATOM 5317 N N . ALA A 1 706 ? -10.826 -24.100 56.403 1.00 31.34 706 ALA A N 1
ATOM 5318 C CA . ALA A 1 706 ? -10.807 -23.779 57.831 1.00 31.34 706 ALA A CA 1
ATOM 5319 C C . ALA A 1 706 ? -9.533 -23.112 58.375 1.00 31.34 706 ALA A C 1
ATOM 5321 O O . ALA A 1 706 ? -8.404 -23.536 58.165 1.00 31.34 706 ALA A O 1
ATOM 5322 N N . THR A 1 707 ? -9.813 -22.101 59.206 1.00 30.73 707 THR A N 1
ATOM 5323 C CA . THR A 1 707 ? -8.961 -21.434 60.204 1.00 30.73 707 THR A CA 1
ATOM 5324 C C . THR A 1 707 ? -7.853 -20.497 59.718 1.00 30.73 707 THR A C 1
ATOM 5326 O O . THR A 1 707 ? -6.723 -20.910 59.525 1.00 30.73 707 THR A O 1
ATOM 5329 N N . ALA A 1 708 ? -8.150 -19.191 59.704 1.00 26.28 708 ALA A N 1
ATOM 5330 C CA . ALA A 1 708 ? -7.524 -18.230 60.625 1.00 26.28 708 ALA A CA 1
ATOM 5331 C C . ALA A 1 708 ? -8.159 -16.839 60.464 1.00 26.28 708 ALA A C 1
ATOM 5333 O O . ALA A 1 708 ? -8.021 -16.176 59.440 1.00 26.28 708 ALA A O 1
ATOM 5334 N N . ALA A 1 709 ? -8.872 -16.414 61.505 1.00 32.53 709 ALA A N 1
ATOM 5335 C CA . ALA A 1 709 ? -9.178 -15.017 61.756 1.00 32.53 709 ALA A CA 1
ATOM 5336 C C . ALA A 1 709 ? -7.970 -14.338 62.432 1.00 32.53 709 ALA A C 1
ATOM 5338 O O . ALA A 1 709 ? -7.173 -15.009 63.083 1.00 32.53 709 ALA A O 1
ATOM 5339 N N . GLU A 1 710 ? -7.943 -13.006 62.335 1.00 37.62 710 GLU A N 1
ATOM 5340 C CA . GLU A 1 710 ? -7.160 -12.051 63.140 1.00 37.62 710 GLU A CA 1
ATOM 5341 C C . GLU A 1 710 ? -5.707 -11.763 62.718 1.00 37.62 710 GLU A C 1
ATOM 5343 O O . GLU A 1 710 ? -4.746 -12.349 63.200 1.00 37.62 710 GLU A O 1
ATOM 5348 N N . SER A 1 711 ? -5.531 -10.707 61.919 1.00 27.95 711 SER A N 1
ATOM 5349 C CA . SER A 1 711 ? -4.666 -9.572 62.295 1.00 27.95 711 SER A CA 1
ATOM 5350 C C . SER A 1 711 ? -4.935 -8.377 61.373 1.00 27.95 711 SER A C 1
ATOM 5352 O O . SER A 1 711 ? -4.833 -8.455 60.154 1.00 27.95 711 SER A O 1
ATOM 5354 N N . GLY A 1 712 ? -5.380 -7.273 61.973 1.00 37.50 712 GLY A N 1
ATOM 5355 C CA . GLY A 1 712 ? -5.758 -6.056 61.269 1.00 37.50 712 GLY A CA 1
ATOM 5356 C C . GLY A 1 712 ? -4.559 -5.199 60.873 1.00 37.50 712 GLY A C 1
ATOM 5357 O O . GLY A 1 712 ? -3.784 -4.789 61.732 1.00 37.50 712 GLY A O 1
ATOM 5358 N N . VAL A 1 713 ? -4.501 -4.843 59.590 1.00 30.31 713 VAL A N 1
ATOM 5359 C CA . VAL A 1 713 ? -3.910 -3.601 59.075 1.00 30.31 713 VAL A CA 1
ATOM 5360 C C . VAL A 1 713 ? -4.843 -3.118 57.957 1.00 30.31 713 VAL A C 1
ATOM 5362 O O . VAL A 1 713 ? -5.063 -3.828 56.981 1.00 30.31 713 VAL A O 1
ATOM 5365 N N . GLY A 1 714 ? -5.492 -1.966 58.147 1.00 31.03 714 GLY A N 1
ATOM 5366 C CA . GLY A 1 714 ? -6.488 -1.429 57.209 1.00 31.03 714 GLY A CA 1
ATOM 5367 C C . GLY A 1 714 ? -5.861 -0.805 55.947 1.00 31.03 714 GLY A C 1
ATOM 5368 O O . GLY A 1 714 ? -4.746 -0.290 56.028 1.00 31.03 714 GLY A O 1
ATOM 5369 N N . PRO A 1 715 ? -6.561 -0.806 54.794 1.00 36.59 715 PRO A N 1
ATOM 5370 C CA . PRO A 1 715 ? -6.077 -0.194 53.559 1.00 36.59 715 PRO A CA 1
ATOM 5371 C C . PRO A 1 715 ? -6.178 1.339 53.633 1.00 36.59 715 PRO A C 1
ATOM 5373 O O . PRO A 1 715 ? -7.194 1.889 54.060 1.00 36.59 715 PRO A O 1
ATOM 5376 N N . GLY A 1 716 ? -5.115 2.031 53.217 1.00 33.16 716 GLY A N 1
ATOM 5377 C CA . GLY A 1 716 ? -5.036 3.491 53.196 1.00 33.16 716 GLY A CA 1
ATOM 5378 C C . GLY A 1 716 ? -6.140 4.133 52.347 1.00 33.16 716 GLY A C 1
ATOM 5379 O O . GLY A 1 716 ? -6.309 3.835 51.169 1.00 33.16 716 GLY A O 1
ATOM 5380 N N . THR A 1 717 ? -6.887 5.041 52.968 1.00 36.81 717 THR A N 1
ATOM 5381 C CA . THR A 1 717 ? -8.025 5.784 52.419 1.00 36.81 717 THR A CA 1
ATOM 5382 C C . THR A 1 717 ? -7.571 7.059 51.697 1.00 36.81 717 THR A C 1
ATOM 5384 O O . THR A 1 717 ? -7.708 8.159 52.232 1.00 36.81 717 THR A O 1
ATOM 5387 N N . GLY A 1 718 ? -7.006 6.930 50.495 1.00 48.69 718 GLY A N 1
ATOM 5388 C CA . GLY A 1 718 ? -6.820 8.065 49.582 1.00 48.69 718 GLY A CA 1
ATOM 5389 C C . GLY A 1 718 ? -8.040 8.240 48.672 1.00 48.69 718 GLY A C 1
ATOM 5390 O O . GLY A 1 718 ? -8.506 7.264 48.086 1.00 48.69 718 GLY A O 1
ATOM 5391 N N . THR A 1 719 ? -8.573 9.457 48.540 1.00 57.09 719 THR A N 1
ATOM 5392 C CA . THR A 1 719 ? -9.643 9.755 47.571 1.00 57.09 719 THR A CA 1
ATOM 5393 C C . THR A 1 719 ? -9.122 9.529 46.144 1.00 57.09 719 THR A C 1
ATOM 5395 O O . THR A 1 719 ? -8.051 10.041 45.812 1.00 57.09 719 THR A O 1
ATOM 5398 N N . PRO A 1 720 ? -9.826 8.772 45.283 1.00 68.06 720 PRO A N 1
ATOM 5399 C CA . PRO A 1 720 ? -9.354 8.515 43.929 1.00 68.06 720 PRO A CA 1
ATOM 5400 C C . PRO A 1 720 ? -9.422 9.805 43.085 1.00 68.06 720 PRO A C 1
ATOM 5402 O O . PRO A 1 720 ? -10.425 10.520 43.091 1.00 68.06 720 PRO A O 1
ATOM 5405 N N . SER A 1 721 ? -8.344 10.104 42.354 1.00 86.19 721 SER A N 1
ATOM 5406 C CA . SER A 1 721 ? -8.227 11.290 41.490 1.00 86.19 721 SER A CA 1
ATOM 5407 C C . SER A 1 721 ? -8.776 11.009 40.089 1.00 86.19 721 SER A C 1
ATOM 5409 O O . SER A 1 721 ? -8.353 10.047 39.442 1.00 86.19 721 SER A O 1
ATOM 5411 N N . PHE A 1 722 ? -9.669 11.881 39.605 1.00 90.94 722 PHE A N 1
ATOM 5412 C CA . PHE A 1 722 ? -10.224 11.805 38.251 1.00 90.94 722 PHE A CA 1
ATOM 5413 C C . PHE A 1 722 ? -9.128 11.870 37.180 1.00 90.94 722 PHE A C 1
ATOM 5415 O O . PHE A 1 722 ? -9.086 11.020 36.296 1.00 90.94 722 PHE A O 1
ATOM 5422 N N . ASP A 1 723 ? -8.213 12.841 37.275 1.00 89.81 723 ASP A N 1
ATOM 5423 C CA . ASP A 1 723 ? -7.170 13.039 36.261 1.00 89.81 723 ASP A CA 1
ATOM 5424 C C . ASP A 1 723 ? -6.190 11.877 36.211 1.00 89.81 723 ASP A C 1
ATOM 5426 O O . ASP A 1 723 ? -5.777 11.467 35.130 1.00 89.81 723 ASP A O 1
ATOM 5430 N N . ARG A 1 724 ? -5.843 11.302 37.369 1.00 88.44 724 ARG A N 1
ATOM 5431 C CA . ARG A 1 724 ? -5.001 10.102 37.414 1.00 88.44 724 ARG A CA 1
ATOM 5432 C C . ARG A 1 724 ? -5.697 8.916 36.746 1.00 88.44 724 ARG A C 1
ATOM 5434 O O . ARG A 1 724 ? -5.052 8.218 35.971 1.00 88.44 724 ARG A O 1
ATOM 5441 N N . ALA A 1 725 ? -6.986 8.711 37.022 1.00 91.50 725 ALA A N 1
ATOM 5442 C CA . ALA A 1 725 ? -7.759 7.636 36.409 1.00 91.50 725 ALA A CA 1
ATOM 5443 C C . ALA A 1 725 ? -7.882 7.833 34.889 1.00 91.50 725 ALA A C 1
ATOM 5445 O O . ALA A 1 725 ? -7.578 6.916 34.133 1.00 91.50 725 ALA A O 1
ATOM 5446 N N . LEU A 1 726 ? -8.252 9.033 34.427 1.00 92.56 726 LEU A N 1
ATOM 5447 C CA . LEU A 1 726 ? -8.379 9.324 32.997 1.00 92.56 726 LEU A CA 1
ATOM 5448 C C . LEU A 1 726 ? -7.038 9.187 32.262 1.00 92.56 726 LEU A C 1
ATOM 5450 O O . LEU A 1 726 ? -7.005 8.582 31.190 1.00 92.56 726 LEU A O 1
ATOM 5454 N N . ARG A 1 727 ? -5.936 9.690 32.843 1.00 89.56 727 ARG A N 1
ATOM 5455 C CA . ARG A 1 727 ? -4.585 9.520 32.284 1.00 89.56 727 ARG A CA 1
ATOM 5456 C C . ARG A 1 727 ? -4.226 8.049 32.151 1.00 89.56 727 ARG A C 1
ATOM 5458 O O . ARG A 1 727 ? -3.930 7.626 31.044 1.00 89.56 727 ARG A O 1
ATOM 5465 N N . ARG A 1 728 ? -4.354 7.256 33.220 1.00 88.50 728 ARG A N 1
ATOM 5466 C CA . ARG A 1 728 ? -4.012 5.827 33.183 1.00 88.50 728 ARG A CA 1
ATOM 5467 C C . ARG A 1 728 ? -4.855 5.051 32.164 1.00 88.50 728 ARG A C 1
ATOM 5469 O O . ARG A 1 728 ? -4.314 4.249 31.412 1.00 88.50 728 ARG A O 1
ATOM 5476 N N . LEU A 1 729 ? -6.164 5.313 32.085 1.00 90.69 729 LEU A N 1
ATOM 5477 C CA . LEU A 1 729 ? -7.035 4.690 31.076 1.00 90.69 729 LEU A CA 1
ATOM 5478 C C . LEU A 1 729 ? -6.638 5.066 29.635 1.00 90.69 729 LEU A C 1
ATOM 5480 O O . LEU A 1 729 ? -6.806 4.251 28.729 1.00 90.69 729 LEU A O 1
ATOM 5484 N N . THR A 1 730 ? -6.133 6.285 29.427 1.00 88.38 730 THR A N 1
ATOM 5485 C CA . THR A 1 730 ? -5.678 6.777 28.116 1.00 88.38 730 THR A CA 1
ATOM 5486 C C . THR A 1 730 ? -4.290 6.232 27.762 1.00 88.38 730 THR A C 1
ATOM 5488 O O . THR A 1 730 ? -4.090 5.786 26.639 1.00 88.38 730 THR A O 1
ATOM 5491 N N . GLU A 1 731 ? -3.353 6.197 28.715 1.00 84.06 731 GLU A N 1
ATOM 5492 C CA . GLU A 1 731 ? -1.993 5.646 28.561 1.00 84.06 731 GLU A CA 1
ATOM 5493 C C . GLU A 1 731 ? -2.008 4.145 28.236 1.00 84.06 731 GLU A C 1
ATOM 5495 O O . GLU A 1 731 ? -1.189 3.678 27.453 1.00 84.06 731 GLU A O 1
ATOM 5500 N N . HIS A 1 732 ? -2.973 3.393 28.779 1.00 80.81 732 HIS A N 1
ATOM 5501 C CA . HIS A 1 732 ? -3.212 1.991 28.413 1.00 80.81 732 HIS A CA 1
ATOM 5502 C C . HIS A 1 732 ? -4.056 1.810 27.132 1.00 80.81 732 HIS A C 1
ATOM 5504 O O . HIS A 1 732 ? -4.433 0.687 26.799 1.00 80.81 732 HIS A O 1
ATOM 5510 N N . GLU A 1 733 ? -4.404 2.894 26.432 1.00 88.06 733 GLU A N 1
ATOM 5511 C CA . GLU A 1 733 ? -5.253 2.913 25.231 1.00 88.06 733 GLU A CA 1
ATOM 5512 C C . GLU A 1 733 ? -6.666 2.314 25.400 1.00 88.06 733 GLU A C 1
ATOM 5514 O O . GLU A 1 733 ? -7.343 1.986 24.422 1.00 88.06 733 GLU A O 1
ATOM 5519 N N . TRP A 1 734 ? -7.171 2.188 26.629 1.00 92.06 734 TRP A N 1
ATOM 5520 C CA . TRP A 1 734 ? -8.514 1.654 26.896 1.00 92.06 734 TRP A CA 1
ATOM 5521 C C . TRP A 1 734 ? -9.626 2.683 26.687 1.00 92.06 734 TRP A C 1
ATOM 5523 O O . TRP A 1 734 ? -10.787 2.319 26.465 1.00 92.06 734 TRP A O 1
ATOM 5533 N N . VAL A 1 735 ? -9.278 3.967 26.757 1.00 93.62 735 VAL A N 1
ATOM 5534 C CA . VAL A 1 735 ? -10.155 5.111 26.499 1.00 93.62 735 VAL A CA 1
ATOM 5535 C C . VAL A 1 735 ? -9.479 6.033 25.494 1.00 93.62 735 VAL A C 1
ATOM 5537 O O . VAL A 1 735 ? -8.285 6.299 25.582 1.00 93.62 735 VAL A O 1
ATOM 5540 N N . ILE A 1 736 ? -10.263 6.543 24.550 1.00 92.25 736 ILE A N 1
ATOM 5541 C CA . ILE A 1 736 ? -9.873 7.631 23.661 1.00 92.25 736 ILE A CA 1
ATOM 5542 C C . ILE A 1 736 ? -10.427 8.922 24.263 1.00 92.25 736 ILE A C 1
ATOM 5544 O O . ILE A 1 736 ? -11.642 9.078 24.398 1.00 92.25 736 ILE A O 1
ATOM 5548 N N . ALA A 1 737 ? -9.532 9.827 24.657 1.00 92.19 737 ALA A N 1
ATOM 5549 C CA . ALA A 1 737 ? -9.849 11.100 25.302 1.00 92.19 737 ALA A CA 1
ATOM 5550 C C . ALA A 1 737 ? -9.323 12.289 24.478 1.00 92.19 737 ALA A C 1
ATOM 5552 O O . ALA A 1 737 ? -8.712 13.212 25.011 1.00 92.19 737 ALA A O 1
ATOM 5553 N N . GLU A 1 738 ? -9.598 12.279 23.172 1.00 91.69 738 GLU A N 1
ATOM 5554 C CA . GLU A 1 738 ? -9.239 13.341 22.224 1.00 91.69 738 GLU A CA 1
ATOM 5555 C C . GLU A 1 738 ? -10.417 13.712 21.304 1.00 91.69 738 GLU A C 1
ATOM 5557 O O . GLU A 1 738 ? -11.448 13.035 21.276 1.00 91.69 738 GLU A O 1
ATOM 5562 N N . PHE A 1 739 ? -10.300 14.820 20.563 1.00 90.88 739 PHE A N 1
ATOM 5563 C CA . PHE A 1 739 ? -11.269 15.154 19.518 1.00 90.88 739 PHE A CA 1
ATOM 5564 C C . PHE A 1 739 ? -11.072 14.230 18.313 1.00 90.88 739 PHE A C 1
ATOM 5566 O O . PHE A 1 739 ? -10.081 14.335 17.598 1.00 90.88 739 PHE A O 1
ATOM 5573 N N . GLU A 1 740 ? -12.042 13.357 18.061 1.00 89.38 740 GLU A N 1
ATOM 5574 C CA . GLU A 1 740 ? -11.978 12.403 16.954 1.00 89.38 740 GLU A CA 1
ATOM 5575 C C . GLU A 1 740 ? -12.785 12.869 15.747 1.00 89.38 740 GLU A C 1
ATOM 5577 O O . GLU A 1 740 ? -14.003 13.052 15.831 1.00 89.38 740 GLU A O 1
ATOM 5582 N N . ILE A 1 741 ? -12.116 12.976 14.602 1.00 91.25 741 ILE A N 1
ATOM 5583 C CA . ILE A 1 741 ? -12.784 13.111 13.309 1.00 91.25 741 ILE A CA 1
ATOM 5584 C C . ILE A 1 741 ? -13.371 11.741 12.935 1.00 91.25 741 ILE A C 1
ATOM 5586 O O . ILE A 1 741 ? -12.635 10.754 12.950 1.00 91.25 741 ILE A O 1
ATOM 5590 N N . PRO A 1 742 ? -14.669 11.635 12.590 1.00 90.81 742 PRO A N 1
ATOM 5591 C CA . PRO A 1 742 ? -15.247 10.367 12.165 1.00 90.81 742 PRO A CA 1
ATOM 5592 C C . PRO A 1 742 ? -14.501 9.769 10.969 1.00 90.81 742 PRO A C 1
ATOM 5594 O O . PRO A 1 742 ? -14.195 10.461 9.991 1.00 90.81 742 PRO A O 1
ATOM 5597 N N . VAL A 1 743 ? -14.210 8.471 11.036 1.00 87.00 743 VAL A N 1
ATOM 5598 C CA . VAL A 1 743 ? -13.495 7.785 9.955 1.00 87.00 743 VAL A CA 1
ATOM 5599 C C . VAL A 1 743 ? -14.395 7.663 8.734 1.00 87.00 743 VAL A C 1
ATOM 5601 O O . VAL A 1 743 ? -15.592 7.408 8.849 1.00 87.00 743 VAL A O 1
ATOM 5604 N N . GLY A 1 744 ? -13.826 7.839 7.543 1.00 80.88 744 GLY A N 1
ATOM 5605 C CA . GLY A 1 744 ? -14.614 7.789 6.313 1.00 80.88 744 GLY A CA 1
ATOM 5606 C C . GLY A 1 744 ? -15.369 9.080 5.983 1.00 80.88 744 GLY A C 1
ATOM 5607 O O . GLY A 1 744 ? -15.958 9.150 4.904 1.00 80.88 744 GLY A O 1
ATOM 5608 N N . ASP A 1 745 ? -15.354 10.099 6.852 1.00 86.44 745 ASP A N 1
ATOM 5609 C CA . ASP A 1 745 ? -16.054 11.356 6.580 1.00 86.44 745 ASP A CA 1
ATOM 5610 C C . ASP A 1 745 ? -15.437 12.078 5.371 1.00 86.44 745 ASP A C 1
ATOM 5612 O O . ASP A 1 745 ? -14.229 12.306 5.284 1.00 86.44 745 ASP A O 1
ATOM 5616 N N . SER A 1 746 ? -16.293 12.444 4.418 1.00 82.62 746 SER A N 1
ATOM 5617 C CA . SER A 1 746 ? -15.906 13.154 3.194 1.00 82.62 746 SER A CA 1
ATOM 5618 C C . SER A 1 746 ? -15.617 14.645 3.402 1.00 82.62 746 SER A C 1
ATOM 5620 O O . SER A 1 746 ? -15.093 15.304 2.504 1.00 82.62 746 SER A O 1
ATOM 5622 N N . ARG A 1 747 ? -15.960 15.199 4.569 1.00 88.62 747 ARG A N 1
ATOM 5623 C CA . ARG A 1 747 ? -15.812 16.615 4.926 1.00 88.62 747 ARG A CA 1
ATOM 5624 C C . ARG A 1 747 ? -15.194 16.748 6.324 1.00 88.62 747 ARG A C 1
ATOM 5626 O O . ARG A 1 747 ? -15.822 17.303 7.228 1.00 88.62 747 ARG A O 1
ATOM 5633 N N . PRO A 1 748 ? -13.938 16.313 6.514 1.00 91.06 748 PRO A N 1
ATOM 5634 C CA . PRO A 1 748 ? -13.328 16.242 7.841 1.00 91.06 748 PRO A CA 1
ATOM 5635 C C . PRO A 1 748 ? -13.173 17.616 8.527 1.00 91.06 748 PRO A C 1
ATOM 5637 O O . PRO A 1 748 ? -13.274 17.707 9.747 1.00 91.06 748 PRO A O 1
ATOM 5640 N N . LEU A 1 749 ? -13.016 18.708 7.764 1.00 93.75 749 LEU A N 1
ATOM 5641 C CA . LEU A 1 749 ? -13.038 20.077 8.307 1.00 93.75 749 LEU A CA 1
ATOM 5642 C C . LEU A 1 749 ? -14.420 20.475 8.850 1.00 93.75 749 LEU A C 1
ATOM 5644 O O . LEU A 1 749 ? -14.511 21.098 9.906 1.00 93.75 749 LEU A O 1
ATOM 5648 N N . ALA A 1 750 ? -15.500 20.083 8.168 1.00 92.12 750 ALA A N 1
ATOM 5649 C CA . ALA A 1 750 ? -16.855 20.332 8.649 1.00 92.12 750 ALA A CA 1
ATOM 5650 C C . ALA A 1 750 ? -17.132 19.534 9.930 1.00 92.12 750 ALA A C 1
ATOM 5652 O O . ALA A 1 750 ? -17.660 20.097 10.884 1.00 92.12 750 ALA A O 1
ATOM 5653 N N . ALA A 1 751 ? -16.694 18.271 9.986 1.00 91.50 751 ALA A N 1
ATOM 5654 C CA . ALA A 1 751 ? -16.787 17.457 11.195 1.00 91.50 751 ALA A CA 1
ATOM 5655 C C . ALA A 1 751 ? -16.034 18.096 12.377 1.00 91.50 751 ALA A C 1
ATOM 5657 O O . ALA A 1 751 ? -16.581 18.198 13.475 1.00 91.50 751 ALA A O 1
ATOM 5658 N N . LEU A 1 752 ? -14.816 18.610 12.153 1.00 92.69 752 LEU A N 1
ATOM 5659 C CA . LEU A 1 752 ? -14.072 19.348 13.179 1.00 92.69 752 LEU A CA 1
ATOM 5660 C C . LEU A 1 752 ? -14.827 20.601 13.644 1.00 92.69 752 LEU A C 1
ATOM 5662 O O . LEU A 1 752 ? -14.929 20.857 14.843 1.00 92.69 752 LEU A O 1
ATOM 5666 N N . ARG A 1 753 ? -15.384 21.381 12.712 1.00 92.44 753 ARG A N 1
ATOM 5667 C CA . ARG A 1 753 ? -16.188 22.563 13.046 1.00 92.44 753 ARG A CA 1
ATOM 5668 C C . ARG A 1 753 ? -17.377 22.198 13.931 1.00 92.44 753 ARG A C 1
ATOM 5670 O O . ARG A 1 753 ? -17.631 22.899 14.911 1.00 92.44 753 ARG A O 1
ATOM 5677 N N . ASP A 1 754 ? -18.085 21.122 13.612 1.00 89.62 754 ASP A N 1
ATOM 5678 C CA . ASP A 1 754 ? -19.254 20.678 14.373 1.00 89.62 754 ASP A CA 1
ATOM 5679 C C . ASP A 1 754 ? -18.856 20.242 15.795 1.00 89.62 754 ASP A C 1
ATOM 5681 O O . ASP A 1 754 ? -19.516 20.628 16.762 1.00 89.62 754 ASP A O 1
ATOM 5685 N N . LEU A 1 755 ? -17.719 19.547 15.948 1.00 88.38 755 LEU A N 1
ATOM 5686 C CA . LEU A 1 755 ? -17.147 19.200 17.258 1.00 88.38 755 LEU A CA 1
ATOM 5687 C C . LEU A 1 755 ? -16.803 20.443 18.093 1.00 88.38 755 LEU A C 1
ATOM 5689 O O . LEU A 1 755 ? -17.105 20.500 19.286 1.00 88.38 755 LEU A O 1
ATOM 5693 N N . LEU A 1 756 ? -16.195 21.452 17.468 1.00 88.50 756 LEU A N 1
ATOM 5694 C CA . LEU A 1 756 ? -15.744 22.672 18.139 1.00 88.50 756 LEU A CA 1
ATOM 5695 C C . LEU A 1 756 ? -16.877 23.663 18.438 1.00 88.50 756 LEU A C 1
ATOM 5697 O O . LEU A 1 756 ? -16.771 24.450 19.379 1.00 88.50 756 LEU A O 1
ATOM 5701 N N . SER A 1 757 ? -17.972 23.627 17.676 1.00 83.44 757 SER A N 1
ATOM 5702 C CA . SER A 1 757 ? -19.105 24.553 17.833 1.00 83.44 757 SER A CA 1
ATOM 5703 C C . SER A 1 757 ? -19.844 24.386 19.165 1.00 83.44 757 SER A C 1
ATOM 5705 O O . SER A 1 757 ? -20.518 25.309 19.617 1.00 83.44 757 SER A O 1
ATOM 5707 N N . ALA A 1 758 ? -19.690 23.234 19.826 1.00 73.56 758 ALA A N 1
ATOM 5708 C CA . ALA A 1 758 ? -20.245 22.972 21.151 1.00 73.56 758 ALA A CA 1
ATOM 5709 C C . ALA A 1 758 ? -19.420 23.587 22.305 1.00 73.56 758 ALA A C 1
ATOM 5711 O O . ALA A 1 758 ? -19.847 23.519 23.460 1.00 73.56 758 ALA A O 1
ATOM 5712 N N . ALA A 1 759 ? -18.245 24.170 22.031 1.00 80.50 759 ALA A N 1
ATOM 5713 C CA . ALA A 1 759 ? -17.374 24.724 23.063 1.00 80.50 759 ALA A CA 1
ATOM 5714 C C . ALA A 1 759 ? -17.876 26.091 23.592 1.00 80.50 759 ALA A C 1
ATOM 5716 O O . ALA A 1 759 ? -18.160 27.001 22.806 1.00 80.50 759 ALA A O 1
ATOM 5717 N N . PRO A 1 760 ? -17.946 26.299 24.921 1.00 75.38 760 PRO A N 1
ATOM 5718 C CA . PRO A 1 760 ? -18.373 27.570 25.503 1.00 75.38 760 PRO A CA 1
ATOM 5719 C C . PRO A 1 760 ? -17.337 28.697 25.314 1.00 75.38 760 PRO A C 1
ATOM 5721 O O . PRO A 1 760 ? -16.132 28.469 25.230 1.00 75.38 760 PRO A O 1
ATOM 5724 N N . GLY A 1 761 ? -17.806 29.952 25.305 1.00 67.19 761 GLY A N 1
ATOM 5725 C CA . GLY A 1 761 ? -16.958 31.129 25.559 1.00 67.19 761 GLY A CA 1
ATOM 5726 C C . GLY A 1 761 ? -16.051 31.611 24.419 1.00 67.19 761 GLY A C 1
ATOM 5727 O O . GLY A 1 761 ? -15.109 32.352 24.679 1.00 67.19 761 GLY A O 1
ATOM 5728 N N . GLY A 1 762 ? -16.296 31.222 23.162 1.00 76.94 762 GLY A N 1
ATOM 5729 C CA . GLY A 1 762 ? -15.493 31.684 22.017 1.00 76.94 762 GLY A CA 1
ATOM 5730 C C . GLY A 1 762 ? -14.056 31.144 21.985 1.00 76.94 762 GLY A C 1
ATOM 5731 O O . GLY A 1 762 ? -13.276 31.563 21.131 1.00 76.94 762 GLY A O 1
ATOM 5732 N N . LEU A 1 763 ? -13.721 30.195 22.868 1.00 81.88 763 LEU A N 1
ATOM 5733 C CA . LEU A 1 763 ? -12.402 29.563 22.980 1.00 81.88 763 LEU A CA 1
ATOM 5734 C C . LEU A 1 763 ? -11.964 28.893 21.670 1.00 81.88 763 LEU A C 1
ATOM 5736 O O . LEU A 1 763 ? -10.804 28.980 21.283 1.00 81.88 763 LEU A O 1
ATOM 5740 N N . ALA A 1 764 ? -12.909 28.300 20.937 1.00 86.00 764 ALA A N 1
ATOM 5741 C CA . ALA A 1 764 ? -12.646 27.653 19.654 1.00 86.00 764 ALA A CA 1
ATOM 5742 C C . ALA A 1 764 ? -12.548 28.625 18.461 1.00 86.00 764 ALA A C 1
ATOM 5744 O O . ALA A 1 764 ? -12.243 28.196 17.349 1.00 86.00 764 ALA A O 1
ATOM 5745 N N . ARG A 1 765 ? -12.797 29.933 18.644 1.00 86.75 765 ARG A N 1
ATOM 5746 C CA . ARG A 1 765 ? -12.900 30.902 17.535 1.00 86.75 765 ARG A CA 1
ATOM 5747 C C . ARG A 1 765 ? -11.668 30.935 16.613 1.00 86.75 765 ARG A C 1
ATOM 5749 O O . ARG A 1 765 ? -11.882 30.990 15.403 1.00 86.75 765 ARG A O 1
ATOM 5756 N N . PRO A 1 766 ? -10.412 30.884 17.107 1.00 86.50 766 PRO A N 1
ATOM 5757 C CA . PRO A 1 766 ? -9.241 30.852 16.228 1.00 86.50 766 PRO A CA 1
ATOM 5758 C C . PRO A 1 766 ? -9.190 29.602 15.337 1.00 86.50 766 PRO A C 1
ATOM 5760 O O . PRO A 1 766 ? -8.921 29.714 14.143 1.00 86.50 766 PRO A O 1
ATOM 5763 N N . LEU A 1 767 ? -9.499 28.427 15.896 1.00 88.00 767 LEU A N 1
ATOM 5764 C CA . LEU A 1 767 ? -9.509 27.152 15.169 1.00 88.00 767 LEU A CA 1
ATOM 5765 C C . LEU A 1 767 ? -10.682 27.058 14.183 1.00 88.00 767 LEU A C 1
ATOM 5767 O O . LEU A 1 767 ? -10.506 26.586 13.061 1.00 88.00 767 LEU A O 1
ATOM 5771 N N . LEU A 1 768 ? -11.856 27.575 14.555 1.00 90.75 768 LEU A N 1
ATOM 5772 C CA . LEU A 1 768 ? -13.013 27.686 13.661 1.00 90.75 768 LEU A CA 1
ATOM 5773 C C . LEU A 1 768 ? -12.699 28.590 12.458 1.00 90.75 768 LEU A C 1
ATOM 5775 O O . LEU A 1 768 ? -12.910 28.187 11.317 1.00 90.75 768 LEU A O 1
ATOM 5779 N N . ALA A 1 769 ? -12.102 29.763 12.696 1.00 91.38 769 ALA A N 1
ATOM 5780 C CA . ALA A 1 769 ? -11.686 30.669 11.626 1.00 91.38 769 ALA A CA 1
ATOM 5781 C C . ALA A 1 769 ? -10.605 30.050 10.720 1.00 91.38 769 ALA A C 1
ATOM 5783 O O . ALA A 1 769 ? -10.610 30.263 9.508 1.00 91.38 769 ALA A O 1
ATOM 5784 N N . ALA A 1 770 ? -9.681 29.266 11.287 1.00 91.44 770 ALA A N 1
ATOM 5785 C CA . ALA A 1 770 ? -8.699 28.523 10.503 1.00 91.44 770 ALA A CA 1
ATOM 5786 C C . ALA A 1 770 ? -9.359 27.448 9.627 1.00 91.44 770 ALA A C 1
ATOM 5788 O O . ALA A 1 770 ? -9.021 27.334 8.452 1.00 91.44 770 ALA A O 1
ATOM 5789 N N . THR A 1 771 ? -10.331 26.715 10.172 1.00 93.31 771 THR A N 1
ATOM 5790 C CA . THR A 1 771 ? -11.101 25.688 9.452 1.00 93.31 771 THR A CA 1
ATOM 5791 C C . THR A 1 771 ? -11.845 26.294 8.258 1.00 93.31 771 THR A C 1
ATOM 5793 O O . THR A 1 771 ? -11.690 25.820 7.135 1.00 93.31 771 THR A O 1
ATOM 5796 N N . GLU A 1 772 ? -12.563 27.403 8.463 1.00 93.69 772 GLU A N 1
ATOM 5797 C CA . GLU A 1 772 ? -13.228 28.154 7.385 1.00 93.69 772 GLU A CA 1
ATOM 5798 C C . GLU A 1 772 ? -12.232 28.650 6.332 1.00 93.69 772 GLU A C 1
ATOM 5800 O O . GLU A 1 772 ? -12.506 28.622 5.129 1.00 93.69 772 GLU A O 1
ATOM 5805 N N . ARG A 1 773 ? -11.049 29.096 6.769 1.00 96.00 773 ARG A N 1
ATOM 5806 C CA . ARG A 1 773 ? -10.005 29.541 5.851 1.00 96.00 773 ARG A CA 1
ATOM 5807 C C . ARG A 1 773 ? -9.461 28.391 5.005 1.00 96.00 773 ARG A C 1
ATOM 5809 O O . ARG A 1 773 ? -9.286 28.583 3.806 1.00 96.00 773 ARG A O 1
ATOM 5816 N N . PHE A 1 774 ? -9.243 27.209 5.579 1.00 97.19 774 PHE A N 1
ATOM 5817 C CA . PHE A 1 774 ? -8.846 26.030 4.808 1.00 97.19 774 PHE A CA 1
ATOM 5818 C C . PHE A 1 774 ? -9.918 25.629 3.788 1.00 97.19 774 PHE A C 1
ATOM 5820 O O . PHE A 1 774 ? -9.574 25.357 2.642 1.00 97.19 774 PHE A O 1
ATOM 5827 N N . GLU A 1 775 ? -11.208 25.667 4.142 1.00 95.00 775 GLU A N 1
ATOM 5828 C CA . GLU A 1 775 ? -12.299 25.416 3.184 1.00 95.00 775 GLU A CA 1
ATOM 5829 C C . GLU A 1 775 ? -12.271 26.408 2.003 1.00 95.00 775 GLU A C 1
ATOM 5831 O O . GLU A 1 775 ? -12.416 26.010 0.843 1.00 95.00 775 GLU A O 1
ATOM 5836 N N . GLN A 1 776 ? -12.025 27.694 2.276 1.00 95.75 776 GLN A N 1
ATOM 5837 C CA . GLN A 1 776 ? -11.864 28.718 1.237 1.00 95.75 776 GLN A CA 1
ATOM 5838 C C . GLN A 1 776 ? -10.624 28.472 0.373 1.00 95.75 776 GLN A C 1
ATOM 5840 O O . GLN A 1 776 ? -10.694 28.602 -0.850 1.00 95.75 776 GLN A O 1
ATOM 5845 N N . ASP A 1 777 ? -9.494 28.121 0.987 1.00 96.75 777 ASP A N 1
ATOM 5846 C CA . ASP A 1 777 ? -8.247 27.853 0.274 1.00 96.75 777 ASP A CA 1
ATOM 5847 C C . ASP A 1 777 ? -8.384 26.601 -0.618 1.00 96.75 777 ASP A C 1
ATOM 5849 O O . ASP A 1 777 ? -7.918 26.632 -1.753 1.00 96.75 777 ASP A O 1
ATOM 5853 N N . LEU A 1 778 ? -9.118 25.559 -0.202 1.00 95.19 778 LEU A N 1
ATOM 5854 C CA . LEU A 1 778 ? -9.441 24.397 -1.051 1.00 95.19 778 LEU A CA 1
ATOM 5855 C C . LEU A 1 778 ? -10.269 24.791 -2.283 1.00 95.19 778 LEU A C 1
ATOM 5857 O O . LEU A 1 778 ? -9.918 24.431 -3.408 1.00 95.19 778 LEU A O 1
ATOM 5861 N N . ALA A 1 779 ? -11.340 25.569 -2.090 1.00 94.44 779 ALA A N 1
ATOM 5862 C CA . ALA A 1 779 ? -12.180 26.041 -3.192 1.00 94.44 779 ALA A CA 1
ATOM 5863 C C . ALA A 1 779 ? -11.391 26.923 -4.175 1.00 94.44 779 ALA A C 1
ATOM 5865 O O . ALA A 1 779 ? -11.522 26.786 -5.394 1.00 94.44 779 ALA A O 1
ATOM 5866 N N . ARG A 1 780 ? -10.524 27.800 -3.651 1.00 95.69 780 ARG A N 1
ATOM 5867 C CA . ARG A 1 780 ? -9.618 28.621 -4.463 1.00 95.69 780 ARG A CA 1
ATOM 5868 C C . ARG A 1 780 ? -8.611 27.755 -5.209 1.00 95.69 780 ARG A C 1
ATOM 5870 O O . ARG A 1 780 ? -8.445 27.948 -6.407 1.00 95.69 780 ARG A O 1
ATOM 5877 N N . PHE A 1 781 ? -7.984 26.783 -4.549 1.00 94.69 781 PHE A N 1
ATOM 5878 C CA . PHE A 1 781 ? -7.003 25.893 -5.169 1.00 94.69 781 PHE A CA 1
ATOM 5879 C C . PHE A 1 781 ? -7.600 25.147 -6.371 1.00 94.69 781 PHE A C 1
ATOM 5881 O O . PHE A 1 781 ? -6.990 25.123 -7.441 1.00 94.69 781 PHE A O 1
ATOM 5888 N N . SER A 1 782 ? -8.827 24.626 -6.250 1.00 91.62 782 SER A N 1
ATOM 5889 C CA . SER A 1 782 ? -9.546 23.968 -7.356 1.00 91.62 782 SER A CA 1
ATOM 5890 C C . SER A 1 782 ? -9.748 24.883 -8.578 1.00 91.62 782 SER A C 1
ATOM 5892 O O . SER A 1 782 ? -9.630 24.431 -9.721 1.00 91.62 782 SER A O 1
ATOM 5894 N N . ALA A 1 783 ? -10.011 26.174 -8.345 1.00 91.19 783 ALA A N 1
ATOM 5895 C CA . ALA A 1 783 ? -10.313 27.160 -9.386 1.00 91.19 783 ALA A CA 1
ATOM 5896 C C . ALA A 1 783 ? -9.077 27.871 -9.974 1.00 91.19 783 ALA A C 1
ATOM 5898 O O . ALA A 1 783 ? -9.138 28.349 -11.107 1.00 91.19 783 ALA A O 1
ATOM 5899 N N . LEU A 1 784 ? -7.971 27.962 -9.229 1.00 92.62 784 LEU A N 1
ATOM 5900 C CA . LEU A 1 784 ? -6.772 28.688 -9.655 1.00 92.62 784 LEU A CA 1
ATOM 5901 C C . LEU A 1 784 ? -6.053 28.013 -10.839 1.00 92.62 784 LEU A C 1
ATOM 5903 O O . LEU A 1 784 ? -6.060 26.778 -10.961 1.00 92.62 784 LEU A O 1
ATOM 5907 N N . PRO A 1 785 ? -5.381 28.806 -11.696 1.00 88.56 785 PRO A N 1
ATOM 5908 C CA . PRO A 1 785 ? -4.489 28.271 -12.714 1.00 88.56 785 PRO A CA 1
ATOM 5909 C C . PRO A 1 785 ? -3.232 27.638 -12.081 1.00 88.56 785 PRO A C 1
ATOM 5911 O O . PRO A 1 785 ? -2.800 28.078 -11.010 1.00 88.56 785 PRO A O 1
ATOM 5914 N N . PRO A 1 786 ? -2.589 26.664 -12.760 1.00 87.12 786 PRO A N 1
ATOM 5915 C CA . PRO A 1 786 ? -1.401 25.956 -12.264 1.00 87.12 786 PRO A CA 1
ATOM 5916 C C . PRO A 1 786 ? -0.286 26.843 -11.693 1.00 87.12 786 PRO A C 1
ATOM 5918 O O . PRO A 1 786 ? 0.306 26.526 -10.669 1.00 87.12 786 PRO A O 1
ATOM 5921 N N . ALA A 1 787 ? -0.022 27.998 -12.310 1.00 87.00 787 ALA A N 1
ATOM 5922 C CA . ALA A 1 787 ? 1.061 28.892 -11.895 1.00 87.00 787 ALA A CA 1
ATOM 5923 C C . ALA A 1 787 ? 0.848 29.546 -10.512 1.00 87.00 787 ALA A C 1
ATOM 5925 O O . ALA A 1 787 ? 1.820 29.892 -9.846 1.00 87.00 787 ALA A O 1
ATOM 5926 N N . GLU A 1 788 ? -0.402 29.708 -10.067 1.00 91.62 788 GLU A N 1
ATOM 5927 C CA . GLU A 1 788 ? -0.743 30.384 -8.802 1.00 91.62 788 GLU A CA 1
ATOM 5928 C C . GLU A 1 788 ? -0.952 29.403 -7.636 1.00 91.62 788 GLU A C 1
ATOM 5930 O O . GLU A 1 788 ? -0.877 29.781 -6.464 1.00 91.62 788 GLU A O 1
ATOM 5935 N N . ARG A 1 789 ? -1.180 28.120 -7.943 1.00 93.69 789 ARG A N 1
ATOM 5936 C CA . ARG A 1 789 ? -1.420 27.050 -6.963 1.00 93.69 789 ARG A CA 1
ATOM 5937 C C . ARG A 1 789 ? -0.275 26.839 -5.954 1.00 93.69 789 ARG A C 1
ATOM 5939 O O . ARG A 1 789 ? -0.589 26.669 -4.773 1.00 93.69 789 ARG A O 1
ATOM 5946 N N . PRO A 1 790 ? 1.022 26.875 -6.334 1.00 95.19 790 PRO A N 1
ATOM 5947 C CA . PRO A 1 790 ? 2.121 26.625 -5.399 1.00 95.19 790 PRO A CA 1
ATOM 5948 C C . PRO A 1 790 ? 2.164 27.612 -4.231 1.00 95.19 790 PRO A C 1
ATOM 5950 O O . PRO A 1 790 ? 2.380 27.198 -3.095 1.00 95.19 790 PRO A O 1
ATOM 5953 N N . ALA A 1 791 ? 1.918 28.899 -4.498 1.00 95.25 791 ALA A N 1
ATOM 5954 C CA . ALA A 1 791 ? 1.923 29.936 -3.469 1.00 95.25 791 ALA A CA 1
ATOM 5955 C C . ALA A 1 791 ? 0.778 29.731 -2.466 1.00 95.25 791 ALA A C 1
ATOM 5957 O O . ALA A 1 791 ? 1.006 29.744 -1.260 1.00 95.25 791 ALA A O 1
ATOM 5958 N N . LEU A 1 792 ? -0.435 29.447 -2.958 1.00 96.88 792 LEU A N 1
ATOM 5959 C CA . LEU A 1 792 ? -1.579 29.168 -2.089 1.00 96.88 792 LEU A CA 1
ATOM 5960 C C . LEU A 1 792 ? -1.355 27.920 -1.221 1.00 96.88 792 LEU A C 1
ATOM 5962 O O . LEU A 1 792 ? -1.691 27.929 -0.039 1.00 96.88 792 LEU A O 1
ATOM 5966 N N . LEU A 1 793 ? -0.782 26.854 -1.792 1.00 95.69 793 LEU A N 1
ATOM 5967 C CA . LEU A 1 793 ? -0.462 25.646 -1.033 1.00 95.69 793 LEU A CA 1
ATOM 5968 C C . LEU A 1 793 ? 0.602 25.922 0.035 1.00 95.69 793 LEU A C 1
ATOM 5970 O O . LEU A 1 793 ? 0.446 25.462 1.161 1.00 95.69 793 LEU A O 1
ATOM 5974 N N . ALA A 1 794 ? 1.655 26.678 -0.287 1.00 95.50 794 ALA A N 1
ATOM 5975 C CA . ALA A 1 794 ? 2.680 27.059 0.683 1.00 95.50 794 ALA A CA 1
ATOM 5976 C C . ALA A 1 794 ? 2.085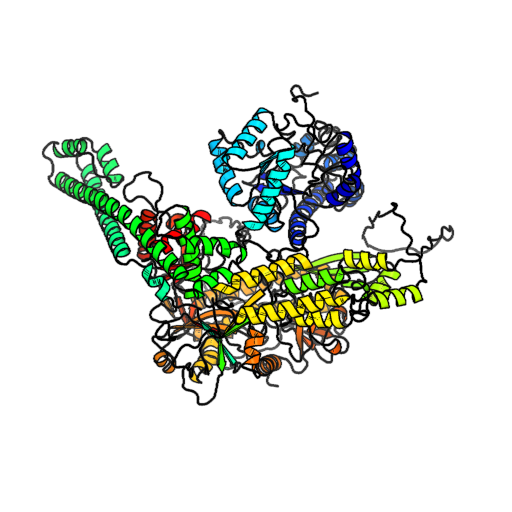 27.856 1.858 1.00 95.50 794 ALA A C 1
ATOM 5978 O O . ALA A 1 794 ? 2.344 27.515 3.010 1.00 95.50 794 ALA A O 1
ATOM 5979 N N . ASP A 1 795 ? 1.216 28.832 1.578 1.00 96.50 795 ASP A N 1
ATOM 5980 C CA . ASP A 1 795 ? 0.513 29.612 2.605 1.00 96.50 795 ASP A CA 1
ATOM 5981 C C . ASP A 1 795 ? -0.398 28.737 3.484 1.00 96.50 795 ASP A C 1
ATOM 5983 O O . ASP A 1 795 ? -0.475 28.925 4.703 1.00 96.50 795 ASP A O 1
ATOM 5987 N N . ALA A 1 796 ? -1.109 27.778 2.883 1.00 96.75 796 ALA A N 1
ATOM 5988 C CA . ALA A 1 796 ? -1.958 26.842 3.616 1.00 96.75 796 ALA A CA 1
ATOM 5989 C C . ALA A 1 796 ? -1.125 25.916 4.518 1.00 96.75 796 ALA A C 1
ATOM 5991 O O . ALA A 1 796 ? -1.486 25.687 5.672 1.00 96.75 796 ALA A O 1
ATOM 5992 N N . LYS A 1 797 ? 0.015 25.426 4.025 1.00 95.69 797 LYS A N 1
ATOM 5993 C CA . LYS A 1 797 ? 0.937 24.589 4.799 1.00 95.69 797 LYS A CA 1
ATOM 5994 C C . LYS A 1 797 ? 1.567 25.333 5.964 1.00 95.69 797 LYS A C 1
ATOM 5996 O O . LYS A 1 797 ? 1.518 24.830 7.077 1.00 95.69 797 LYS A O 1
ATOM 6001 N N . ASP A 1 798 ? 2.080 26.537 5.739 1.00 96.06 798 ASP A N 1
ATOM 6002 C CA . ASP A 1 798 ? 2.642 27.375 6.803 1.00 96.06 798 ASP A CA 1
ATOM 6003 C C . ASP A 1 798 ? 1.602 27.645 7.905 1.00 96.06 798 ASP A C 1
ATOM 6005 O O . ASP A 1 798 ? 1.892 27.534 9.097 1.00 96.06 798 ASP A O 1
ATOM 6009 N N . ARG A 1 799 ? 0.346 27.912 7.519 1.00 95.75 799 ARG A N 1
ATOM 6010 C CA . ARG A 1 799 ? -0.764 28.042 8.474 1.00 95.75 799 ARG A CA 1
ATOM 6011 C C . ARG A 1 799 ? -1.008 26.750 9.251 1.00 95.75 799 ARG A C 1
ATOM 6013 O O . ARG A 1 799 ? -1.213 26.817 10.460 1.00 95.75 799 ARG A O 1
ATOM 6020 N N . PHE A 1 800 ? -1.017 25.605 8.572 1.00 95.62 800 PHE A N 1
ATOM 6021 C CA . PHE A 1 800 ? -1.190 24.300 9.205 1.00 95.62 800 PHE A CA 1
ATOM 6022 C C . PHE A 1 800 ? -0.074 24.021 10.216 1.00 95.62 800 PHE A C 1
ATOM 6024 O O . PHE A 1 800 ? -0.380 23.785 11.379 1.00 95.62 800 PHE A O 1
ATOM 6031 N N . GLU A 1 801 ? 1.194 24.139 9.815 1.00 94.81 801 GLU A N 1
ATOM 6032 C CA . GLU A 1 801 ? 2.359 23.865 10.670 1.00 94.81 801 GLU A CA 1
ATOM 6033 C C . GLU A 1 801 ? 2.394 24.786 11.894 1.00 94.81 801 GLU A C 1
ATOM 6035 O O . GLU A 1 801 ? 2.689 24.341 13.000 1.00 94.81 801 GLU A O 1
ATOM 6040 N N . LYS A 1 802 ? 2.013 26.060 11.745 1.00 93.25 802 LYS A N 1
ATOM 6041 C CA . LYS A 1 802 ? 1.901 26.993 12.879 1.00 93.25 802 LYS A CA 1
ATOM 6042 C C . LYS A 1 802 ? 0.809 26.605 13.873 1.00 93.25 802 LYS A C 1
ATOM 6044 O O . LYS A 1 802 ? 0.973 26.843 15.068 1.00 93.25 802 LYS A O 1
ATOM 6049 N N . LEU A 1 803 ? -0.309 26.063 13.389 1.00 91.44 803 LEU A N 1
ATOM 6050 C CA . LEU A 1 803 ? -1.440 25.667 14.231 1.00 91.44 803 LEU A CA 1
ATOM 6051 C C . LEU A 1 803 ? -1.201 24.325 14.923 1.00 91.44 803 LEU A C 1
ATOM 6053 O O . LEU A 1 803 ? -1.565 24.180 16.084 1.00 91.44 803 LEU A O 1
ATOM 6057 N N . THR A 1 804 ? -0.611 23.359 14.219 1.00 91.06 804 THR A N 1
ATOM 6058 C CA . THR A 1 804 ? -0.467 21.977 14.701 1.00 91.06 804 THR A CA 1
ATOM 6059 C C . THR A 1 804 ? 0.909 21.669 15.271 1.00 91.06 804 THR A C 1
ATOM 6061 O O . THR A 1 804 ? 1.048 20.679 15.975 1.00 91.06 804 THR A O 1
ATOM 6064 N N . ARG A 1 805 ? 1.929 22.484 14.963 1.00 90.56 805 ARG A N 1
ATOM 6065 C CA . ARG A 1 805 ? 3.355 22.216 15.241 1.00 90.56 805 ARG A CA 1
ATOM 6066 C C . ARG A 1 805 ? 3.875 20.920 14.603 1.00 90.56 805 ARG A C 1
ATOM 6068 O O . ARG A 1 805 ? 4.922 20.420 14.997 1.00 90.56 805 ARG A O 1
ATOM 6075 N N . VAL A 1 806 ? 3.164 20.395 13.605 1.00 85.50 806 VAL A N 1
ATOM 6076 C CA . VAL A 1 806 ? 3.504 19.174 12.862 1.00 85.50 806 VAL A CA 1
ATOM 6077 C C . VAL A 1 806 ? 3.740 19.539 11.394 1.00 85.50 806 VAL A C 1
ATOM 6079 O O . VAL A 1 806 ? 2.973 20.347 10.865 1.00 85.50 806 VAL A O 1
ATOM 6082 N N . PRO A 1 807 ? 4.737 18.946 10.704 1.00 88.00 807 PRO A N 1
ATOM 6083 C CA . PRO A 1 807 ? 4.970 19.195 9.283 1.00 88.00 807 PRO A CA 1
ATOM 6084 C C . PRO A 1 807 ? 3.721 18.971 8.418 1.00 88.00 807 PRO A C 1
ATOM 6086 O O . PRO A 1 807 ? 2.997 17.990 8.581 1.00 88.00 807 PRO A O 1
ATOM 6089 N N . ALA A 1 808 ? 3.504 19.827 7.418 1.00 88.50 808 ALA A N 1
ATOM 6090 C CA . ALA A 1 808 ? 2.368 19.724 6.496 1.00 88.50 808 ALA A CA 1
ATOM 6091 C C . ALA A 1 808 ? 2.552 18.655 5.399 1.00 88.50 808 ALA A C 1
ATOM 6093 O O . ALA A 1 808 ? 1.722 18.518 4.496 1.00 88.50 808 ALA A O 1
ATOM 6094 N N . ASN A 1 809 ? 3.654 17.905 5.462 1.00 85.38 809 ASN A N 1
ATOM 6095 C CA . ASN A 1 809 ? 3.885 16.716 4.661 1.00 85.38 809 ASN A CA 1
ATOM 6096 C C . ASN A 1 809 ? 4.269 15.548 5.568 1.00 85.38 809 ASN A C 1
ATOM 6098 O O . ASN A 1 809 ? 5.343 15.585 6.170 1.00 85.38 809 ASN A O 1
ATOM 6102 N N . ARG A 1 810 ? 3.444 14.499 5.596 1.00 71.88 810 ARG A N 1
ATOM 6103 C CA . ARG A 1 810 ? 3.784 13.213 6.221 1.00 71.88 810 ARG A CA 1
ATOM 6104 C C . ARG A 1 810 ? 4.456 12.272 5.216 1.00 71.88 810 ARG A C 1
ATOM 6106 O O . ARG A 1 810 ? 4.246 12.417 4.012 1.00 71.88 810 ARG A O 1
ATOM 6113 N N . HIS A 1 811 ? 5.255 11.318 5.701 1.00 55.88 811 HIS A N 1
ATOM 6114 C CA . HIS A 1 811 ? 5.870 10.259 4.881 1.00 55.88 811 HIS A CA 1
ATOM 6115 C C . HIS A 1 811 ? 6.700 10.780 3.683 1.00 55.88 811 HIS A C 1
ATOM 6117 O O . HIS A 1 811 ? 6.554 10.315 2.548 1.00 55.88 811 HIS A O 1
ATOM 6123 N N . ARG A 1 812 ? 7.553 11.793 3.900 1.00 43.22 812 ARG A N 1
ATOM 6124 C CA . ARG A 1 812 ? 8.387 12.393 2.840 1.00 43.22 812 ARG A CA 1
ATOM 6125 C C . ARG A 1 812 ? 9.239 11.316 2.145 1.00 43.22 812 ARG A C 1
ATOM 6127 O O . ARG A 1 812 ? 10.087 10.698 2.772 1.00 43.22 812 ARG A O 1
ATOM 6134 N N . GLY A 1 813 ? 9.013 11.121 0.841 1.00 33.53 813 GLY A N 1
ATOM 6135 C CA . GLY A 1 813 ? 9.735 10.141 0.012 1.00 33.53 813 GLY A CA 1
ATOM 6136 C C . GLY A 1 813 ? 8.912 8.921 -0.433 1.00 33.53 813 GLY A C 1
ATOM 6137 O O . GLY A 1 813 ? 9.312 8.239 -1.375 1.00 33.53 813 GLY A O 1
ATOM 6138 N N . LEU A 1 814 ? 7.724 8.695 0.145 1.00 37.06 814 LEU A N 1
ATOM 6139 C CA . LEU A 1 814 ? 6.811 7.602 -0.222 1.00 37.06 814 LEU A CA 1
ATOM 6140 C C . LEU A 1 814 ? 5.805 8.007 -1.323 1.00 37.06 814 LEU A C 1
ATOM 6142 O O . LEU A 1 814 ? 5.248 9.106 -1.325 1.00 37.06 814 LEU A O 1
ATOM 6146 N N . HIS A 1 815 ? 5.560 7.109 -2.285 1.00 38.88 815 HIS A N 1
ATOM 6147 C CA . HIS A 1 815 ? 4.688 7.341 -3.447 1.00 38.88 815 HIS A CA 1
ATOM 6148 C C . HIS A 1 815 ? 3.208 7.007 -3.173 1.00 38.88 815 HIS A C 1
ATOM 6150 O O . HIS A 1 815 ? 2.726 5.996 -3.673 1.00 38.88 815 HIS A O 1
ATOM 6156 N N . TYR A 1 816 ? 2.447 7.870 -2.490 1.00 48.50 816 TYR A N 1
ATOM 6157 C CA . TYR A 1 816 ? 0.977 7.751 -2.413 1.00 48.50 816 TYR A CA 1
ATOM 6158 C C . TYR A 1 816 ? 0.257 9.109 -2.316 1.00 48.50 816 TYR A C 1
ATOM 6160 O O . TYR A 1 816 ? 0.856 10.129 -1.971 1.00 48.50 816 TYR A O 1
ATOM 6168 N N . ALA A 1 817 ? -1.037 9.122 -2.667 1.00 50.56 817 ALA A N 1
ATOM 6169 C CA . ALA A 1 817 ? -1.952 10.214 -2.324 1.00 50.56 817 ALA A CA 1
ATOM 6170 C C . ALA A 1 817 ? -1.990 10.392 -0.794 1.00 50.56 817 ALA A C 1
ATOM 6172 O O . ALA A 1 817 ? -1.653 9.457 -0.078 1.00 50.56 817 ALA A O 1
ATOM 6173 N N . ASP A 1 818 ? -2.428 11.557 -0.303 1.00 66.06 818 ASP A N 1
ATOM 6174 C CA . ASP A 1 818 ? -2.636 11.813 1.136 1.00 66.06 818 ASP A CA 1
ATOM 6175 C C . ASP A 1 818 ? -1.382 12.128 1.986 1.00 66.06 818 ASP A C 1
ATOM 6177 O O . ASP A 1 818 ? -1.410 12.077 3.216 1.00 66.06 818 ASP A O 1
ATOM 6181 N N . ARG A 1 819 ? -0.277 12.507 1.333 1.00 76.38 819 ARG A N 1
ATOM 6182 C CA . ARG A 1 819 ? 0.964 12.978 1.985 1.00 76.38 819 ARG A CA 1
ATOM 6183 C C . ARG A 1 819 ? 0.963 14.463 2.345 1.00 76.38 819 ARG A C 1
ATOM 6185 O O . ARG A 1 819 ? 1.669 14.870 3.256 1.00 76.38 819 ARG A O 1
ATOM 6192 N N . SER A 1 820 ? 0.248 15.280 1.576 1.00 87.88 820 SER A N 1
ATOM 6193 C CA . SER A 1 820 ? 0.076 16.718 1.820 1.00 87.88 820 SER A CA 1
ATOM 6194 C C . SER A 1 820 ? -1.184 16.944 2.651 1.00 87.88 820 SER A C 1
ATOM 6196 O O . SER A 1 820 ? -1.962 16.014 2.831 1.00 87.88 820 SER A O 1
ATOM 6198 N N . ILE A 1 821 ? -1.419 18.162 3.136 1.00 91.69 821 ILE A N 1
ATOM 6199 C CA . ILE A 1 821 ? -2.646 18.500 3.883 1.00 91.69 821 ILE A CA 1
ATOM 6200 C C . ILE A 1 821 ? -3.913 18.472 3.014 1.00 91.69 821 ILE A C 1
ATOM 6202 O O . ILE A 1 821 ? -5.021 18.391 3.545 1.00 91.69 821 ILE A O 1
ATOM 6206 N N . LEU A 1 822 ? -3.763 18.487 1.685 1.00 90.69 822 LEU A N 1
ATOM 6207 C CA . LEU A 1 822 ? -4.854 18.364 0.719 1.00 90.69 822 LEU A CA 1
ATOM 6208 C C . LEU A 1 822 ? -4.551 17.327 -0.369 1.00 90.69 822 LEU A C 1
ATOM 6210 O O . LEU A 1 822 ? -3.393 17.012 -0.648 1.00 90.69 822 LEU A O 1
ATOM 6214 N N . PHE A 1 823 ? -5.608 16.843 -1.012 1.00 88.31 823 PHE A N 1
ATOM 6215 C CA . PHE A 1 823 ? -5.561 16.028 -2.226 1.00 88.31 823 PHE A CA 1
ATOM 6216 C C . PHE A 1 823 ? -6.598 16.536 -3.235 1.00 88.31 823 PHE A C 1
ATOM 6218 O O . PHE A 1 823 ? -7.428 17.380 -2.896 1.00 88.31 823 PHE A O 1
ATOM 6225 N N . GLU A 1 824 ? -6.548 16.067 -4.482 1.00 88.50 824 GLU A N 1
ATOM 6226 C CA . GLU A 1 824 ? -7.469 16.521 -5.530 1.00 88.50 824 GLU A CA 1
ATOM 6227 C C . GLU A 1 824 ? -8.032 15.336 -6.320 1.00 88.50 824 GLU A C 1
ATOM 6229 O O . GLU A 1 824 ? -7.307 14.418 -6.701 1.00 88.50 824 GLU A O 1
ATOM 6234 N N . GLU A 1 825 ? -9.331 15.387 -6.597 1.00 88.69 825 GLU A N 1
ATOM 6235 C CA . GLU A 1 825 ? -10.022 14.482 -7.515 1.00 88.69 825 GLU A CA 1
ATOM 6236 C C . GLU A 1 825 ? -10.545 15.264 -8.720 1.00 88.69 825 GLU A C 1
ATOM 6238 O O . GLU A 1 825 ? -10.805 16.468 -8.626 1.00 88.69 825 GLU A O 1
ATOM 6243 N N . ALA A 1 826 ? -10.687 14.595 -9.867 1.00 87.75 826 ALA A N 1
ATOM 6244 C CA . ALA A 1 826 ? -11.133 15.246 -11.094 1.00 87.75 826 ALA A CA 1
ATOM 6245 C C . ALA A 1 826 ? -12.157 14.420 -11.876 1.00 87.75 826 ALA A C 1
ATOM 6247 O O . ALA A 1 826 ? -11.959 13.231 -12.139 1.00 87.75 826 ALA A O 1
ATOM 6248 N N . HIS A 1 827 ? -13.215 15.087 -12.331 1.00 88.38 827 HIS A N 1
ATOM 6249 C CA . HIS A 1 827 ? -14.073 14.571 -13.384 1.00 88.38 827 HIS A CA 1
ATOM 6250 C C . HIS A 1 827 ? -13.464 14.866 -14.750 1.00 88.38 827 HIS A C 1
ATOM 6252 O O . HIS A 1 827 ? -12.922 15.948 -14.997 1.00 88.38 827 HIS A O 1
ATOM 6258 N N . SER A 1 828 ? -13.593 13.904 -15.659 1.00 85.25 828 SER A N 1
ATOM 6259 C CA . SER A 1 828 ? -13.240 14.127 -17.055 1.00 85.25 828 SER A CA 1
ATOM 6260 C C . SER A 1 828 ? -14.198 15.138 -17.707 1.00 85.25 828 SER A C 1
ATOM 6262 O O . SER A 1 828 ? -15.305 15.382 -17.223 1.00 85.25 828 SER A O 1
ATOM 6264 N N . GLY A 1 829 ? -13.796 15.683 -18.857 1.00 78.38 829 GLY A N 1
ATOM 6265 C CA . GLY A 1 829 ? -14.664 16.518 -19.693 1.00 78.38 829 GLY A CA 1
ATOM 6266 C C . GLY A 1 829 ? -15.735 15.747 -20.484 1.00 78.38 829 GLY A C 1
ATOM 6267 O O . GLY A 1 829 ? -16.383 16.325 -21.362 1.00 78.38 829 GLY A O 1
ATOM 6268 N N . LEU A 1 830 ? -15.893 14.440 -20.249 1.00 85.94 830 LEU A N 1
ATOM 6269 C CA . LEU A 1 830 ? -16.931 13.621 -20.873 1.00 85.94 830 LEU A CA 1
ATOM 6270 C C . LEU A 1 830 ? -18.262 13.807 -20.136 1.00 85.94 830 LEU A C 1
ATOM 6272 O O . LEU A 1 830 ? -18.331 13.741 -18.910 1.00 85.94 830 LEU A O 1
ATOM 6276 N N . ALA A 1 831 ? -19.340 14.008 -20.894 1.00 82.75 831 ALA A N 1
ATOM 6277 C CA . ALA A 1 831 ? -20.685 14.191 -20.354 1.00 82.75 831 ALA A CA 1
ATOM 6278 C C . ALA A 1 831 ? -21.652 13.137 -20.904 1.00 82.75 831 ALA A C 1
ATOM 6280 O O . ALA A 1 831 ? -21.518 12.701 -22.047 1.00 82.75 831 ALA A O 1
ATOM 6281 N N . GLY A 1 832 ? -22.638 12.743 -20.094 1.00 85.69 832 GLY A N 1
ATOM 6282 C CA . GLY A 1 832 ? -23.718 11.852 -20.529 1.00 85.69 832 GLY A CA 1
ATOM 6283 C C . GLY A 1 832 ? -23.250 10.452 -20.928 1.00 85.69 832 GLY A C 1
ATOM 6284 O O . GLY A 1 832 ? -23.744 9.915 -21.917 1.00 85.69 832 GLY A O 1
ATOM 6285 N N . LEU A 1 833 ? -22.282 9.877 -20.204 1.00 91.75 833 LEU A N 1
ATOM 6286 C CA . LEU A 1 833 ? -21.775 8.544 -20.518 1.00 91.75 833 LEU A CA 1
ATOM 6287 C C . LEU A 1 833 ? -22.860 7.480 -20.294 1.00 91.75 833 LEU A C 1
ATOM 6289 O O . LEU A 1 833 ? -23.476 7.413 -19.229 1.00 91.75 833 LEU A O 1
ATOM 6293 N N . THR A 1 834 ? -23.078 6.629 -21.292 1.00 93.31 834 THR A N 1
ATOM 6294 C CA . THR A 1 834 ? -24.013 5.503 -21.226 1.00 93.31 834 THR A CA 1
ATOM 6295 C C . THR A 1 834 ? -23.329 4.207 -21.626 1.00 93.31 834 THR A C 1
ATOM 6297 O O . THR A 1 834 ? -22.489 4.187 -22.528 1.00 93.31 834 THR A O 1
ATOM 6300 N N . VAL A 1 835 ? -23.698 3.126 -20.943 1.00 93.81 835 VAL A N 1
ATOM 6301 C CA . VAL A 1 835 ? -23.321 1.754 -21.281 1.00 93.81 835 VAL A CA 1
ATOM 6302 C C . VAL A 1 835 ? -24.544 1.060 -21.860 1.00 93.81 835 VAL A C 1
ATOM 6304 O O . VAL A 1 835 ? -25.571 0.917 -21.193 1.00 93.81 835 VAL A O 1
ATOM 6307 N N . GLY A 1 836 ? -24.425 0.664 -23.122 1.00 92.19 836 GLY A N 1
ATOM 6308 C CA . GLY A 1 836 ? -25.460 -0.021 -23.874 1.00 92.19 836 GLY A CA 1
ATOM 6309 C C . GLY A 1 836 ? -25.808 -1.405 -23.330 1.00 92.19 836 GLY A C 1
ATOM 6310 O O . GLY A 1 836 ? -25.017 -2.015 -22.604 1.00 92.19 836 GLY A O 1
ATOM 6311 N N . PRO A 1 837 ? -26.980 -1.938 -23.714 1.00 90.19 837 PRO A N 1
ATOM 6312 C CA . PRO A 1 837 ? -27.462 -3.232 -23.237 1.00 90.19 837 PRO A CA 1
ATOM 6313 C C . PRO A 1 837 ? -26.515 -4.392 -23.568 1.00 90.19 837 PRO A C 1
ATOM 6315 O O . PRO A 1 837 ? -26.416 -5.325 -22.780 1.00 90.19 837 PRO A O 1
ATOM 6318 N N . ASP A 1 838 ? -25.790 -4.342 -24.687 1.00 90.38 838 ASP A N 1
ATOM 6319 C CA . ASP A 1 838 ? -24.902 -5.438 -25.091 1.00 90.38 838 ASP A CA 1
ATOM 6320 C C . ASP A 1 838 ? -23.636 -5.488 -24.226 1.00 90.38 838 ASP A C 1
ATOM 6322 O O . ASP A 1 838 ? -23.210 -6.567 -23.819 1.00 90.38 838 ASP A O 1
ATOM 6326 N N . VAL A 1 839 ? -23.071 -4.326 -23.877 1.00 92.81 839 VAL A N 1
ATOM 6327 C CA . VAL A 1 839 ? -21.946 -4.233 -22.931 1.00 92.81 839 VAL A CA 1
ATOM 6328 C C . VAL A 1 839 ? -22.402 -4.572 -21.506 1.00 92.81 839 VAL A C 1
ATOM 6330 O O . VAL A 1 839 ? -21.683 -5.257 -20.784 1.00 92.81 839 VAL A O 1
ATOM 6333 N N . ALA A 1 840 ? -23.609 -4.163 -21.103 1.00 92.69 840 ALA A N 1
ATOM 6334 C CA . ALA A 1 840 ? -24.174 -4.539 -19.805 1.00 92.69 840 ALA A CA 1
ATOM 6335 C C . ALA A 1 840 ? -24.404 -6.061 -19.686 1.00 92.69 840 ALA A C 1
ATOM 6337 O O . ALA A 1 840 ? -24.056 -6.653 -18.662 1.00 92.69 840 ALA A O 1
ATOM 6338 N N . ARG A 1 841 ? -24.916 -6.712 -20.743 1.00 91.44 841 ARG A N 1
ATOM 6339 C CA . ARG A 1 841 ? -25.016 -8.182 -20.818 1.00 91.44 841 ARG A CA 1
ATOM 6340 C C . ARG A 1 841 ? -23.647 -8.850 -20.824 1.00 91.44 841 ARG A C 1
ATOM 6342 O O . ARG A 1 841 ? -23.446 -9.821 -20.117 1.00 91.44 841 ARG A O 1
ATOM 6349 N N . PHE A 1 842 ? -22.668 -8.301 -21.541 1.00 93.62 842 PHE A N 1
ATOM 6350 C CA . PHE A 1 842 ? -21.291 -8.800 -21.481 1.00 93.62 842 PHE A CA 1
ATOM 6351 C C . PHE A 1 842 ? -20.741 -8.813 -20.039 1.00 93.62 842 PHE A C 1
ATOM 6353 O O . PHE A 1 842 ? -20.166 -9.812 -19.607 1.00 93.62 842 PHE A O 1
ATOM 6360 N N . ILE A 1 843 ? -20.955 -7.730 -19.283 1.00 94.38 843 ILE A N 1
ATOM 6361 C CA . ILE A 1 843 ? -20.519 -7.618 -17.882 1.00 94.38 843 ILE A CA 1
ATOM 6362 C C . ILE A 1 843 ? -21.239 -8.631 -16.979 1.00 94.38 843 ILE A C 1
ATOM 6364 O O . ILE A 1 843 ? -20.630 -9.180 -16.073 1.00 94.38 843 ILE A O 1
ATOM 6368 N N . THR A 1 844 ? -22.520 -8.904 -17.208 1.00 92.94 844 THR A N 1
ATOM 6369 C CA . THR A 1 844 ? -23.307 -9.802 -16.341 1.00 92.94 844 THR A CA 1
ATOM 6370 C C . THR A 1 844 ? -23.159 -11.280 -16.714 1.00 92.94 844 THR A C 1
ATOM 6372 O O . THR A 1 844 ? -23.003 -12.123 -15.831 1.00 92.94 844 THR A O 1
ATOM 6375 N N . ASP A 1 845 ? -23.110 -11.597 -18.007 1.00 90.50 845 ASP A N 1
ATOM 6376 C CA . ASP A 1 845 ? -23.147 -12.968 -18.518 1.00 90.50 845 ASP A CA 1
ATOM 6377 C C . ASP A 1 845 ? -21.743 -13.499 -18.836 1.00 90.50 845 ASP A C 1
ATOM 6379 O O . ASP A 1 845 ? -21.320 -14.542 -18.328 1.00 90.50 845 ASP A O 1
ATOM 6383 N N . GLU A 1 846 ? -20.979 -12.791 -19.670 1.00 92.19 846 GLU A N 1
ATOM 6384 C CA . GLU A 1 846 ? -19.684 -13.286 -20.149 1.00 92.19 846 GLU A CA 1
ATOM 6385 C C . GLU A 1 846 ? -18.600 -13.193 -19.073 1.00 92.19 846 GLU A C 1
ATOM 6387 O O . GLU A 1 846 ? -17.814 -14.133 -18.939 1.00 92.19 846 GLU A O 1
ATOM 6392 N N . LEU A 1 847 ? -18.595 -12.128 -18.262 1.00 94.44 847 LEU A N 1
ATOM 6393 C CA . LEU A 1 847 ? -17.638 -11.964 -17.162 1.00 94.44 847 LEU A CA 1
ATOM 6394 C C . LEU A 1 847 ? -17.962 -12.794 -15.909 1.00 94.44 847 LEU A C 1
ATOM 6396 O O . LEU A 1 847 ? -17.100 -12.902 -15.039 1.00 94.44 847 LEU A O 1
ATOM 6400 N N . SER A 1 848 ? -19.128 -13.443 -15.821 1.00 91.94 848 SER A N 1
ATOM 6401 C CA . SER A 1 848 ? -19.489 -14.287 -14.665 1.00 91.94 848 SER A CA 1
ATOM 6402 C C . SER A 1 848 ? -18.447 -15.364 -14.345 1.00 91.94 848 SER A C 1
ATOM 6404 O O . SER A 1 848 ? -18.161 -15.612 -13.176 1.00 91.94 848 SER A O 1
ATOM 6406 N N . VAL A 1 849 ? -17.797 -15.941 -15.364 1.00 91.25 849 VAL A N 1
ATOM 6407 C CA . VAL A 1 849 ? -16.711 -16.919 -15.177 1.00 91.25 849 VAL A CA 1
ATOM 6408 C C . VAL A 1 849 ? -15.512 -16.319 -14.441 1.00 91.25 849 VAL A C 1
ATOM 6410 O O . VAL A 1 849 ? -14.881 -17.005 -13.643 1.00 91.25 849 VAL A O 1
ATOM 6413 N N . VAL A 1 850 ? -15.224 -15.030 -14.646 1.00 94.00 850 VAL A N 1
ATOM 6414 C CA . VAL A 1 850 ? -14.153 -14.313 -13.940 1.00 94.00 850 VAL A CA 1
ATOM 6415 C C . VAL A 1 850 ? -14.501 -14.213 -12.462 1.00 94.00 850 VAL A C 1
ATOM 6417 O O . VAL A 1 850 ? -13.685 -14.581 -11.622 1.00 94.00 850 VAL A O 1
ATOM 6420 N N . TYR A 1 851 ? -15.722 -13.764 -12.156 1.00 93.56 851 TYR A N 1
ATOM 6421 C CA . TYR A 1 851 ? -16.192 -13.560 -10.784 1.00 93.56 851 TYR A CA 1
ATOM 6422 C C . TYR A 1 851 ? -16.224 -14.874 -10.008 1.00 93.56 851 TYR A C 1
ATOM 6424 O O . TYR A 1 851 ? -15.720 -14.954 -8.891 1.00 93.56 851 TYR A O 1
ATOM 6432 N N . GLU A 1 852 ? -16.765 -15.924 -10.623 1.00 92.38 852 GLU A N 1
ATOM 6433 C CA . GLU A 1 852 ? -16.828 -17.251 -10.019 1.00 92.38 852 GLU A CA 1
ATOM 6434 C C . GLU A 1 852 ? -15.431 -17.842 -9.793 1.00 92.38 852 GLU A C 1
ATOM 6436 O O . GLU A 1 852 ? -15.206 -18.449 -8.748 1.00 92.38 852 GLU A O 1
ATOM 6441 N N . THR A 1 853 ? -14.476 -17.608 -10.703 1.00 92.88 853 THR A N 1
ATOM 6442 C CA . THR A 1 853 ? -13.089 -18.075 -10.530 1.00 92.88 853 THR A CA 1
ATOM 6443 C C . THR A 1 853 ? -12.412 -17.395 -9.344 1.00 92.88 853 THR A C 1
ATOM 6445 O O . THR A 1 853 ? -11.899 -18.079 -8.463 1.00 92.88 853 THR A O 1
ATOM 6448 N N . VAL A 1 854 ? -12.456 -16.060 -9.269 1.00 93.19 854 VAL A N 1
ATOM 6449 C CA . VAL A 1 854 ? -11.781 -15.321 -8.185 1.00 93.19 854 VAL A CA 1
ATOM 6450 C C . VAL A 1 854 ? -12.427 -15.537 -6.814 1.00 93.19 854 VAL A C 1
ATOM 6452 O O . VAL A 1 854 ? -11.774 -15.383 -5.787 1.00 93.19 854 VAL A O 1
ATOM 6455 N N . LEU A 1 855 ? -13.709 -15.911 -6.774 1.00 92.75 855 LEU A N 1
ATOM 6456 C CA . LEU A 1 855 ? -14.441 -16.163 -5.530 1.00 92.75 855 LEU A CA 1
ATOM 6457 C C . LEU A 1 855 ? -14.441 -17.632 -5.095 1.00 92.75 855 LEU A C 1
ATOM 6459 O O . LEU A 1 855 ? -14.867 -17.908 -3.973 1.00 92.75 855 LEU A O 1
ATOM 6463 N N . ALA A 1 856 ? -13.965 -18.566 -5.924 1.00 92.44 856 ALA A N 1
ATOM 6464 C CA . ALA A 1 856 ? -13.984 -19.996 -5.614 1.00 92.44 856 ALA A CA 1
ATOM 6465 C C . ALA A 1 856 ? -13.206 -20.319 -4.324 1.00 92.44 856 ALA A C 1
ATOM 6467 O O . ALA A 1 856 ? -13.766 -20.901 -3.389 1.00 92.44 856 ALA A O 1
ATOM 6468 N N . GLY A 1 857 ? -11.951 -19.866 -4.236 1.00 92.56 857 GLY A N 1
ATOM 6469 C CA . GLY A 1 857 ? -11.107 -20.021 -3.047 1.00 92.56 857 GLY A CA 1
ATOM 6470 C C . GLY A 1 857 ? -11.680 -19.324 -1.803 1.00 92.56 857 GLY A C 1
ATOM 6471 O O . GLY A 1 857 ? -11.907 -19.988 -0.788 1.00 92.56 857 GLY A O 1
ATOM 6472 N N . PRO A 1 858 ? -11.998 -18.015 -1.861 1.00 92.44 858 PRO A N 1
ATOM 6473 C CA . PRO A 1 858 ? -12.605 -17.297 -0.739 1.00 92.44 858 PRO A CA 1
ATOM 6474 C C . PRO A 1 858 ? -13.888 -17.947 -0.198 1.00 92.44 858 PRO A C 1
ATOM 6476 O O . PRO A 1 858 ? -14.057 -18.060 1.016 1.00 92.44 858 PRO A O 1
ATOM 6479 N N . ARG A 1 859 ? -14.778 -18.429 -1.076 1.00 92.56 859 ARG A N 1
ATOM 6480 C CA . ARG A 1 859 ? -16.002 -19.146 -0.677 1.00 92.56 859 ARG A CA 1
ATOM 6481 C C . ARG A 1 859 ? -15.690 -20.483 -0.007 1.00 92.56 859 ARG A C 1
ATOM 6483 O O . ARG A 1 859 ? -16.294 -20.794 1.019 1.00 92.56 859 ARG A O 1
ATOM 6490 N N . LEU A 1 860 ? -14.750 -21.262 -0.554 1.00 93.75 860 LEU A N 1
ATOM 6491 C CA . LEU A 1 860 ? -14.325 -22.531 0.043 1.00 93.75 860 LEU A CA 1
ATOM 6492 C C . LEU A 1 860 ? -13.793 -22.318 1.462 1.00 93.75 860 LEU A C 1
ATOM 6494 O O . LEU A 1 860 ? -14.293 -22.958 2.391 1.00 93.75 860 LEU A O 1
ATOM 6498 N N . ARG A 1 861 ? -12.851 -21.380 1.635 1.00 94.25 861 ARG A N 1
ATOM 6499 C CA . ARG A 1 861 ? -12.284 -21.060 2.950 1.00 94.25 861 ARG A CA 1
ATOM 6500 C C . ARG A 1 861 ? -13.375 -20.678 3.934 1.00 94.25 861 ARG A C 1
ATOM 6502 O O . ARG A 1 861 ? -13.471 -21.274 5.003 1.00 94.25 861 ARG A O 1
ATOM 6509 N N . MET A 1 862 ? -14.228 -19.729 3.554 1.00 92.69 862 MET A N 1
ATOM 6510 C CA . MET A 1 862 ? -15.221 -19.189 4.474 1.00 92.69 862 MET A CA 1
ATOM 6511 C C . MET A 1 862 ? -16.221 -20.257 4.928 1.00 92.69 862 MET A C 1
ATOM 6513 O O . MET A 1 862 ? -16.563 -20.297 6.105 1.00 92.69 862 MET A O 1
ATOM 6517 N N . ARG A 1 863 ? -16.633 -21.183 4.048 1.00 92.69 863 ARG A N 1
ATOM 6518 C CA . ARG A 1 863 ? -17.477 -22.324 4.447 1.00 92.69 863 ARG A CA 1
ATOM 6519 C C . ARG A 1 863 ? -16.760 -23.270 5.411 1.00 92.69 863 ARG A C 1
ATOM 6521 O O . ARG A 1 863 ? -17.336 -23.655 6.427 1.00 92.69 863 ARG A O 1
ATOM 6528 N N . ARG A 1 864 ? -15.522 -23.662 5.093 1.00 94.88 864 ARG A N 1
ATOM 6529 C CA . ARG A 1 864 ? -14.756 -24.626 5.900 1.00 94.88 864 ARG A CA 1
ATOM 6530 C C . ARG A 1 864 ? -14.426 -24.075 7.277 1.00 94.88 864 ARG A C 1
ATOM 6532 O O . ARG A 1 864 ? -14.688 -24.731 8.281 1.00 94.88 864 ARG A O 1
ATOM 6539 N N . GLU A 1 865 ? -13.926 -22.851 7.332 1.00 95.69 865 GLU A N 1
ATOM 6540 C CA . GLU A 1 865 ? -13.554 -22.221 8.592 1.00 95.69 865 GLU A CA 1
ATOM 6541 C C . GLU A 1 865 ? -14.774 -21.780 9.410 1.00 95.69 865 GLU A C 1
ATOM 6543 O O . GLU A 1 865 ? -14.735 -21.850 10.636 1.00 95.69 865 GLU A O 1
ATOM 6548 N N . SER A 1 866 ? -15.904 -21.445 8.770 1.00 94.62 866 SER A N 1
ATOM 6549 C CA . SER A 1 866 ? -17.182 -21.277 9.478 1.00 94.62 866 SER A CA 1
ATOM 6550 C C . SER A 1 866 ? -17.610 -22.567 10.184 1.00 94.62 866 SER A C 1
ATOM 6552 O O . SER A 1 866 ? -18.033 -22.521 11.341 1.00 94.62 866 SER A O 1
ATOM 6554 N N . ALA A 1 867 ? -17.456 -23.727 9.536 1.00 95.31 867 ALA A N 1
ATOM 6555 C CA . ALA A 1 867 ? -17.761 -25.019 10.149 1.00 95.31 867 ALA A CA 1
ATOM 6556 C C . ALA A 1 867 ? -16.806 -25.346 11.310 1.00 95.31 867 ALA A C 1
ATOM 6558 O O . ALA A 1 867 ? -17.271 -25.766 12.371 1.00 95.31 867 ALA A O 1
ATOM 6559 N N . ILE A 1 868 ? -15.500 -25.096 11.145 1.00 97.06 868 ILE A N 1
ATOM 6560 C CA . ILE A 1 868 ? -14.497 -25.234 12.218 1.00 97.06 868 ILE A CA 1
ATOM 6561 C C . ILE A 1 868 ? -14.900 -24.379 13.425 1.00 97.06 868 ILE A C 1
ATOM 6563 O O . ILE A 1 868 ? -15.071 -24.904 14.527 1.00 97.06 868 ILE A O 1
ATOM 6567 N N . LEU A 1 869 ? -15.139 -23.082 13.209 1.00 96.50 869 LEU A N 1
ATOM 6568 C CA . LEU A 1 869 ? -15.481 -22.150 14.280 1.00 96.50 869 LEU A CA 1
ATOM 6569 C C . LEU A 1 869 ? -16.820 -22.507 14.944 1.00 96.50 869 LEU A C 1
ATOM 6571 O O . LEU A 1 869 ? -16.952 -22.400 16.161 1.00 96.50 869 LEU A O 1
ATOM 6575 N N . THR A 1 870 ? -17.797 -22.992 14.172 1.00 97.44 870 THR A N 1
ATOM 6576 C CA . THR A 1 870 ? -19.090 -23.452 14.699 1.00 97.44 870 THR A CA 1
ATOM 6577 C C . THR A 1 870 ? -18.933 -24.678 15.596 1.00 97.44 870 THR A C 1
ATOM 6579 O O . THR A 1 870 ? -19.476 -24.692 16.703 1.00 97.44 870 THR A O 1
ATOM 6582 N N . ARG A 1 871 ? -18.177 -25.699 15.161 1.00 97.19 871 ARG A N 1
ATOM 6583 C CA . ARG A 1 871 ? -17.911 -26.900 15.972 1.00 97.19 871 ARG A CA 1
ATOM 6584 C C . ARG A 1 871 ? -17.150 -26.553 17.245 1.00 97.19 871 ARG A C 1
ATOM 6586 O O . ARG A 1 871 ? -17.521 -27.026 18.317 1.00 97.19 871 ARG A O 1
ATOM 6593 N N . TRP A 1 872 ? -16.122 -25.713 17.131 1.00 97.38 872 TRP A N 1
ATOM 6594 C CA . TRP A 1 872 ? -15.348 -25.241 18.274 1.00 97.38 872 TRP A CA 1
ATOM 6595 C C . TRP A 1 872 ? -16.231 -24.491 19.280 1.00 97.38 872 TRP A C 1
ATOM 6597 O O . TRP A 1 872 ? -16.261 -24.855 20.456 1.00 97.38 872 TRP A O 1
ATOM 6607 N N . ALA A 1 873 ? -17.032 -23.524 18.822 1.00 97.00 873 ALA A N 1
ATOM 6608 C CA . ALA A 1 873 ? -17.922 -22.757 19.690 1.00 97.00 873 ALA A CA 1
ATOM 6609 C C . ALA A 1 873 ? -18.986 -23.645 20.360 1.00 97.00 873 ALA A C 1
ATOM 6611 O O . ALA A 1 873 ? -19.245 -23.499 21.555 1.00 97.00 873 ALA A O 1
ATOM 6612 N N . ALA A 1 874 ? -19.566 -24.602 19.628 1.00 96.69 874 ALA A N 1
ATOM 6613 C CA . ALA A 1 874 ? -20.532 -25.550 20.180 1.00 96.69 874 ALA A CA 1
ATOM 6614 C C . ALA A 1 874 ? -19.906 -26.439 21.264 1.00 96.69 874 ALA A C 1
ATOM 6616 O O . ALA A 1 874 ? -20.516 -26.652 22.310 1.00 96.69 874 ALA A O 1
ATOM 6617 N N . ALA A 1 875 ? -18.683 -26.926 21.036 1.00 96.50 875 ALA A N 1
ATOM 6618 C CA . ALA A 1 875 ? -17.957 -27.743 22.003 1.00 96.50 875 ALA A CA 1
ATOM 6619 C C . ALA A 1 875 ? -17.539 -26.943 23.247 1.00 96.50 875 ALA A C 1
ATOM 6621 O O . ALA A 1 875 ? -17.598 -27.464 24.359 1.00 96.50 875 ALA A O 1
ATOM 6622 N N . ARG A 1 876 ? -17.134 -25.677 23.075 1.00 96.56 876 ARG A N 1
ATOM 6623 C CA . ARG A 1 876 ? -16.632 -24.829 24.164 1.00 96.56 876 ARG A CA 1
ATOM 6624 C C . ARG A 1 876 ? -17.746 -24.223 25.019 1.00 96.56 876 ARG A C 1
ATOM 6626 O O . ARG A 1 876 ? -17.593 -24.128 26.235 1.00 96.56 876 ARG A O 1
ATOM 6633 N N . PHE A 1 877 ? -18.850 -23.802 24.401 1.00 96.88 877 PHE A N 1
ATOM 6634 C CA . PHE A 1 877 ? -19.891 -22.997 25.055 1.00 96.88 877 PHE A CA 1
ATOM 6635 C C . PHE A 1 877 ? -21.283 -23.645 25.077 1.00 96.88 877 PHE A C 1
ATOM 6637 O O . PHE A 1 877 ? -22.193 -23.126 25.731 1.00 96.88 877 PHE A O 1
ATOM 6644 N N . GLY A 1 878 ? -21.462 -24.765 24.376 1.00 94.94 878 GLY A N 1
ATOM 6645 C CA . GLY A 1 878 ? -22.766 -25.380 24.147 1.00 94.94 878 GLY A CA 1
ATOM 6646 C C . GLY A 1 878 ? -23.585 -24.673 23.062 1.00 94.94 878 GLY A C 1
ATOM 6647 O O . GLY A 1 878 ? -23.247 -23.597 22.568 1.00 94.94 878 GLY A O 1
ATOM 6648 N N . THR A 1 879 ? -24.698 -25.293 22.677 1.00 95.88 879 THR A N 1
ATOM 6649 C CA . THR A 1 879 ? -25.657 -24.743 21.706 1.00 95.88 879 THR A CA 1
ATOM 6650 C C . THR A 1 879 ? -26.732 -23.906 22.397 1.00 95.88 879 THR A C 1
ATOM 6652 O O . THR A 1 879 ? -27.173 -24.255 23.489 1.00 95.88 879 THR A O 1
ATOM 6655 N N . GLY A 1 880 ? -27.203 -22.836 21.756 1.00 94.94 880 GLY A N 1
ATOM 6656 C CA . GLY A 1 880 ? -28.229 -21.932 22.293 1.00 94.94 880 GLY A CA 1
ATOM 6657 C C . GLY A 1 880 ? -27.728 -20.949 23.360 1.00 94.94 880 GLY A C 1
ATOM 6658 O O . GLY A 1 880 ? -28.480 -20.074 23.785 1.00 94.94 880 GLY A O 1
ATOM 6659 N N . THR A 1 881 ? -26.462 -21.049 23.773 1.00 95.81 881 THR A N 1
ATOM 6660 C CA . THR A 1 881 ? -25.829 -20.122 24.716 1.00 95.81 881 THR A CA 1
ATOM 6661 C C . THR A 1 881 ? -25.404 -18.842 23.998 1.00 95.81 881 THR A C 1
ATOM 6663 O O . THR A 1 881 ? -24.616 -18.892 23.056 1.00 95.81 881 THR A O 1
ATOM 6666 N N . ALA A 1 882 ? -25.881 -17.685 24.461 1.00 96.94 882 ALA A N 1
ATOM 6667 C CA . ALA A 1 882 ? -25.367 -16.392 24.016 1.00 96.94 882 ALA A CA 1
ATOM 6668 C C . ALA A 1 882 ? -24.000 -16.122 24.668 1.00 96.94 882 ALA A C 1
ATOM 6670 O O . ALA A 1 882 ? -23.911 -15.960 25.886 1.00 96.94 882 ALA A O 1
ATOM 6671 N N . VAL A 1 883 ? -22.945 -16.065 23.858 1.00 97.69 883 VAL A N 1
ATOM 6672 C CA . VAL A 1 883 ? -21.556 -15.870 24.291 1.00 97.69 883 VAL A CA 1
ATOM 6673 C C . VAL A 1 883 ? -21.105 -14.456 23.924 1.00 97.69 883 VAL A C 1
ATOM 6675 O O . VAL A 1 883 ? -20.970 -14.161 22.736 1.00 97.69 883 VAL A O 1
ATOM 6678 N N . PRO A 1 884 ? -20.882 -13.567 24.908 1.00 96.94 884 PRO A N 1
ATOM 6679 C CA . PRO A 1 884 ? -20.319 -12.240 24.673 1.00 96.94 884 PRO A CA 1
ATOM 6680 C C . PRO A 1 884 ? -18.983 -12.284 23.920 1.00 96.94 884 PRO A C 1
ATOM 6682 O O . PRO A 1 884 ? -18.204 -13.229 24.071 1.00 96.94 884 PRO A O 1
ATOM 6685 N N . LEU A 1 885 ? -18.727 -11.264 23.099 1.00 95.25 885 LEU A N 1
ATOM 6686 C CA . LEU A 1 885 ? -17.572 -11.236 22.200 1.00 95.25 885 LEU A CA 1
ATOM 6687 C C . LEU A 1 885 ? -16.215 -11.265 22.928 1.00 95.25 885 LEU A C 1
ATOM 6689 O O . LEU A 1 885 ? -15.285 -11.913 22.460 1.00 95.25 885 LEU A O 1
ATOM 6693 N N . ASP A 1 886 ? -16.107 -10.629 24.092 1.00 93.75 886 ASP A N 1
ATOM 6694 C CA . ASP A 1 886 ? -14.914 -10.653 24.947 1.00 93.75 886 ASP A CA 1
ATOM 6695 C C . ASP A 1 886 ? -14.562 -12.071 25.408 1.00 93.75 886 ASP A C 1
ATOM 6697 O O . ASP A 1 886 ? -13.403 -12.487 25.352 1.00 93.75 886 ASP A O 1
ATOM 6701 N N . ARG A 1 887 ? -15.580 -12.847 25.801 1.00 95.56 887 ARG A N 1
ATOM 6702 C CA . ARG A 1 887 ? -15.411 -14.254 26.169 1.00 95.56 887 ARG A CA 1
ATOM 6703 C C . ARG A 1 887 ? -15.047 -15.104 24.957 1.00 95.56 887 ARG A C 1
ATOM 6705 O O . ARG A 1 887 ? -14.207 -15.989 25.082 1.00 95.56 887 ARG A O 1
ATOM 6712 N N . LEU A 1 888 ? -15.654 -14.840 23.799 1.00 95.69 888 LEU A N 1
ATOM 6713 C CA . LEU A 1 888 ? -15.298 -15.521 22.555 1.00 95.69 888 LEU A CA 1
ATOM 6714 C C . LEU A 1 888 ? -13.814 -15.320 22.230 1.00 95.69 888 LEU A C 1
ATOM 6716 O O . LEU A 1 888 ? -13.121 -16.294 21.961 1.00 95.69 888 LEU A O 1
ATOM 6720 N N . TYR A 1 889 ? -13.328 -14.078 22.284 1.00 95.25 889 TYR A N 1
ATOM 6721 C CA . TYR A 1 889 ? -11.938 -13.750 21.974 1.00 95.25 889 TYR A CA 1
ATOM 6722 C C . TYR A 1 889 ? -10.956 -14.374 22.959 1.00 95.25 889 TYR A C 1
ATOM 6724 O O . TYR A 1 889 ? -10.014 -15.027 22.519 1.00 95.25 889 TYR A O 1
ATOM 6732 N N . ALA A 1 890 ? -11.192 -14.248 24.267 1.00 93.44 890 ALA A N 1
ATOM 6733 C CA . ALA A 1 890 ? -10.301 -14.824 25.274 1.00 93.44 890 ALA A CA 1
ATOM 6734 C C . ALA A 1 890 ? -10.104 -16.340 25.078 1.00 93.44 890 ALA A C 1
ATOM 6736 O O . ALA A 1 890 ? -8.989 -16.850 25.160 1.00 93.44 890 ALA A O 1
ATOM 6737 N N . GLU A 1 891 ? -11.185 -17.061 24.776 1.00 95.81 891 GLU A N 1
ATOM 6738 C CA . GLU A 1 891 ? -11.133 -18.501 24.514 1.00 95.81 891 GLU A CA 1
ATOM 6739 C C . GLU A 1 891 ? -10.543 -18.829 23.138 1.00 95.81 891 GLU A C 1
ATOM 6741 O O . GLU A 1 891 ? -9.791 -19.791 23.012 1.00 95.81 891 GLU A O 1
ATOM 6746 N N . PHE A 1 892 ? -10.841 -18.026 22.112 1.00 95.44 892 PHE A N 1
ATOM 6747 C CA . PHE A 1 892 ? -10.272 -18.193 20.774 1.00 95.44 892 PHE A CA 1
ATOM 6748 C C . PHE A 1 892 ? -8.744 -18.095 20.803 1.00 95.44 892 PHE A C 1
ATOM 6750 O O . PHE A 1 892 ? -8.069 -18.935 20.217 1.00 95.44 892 PHE A O 1
ATOM 6757 N N . PHE A 1 893 ? -8.190 -17.101 21.508 1.00 93.50 893 PHE A N 1
ATOM 6758 C CA . PHE A 1 893 ? -6.739 -16.949 21.635 1.00 93.50 893 PHE A CA 1
ATOM 6759 C C . PHE A 1 893 ? -6.099 -18.083 22.435 1.00 93.50 893 PHE A C 1
ATOM 6761 O O . PHE A 1 893 ? -5.002 -18.508 22.084 1.00 93.50 893 PHE A O 1
ATOM 6768 N N . ARG A 1 894 ? -6.793 -18.618 23.448 1.00 93.75 894 ARG A N 1
ATOM 6769 C CA . ARG A 1 894 ? -6.326 -19.794 24.196 1.00 93.75 894 ARG A CA 1
ATOM 6770 C C . ARG A 1 894 ? -6.226 -21.041 23.312 1.00 93.75 894 ARG A C 1
ATOM 6772 O O . ARG A 1 894 ? -5.266 -21.790 23.431 1.00 93.75 894 ARG A O 1
ATOM 6779 N N . ASP A 1 895 ? -7.183 -21.237 22.406 1.00 96.00 895 ASP A N 1
ATOM 6780 C CA . ASP A 1 895 ? -7.243 -22.404 21.515 1.00 96.00 895 ASP A CA 1
ATOM 6781 C C . ASP A 1 895 ? -6.628 -22.148 20.119 1.00 96.00 895 ASP A C 1
ATOM 6783 O O . ASP A 1 895 ? -6.777 -22.975 19.211 1.00 96.00 895 ASP A O 1
ATOM 6787 N N . ARG A 1 896 ? -5.935 -21.015 19.911 1.00 92.75 896 ARG A N 1
ATOM 6788 C CA . ARG A 1 896 ? -5.512 -20.545 18.576 1.00 92.75 896 ARG A CA 1
ATOM 6789 C C . ARG A 1 896 ? -4.632 -21.552 17.837 1.00 92.75 896 ARG A C 1
ATOM 6791 O O . ARG A 1 896 ? -4.841 -21.762 16.647 1.00 92.75 896 ARG A O 1
ATOM 6798 N N . GLU A 1 897 ? -3.687 -22.197 18.520 1.00 92.88 897 GLU A N 1
ATOM 6799 C CA . GLU A 1 897 ? -2.793 -23.195 17.906 1.00 92.88 897 GLU A CA 1
ATOM 6800 C C . GLU A 1 897 ? -3.557 -24.417 17.388 1.00 92.88 897 GLU A C 1
ATOM 6802 O O . GLU A 1 897 ? -3.324 -24.892 16.275 1.00 92.88 897 GLU A O 1
ATOM 6807 N N . ARG A 1 898 ? -4.534 -24.896 18.164 1.00 94.69 898 ARG A N 1
ATOM 6808 C CA . ARG A 1 898 ? -5.400 -26.004 17.757 1.00 94.69 898 ARG A CA 1
ATOM 6809 C C . ARG A 1 898 ? -6.251 -25.621 16.546 1.00 94.69 898 ARG A C 1
ATOM 6811 O O . ARG A 1 898 ? -6.346 -26.399 15.599 1.00 94.69 898 ARG A O 1
ATOM 6818 N N . LEU A 1 899 ? -6.861 -24.435 16.566 1.00 95.44 899 LEU A N 1
ATOM 6819 C CA . LEU A 1 899 ? -7.642 -23.924 15.435 1.00 95.44 899 LEU A CA 1
ATOM 6820 C C . LEU A 1 899 ? -6.768 -23.737 14.189 1.00 95.44 899 LEU A C 1
ATOM 6822 O O . LEU A 1 899 ? -7.226 -24.008 13.079 1.00 95.44 899 LEU A O 1
ATOM 6826 N N . ALA A 1 900 ? -5.505 -23.338 14.362 1.00 94.00 900 ALA A N 1
ATOM 6827 C CA . ALA A 1 900 ? -4.549 -23.212 13.269 1.00 94.00 900 ALA A CA 1
ATOM 6828 C C . ALA A 1 900 ? -4.241 -24.560 12.606 1.00 94.00 900 ALA A C 1
ATOM 6830 O O . ALA A 1 900 ? -4.213 -24.640 11.378 1.00 94.00 900 ALA A O 1
ATOM 6831 N N . ALA A 1 901 ? -4.101 -25.631 13.391 1.00 93.62 901 ALA A N 1
ATOM 6832 C CA . ALA A 1 901 ? -3.928 -26.978 12.854 1.00 93.62 901 ALA A CA 1
ATOM 6833 C C . ALA A 1 901 ? -5.139 -27.441 12.018 1.00 93.62 901 ALA A C 1
ATOM 6835 O O . ALA A 1 901 ? -4.958 -28.053 10.966 1.00 93.62 901 ALA A O 1
ATOM 6836 N N . GLU A 1 902 ? -6.371 -27.115 12.432 1.00 95.75 902 GLU A N 1
ATOM 6837 C CA . GLU A 1 902 ? -7.565 -27.389 11.615 1.00 95.75 902 GLU A CA 1
ATOM 6838 C C . GLU A 1 902 ? -7.581 -26.532 10.334 1.00 95.75 902 GLU A C 1
ATOM 6840 O O . GLU A 1 902 ? -7.844 -27.056 9.250 1.00 95.75 902 GLU A O 1
ATOM 6845 N N . CYS A 1 903 ? -7.237 -25.242 10.412 1.00 95.25 903 CYS A N 1
ATOM 6846 C CA . CYS A 1 903 ? -7.193 -24.354 9.241 1.00 95.25 903 CYS A CA 1
ATOM 68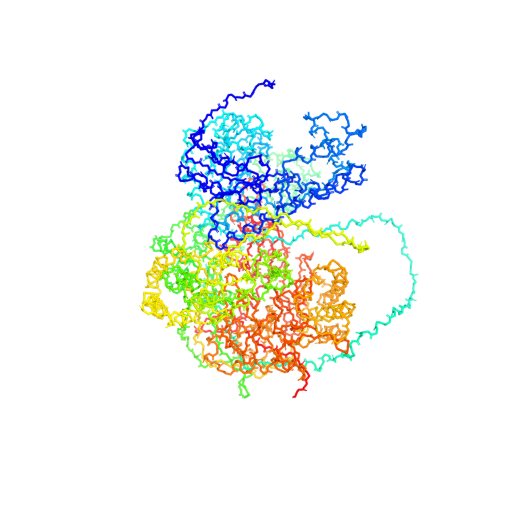47 C C . CYS A 1 903 ? -6.130 -24.767 8.209 1.00 95.25 903 CYS A C 1
ATOM 6849 O O . CYS A 1 903 ? -6.354 -24.595 7.013 1.00 95.25 903 CYS A O 1
ATOM 6851 N N . ALA A 1 904 ? -5.029 -25.399 8.627 1.00 94.38 904 ALA A N 1
ATOM 6852 C CA . ALA A 1 904 ? -4.017 -25.926 7.707 1.00 94.38 904 ALA A CA 1
ATOM 6853 C C . ALA A 1 904 ? -4.591 -26.976 6.730 1.00 94.38 904 ALA A C 1
ATOM 6855 O O . ALA A 1 904 ? -4.123 -27.109 5.599 1.00 94.38 904 ALA A O 1
ATOM 6856 N N . THR A 1 905 ? -5.644 -27.703 7.126 1.00 95.19 905 THR A N 1
ATOM 6857 C CA . THR A 1 905 ? -6.348 -28.627 6.217 1.00 95.19 905 THR A CA 1
ATOM 6858 C C . THR A 1 905 ? -7.140 -27.881 5.139 1.00 95.19 905 THR A C 1
ATOM 6860 O O . THR A 1 905 ? -7.192 -28.322 3.992 1.00 95.19 905 THR A O 1
ATOM 6863 N N . VAL A 1 906 ? -7.680 -26.705 5.472 1.00 95.75 906 VAL A N 1
ATOM 6864 C CA . VAL A 1 906 ? -8.358 -25.810 4.524 1.00 95.75 906 VAL A CA 1
ATOM 6865 C C . VAL A 1 906 ? -7.357 -25.223 3.533 1.00 95.75 906 VAL A C 1
ATOM 6867 O O . VAL A 1 906 ? -7.653 -25.144 2.344 1.00 95.75 906 VAL A O 1
ATOM 6870 N N . ASP A 1 907 ? -6.155 -24.869 3.992 1.00 94.19 907 ASP A N 1
ATOM 6871 C CA . ASP A 1 907 ? -5.067 -24.415 3.119 1.00 94.19 907 ASP A CA 1
ATOM 6872 C C . ASP A 1 907 ? -4.679 -25.486 2.089 1.00 94.19 907 ASP A C 1
ATOM 6874 O O . ASP A 1 907 ? -4.450 -25.167 0.919 1.00 94.19 907 ASP A O 1
ATOM 6878 N N . ALA A 1 908 ? -4.664 -26.759 2.495 1.00 94.25 908 ALA A N 1
ATOM 6879 C CA . ALA A 1 908 ? -4.420 -27.877 1.589 1.00 94.25 908 ALA A CA 1
ATOM 6880 C C . ALA A 1 908 ? -5.555 -28.057 0.561 1.00 94.25 908 ALA A C 1
ATOM 6882 O O . ALA A 1 908 ? -5.269 -28.227 -0.623 1.00 94.25 908 ALA A O 1
ATOM 6883 N N . GLU A 1 909 ? -6.829 -27.963 0.969 1.00 94.69 909 GLU A N 1
ATOM 6884 C CA . GLU A 1 909 ? -7.970 -27.989 0.033 1.00 94.69 909 GLU A CA 1
ATOM 6885 C C . GLU A 1 909 ? -7.913 -26.826 -0.975 1.00 94.69 909 GLU A C 1
ATOM 6887 O O . GLU A 1 909 ? -8.161 -27.018 -2.166 1.00 94.69 909 GLU A O 1
ATOM 6892 N N . LEU A 1 910 ? -7.549 -25.623 -0.520 1.00 93.12 910 LEU A N 1
ATOM 6893 C CA . LEU A 1 910 ? -7.382 -24.456 -1.389 1.00 93.12 910 LEU A CA 1
ATOM 6894 C C . LEU A 1 910 ? -6.250 -24.650 -2.397 1.00 93.12 910 LEU A C 1
ATOM 6896 O O . LEU A 1 910 ? -6.407 -24.276 -3.553 1.00 93.12 910 LEU A O 1
ATOM 6900 N N . ALA A 1 911 ? -5.133 -25.256 -1.988 1.00 91.75 911 ALA A N 1
ATOM 6901 C CA . ALA A 1 911 ? -4.034 -25.559 -2.900 1.00 91.75 911 ALA A CA 1
ATOM 6902 C C . ALA A 1 911 ? -4.453 -26.542 -4.008 1.00 91.75 911 ALA A C 1
ATOM 6904 O O . ALA A 1 911 ? -4.008 -26.401 -5.147 1.00 91.75 911 ALA A O 1
ATOM 6905 N N . VAL A 1 912 ? -5.331 -27.504 -3.697 1.00 92.88 912 VAL A N 1
ATOM 6906 C CA . VAL A 1 912 ? -5.911 -28.419 -4.695 1.00 92.88 912 VAL A CA 1
ATOM 6907 C C . VAL A 1 912 ? -6.814 -27.659 -5.668 1.00 92.88 912 VAL A C 1
ATOM 6909 O O . VAL A 1 912 ? -6.618 -27.770 -6.875 1.00 92.88 912 VAL A O 1
ATOM 6912 N N . LEU A 1 913 ? -7.737 -26.834 -5.164 1.00 92.25 913 LEU A N 1
ATOM 6913 C CA . LEU A 1 913 ? -8.612 -26.004 -6.002 1.00 92.25 913 LEU A CA 1
ATOM 6914 C C . LEU A 1 913 ? -7.811 -25.058 -6.916 1.00 92.25 913 LEU A C 1
ATOM 6916 O O . LEU A 1 913 ? -8.085 -24.958 -8.112 1.00 92.25 913 LEU A O 1
ATOM 6920 N N . ASP A 1 914 ? -6.788 -24.396 -6.374 1.00 90.94 914 ASP A N 1
ATOM 6921 C CA . ASP A 1 914 ? -5.899 -23.517 -7.137 1.00 90.94 914 ASP A CA 1
ATOM 6922 C C . ASP A 1 914 ? -5.173 -24.296 -8.251 1.00 90.94 914 ASP A C 1
ATOM 6924 O O . ASP A 1 914 ? -5.019 -23.789 -9.367 1.00 90.94 914 ASP A O 1
ATOM 6928 N N . ALA A 1 915 ? -4.751 -25.538 -7.984 1.00 90.06 915 ALA A N 1
ATOM 6929 C CA . ALA A 1 915 ? -4.121 -26.406 -8.977 1.00 90.06 915 ALA A CA 1
ATOM 6930 C C . ALA A 1 915 ? -5.104 -26.847 -10.076 1.00 90.06 915 ALA A C 1
ATOM 6932 O O . ALA A 1 915 ? -4.741 -26.827 -11.253 1.00 90.06 915 ALA A O 1
ATOM 6933 N N . GLU A 1 916 ? -6.349 -27.180 -9.726 1.00 91.62 916 GLU A N 1
ATOM 6934 C CA . GLU A 1 916 ? -7.410 -27.525 -10.684 1.00 91.62 916 GLU A CA 1
ATOM 6935 C C . GLU A 1 916 ? -7.750 -26.347 -11.606 1.00 91.62 916 GLU A C 1
ATOM 6937 O O . GLU A 1 916 ? -7.796 -26.508 -12.830 1.00 91.62 916 GLU A O 1
ATOM 6942 N N . ILE A 1 917 ? -7.913 -25.143 -11.043 1.00 91.94 917 ILE A N 1
ATOM 6943 C CA . ILE A 1 917 ? -8.141 -23.909 -11.809 1.00 91.94 917 ILE A CA 1
ATOM 6944 C C . ILE A 1 917 ? -6.934 -23.612 -12.708 1.00 91.94 917 ILE A C 1
ATOM 6946 O O . ILE A 1 917 ? -7.099 -23.342 -13.899 1.00 91.94 917 ILE A O 1
ATOM 6950 N N . THR A 1 918 ? -5.713 -23.709 -12.176 1.00 90.38 918 THR A N 1
ATOM 6951 C CA . THR A 1 918 ? -4.481 -23.475 -12.948 1.00 90.38 918 THR A CA 1
ATOM 6952 C C . THR A 1 918 ? -4.363 -24.454 -14.118 1.00 90.38 918 THR A C 1
ATOM 6954 O O . THR A 1 918 ? -4.083 -24.034 -15.244 1.00 90.38 918 THR A O 1
ATOM 6957 N N . HIS A 1 919 ? -4.640 -25.741 -13.892 1.00 89.38 919 HIS A N 1
ATOM 6958 C CA . HIS A 1 919 ? -4.648 -26.757 -14.943 1.00 89.38 919 HIS A CA 1
ATOM 6959 C C . HIS A 1 919 ? -5.739 -26.486 -15.990 1.00 89.38 919 HIS A C 1
ATOM 6961 O O . HIS A 1 919 ? -5.480 -26.578 -17.192 1.00 89.38 919 HIS A O 1
ATOM 6967 N N . ALA A 1 920 ? -6.939 -26.074 -15.568 1.00 90.44 920 ALA A N 1
ATOM 6968 C CA . ALA A 1 920 ? -8.014 -25.708 -16.485 1.00 90.44 920 ALA A CA 1
ATOM 6969 C C . ALA A 1 920 ? -7.645 -24.516 -17.386 1.00 90.44 920 ALA A C 1
ATOM 6971 O O . ALA A 1 920 ? -8.008 -24.511 -18.568 1.00 90.44 920 ALA A O 1
ATOM 6972 N N . LEU A 1 921 ? -6.905 -23.542 -16.843 1.00 90.25 921 LEU A N 1
ATOM 6973 C CA . LEU A 1 921 ? -6.478 -22.329 -17.540 1.00 90.25 921 LEU A CA 1
ATOM 6974 C C . LEU A 1 921 ? -5.291 -22.554 -18.491 1.00 90.25 921 LEU A C 1
ATOM 6976 O O . LEU A 1 921 ? -5.320 -22.062 -19.618 1.00 90.25 921 LEU A O 1
ATOM 6980 N N . LEU A 1 922 ? -4.250 -23.275 -18.066 1.00 86.25 922 LEU A N 1
ATOM 6981 C CA . LEU A 1 922 ? -3.025 -23.458 -18.860 1.00 86.25 922 LEU A CA 1
ATOM 6982 C C . LEU A 1 922 ? -3.083 -24.681 -19.790 1.00 86.25 922 LEU A C 1
ATOM 6984 O O . LEU A 1 922 ? -2.600 -24.619 -20.926 1.00 86.25 922 LEU A O 1
ATOM 6988 N N . GLY A 1 923 ? -3.722 -25.769 -19.350 1.00 80.69 923 GLY A N 1
ATOM 6989 C CA . GLY A 1 923 ? -3.566 -27.091 -19.960 1.00 80.69 923 GLY A CA 1
ATOM 6990 C C . GLY A 1 923 ? -2.125 -27.610 -19.861 1.00 80.69 923 GLY A C 1
ATOM 6991 O O . GLY A 1 923 ? -1.355 -27.150 -19.022 1.00 80.69 923 GLY A O 1
ATOM 6992 N N . ASP A 1 924 ? -1.761 -28.548 -20.740 1.00 75.00 924 ASP A N 1
ATOM 6993 C CA . ASP A 1 924 ? -0.441 -29.206 -20.716 1.00 75.00 924 ASP A CA 1
ATOM 6994 C C . ASP A 1 924 ? 0.637 -28.485 -21.551 1.00 75.00 924 ASP A C 1
ATOM 6996 O O . ASP A 1 924 ? 1.825 -28.752 -21.387 1.00 75.00 924 ASP A O 1
ATOM 7000 N N . ASP A 1 925 ? 0.244 -27.578 -22.455 1.00 70.38 925 ASP A N 1
ATOM 7001 C CA . ASP A 1 925 ? 1.158 -26.855 -23.353 1.00 70.38 925 ASP A CA 1
ATOM 7002 C C . ASP A 1 925 ? 1.297 -25.378 -22.955 1.00 70.38 925 ASP A C 1
ATOM 7004 O O . ASP A 1 925 ? 0.403 -24.552 -23.196 1.00 70.38 925 ASP A O 1
ATOM 7008 N N . THR A 1 926 ? 2.450 -25.062 -22.365 1.00 68.38 926 THR A N 1
ATOM 7009 C CA . THR A 1 926 ? 2.838 -23.728 -21.891 1.00 68.38 926 THR A CA 1
ATOM 7010 C C . THR A 1 926 ? 3.738 -22.964 -22.869 1.00 68.38 926 THR A C 1
ATOM 7012 O O . THR A 1 926 ? 4.056 -21.813 -22.595 1.00 68.38 926 THR A O 1
ATOM 7015 N N . GLY A 1 927 ? 4.136 -23.549 -24.009 1.00 71.50 927 GLY A N 1
ATOM 7016 C CA . GLY A 1 927 ? 5.108 -22.945 -24.939 1.00 71.50 927 GLY A CA 1
ATOM 7017 C C . GLY A 1 927 ? 4.521 -21.990 -25.988 1.00 71.50 927 GLY A C 1
ATOM 7018 O O . GLY A 1 927 ? 5.253 -21.429 -26.804 1.00 71.50 927 GLY A O 1
ATOM 7019 N N . ARG A 1 928 ? 3.197 -21.827 -26.013 1.00 82.69 928 ARG A N 1
ATOM 7020 C CA . ARG A 1 928 ? 2.458 -20.963 -26.951 1.00 82.69 928 ARG A CA 1
ATOM 7021 C C . ARG A 1 928 ? 2.342 -19.526 -26.442 1.00 82.69 928 ARG A C 1
ATOM 7023 O O . ARG A 1 928 ? 2.388 -19.296 -25.246 1.00 82.69 928 ARG A O 1
ATOM 7030 N N . ALA A 1 929 ? 2.114 -18.566 -27.340 1.00 85.81 929 ALA A N 1
ATOM 7031 C CA . ALA A 1 929 ? 1.887 -17.164 -26.958 1.00 85.81 929 ALA A CA 1
ATOM 7032 C C . ALA A 1 929 ? 0.464 -16.901 -26.418 1.00 85.81 929 ALA A C 1
ATOM 7034 O O . ALA A 1 929 ? 0.263 -16.057 -25.550 1.00 85.81 929 ALA A O 1
ATOM 7035 N N . GLU A 1 930 ? -0.544 -17.635 -26.910 1.00 92.06 930 GLU A N 1
ATOM 7036 C CA . GLU A 1 930 ? -1.941 -17.503 -26.473 1.00 92.06 930 GLU A CA 1
ATOM 7037 C C . GLU A 1 930 ? -2.590 -18.875 -26.243 1.00 92.06 930 GLU A C 1
ATOM 7039 O O . GLU A 1 930 ? -2.481 -19.792 -27.061 1.00 92.06 930 GLU A O 1
ATOM 7044 N N . THR A 1 931 ? -3.334 -18.968 -25.146 1.00 92.00 931 THR A N 1
ATOM 7045 C CA . THR A 1 931 ? -4.202 -20.075 -24.763 1.00 92.00 931 THR A CA 1
ATOM 7046 C C . THR A 1 931 ? -5.651 -19.605 -24.762 1.00 92.00 931 THR A C 1
ATOM 7048 O O . THR A 1 931 ? -6.025 -18.729 -23.984 1.00 92.00 931 THR A O 1
ATOM 7051 N N . VAL A 1 932 ? -6.495 -20.221 -25.593 1.00 92.69 932 VAL A N 1
ATOM 7052 C CA . VAL A 1 932 ? -7.951 -20.013 -25.553 1.00 92.69 932 VAL A CA 1
ATOM 7053 C C . VAL A 1 932 ? -8.592 -21.161 -24.785 1.00 92.69 932 VAL A C 1
ATOM 7055 O O . VAL A 1 932 ? -8.606 -22.300 -25.249 1.00 92.69 932 VAL A O 1
ATOM 7058 N N . VAL A 1 933 ? -9.100 -20.855 -23.599 1.00 91.69 933 VAL A N 1
ATOM 7059 C CA . VAL A 1 933 ? -9.761 -21.790 -22.694 1.00 91.69 933 VAL A CA 1
ATOM 7060 C C . VAL A 1 933 ? -11.237 -21.896 -23.086 1.00 91.69 933 VAL A C 1
ATOM 7062 O O . VAL A 1 933 ? -11.924 -20.869 -23.124 1.00 91.69 933 VAL A O 1
ATOM 7065 N N . PRO A 1 934 ? -11.748 -23.106 -23.386 1.00 91.88 934 PRO A N 1
ATOM 7066 C CA . PRO A 1 934 ? -13.180 -23.328 -23.546 1.00 91.88 934 PRO A CA 1
ATOM 7067 C C . PRO A 1 934 ? -13.909 -22.974 -22.251 1.00 91.88 934 PRO A C 1
ATOM 7069 O O . PRO A 1 934 ? -13.489 -23.397 -21.170 1.00 91.88 934 PRO A O 1
ATOM 7072 N N . ARG A 1 935 ? -15.000 -22.214 -22.353 1.00 90.44 935 ARG A N 1
ATOM 7073 C CA . ARG A 1 935 ? -15.755 -21.749 -21.184 1.00 90.44 935 ARG A CA 1
ATOM 7074 C C . ARG A 1 935 ? -16.250 -22.925 -20.343 1.00 90.44 935 ARG A C 1
ATOM 7076 O O . ARG A 1 935 ? -16.106 -22.910 -19.126 1.00 90.44 935 ARG A O 1
ATOM 7083 N N . GLU A 1 936 ? -16.711 -23.981 -21.004 1.00 90.88 936 GLU A N 1
ATOM 7084 C CA . GLU A 1 936 ? -17.263 -25.197 -20.404 1.00 90.88 936 GLU A CA 1
ATOM 7085 C C . GLU A 1 936 ? -16.249 -25.909 -19.500 1.00 90.88 936 GLU A C 1
ATOM 7087 O O . GLU A 1 936 ? -16.625 -26.560 -18.528 1.00 90.88 936 GLU A O 1
ATOM 7092 N N . ARG A 1 937 ? -14.947 -25.775 -19.791 1.00 90.75 937 ARG A N 1
ATOM 7093 C CA . ARG A 1 937 ? -13.883 -26.354 -18.962 1.00 90.75 937 ARG A CA 1
ATOM 7094 C C . ARG A 1 937 ? -13.803 -25.665 -17.602 1.00 90.75 937 ARG A C 1
ATOM 7096 O O . ARG A 1 937 ? -13.687 -26.348 -16.591 1.00 90.75 937 ARG A O 1
ATOM 7103 N N . LEU A 1 938 ? -13.868 -24.333 -17.579 1.00 89.75 938 LEU A N 1
ATOM 7104 C CA . LEU A 1 938 ? -13.889 -23.574 -16.327 1.00 89.75 938 LEU A CA 1
ATOM 7105 C C . LEU A 1 938 ? -15.210 -23.785 -15.592 1.00 89.75 938 LEU A C 1
ATOM 7107 O O . LEU A 1 938 ? -15.202 -24.018 -14.391 1.00 89.75 938 LEU A O 1
ATOM 7111 N N . GLU A 1 939 ? -16.335 -23.787 -16.307 1.00 90.88 939 GLU A N 1
ATOM 7112 C CA . GLU A 1 939 ? -17.647 -24.059 -15.713 1.00 90.88 939 GLU A CA 1
ATOM 7113 C C . GLU A 1 939 ? -17.725 -25.448 -15.068 1.00 90.88 939 GLU A C 1
ATOM 7115 O O . GLU A 1 939 ? -18.345 -25.584 -14.018 1.00 90.88 939 GLU A O 1
ATOM 7120 N N . ALA A 1 940 ? -17.074 -26.468 -15.638 1.00 89.62 940 ALA A N 1
ATOM 7121 C CA . ALA A 1 940 ? -17.022 -27.804 -15.047 1.00 89.62 940 ALA A CA 1
ATOM 7122 C C . ALA A 1 940 ? -16.271 -27.819 -13.706 1.00 89.62 940 ALA A C 1
ATOM 7124 O O . ALA A 1 940 ? -16.780 -28.378 -12.736 1.00 89.62 940 ALA A O 1
ATOM 7125 N N . VAL A 1 941 ? -15.102 -27.168 -13.635 1.00 89.81 941 VAL A N 1
ATOM 7126 C CA . VAL A 1 941 ? -14.336 -27.037 -12.382 1.00 89.81 941 VAL A CA 1
ATOM 7127 C C . VAL A 1 941 ? -15.138 -26.223 -11.365 1.00 89.81 941 VAL A C 1
ATOM 7129 O O . VAL A 1 941 ? -15.423 -26.695 -10.272 1.00 89.81 941 VAL A O 1
ATOM 7132 N N . LEU A 1 942 ? -15.607 -25.032 -11.741 1.00 89.88 942 LEU A N 1
ATOM 7133 C CA . LEU A 1 942 ? -16.352 -24.135 -10.848 1.00 89.88 942 LEU A CA 1
ATOM 7134 C C . LEU A 1 942 ? -17.717 -24.702 -10.426 1.00 89.88 942 LEU A C 1
ATOM 7136 O O . LEU A 1 942 ? -18.215 -24.383 -9.347 1.00 89.88 942 LEU A O 1
ATOM 7140 N N . GLY A 1 943 ? -18.330 -25.537 -11.265 1.00 86.69 943 GLY A N 1
ATOM 7141 C CA . GLY A 1 943 ? -19.587 -26.230 -10.996 1.00 86.69 943 GLY A CA 1
ATOM 7142 C C . GLY A 1 943 ? -19.451 -27.365 -9.981 1.00 86.69 943 GLY A C 1
ATOM 7143 O O . GLY A 1 943 ? -20.428 -27.674 -9.301 1.00 86.69 943 GLY A O 1
ATOM 7144 N N . ALA A 1 944 ? -18.251 -27.933 -9.816 1.00 86.50 944 ALA A N 1
ATOM 7145 C CA . ALA A 1 944 ? -17.960 -28.915 -8.769 1.00 86.50 944 ALA A CA 1
ATOM 7146 C C . ALA A 1 944 ? -17.916 -28.290 -7.361 1.00 86.50 944 ALA A C 1
ATOM 7148 O O . ALA A 1 944 ? -17.996 -29.005 -6.360 1.00 86.50 944 ALA A O 1
ATOM 7149 N N . HIS A 1 945 ? -17.842 -26.956 -7.270 1.00 85.81 945 HIS A N 1
ATOM 7150 C CA . HIS A 1 945 ? -17.826 -26.223 -6.009 1.00 85.81 945 HIS A CA 1
ATOM 7151 C C . HIS A 1 945 ? -19.105 -25.383 -5.819 1.00 85.81 945 HIS A C 1
ATOM 7153 O O . HIS A 1 945 ? -19.590 -24.734 -6.755 1.00 85.81 945 HIS A O 1
ATOM 7159 N N . PRO A 1 946 ? -19.665 -25.331 -4.594 1.00 84.06 946 PRO A N 1
ATOM 7160 C CA . PRO A 1 946 ? -20.806 -24.465 -4.311 1.00 84.06 946 PRO A CA 1
ATOM 7161 C C . PRO A 1 946 ? -20.473 -22.973 -4.492 1.00 84.06 946 PRO A C 1
ATOM 7163 O O . PRO A 1 946 ? -19.396 -22.517 -4.097 1.00 84.06 946 PRO A O 1
ATOM 7166 N N . ALA A 1 947 ? -21.432 -22.194 -5.003 1.00 83.31 947 ALA A N 1
ATOM 7167 C CA . ALA A 1 947 ? -21.347 -20.730 -5.139 1.00 83.31 947 ALA A CA 1
ATOM 7168 C C . ALA A 1 947 ? -21.709 -19.955 -3.860 1.00 83.31 947 ALA A C 1
ATOM 7170 O O . ALA A 1 947 ? -21.927 -18.746 -3.902 1.00 83.31 947 ALA A O 1
ATOM 7171 N N . THR A 1 948 ? -21.801 -20.635 -2.718 1.00 85.56 948 THR A N 1
ATOM 7172 C CA . THR A 1 948 ? -22.166 -20.017 -1.444 1.00 85.56 948 THR A CA 1
ATOM 7173 C C . THR A 1 948 ? -20.938 -19.668 -0.598 1.00 85.56 948 THR A C 1
ATOM 7175 O O . THR A 1 948 ? -19.954 -20.410 -0.603 1.00 85.56 948 THR A O 1
ATOM 7178 N N . PRO A 1 949 ? -20.992 -18.578 0.180 1.00 87.94 949 PRO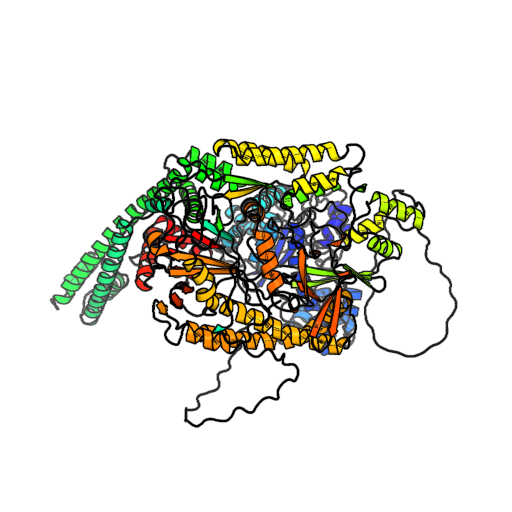 A N 1
ATOM 7179 C CA . PRO A 1 949 ? -22.100 -17.627 0.228 1.00 87.94 949 PRO A CA 1
ATOM 7180 C C . PRO A 1 949 ? -22.097 -16.646 -0.962 1.00 87.94 949 PRO A C 1
ATOM 7182 O O . PRO A 1 949 ? -21.096 -16.550 -1.689 1.00 87.94 949 PRO A O 1
ATOM 7185 N N . PRO A 1 950 ? -23.222 -15.932 -1.166 1.00 90.62 950 PRO A N 1
ATOM 7186 C CA . PRO A 1 950 ? -23.316 -14.853 -2.141 1.00 90.62 950 PRO A CA 1
ATOM 7187 C C . PRO A 1 950 ? -22.236 -13.784 -1.917 1.00 90.62 950 PRO A C 1
ATOM 7189 O O . PRO A 1 950 ? -21.697 -13.642 -0.818 1.00 90.62 950 PRO A O 1
ATOM 7192 N N . ALA A 1 951 ? -21.896 -13.042 -2.965 1.00 92.31 951 ALA A N 1
ATOM 7193 C CA . ALA A 1 951 ? -20.771 -12.119 -2.967 1.00 92.31 951 ALA A CA 1
ATOM 7194 C C . ALA A 1 951 ? -21.018 -10.903 -3.867 1.00 92.31 951 ALA A C 1
ATOM 7196 O O . ALA A 1 951 ? -21.872 -10.906 -4.754 1.00 92.31 951 ALA A O 1
ATOM 7197 N N . VAL A 1 952 ? -20.207 -9.872 -3.652 1.00 93.38 952 VAL A N 1
ATOM 7198 C CA . VAL A 1 952 ? -20.082 -8.700 -4.520 1.00 93.38 952 VAL A CA 1
ATOM 7199 C C . VAL A 1 952 ? -18.706 -8.726 -5.176 1.00 93.38 952 VAL A C 1
ATOM 7201 O O . VAL A 1 952 ? -17.719 -9.085 -4.535 1.00 93.38 952 VAL A O 1
ATOM 7204 N N . CYS A 1 953 ? -18.622 -8.334 -6.442 1.00 93.62 953 CYS A N 1
ATOM 7205 C CA . CYS A 1 953 ? -17.361 -8.186 -7.156 1.00 93.62 953 CYS A CA 1
ATOM 7206 C C . CYS A 1 953 ? -17.346 -6.852 -7.902 1.00 93.62 953 CYS A C 1
ATOM 7208 O O . CYS A 1 953 ? -18.360 -6.407 -8.434 1.00 93.62 953 CYS A O 1
ATOM 7210 N N . ASN A 1 954 ? -16.185 -6.204 -7.947 1.00 93.75 954 ASN A N 1
ATOM 7211 C CA . ASN A 1 954 ? -15.992 -4.957 -8.673 1.00 93.75 954 ASN A CA 1
ATOM 7212 C C . ASN A 1 954 ? -14.824 -5.147 -9.648 1.00 93.75 954 ASN A C 1
ATOM 7214 O O . ASN A 1 954 ? -13.668 -5.016 -9.234 1.00 93.75 954 ASN A O 1
ATOM 7218 N N . PRO A 1 955 ? -15.082 -5.541 -10.904 1.00 93.69 955 PRO A N 1
ATOM 7219 C CA . PRO A 1 955 ? -14.022 -5.769 -11.871 1.00 93.69 955 PRO A CA 1
ATOM 7220 C C . PRO A 1 955 ? -13.530 -4.459 -12.482 1.00 93.69 955 PRO A C 1
ATOM 7222 O O . PRO A 1 955 ? -14.314 -3.582 -12.858 1.00 93.69 955 PRO A O 1
ATOM 7225 N N . ASP A 1 956 ? -12.221 -4.383 -12.650 1.00 93.75 956 ASP A N 1
ATOM 7226 C CA . ASP A 1 956 ? -11.554 -3.406 -13.490 1.00 93.75 956 ASP A CA 1
ATOM 7227 C C . ASP A 1 956 ? -11.465 -3.964 -14.926 1.00 93.75 956 ASP A C 1
ATOM 7229 O O . ASP A 1 956 ? -10.766 -4.948 -15.189 1.00 93.75 956 ASP A O 1
ATOM 7233 N N . VAL A 1 957 ? -12.220 -3.374 -15.861 1.00 95.62 957 VAL A N 1
ATOM 7234 C CA . VAL A 1 957 ? -12.364 -3.883 -17.238 1.00 95.62 957 VAL A CA 1
ATOM 7235 C C . VAL A 1 957 ? -11.787 -2.896 -18.246 1.00 95.62 957 VAL A C 1
ATOM 7237 O O . VAL A 1 957 ? -12.303 -1.791 -18.420 1.00 95.62 957 VAL A O 1
ATOM 7240 N N . LEU A 1 958 ? -10.750 -3.305 -18.977 1.00 96.44 958 LEU A N 1
ATOM 7241 C CA . LEU A 1 958 ? -10.214 -2.536 -20.099 1.00 96.44 958 LEU A CA 1
ATOM 7242 C C . LEU A 1 958 ? -10.731 -3.118 -21.415 1.00 96.44 958 LEU A C 1
ATOM 7244 O O . LEU A 1 958 ? -10.656 -4.323 -21.636 1.00 96.44 958 LEU A O 1
ATOM 7248 N N . PHE A 1 959 ? -11.206 -2.270 -22.323 1.00 96.50 959 PHE A N 1
ATOM 7249 C CA . PHE A 1 959 ? -11.624 -2.700 -23.659 1.00 96.50 959 PHE A CA 1
ATOM 7250 C C . PHE A 1 959 ? -10.524 -2.414 -24.685 1.00 96.50 959 PHE A C 1
ATOM 7252 O O . PHE A 1 959 ? -9.997 -1.306 -24.751 1.00 96.50 959 PHE A O 1
ATOM 7259 N N . ALA A 1 960 ? -10.188 -3.405 -25.506 1.00 96.50 960 ALA A N 1
ATOM 7260 C CA . ALA A 1 960 ? -9.312 -3.271 -26.662 1.00 96.50 960 ALA A CA 1
ATOM 7261 C C . ALA A 1 960 ? -10.153 -3.331 -27.943 1.00 96.50 960 ALA A C 1
ATOM 7263 O O . ALA A 1 960 ? -10.634 -4.396 -28.337 1.00 96.50 960 ALA A O 1
ATOM 7264 N N . ALA A 1 961 ? -10.317 -2.187 -28.603 1.00 95.69 961 ALA A N 1
ATOM 7265 C CA . ALA A 1 961 ? -11.080 -2.043 -29.840 1.00 95.69 961 ALA A CA 1
ATOM 7266 C C . ALA A 1 961 ? -10.471 -0.936 -30.710 1.00 95.69 961 ALA A C 1
ATOM 7268 O O . ALA A 1 961 ? -9.757 -0.067 -30.218 1.00 95.69 961 ALA A O 1
ATOM 7269 N N . GLU A 1 962 ? -10.745 -0.967 -32.013 1.00 93.38 962 GLU A N 1
ATOM 7270 C CA . GLU A 1 962 ? -10.217 0.036 -32.951 1.00 93.38 962 GLU A CA 1
ATOM 7271 C C . GLU A 1 962 ? -10.747 1.447 -32.654 1.00 93.38 962 GLU A C 1
ATOM 7273 O O . GLU A 1 962 ? -10.014 2.430 -32.722 1.00 93.38 962 GLU A O 1
ATOM 7278 N N . ASN A 1 963 ? -12.035 1.531 -32.330 1.00 90.62 963 ASN A N 1
ATOM 7279 C CA . ASN A 1 963 ? -12.775 2.752 -32.048 1.00 90.62 963 ASN A CA 1
ATOM 7280 C C . ASN A 1 963 ? -14.078 2.396 -31.312 1.00 90.62 963 ASN A C 1
ATOM 7282 O O . ASN A 1 963 ? -14.391 1.222 -31.076 1.00 90.62 963 ASN A O 1
ATOM 7286 N N . ARG A 1 964 ? -14.853 3.418 -30.948 1.00 89.38 964 ARG A N 1
ATOM 7287 C CA . ARG A 1 964 ? -16.152 3.246 -30.284 1.00 89.38 964 ARG A CA 1
ATOM 7288 C C . ARG A 1 964 ? -17.174 2.502 -31.154 1.00 89.38 964 ARG A C 1
ATOM 7290 O O . ARG A 1 964 ? -17.990 1.761 -30.616 1.00 89.38 964 ARG A O 1
ATOM 7297 N N . GLU A 1 965 ? -17.135 2.659 -32.479 1.00 91.06 965 GLU A N 1
ATOM 7298 C CA . GLU A 1 965 ? -18.051 1.978 -33.399 1.00 91.06 965 GLU A CA 1
ATOM 7299 C C . GLU A 1 965 ? -17.785 0.467 -33.433 1.00 91.06 965 GLU A C 1
ATOM 7301 O O . GLU A 1 965 ? -18.730 -0.316 -33.475 1.00 91.06 965 GLU A O 1
ATOM 7306 N N . ALA A 1 966 ? -16.518 0.048 -33.370 1.00 92.50 966 ALA A N 1
ATOM 7307 C CA . ALA A 1 966 ? -16.130 -1.353 -33.219 1.00 92.50 966 ALA A CA 1
ATOM 7308 C C . ALA A 1 966 ? -16.642 -1.925 -31.891 1.00 92.50 966 ALA A C 1
ATOM 7310 O O . ALA A 1 966 ? -17.292 -2.969 -31.880 1.00 92.50 966 ALA A O 1
ATOM 7311 N N . LEU A 1 967 ? -16.457 -1.192 -30.788 1.00 90.06 967 LEU A N 1
ATOM 7312 C CA . LEU A 1 967 ? -16.987 -1.588 -29.483 1.00 90.06 967 LEU A CA 1
ATOM 7313 C C . LEU A 1 967 ? -18.518 -1.748 -29.519 1.00 90.06 967 LEU A C 1
ATOM 7315 O O . LEU A 1 967 ? -19.039 -2.737 -29.012 1.00 90.06 967 LEU A O 1
ATOM 7319 N N . ALA A 1 968 ? -19.236 -0.834 -30.181 1.00 89.88 968 ALA A N 1
ATOM 7320 C CA . ALA A 1 968 ? -20.691 -0.892 -30.331 1.00 89.88 968 ALA A CA 1
ATOM 7321 C C . ALA A 1 968 ? -21.195 -2.068 -31.185 1.00 89.88 968 ALA A C 1
ATOM 7323 O O . ALA A 1 968 ? -22.323 -2.509 -30.988 1.00 89.88 968 ALA A O 1
ATOM 7324 N N . ARG A 1 969 ? -20.382 -2.591 -32.111 1.00 92.56 969 ARG A N 1
ATOM 7325 C CA . ARG A 1 969 ? -20.691 -3.822 -32.863 1.00 92.56 969 ARG A CA 1
ATOM 7326 C C . ARG A 1 969 ? -20.327 -5.103 -32.107 1.00 92.56 969 ARG A C 1
ATOM 7328 O O . ARG A 1 969 ? -20.622 -6.189 -32.592 1.00 92.56 969 ARG A O 1
ATOM 7335 N N . GLY A 1 970 ? -19.689 -4.987 -30.941 1.00 89.62 970 GLY A N 1
ATOM 7336 C CA . GLY A 1 970 ? -19.163 -6.122 -30.183 1.00 89.62 970 GLY A CA 1
ATOM 7337 C C . GLY A 1 970 ? -17.759 -6.572 -30.606 1.00 89.62 970 GLY A C 1
ATOM 7338 O O . GLY A 1 970 ? -17.266 -7.561 -30.060 1.00 89.62 970 GLY A O 1
ATOM 7339 N N . ASP A 1 971 ? -17.101 -5.838 -31.510 1.00 94.50 971 ASP A N 1
ATOM 7340 C CA . ASP A 1 971 ? -15.762 -6.119 -32.047 1.00 94.50 971 ASP A CA 1
ATOM 7341 C C . ASP A 1 971 ? -14.666 -5.648 -31.068 1.00 94.50 971 ASP A C 1
ATOM 7343 O O . ASP A 1 971 ? -13.886 -4.730 -31.351 1.00 94.50 971 ASP A O 1
ATOM 7347 N N . PHE A 1 972 ? -14.614 -6.252 -29.881 1.00 95.25 972 PHE A N 1
ATOM 7348 C CA . PHE A 1 972 ? -13.648 -5.907 -28.839 1.00 95.25 972 PHE A CA 1
ATOM 7349 C C . PHE A 1 972 ? -13.107 -7.135 -28.105 1.00 95.25 972 PHE A C 1
ATOM 7351 O O . PHE A 1 972 ? -13.766 -8.170 -28.005 1.00 95.25 972 PHE A O 1
ATOM 7358 N N . THR A 1 973 ? -11.924 -6.968 -27.518 1.00 96.56 973 THR A N 1
ATOM 7359 C CA . THR A 1 973 ? -11.387 -7.863 -26.487 1.00 96.56 973 THR A CA 1
ATOM 7360 C C . THR A 1 973 ? -11.478 -7.151 -25.145 1.00 96.56 973 THR A C 1
ATOM 7362 O O . THR A 1 973 ? -11.065 -5.998 -25.036 1.00 96.56 973 THR A O 1
ATOM 7365 N N . ALA A 1 974 ? -12.009 -7.810 -24.122 1.00 97.00 974 ALA A N 1
ATOM 7366 C CA . ALA A 1 974 ? -11.993 -7.290 -22.760 1.00 97.00 974 ALA A CA 1
ATOM 7367 C C . ALA A 1 974 ? -10.782 -7.846 -22.017 1.00 97.00 974 ALA A C 1
ATOM 7369 O O . ALA A 1 974 ? -10.488 -9.032 -22.122 1.00 97.00 974 ALA A O 1
ATOM 7370 N N . VAL A 1 975 ? -10.088 -7.008 -21.262 1.00 96.44 975 VAL A N 1
ATOM 7371 C CA . VAL A 1 975 ? -8.915 -7.385 -20.479 1.00 96.44 975 VAL A CA 1
ATOM 7372 C C . VAL A 1 975 ? -9.224 -7.128 -19.022 1.00 96.44 975 VAL A C 1
ATOM 7374 O O . VAL A 1 975 ? -9.523 -5.993 -18.645 1.00 96.44 975 VAL A O 1
ATOM 7377 N N . ILE A 1 976 ? -9.152 -8.182 -18.218 1.00 95.12 976 ILE A N 1
ATOM 7378 C CA . ILE A 1 976 ? -9.368 -8.078 -16.782 1.00 95.12 976 ILE A CA 1
ATOM 7379 C C . ILE A 1 976 ? -8.105 -7.492 -16.143 1.00 95.12 976 ILE A C 1
ATOM 7381 O O . ILE A 1 976 ? -6.983 -7.948 -16.386 1.00 95.12 976 ILE A O 1
ATOM 7385 N N . GLY A 1 977 ? -8.288 -6.398 -15.407 1.00 90.12 977 GLY A N 1
ATOM 7386 C CA . GLY A 1 977 ? -7.305 -5.870 -14.470 1.00 90.12 977 GLY A CA 1
ATOM 7387 C C . GLY A 1 977 ? -7.407 -6.630 -13.152 1.00 90.12 977 GLY A C 1
ATOM 7388 O O . GLY A 1 977 ? -7.216 -7.844 -13.113 1.00 90.12 977 GLY A O 1
ATOM 7389 N N . ASP A 1 978 ? -7.765 -5.915 -12.092 1.00 89.81 978 ASP A N 1
ATOM 7390 C CA . ASP A 1 978 ? -8.043 -6.505 -10.788 1.00 89.81 978 ASP A CA 1
ATOM 7391 C C . ASP A 1 978 ? -9.550 -6.713 -10.580 1.00 89.81 978 ASP A C 1
ATOM 7393 O O . ASP A 1 978 ? -10.391 -5.942 -11.046 1.00 89.81 978 ASP A O 1
ATOM 7397 N N . CYS A 1 979 ? -9.904 -7.755 -9.837 1.00 91.12 979 CYS A N 1
ATOM 7398 C CA . CYS A 1 979 ? -11.233 -7.924 -9.271 1.00 91.12 979 CYS A CA 1
ATOM 7399 C C . CYS A 1 979 ? -11.183 -7.559 -7.789 1.00 91.12 979 CYS A C 1
ATOM 7401 O O . CYS A 1 979 ? -10.440 -8.158 -7.012 1.00 91.12 979 CYS A O 1
ATOM 7403 N N . HIS A 1 980 ? -11.992 -6.579 -7.392 1.00 89.12 980 HIS A N 1
ATOM 7404 C CA . HIS A 1 980 ? -12.106 -6.152 -6.000 1.00 89.12 980 HIS A CA 1
ATOM 7405 C C . HIS A 1 980 ? -13.396 -6.729 -5.420 1.00 89.12 980 HIS A C 1
ATOM 7407 O O . HIS A 1 980 ? -14.471 -6.162 -5.601 1.00 89.12 980 HIS A O 1
ATOM 7413 N N . ALA A 1 981 ? -13.317 -7.860 -4.733 1.00 81.50 981 ALA A N 1
ATOM 7414 C CA . ALA A 1 981 ? -14.417 -8.404 -3.946 1.00 81.50 981 ALA A CA 1
ATOM 7415 C C . ALA A 1 981 ? -14.087 -8.163 -2.474 1.00 81.50 981 ALA A C 1
ATOM 7417 O O . ALA A 1 981 ? -13.536 -9.016 -1.815 1.00 81.50 981 ALA A O 1
ATOM 7418 N N . VAL A 1 982 ? -14.298 -6.959 -1.962 1.00 72.94 982 VAL A N 1
ATOM 7419 C CA . VAL A 1 982 ? -13.949 -6.593 -0.571 1.00 72.94 982 VAL A CA 1
ATOM 7420 C C . VAL A 1 982 ? -15.161 -5.975 0.101 1.00 72.94 982 VAL A C 1
ATOM 7422 O O . VAL A 1 982 ? -15.669 -6.460 1.102 1.00 72.94 982 VAL A O 1
ATOM 7425 N N . ARG A 1 983 ? -15.613 -4.898 -0.523 1.00 81.44 983 ARG A N 1
ATOM 7426 C CA . ARG A 1 983 ? -16.848 -4.141 -0.366 1.00 81.44 983 ARG A CA 1
ATOM 7427 C C . ARG A 1 983 ? -17.062 -3.431 -1.705 1.00 81.44 983 ARG A C 1
ATOM 7429 O O . ARG A 1 983 ? -16.155 -3.440 -2.542 1.00 81.44 983 ARG A O 1
ATOM 7436 N N . GLU A 1 984 ? -18.223 -2.840 -1.941 1.00 87.56 984 GLU A N 1
ATOM 7437 C CA . GLU A 1 984 ? -18.467 -2.097 -3.177 1.00 87.56 984 GLU A CA 1
ATOM 7438 C C . GLU A 1 984 ? -17.513 -0.888 -3.267 1.00 87.56 984 GLU A C 1
ATOM 7440 O O . GLU A 1 984 ? -17.491 -0.017 -2.407 1.00 87.56 984 GLU A O 1
ATOM 7445 N N . VAL A 1 985 ? -16.636 -0.844 -4.268 1.00 82.19 985 VAL A N 1
ATOM 7446 C CA . VAL A 1 985 ? -15.490 0.081 -4.214 1.00 82.19 985 VAL A CA 1
ATOM 7447 C C . VAL A 1 985 ? -15.844 1.517 -4.598 1.00 82.19 985 VAL A C 1
ATOM 7449 O O . VAL A 1 985 ? -15.145 2.440 -4.182 1.00 82.19 985 VAL A O 1
ATOM 7452 N N . VAL A 1 986 ? -16.897 1.755 -5.381 1.00 84.88 986 VAL A N 1
ATOM 7453 C CA . VAL A 1 986 ? -17.252 3.110 -5.833 1.00 84.88 986 VAL A CA 1
ATOM 7454 C C . VAL A 1 986 ? -17.741 3.961 -4.659 1.00 84.88 986 VAL A C 1
ATOM 7456 O O . VAL A 1 986 ? -17.380 5.128 -4.553 1.00 84.88 986 VAL A O 1
ATOM 7459 N N . THR A 1 987 ? -18.477 3.376 -3.722 1.00 86.12 987 THR A N 1
ATOM 7460 C CA . THR A 1 987 ? -18.994 4.033 -2.509 1.00 86.12 987 THR A CA 1
ATOM 7461 C C . THR A 1 987 ? -17.979 4.125 -1.360 1.00 86.12 987 THR A C 1
ATOM 7463 O O . THR A 1 987 ? -18.219 4.840 -0.382 1.00 86.12 987 THR A O 1
ATOM 7466 N N . HIS A 1 988 ? -16.833 3.445 -1.479 1.00 78.56 988 HIS A N 1
ATOM 7467 C CA . HIS A 1 988 ? -15.768 3.372 -0.468 1.00 78.56 988 HIS A CA 1
ATOM 7468 C C . HIS A 1 988 ? -14.403 3.853 -1.003 1.00 78.56 988 HIS A C 1
ATOM 7470 O O . HIS A 1 988 ? -13.356 3.263 -0.721 1.00 78.56 988 HIS A O 1
ATOM 7476 N N . THR A 1 989 ? -14.404 4.919 -1.805 1.00 78.25 989 THR A N 1
ATOM 7477 C CA . THR A 1 989 ? -13.204 5.572 -2.357 1.00 78.25 989 THR A CA 1
ATOM 7478 C C . THR A 1 989 ? -13.290 7.086 -2.213 1.00 78.25 989 THR A C 1
ATOM 7480 O O . THR A 1 989 ? -14.383 7.623 -2.047 1.00 78.25 989 THR A O 1
ATOM 7483 N N . SER A 1 990 ? -12.145 7.770 -2.329 1.00 78.38 990 SER A N 1
ATOM 7484 C CA . SER A 1 990 ? -11.991 9.237 -2.262 1.00 78.38 990 SER A CA 1
ATOM 7485 C C . SER A 1 990 ? -12.905 10.020 -3.215 1.00 78.38 990 SER A C 1
ATOM 7487 O O . SER A 1 990 ? -13.276 11.155 -2.925 1.00 78.38 990 SER A O 1
ATOM 7489 N N . PHE A 1 991 ? -13.300 9.414 -4.339 1.00 83.62 991 PHE A N 1
ATOM 7490 C CA . PHE A 1 991 ? -14.191 10.013 -5.333 1.00 83.62 991 PHE A CA 1
ATOM 7491 C C . PHE A 1 991 ? -15.657 9.565 -5.206 1.00 83.62 991 PHE A C 1
ATOM 7493 O O . PHE A 1 991 ? -16.510 10.077 -5.928 1.00 83.62 991 PHE A O 1
ATOM 7500 N N . GLY A 1 992 ? -15.983 8.644 -4.294 1.00 88.12 992 GLY A N 1
ATOM 7501 C CA . GLY A 1 992 ? -17.350 8.160 -4.071 1.00 88.12 992 GLY A CA 1
ATOM 7502 C C . GLY A 1 992 ? -18.374 9.273 -3.807 1.00 88.12 992 GLY A C 1
ATOM 7503 O O . GLY A 1 992 ? -19.421 9.275 -4.459 1.00 88.12 992 GLY A O 1
ATOM 7504 N N . PRO A 1 993 ? -18.077 10.272 -2.949 1.00 87.75 993 PRO A N 1
ATOM 7505 C CA . PRO A 1 993 ? -18.940 11.440 -2.765 1.00 87.75 993 PRO A CA 1
ATOM 7506 C C . PRO A 1 993 ? -19.207 12.207 -4.068 1.00 87.75 993 PRO A C 1
ATOM 7508 O O . PRO A 1 993 ? -20.351 12.547 -4.356 1.00 87.75 993 PRO A O 1
ATOM 7511 N N . LEU A 1 994 ? -18.183 12.397 -4.904 1.00 87.62 994 LEU A N 1
ATOM 7512 C CA . LEU A 1 994 ? -18.322 13.071 -6.198 1.00 87.62 994 LEU A CA 1
ATOM 7513 C C . LEU A 1 994 ? -19.158 12.260 -7.199 1.00 87.62 994 LEU A C 1
ATOM 7515 O O . LEU A 1 994 ? -19.909 12.820 -7.999 1.00 87.62 994 LEU A O 1
ATOM 7519 N N . VAL A 1 995 ? -19.055 10.927 -7.167 1.00 90.44 995 VAL A N 1
ATOM 7520 C CA . VAL A 1 995 ? -19.926 10.065 -7.980 1.00 90.44 995 VAL A CA 1
ATOM 7521 C C . VAL A 1 995 ? -21.369 10.182 -7.501 1.00 90.44 995 VAL A C 1
ATOM 7523 O O . VAL A 1 995 ? -22.250 10.375 -8.333 1.00 90.44 995 VAL A O 1
ATOM 7526 N N . GLN A 1 996 ? -21.608 10.129 -6.189 1.00 91.38 996 GLN A N 1
ATOM 7527 C CA . GLN A 1 996 ? -22.938 10.251 -5.584 1.00 91.38 996 GLN A CA 1
ATOM 7528 C C . GLN A 1 996 ? -23.605 11.602 -5.897 1.00 91.38 996 GLN A C 1
ATOM 7530 O O . GLN A 1 996 ? -24.812 11.644 -6.122 1.00 91.38 996 GLN A O 1
ATOM 7535 N N . GLU A 1 997 ? -22.844 12.698 -5.972 1.00 90.50 997 GLU A N 1
ATOM 7536 C CA . GLU A 1 997 ? -23.359 14.010 -6.397 1.00 90.50 997 GLU A CA 1
ATOM 7537 C C . GLU A 1 997 ? -23.911 13.984 -7.834 1.00 90.50 997 GLU A C 1
ATOM 7539 O O . GLU A 1 997 ? -24.929 14.615 -8.124 1.00 90.50 997 GLU A O 1
ATOM 7544 N N . ARG A 1 998 ? -23.276 13.223 -8.739 1.00 90.44 998 ARG A N 1
ATOM 7545 C CA . ARG A 1 998 ? -23.696 13.097 -10.150 1.00 90.44 998 ARG A CA 1
ATOM 7546 C C . ARG A 1 998 ? -24.640 11.931 -10.426 1.00 90.44 998 ARG A C 1
ATOM 7548 O O . ARG A 1 998 ? -25.312 11.932 -11.462 1.00 90.44 998 ARG A O 1
ATOM 7555 N N . ALA A 1 999 ? -24.673 10.939 -9.547 1.00 93.25 999 ALA A N 1
ATOM 7556 C CA . ALA A 1 999 ? -25.565 9.787 -9.572 1.00 93.25 999 ALA A CA 1
ATOM 7557 C C . ALA A 1 999 ? -26.150 9.547 -8.170 1.00 93.25 999 ALA A C 1
ATOM 7559 O O . ALA A 1 999 ? -25.700 8.639 -7.466 1.00 93.25 999 ALA A O 1
ATOM 7560 N N . PRO A 1 1000 ? -27.159 10.343 -7.758 1.00 94.44 1000 PRO A N 1
ATOM 7561 C CA . PRO A 1 1000 ? -27.829 10.183 -6.469 1.00 94.44 1000 PRO A CA 1
ATOM 7562 C C . PRO A 1 1000 ? -28.405 8.778 -6.229 1.00 94.44 1000 PRO A C 1
ATOM 7564 O O . PRO A 1 1000 ? -28.583 8.356 -5.087 1.00 94.44 1000 PRO A O 1
ATOM 7567 N N . GLU A 1 1001 ? -28.686 8.049 -7.307 1.00 93.88 1001 GLU A N 1
ATOM 7568 C CA . GLU A 1 1001 ? -29.159 6.670 -7.313 1.00 93.88 1001 GLU A CA 1
ATOM 7569 C C . GLU A 1 1001 ? -28.093 5.627 -6.928 1.00 93.88 1001 GLU A C 1
ATOM 7571 O O . GLU A 1 1001 ? -28.471 4.521 -6.552 1.00 93.88 1001 GLU A O 1
ATOM 7576 N N . LEU A 1 1002 ? -26.790 5.950 -6.958 1.00 94.12 1002 LEU A N 1
ATOM 7577 C CA . LEU A 1 1002 ? -25.706 4.990 -6.694 1.00 94.12 1002 LEU A CA 1
ATOM 7578 C C . LEU A 1 1002 ? -25.884 4.267 -5.351 1.00 94.12 1002 LEU A C 1
ATOM 7580 O O . LEU A 1 1002 ? -25.972 3.041 -5.319 1.00 94.12 1002 LEU A O 1
ATOM 7584 N N . LEU A 1 1003 ? -25.935 5.014 -4.244 1.00 93.44 1003 LEU A N 1
ATOM 7585 C CA . LEU A 1 1003 ? -26.024 4.428 -2.906 1.00 93.44 1003 LEU A CA 1
ATOM 7586 C C . LEU A 1 1003 ? -27.292 3.564 -2.713 1.00 93.44 1003 LEU A C 1
ATOM 7588 O O . LEU A 1 1003 ? -27.150 2.434 -2.243 1.00 93.44 1003 LEU A O 1
ATOM 7592 N N . PRO A 1 1004 ? -28.513 4.015 -3.086 1.00 95.00 1004 PRO A N 1
ATOM 7593 C CA . PRO A 1 1004 ? -29.707 3.168 -3.045 1.00 95.00 1004 PRO A CA 1
ATOM 7594 C C . PRO A 1 1004 ? -29.591 1.862 -3.842 1.00 95.00 1004 PRO A C 1
ATOM 7596 O O . PRO A 1 1004 ? -30.037 0.819 -3.361 1.00 95.00 1004 PRO A O 1
ATOM 7599 N N . GLU A 1 1005 ? -29.004 1.899 -5.041 1.00 94.50 1005 GLU A N 1
ATOM 7600 C CA . GLU A 1 1005 ? -28.846 0.715 -5.894 1.00 94.50 1005 GLU A CA 1
ATOM 7601 C C . GLU A 1 1005 ? -27.831 -0.277 -5.314 1.00 94.50 1005 GLU A C 1
ATOM 7603 O O . GLU A 1 1005 ? -28.118 -1.470 -5.220 1.00 94.50 1005 GLU A O 1
ATOM 7608 N N . VAL A 1 1006 ? -26.678 0.211 -4.846 1.00 94.62 1006 VAL A N 1
ATOM 7609 C CA . VAL A 1 1006 ? -25.664 -0.621 -4.179 1.00 94.62 1006 VAL A CA 1
ATOM 7610 C C . VAL A 1 1006 ? -26.224 -1.241 -2.898 1.00 94.62 1006 VAL A C 1
ATOM 7612 O O . VAL A 1 1006 ? -26.041 -2.433 -2.649 1.00 94.62 1006 VAL A O 1
ATOM 7615 N N . TYR A 1 1007 ? -26.957 -0.462 -2.099 1.00 94.81 1007 TYR A N 1
ATOM 7616 C CA . TYR A 1 1007 ? -27.604 -0.967 -0.891 1.00 94.81 1007 TYR A CA 1
ATOM 7617 C C . TYR A 1 1007 ? -28.632 -2.061 -1.209 1.00 94.81 1007 TYR A C 1
ATOM 7619 O O . TYR A 1 1007 ? -28.644 -3.097 -0.544 1.00 94.81 1007 TYR A O 1
ATOM 7627 N N . ARG A 1 1008 ? -29.446 -1.891 -2.262 1.00 93.44 1008 ARG A N 1
ATOM 7628 C CA . ARG A 1 1008 ? -30.365 -2.940 -2.734 1.00 93.44 1008 ARG A CA 1
ATOM 7629 C C . ARG A 1 1008 ? -29.615 -4.195 -3.183 1.00 93.44 1008 ARG A C 1
ATOM 7631 O O . ARG A 1 1008 ? -30.058 -5.296 -2.866 1.00 93.44 1008 ARG A O 1
ATOM 7638 N N . GLY A 1 1009 ? -28.476 -4.030 -3.857 1.00 93.00 1009 GLY A N 1
ATOM 7639 C CA . GLY A 1 1009 ? -27.573 -5.125 -4.209 1.00 93.00 1009 GLY A CA 1
ATOM 7640 C C . GLY A 1 1009 ? -27.159 -5.930 -2.978 1.00 93.00 1009 GLY A C 1
ATOM 7641 O O . GLY A 1 1009 ? -27.377 -7.137 -2.938 1.00 93.00 1009 GLY A O 1
ATOM 7642 N N . TYR A 1 1010 ? -26.675 -5.272 -1.923 1.00 94.44 1010 TYR A N 1
ATOM 7643 C CA . TYR A 1 1010 ? -26.336 -5.955 -0.672 1.00 94.44 1010 TYR A CA 1
ATOM 7644 C C . TYR A 1 1010 ? -27.528 -6.651 -0.016 1.00 94.44 1010 TYR A C 1
ATOM 7646 O O . TYR A 1 1010 ? -27.389 -7.788 0.424 1.00 94.44 1010 TYR A O 1
ATOM 7654 N N . LEU A 1 1011 ? -28.694 -6.000 0.038 1.00 93.44 1011 LEU A N 1
ATOM 7655 C CA . LEU A 1 1011 ? -29.907 -6.601 0.600 1.00 93.44 1011 LEU A CA 1
ATOM 7656 C C . LEU A 1 1011 ? -30.333 -7.868 -0.149 1.00 93.44 1011 LEU A C 1
ATOM 7658 O O . LEU A 1 1011 ? -30.858 -8.782 0.480 1.00 93.44 1011 LEU A O 1
ATOM 7662 N N . SER A 1 1012 ? -30.085 -7.936 -1.460 1.00 91.38 1012 SER A N 1
ATOM 7663 C CA . SER A 1 1012 ? -30.374 -9.129 -2.263 1.00 91.38 1012 SER A CA 1
ATOM 7664 C C . SER A 1 1012 ? -29.488 -10.330 -1.917 1.00 91.38 1012 SER A C 1
ATOM 7666 O O . SER A 1 1012 ? -29.857 -11.454 -2.233 1.00 91.38 1012 SER A O 1
ATOM 7668 N N . LEU A 1 1013 ? -28.347 -10.116 -1.247 1.00 92.00 1013 LEU A N 1
ATOM 7669 C CA . LEU A 1 1013 ? -27.429 -11.181 -0.831 1.00 92.00 1013 LEU A CA 1
ATOM 7670 C C . LEU A 1 1013 ? -27.773 -11.797 0.539 1.00 92.00 1013 LEU A C 1
ATOM 7672 O O . LEU A 1 1013 ? -27.152 -12.791 0.912 1.00 92.00 1013 LEU A O 1
ATOM 7676 N N . LEU A 1 1014 ? -28.690 -11.196 1.305 1.00 92.19 1014 LEU A N 1
ATOM 7677 C CA . LEU A 1 1014 ? -28.969 -11.563 2.700 1.00 92.19 1014 LEU A CA 1
ATOM 7678 C C . LEU A 1 1014 ? -30.033 -12.660 2.830 1.00 92.19 1014 LEU A C 1
ATOM 7680 O O . LEU A 1 1014 ? -31.070 -12.601 2.169 1.00 92.19 1014 LEU A O 1
ATOM 7684 N N . ASP A 1 1015 ? -29.845 -13.576 3.785 1.00 88.75 1015 ASP A N 1
ATOM 7685 C CA . ASP A 1 1015 ? -30.924 -14.460 4.266 1.00 88.75 1015 ASP A CA 1
ATOM 7686 C C . ASP A 1 1015 ? -32.034 -13.626 4.937 1.00 88.75 1015 ASP A C 1
ATOM 7688 O O . ASP A 1 1015 ? -31.733 -12.592 5.522 1.00 88.75 1015 ASP A O 1
ATOM 7692 N N . ASP A 1 1016 ? -33.305 -14.049 4.918 1.00 87.25 1016 ASP A N 1
ATOM 7693 C CA . ASP A 1 1016 ? -34.469 -13.293 5.451 1.00 87.25 1016 ASP A CA 1
ATOM 7694 C C . ASP A 1 1016 ? -34.315 -12.761 6.887 1.00 87.25 1016 ASP A C 1
ATOM 7696 O O . ASP A 1 1016 ? -34.881 -11.725 7.237 1.00 87.25 1016 ASP A O 1
ATOM 7700 N N . ASP A 1 1017 ? -33.540 -13.452 7.718 1.00 90.44 1017 ASP A N 1
ATOM 7701 C CA . ASP A 1 1017 ? -33.284 -13.116 9.118 1.00 90.44 1017 ASP A CA 1
ATOM 7702 C C . ASP A 1 1017 ? -31.942 -12.392 9.350 1.00 90.44 1017 ASP A C 1
ATOM 7704 O O . ASP A 1 1017 ? -31.550 -12.167 10.501 1.00 90.44 1017 ASP A O 1
ATOM 7708 N N . GLU A 1 1018 ? -31.232 -12.020 8.281 1.00 94.25 1018 GLU A N 1
ATOM 7709 C CA . GLU A 1 1018 ? -29.994 -11.244 8.323 1.00 94.25 1018 GLU A CA 1
ATOM 7710 C C . GLU A 1 1018 ? -30.217 -9.734 8.154 1.00 94.25 1018 GLU A C 1
ATOM 7712 O O . GLU A 1 1018 ? -31.043 -9.258 7.366 1.00 94.25 1018 GLU A O 1
ATOM 7717 N N . ILE A 1 1019 ? -29.398 -8.977 8.883 1.00 95.44 1019 ILE A N 1
ATOM 7718 C CA . ILE A 1 1019 ? -29.273 -7.525 8.836 1.00 95.44 1019 ILE A CA 1
ATOM 7719 C C . ILE A 1 1019 ? -27.854 -7.175 8.402 1.00 95.44 1019 ILE A C 1
ATOM 7721 O O . ILE A 1 1019 ? -26.873 -7.650 8.977 1.00 95.44 1019 ILE A O 1
ATOM 7725 N N . LEU A 1 1020 ? -27.758 -6.286 7.417 1.00 96.25 1020 LEU A N 1
ATOM 7726 C CA . LEU A 1 1020 ? -26.491 -5.735 6.959 1.00 96.25 1020 LEU A CA 1
ATOM 7727 C C . LEU A 1 1020 ? -25.876 -4.814 8.016 1.00 96.25 1020 LEU A C 1
ATOM 7729 O O . LEU A 1 1020 ? -26.552 -3.927 8.544 1.00 96.25 1020 LEU A O 1
ATOM 7733 N N . VAL A 1 1021 ? -24.584 -4.984 8.269 1.00 95.81 1021 VAL A N 1
ATOM 7734 C CA . VAL A 1 1021 ? -23.795 -4.126 9.152 1.00 95.81 1021 VAL A CA 1
ATOM 7735 C C . VAL A 1 1021 ? -22.546 -3.669 8.412 1.00 95.81 1021 VAL A C 1
ATOM 7737 O O . VAL A 1 1021 ? -21.765 -4.471 7.898 1.00 95.81 1021 VAL A O 1
ATOM 7740 N N . ASN A 1 1022 ? -22.363 -2.360 8.354 1.00 93.19 1022 ASN A N 1
ATOM 7741 C CA . ASN A 1 1022 ? -21.180 -1.718 7.818 1.00 93.19 1022 ASN A CA 1
ATOM 7742 C C . ASN A 1 1022 ? -20.095 -1.593 8.905 1.00 93.19 1022 ASN A C 1
ATOM 7744 O O . ASN A 1 1022 ? -20.387 -1.676 10.095 1.00 93.19 1022 ASN A O 1
ATOM 7748 N N . LEU A 1 1023 ? -18.836 -1.398 8.512 1.00 89.00 1023 LEU A N 1
ATOM 7749 C CA . LEU A 1 1023 ? -17.713 -1.241 9.438 1.00 89.00 1023 LEU A CA 1
ATOM 7750 C C . LEU A 1 1023 ? -17.166 0.188 9.419 1.00 89.00 1023 LEU A C 1
ATOM 7752 O O . LEU A 1 1023 ? -16.868 0.724 8.350 1.00 89.00 1023 LEU A O 1
ATOM 7756 N N . SER A 1 1024 ? -16.937 0.759 10.603 1.00 87.44 1024 SER A N 1
ATOM 7757 C CA . SER A 1 1024 ? -16.190 2.009 10.773 1.00 87.44 1024 SER A CA 1
ATOM 7758 C C . SER A 1 1024 ? -14.731 1.690 11.108 1.00 87.44 1024 SER A C 1
ATOM 7760 O O . SER A 1 1024 ? -14.364 1.397 12.254 1.00 87.44 1024 SER A O 1
ATOM 7762 N N . ARG A 1 1025 ? -13.890 1.717 10.070 1.00 77.44 1025 ARG A N 1
ATOM 7763 C CA . ARG A 1 1025 ? -12.454 1.422 10.137 1.00 77.44 1025 ARG A CA 1
ATOM 7764 C C . ARG A 1 1025 ? -11.665 2.462 9.340 1.00 77.44 1025 ARG A C 1
ATOM 7766 O O . ARG A 1 1025 ? -11.914 2.644 8.150 1.00 77.44 1025 ARG A O 1
ATOM 7773 N N . GLY A 1 1026 ? -10.721 3.127 10.003 1.00 66.88 1026 GLY A N 1
ATOM 7774 C CA . GLY A 1 1026 ? -9.772 4.036 9.359 1.00 66.88 1026 GLY A CA 1
ATOM 7775 C C . GLY A 1 1026 ? -8.683 3.280 8.593 1.00 66.88 1026 GLY A C 1
ATOM 7776 O O . GLY A 1 1026 ? -8.391 2.123 8.899 1.00 66.88 1026 GLY A O 1
ATOM 7777 N N . HIS A 1 1027 ? -8.080 3.941 7.606 1.00 66.19 1027 HIS A N 1
ATOM 7778 C CA . HIS A 1 1027 ? -6.869 3.469 6.935 1.00 66.19 1027 HIS A CA 1
ATOM 7779 C C . HIS A 1 1027 ? -5.690 4.325 7.430 1.00 66.19 1027 HIS A C 1
ATOM 7781 O O . HIS A 1 1027 ? -5.795 5.551 7.366 1.00 66.19 1027 HIS A O 1
ATOM 7787 N N . PRO A 1 1028 ? -4.581 3.729 7.906 1.00 58.09 1028 PRO A N 1
ATOM 7788 C CA . PRO A 1 1028 ? -3.495 4.478 8.554 1.00 58.09 1028 PRO A CA 1
ATOM 7789 C C . PRO A 1 1028 ? -2.856 5.517 7.616 1.00 58.09 1028 PRO A C 1
ATOM 7791 O O . PRO A 1 1028 ? -2.665 6.685 7.973 1.00 58.09 1028 PRO A O 1
ATOM 7794 N N . ASP A 1 1029 ? -2.636 5.123 6.361 1.00 57.47 1029 ASP A N 1
ATOM 7795 C CA . ASP A 1 1029 ? -1.836 5.917 5.418 1.00 57.47 1029 ASP A CA 1
ATOM 7796 C C . ASP A 1 1029 ? -2.647 6.606 4.313 1.00 57.47 1029 ASP A C 1
ATOM 7798 O O . ASP A 1 1029 ? -2.075 7.180 3.388 1.00 57.47 1029 ASP A O 1
ATOM 7802 N N . LYS A 1 1030 ? -3.987 6.554 4.371 1.00 66.81 1030 LYS A N 1
ATOM 7803 C CA . LYS A 1 1030 ? -4.832 7.072 3.289 1.00 66.81 1030 LYS A CA 1
ATOM 7804 C C . LYS A 1 1030 ? -6.165 7.621 3.782 1.00 66.81 1030 LYS A C 1
ATOM 7806 O O . LYS A 1 1030 ? -6.920 6.936 4.464 1.00 66.81 1030 LYS A O 1
ATOM 7811 N N . SER A 1 1031 ? -6.518 8.805 3.294 1.00 74.75 1031 SER A N 1
ATOM 7812 C CA . SER A 1 1031 ? -7.868 9.351 3.348 1.00 74.75 1031 SER A CA 1
ATOM 7813 C C . SER A 1 1031 ? -8.812 8.421 2.595 1.00 74.75 1031 SER A C 1
ATOM 7815 O O . SER A 1 1031 ? -8.872 8.399 1.363 1.00 74.75 1031 SER A O 1
ATOM 7817 N N . SER A 1 1032 ? -9.540 7.617 3.361 1.00 71.31 1032 SER A N 1
ATOM 7818 C CA . SER A 1 1032 ? -10.683 6.859 2.880 1.00 71.31 1032 SER A CA 1
ATOM 7819 C C . SER A 1 1032 ? -11.923 7.710 3.100 1.00 71.31 1032 SER A C 1
ATOM 7821 O O . SER A 1 1032 ? -12.148 8.169 4.216 1.00 71.31 1032 SER A O 1
ATOM 7823 N N . THR A 1 1033 ? -12.738 7.891 2.063 1.00 78.38 1033 THR A N 1
ATOM 7824 C CA . THR A 1 1033 ? -14.092 8.436 2.208 1.00 78.38 1033 THR A CA 1
ATOM 7825 C C . THR A 1 1033 ? -15.111 7.342 1.958 1.00 78.38 1033 THR A C 1
ATOM 7827 O O . THR A 1 1033 ? -14.883 6.435 1.155 1.00 78.38 1033 THR A O 1
ATOM 7830 N N . GLN A 1 1034 ? -16.230 7.424 2.659 1.00 82.62 1034 GLN A N 1
ATOM 7831 C CA . GLN A 1 1034 ? -17.246 6.392 2.668 1.00 82.62 1034 GLN A CA 1
ATOM 7832 C C . GLN A 1 1034 ? -18.632 7.023 2.671 1.00 82.62 1034 GLN A C 1
ATOM 7834 O O . GLN A 1 1034 ? -18.911 7.931 3.451 1.00 82.62 1034 GLN A O 1
ATOM 7839 N N . LEU A 1 1035 ? -19.510 6.527 1.799 1.00 87.75 1035 LEU A N 1
ATOM 7840 C CA . LEU A 1 1035 ? -20.919 6.897 1.852 1.00 87.75 1035 LEU A CA 1
ATOM 7841 C C . LEU A 1 1035 ? -21.603 6.221 3.048 1.00 87.75 1035 LEU A C 1
ATOM 7843 O O . LEU A 1 1035 ? -21.359 5.050 3.347 1.00 87.75 1035 LEU A O 1
ATOM 7847 N N . CYS A 1 1036 ? -22.476 6.967 3.724 1.00 87.94 1036 CYS A N 1
ATOM 7848 C CA . CYS A 1 1036 ? -23.238 6.477 4.868 1.00 87.94 1036 CYS A CA 1
ATOM 7849 C C . CYS A 1 1036 ? -24.397 5.597 4.388 1.00 87.94 1036 CYS A C 1
ATOM 7851 O O . CYS A 1 1036 ? -25.409 6.103 3.901 1.00 87.94 1036 CYS A O 1
ATOM 7853 N N . TYR A 1 1037 ? -24.256 4.281 4.527 1.00 90.12 1037 TYR A N 1
ATOM 7854 C CA . TYR A 1 1037 ? -25.324 3.341 4.208 1.00 90.12 1037 TYR A CA 1
ATOM 7855 C C . TYR A 1 1037 ? -26.475 3.434 5.216 1.00 90.12 1037 TYR A C 1
ATOM 7857 O O . TYR A 1 1037 ? -26.230 3.652 6.401 1.00 90.12 1037 TYR A O 1
ATOM 7865 N N . PRO A 1 1038 ? -27.730 3.199 4.794 1.00 92.00 1038 PRO A N 1
ATOM 7866 C CA . PRO A 1 1038 ? -28.884 3.175 5.691 1.00 92.00 1038 PRO A CA 1
ATOM 7867 C C . PRO A 1 1038 ? -28.955 1.862 6.504 1.00 92.00 1038 PRO A C 1
ATOM 7869 O O . PRO A 1 1038 ? -29.991 1.204 6.570 1.00 92.00 1038 PRO A O 1
ATOM 7872 N N . CYS A 1 1039 ? -27.844 1.458 7.118 1.00 93.38 1039 CYS A N 1
ATOM 7873 C CA . CYS A 1 1039 ? -27.714 0.280 7.975 1.00 93.38 1039 CYS A CA 1
ATOM 7874 C C . CYS A 1 1039 ? -26.924 0.616 9.245 1.00 93.38 1039 CYS A C 1
ATOM 7876 O O . CYS A 1 1039 ? -26.506 1.754 9.433 1.00 93.38 1039 CYS A O 1
ATOM 7878 N N . HIS A 1 1040 ? -26.735 -0.360 10.133 1.00 95.38 1040 HIS A N 1
ATOM 7879 C CA . HIS A 1 1040 ? -25.899 -0.158 11.315 1.00 95.38 1040 HIS A CA 1
ATOM 7880 C C . HIS A 1 1040 ? -24.413 -0.077 10.945 1.00 95.38 1040 HIS A C 1
ATOM 7882 O O . HIS A 1 1040 ? -23.971 -0.791 10.045 1.00 95.38 1040 HIS A O 1
ATOM 7888 N N . ASP A 1 1041 ? -23.657 0.734 11.682 1.00 94.00 1041 ASP A N 1
ATOM 7889 C CA . ASP A 1 1041 ? -22.192 0.765 11.669 1.00 94.00 1041 ASP A CA 1
ATOM 7890 C C . ASP A 1 1041 ? -21.654 0.038 12.905 1.00 94.00 1041 ASP A C 1
ATOM 7892 O O . ASP A 1 1041 ? -22.115 0.286 14.015 1.00 94.00 1041 ASP A O 1
ATOM 7896 N N . LEU A 1 1042 ? -20.662 -0.833 12.738 1.00 94.12 1042 LEU A N 1
ATOM 7897 C CA . LEU A 1 1042 ? -19.874 -1.403 13.828 1.00 94.12 1042 LEU A CA 1
ATOM 7898 C C . LEU A 1 1042 ? -18.557 -0.631 13.956 1.00 94.12 1042 LEU A C 1
ATOM 7900 O O . LEU A 1 1042 ? -17.728 -0.648 13.041 1.00 94.12 1042 LEU A O 1
ATOM 7904 N N . GLU A 1 1043 ? -18.351 0.020 15.100 1.00 91.56 1043 GLU A N 1
ATOM 7905 C CA . GLU A 1 1043 ? -17.085 0.692 15.400 1.00 91.56 1043 GLU A CA 1
ATOM 7906 C C . GLU A 1 1043 ? -16.013 -0.328 15.780 1.00 91.56 1043 GLU A C 1
ATOM 7908 O O . GLU A 1 1043 ? -16.163 -1.072 16.747 1.00 91.56 1043 GLU A O 1
ATOM 7913 N N . VAL A 1 1044 ? -14.914 -0.352 15.023 1.00 85.56 1044 VAL A N 1
ATOM 7914 C CA . VAL A 1 1044 ? -13.770 -1.236 15.295 1.00 85.56 1044 VAL A CA 1
ATOM 7915 C C . VAL A 1 1044 ? -12.554 -0.410 15.706 1.00 85.56 1044 VAL A C 1
ATOM 7917 O O . VAL A 1 1044 ? -12.068 -0.529 16.826 1.00 85.56 1044 VAL A O 1
ATOM 7920 N N . TYR A 1 1045 ? -12.104 0.476 14.814 1.00 75.25 1045 TYR A N 1
ATOM 7921 C CA . TYR A 1 1045 ? -10.912 1.313 15.015 1.00 75.25 1045 TYR A CA 1
ATOM 7922 C C . TYR A 1 1045 ? -11.128 2.797 14.773 1.00 75.25 1045 TYR A C 1
ATOM 7924 O O . TYR A 1 1045 ? -10.189 3.580 14.850 1.00 75.25 1045 TYR A O 1
ATOM 7932 N N . GLY A 1 1046 ? -12.358 3.195 14.486 1.00 82.88 1046 GLY A N 1
ATOM 7933 C CA . GLY A 1 1046 ? -12.685 4.581 14.234 1.00 82.88 1046 GLY A CA 1
ATOM 7934 C C . GLY A 1 1046 ? -14.096 4.892 14.671 1.00 82.88 1046 GLY A C 1
ATOM 7935 O O . GLY A 1 1046 ? -14.933 3.995 14.788 1.00 82.88 1046 GLY A O 1
ATOM 7936 N N . ARG A 1 1047 ? -14.336 6.175 14.910 1.00 89.00 1047 ARG A N 1
ATOM 7937 C CA . ARG A 1 1047 ? -15.659 6.699 15.212 1.00 89.00 1047 ARG A CA 1
ATOM 7938 C C . ARG A 1 1047 ? -16.514 6.725 13.948 1.00 89.00 1047 ARG A C 1
ATOM 7940 O O . ARG A 1 1047 ? -16.068 7.233 12.919 1.00 89.00 1047 ARG A O 1
ATOM 7947 N N . SER A 1 1048 ? -17.732 6.204 14.028 1.00 91.12 1048 SER A N 1
ATOM 7948 C CA . SER A 1 1048 ? -18.694 6.264 12.927 1.00 91.12 1048 SER A CA 1
ATOM 7949 C C . SER A 1 1048 ? -19.204 7.701 12.722 1.00 91.12 1048 SER A C 1
ATOM 7951 O O . SER A 1 1048 ? -19.424 8.415 13.706 1.00 91.12 1048 SER A O 1
ATOM 7953 N N . PRO A 1 1049 ? -19.443 8.141 11.470 1.00 88.62 1049 PRO A N 1
ATOM 7954 C CA . PRO A 1 1049 ? -20.155 9.389 11.194 1.00 88.62 1049 PRO A CA 1
ATOM 7955 C C . PRO A 1 1049 ? -21.675 9.280 11.428 1.00 88.62 1049 PRO A C 1
ATOM 7957 O O . PRO A 1 1049 ? -22.381 10.283 11.312 1.00 88.62 1049 PRO A O 1
ATOM 7960 N N . GLN A 1 1050 ? -22.209 8.086 11.717 1.00 89.81 1050 GLN A N 1
ATOM 7961 C CA . GLN A 1 1050 ? -23.636 7.881 11.963 1.00 89.81 1050 GLN A CA 1
ATOM 7962 C C . GLN A 1 1050 ? -24.079 8.333 13.363 1.00 89.81 1050 GLN A C 1
ATOM 7964 O O . GLN A 1 1050 ? -23.286 8.520 14.286 1.00 89.81 1050 GLN A O 1
ATOM 7969 N N . THR A 1 1051 ? -25.394 8.482 13.535 1.00 88.50 1051 THR A N 1
ATOM 7970 C CA . THR A 1 1051 ? -26.010 8.751 14.837 1.00 88.50 1051 THR A CA 1
ATOM 7971 C C . THR A 1 1051 ? -25.907 7.537 15.758 1.00 88.50 1051 THR A C 1
ATOM 7973 O O . THR A 1 1051 ? -25.890 6.390 15.311 1.00 88.50 1051 THR A O 1
ATOM 7976 N N . ARG A 1 1052 ? -25.859 7.773 17.075 1.00 86.81 1052 ARG A N 1
ATOM 7977 C CA . ARG A 1 1052 ? -25.559 6.734 18.072 1.00 86.81 1052 ARG A CA 1
ATOM 7978 C C . ARG A 1 1052 ? -26.509 5.530 18.035 1.00 86.81 1052 ARG A C 1
ATOM 7980 O O . ARG A 1 1052 ? -26.063 4.416 18.280 1.00 86.81 1052 ARG A O 1
ATOM 7987 N N . ASP A 1 1053 ? -27.778 5.729 17.681 1.00 88.94 1053 ASP A N 1
ATOM 7988 C CA . ASP A 1 1053 ? -28.787 4.668 17.524 1.00 88.94 1053 ASP A CA 1
ATOM 7989 C C . ASP A 1 1053 ? -28.495 3.707 16.357 1.00 88.94 1053 ASP A C 1
ATOM 7991 O O . ASP A 1 1053 ? -29.000 2.582 16.324 1.00 88.94 1053 ASP A O 1
ATOM 7995 N N . LYS A 1 1054 ? -27.651 4.128 15.409 1.00 92.50 1054 LYS A N 1
ATOM 7996 C CA . LYS A 1 1054 ? -27.166 3.316 14.290 1.00 92.50 1054 LYS A CA 1
ATOM 7997 C C . LYS A 1 1054 ? -25.785 2.720 14.530 1.00 92.50 1054 LYS A C 1
ATOM 7999 O O . LYS A 1 1054 ? -25.352 1.901 13.725 1.00 92.50 1054 LYS A O 1
ATOM 8004 N N . VAL A 1 1055 ? -25.132 3.039 15.644 1.00 93.81 1055 VAL A N 1
ATOM 8005 C CA . VAL A 1 1055 ? -23.770 2.587 15.940 1.00 93.81 1055 VAL A CA 1
ATOM 8006 C C . VAL A 1 1055 ? -23.770 1.440 16.946 1.00 93.81 1055 VAL A C 1
ATOM 8008 O O . VAL A 1 1055 ? -24.172 1.600 18.099 1.00 93.81 1055 VAL A O 1
ATOM 8011 N N . LEU A 1 1056 ? -23.241 0.297 16.522 1.00 94.81 1056 LEU A N 1
ATOM 8012 C CA . LEU A 1 1056 ? -22.964 -0.868 17.348 1.00 94.81 1056 LEU A CA 1
ATOM 8013 C C . LEU A 1 1056 ? -21.538 -0.803 17.898 1.00 94.81 1056 LEU A C 1
ATOM 8015 O O . LEU A 1 1056 ? -20.585 -0.496 17.184 1.00 94.81 1056 LEU A O 1
ATOM 8019 N N . GLN A 1 1057 ? -21.399 -1.131 19.177 1.00 91.81 1057 GLN A N 1
ATOM 8020 C CA . GLN A 1 1057 ? -20.119 -1.346 19.843 1.00 91.81 1057 GLN A CA 1
ATOM 8021 C C . GLN A 1 1057 ? -19.823 -2.847 19.941 1.00 91.81 1057 GLN A C 1
ATOM 8023 O O . GLN A 1 1057 ? -20.756 -3.624 20.174 1.00 91.81 1057 GLN A O 1
ATOM 8028 N N . PRO A 1 1058 ? -18.551 -3.277 19.869 1.00 93.38 1058 PRO A N 1
ATOM 8029 C CA . PRO A 1 1058 ? -18.184 -4.687 20.019 1.00 93.38 1058 PRO A CA 1
ATOM 8030 C C . PRO A 1 1058 ? -18.685 -5.318 21.328 1.00 93.38 1058 PRO A C 1
ATOM 8032 O O . PRO A 1 1058 ? -19.081 -6.478 21.340 1.00 93.38 1058 PRO A O 1
ATOM 8035 N N . SER A 1 1059 ? -18.786 -4.542 22.412 1.00 91.38 1059 SER A N 1
ATOM 8036 C CA . SER A 1 1059 ? -19.350 -4.986 23.700 1.00 91.38 1059 SER A CA 1
ATOM 8037 C C . SER A 1 1059 ? -20.851 -5.322 23.669 1.00 91.38 1059 SER A C 1
ATOM 8039 O O . SER A 1 1059 ? -21.362 -5.963 24.587 1.00 91.38 1059 SER A O 1
ATOM 8041 N N . GLN A 1 1060 ? -21.581 -4.911 22.628 1.00 94.25 1060 GLN A N 1
ATOM 8042 C CA . GLN A 1 1060 ? -22.984 -5.286 22.419 1.00 94.25 1060 GLN A CA 1
ATOM 8043 C C . GLN A 1 1060 ? -23.130 -6.603 21.650 1.00 94.25 1060 GLN A C 1
ATOM 8045 O O . GLN A 1 1060 ? -24.242 -7.142 21.589 1.00 94.25 1060 GLN A O 1
ATOM 8050 N N . LEU A 1 1061 ? -22.043 -7.093 21.048 1.00 97.38 1061 LEU A N 1
ATOM 8051 C CA . LEU A 1 1061 ? -22.047 -8.277 20.207 1.00 97.38 1061 LEU A CA 1
ATOM 8052 C C . LEU A 1 1061 ? -21.933 -9.554 21.036 1.00 97.38 1061 LEU A C 1
ATOM 8054 O O . LEU A 1 1061 ? -21.269 -9.614 22.073 1.00 97.38 1061 LEU A O 1
ATOM 8058 N N . TYR A 1 1062 ? -22.584 -10.596 20.544 1.00 97.69 1062 TYR A N 1
ATOM 8059 C CA . TYR A 1 1062 ? -22.464 -11.946 21.061 1.00 97.69 1062 TYR A CA 1
ATOM 8060 C C . TYR A 1 1062 ? -22.628 -12.944 19.921 1.00 97.69 1062 TYR A C 1
ATOM 8062 O O . TYR A 1 1062 ? -23.278 -12.655 18.912 1.00 97.69 1062 TYR A O 1
ATOM 8070 N N . VAL A 1 1063 ? -22.057 -14.129 20.100 1.00 98.06 1063 VAL A N 1
ATOM 8071 C CA . VAL A 1 1063 ? -22.282 -15.258 19.202 1.00 98.06 1063 VAL A CA 1
ATOM 8072 C C . VAL A 1 1063 ? -23.172 -16.301 19.858 1.00 98.06 1063 VAL A C 1
ATOM 8074 O O . VAL A 1 1063 ? -23.215 -16.424 21.081 1.00 98.06 1063 VAL A O 1
ATOM 8077 N N . VAL A 1 1064 ? -23.906 -17.052 19.047 1.00 97.38 1064 VAL A N 1
ATOM 8078 C CA . VAL A 1 1064 ? -24.706 -18.193 19.501 1.00 97.38 1064 VAL A CA 1
ATOM 8079 C C . VAL A 1 1064 ? -24.677 -19.283 18.441 1.00 97.38 1064 VAL A C 1
ATOM 8081 O O . VAL A 1 1064 ? -24.739 -18.989 17.249 1.00 97.38 1064 VAL A O 1
ATOM 8084 N N . VAL A 1 1065 ? -24.578 -20.544 18.864 1.00 96.94 1065 VAL A N 1
ATOM 8085 C CA . VAL A 1 1065 ? -24.740 -21.686 17.957 1.00 96.94 1065 VAL A CA 1
ATOM 8086 C C . VAL A 1 1065 ? -26.186 -22.164 18.011 1.00 96.94 1065 VAL A C 1
ATOM 8088 O O . VAL A 1 1065 ? -26.611 -22.728 19.020 1.00 96.94 1065 VAL A O 1
ATOM 8091 N N . THR A 1 1066 ? -26.930 -21.979 16.922 1.00 92.00 1066 THR A N 1
ATOM 8092 C CA . THR A 1 1066 ? -28.340 -22.377 16.798 1.00 92.00 1066 THR A CA 1
ATOM 8093 C C . THR A 1 1066 ? -28.507 -23.278 15.582 1.00 92.00 1066 THR A C 1
ATOM 8095 O O . THR A 1 1066 ? -28.072 -22.929 14.490 1.00 92.00 1066 THR A O 1
ATOM 8098 N N . GLY A 1 1067 ? -29.115 -24.457 15.753 1.00 86.56 1067 GLY A N 1
ATOM 8099 C CA . GLY A 1 1067 ? -29.393 -25.366 14.632 1.00 86.56 1067 GLY A CA 1
ATOM 8100 C C . GLY A 1 1067 ? -28.151 -25.788 13.834 1.00 86.56 1067 GLY A C 1
ATOM 8101 O O . GLY A 1 1067 ? -28.245 -25.976 12.629 1.00 86.56 1067 GLY A O 1
ATOM 8102 N N . GLY A 1 1068 ? -26.985 -25.883 14.486 1.00 86.75 1068 GLY A N 1
ATOM 8103 C CA . GLY A 1 1068 ? -25.719 -26.217 13.822 1.00 86.75 1068 GLY A CA 1
ATOM 8104 C C . GLY A 1 1068 ? -25.065 -25.064 13.051 1.00 86.75 1068 GLY A C 1
ATOM 8105 O O . GLY A 1 1068 ? -24.103 -25.309 12.333 1.00 86.75 1068 GLY A O 1
ATOM 8106 N N . ARG A 1 1069 ? -25.546 -23.822 13.204 1.00 89.44 1069 ARG A N 1
ATOM 8107 C CA . ARG A 1 1069 ? -24.966 -22.610 12.607 1.00 89.44 1069 ARG A CA 1
ATOM 8108 C C . ARG A 1 1069 ? -24.491 -21.652 13.693 1.00 89.44 1069 ARG A C 1
ATOM 8110 O O . ARG A 1 1069 ? -25.209 -21.403 14.660 1.00 89.44 1069 ARG A O 1
ATOM 8117 N N . LEU A 1 1070 ? -23.296 -21.096 13.521 1.00 94.69 1070 LEU A N 1
ATOM 8118 C CA . LEU A 1 1070 ? -22.810 -19.988 14.334 1.00 94.69 1070 LEU A CA 1
ATOM 8119 C C . LEU A 1 1070 ? -23.407 -18.668 13.831 1.00 94.69 1070 LEU A C 1
ATOM 8121 O O . LEU A 1 1070 ? -23.351 -18.353 12.642 1.00 94.69 1070 LEU A O 1
ATOM 8125 N N . GLU A 1 1071 ? -23.978 -17.888 14.741 1.00 96.62 1071 GLU A N 1
ATOM 8126 C CA . GLU A 1 1071 ? -24.664 -16.634 14.441 1.00 96.62 1071 GLU A CA 1
ATOM 8127 C C . GLU A 1 1071 ? -24.011 -15.481 15.199 1.00 96.62 1071 GLU A C 1
ATOM 8129 O O . GLU A 1 1071 ? -23.818 -15.585 16.409 1.00 96.62 1071 GLU A O 1
ATOM 8134 N N . LEU A 1 1072 ? -23.732 -14.368 14.516 1.00 98.00 1072 LEU A N 1
ATOM 8135 C CA . LEU A 1 1072 ? -23.351 -13.106 15.150 1.00 98.00 1072 LEU A CA 1
ATOM 8136 C C . LEU A 1 1072 ? -24.606 -12.265 15.390 1.00 98.00 1072 LEU A C 1
ATOM 8138 O O . LEU A 1 1072 ? -25.419 -12.082 14.484 1.00 98.00 1072 LEU A O 1
ATOM 8142 N N . ARG A 1 1073 ? -24.782 -11.750 16.607 1.00 97.88 1073 ARG A N 1
ATOM 8143 C CA . ARG A 1 1073 ? -25.953 -10.962 17.016 1.00 97.88 1073 ARG A CA 1
ATOM 8144 C C . ARG A 1 1073 ? -25.531 -9.769 17.873 1.00 97.88 1073 ARG A C 1
ATOM 8146 O O . ARG A 1 1073 ? -24.455 -9.771 18.464 1.00 97.88 1073 ARG A O 1
ATOM 8153 N N . ALA A 1 1074 ? -26.397 -8.761 17.965 1.00 97.06 1074 ALA A N 1
ATOM 8154 C CA . ALA A 1 1074 ? -26.224 -7.614 18.858 1.00 97.06 1074 ALA A CA 1
ATOM 8155 C C . ALA A 1 1074 ? -27.423 -7.456 19.796 1.00 97.06 1074 ALA A C 1
ATOM 8157 O O . ALA A 1 1074 ? -28.572 -7.690 19.413 1.00 97.06 1074 ALA A O 1
ATOM 8158 N N . ARG A 1 1075 ? -27.175 -7.030 21.039 1.00 94.62 1075 ARG A N 1
ATOM 8159 C CA . ARG A 1 1075 ? -28.255 -6.689 21.980 1.00 94.62 1075 ARG A CA 1
ATOM 8160 C C . ARG A 1 1075 ? -29.076 -5.517 21.431 1.00 94.62 1075 ARG A C 1
ATOM 8162 O O . ARG A 1 1075 ? -28.517 -4.483 21.088 1.00 94.62 1075 ARG A O 1
ATOM 8169 N N . GLY A 1 1076 ? -30.398 -5.673 21.387 1.00 90.12 1076 GLY A N 1
ATOM 8170 C CA . GLY A 1 1076 ? -31.316 -4.639 20.894 1.00 90.12 1076 GLY A CA 1
ATOM 8171 C C . GLY A 1 1076 ? -31.507 -4.605 19.372 1.00 90.12 1076 GLY A C 1
ATOM 8172 O O . GLY A 1 1076 ? -32.294 -3.794 18.898 1.00 90.12 1076 GLY A O 1
ATOM 8173 N N . VAL A 1 1077 ? -30.855 -5.496 18.615 1.00 93.38 1077 VAL A N 1
ATOM 8174 C CA . VAL A 1 1077 ? -31.022 -5.619 17.157 1.00 93.38 1077 VAL A CA 1
ATOM 8175 C C . VAL A 1 1077 ? -31.713 -6.944 16.831 1.00 93.38 1077 VAL A C 1
ATOM 8177 O O . VAL A 1 1077 ? -31.262 -8.013 17.242 1.00 93.38 1077 VAL A O 1
ATOM 8180 N N . GLY A 1 1078 ? -32.837 -6.881 16.114 1.00 87.56 1078 GLY A N 1
ATOM 8181 C CA . GLY A 1 1078 ? -33.645 -8.053 15.773 1.00 87.56 1078 GLY A CA 1
ATOM 8182 C C . GLY A 1 1078 ? -33.164 -8.744 14.501 1.00 87.56 1078 GLY A C 1
ATOM 8183 O O . GLY A 1 1078 ? -33.632 -8.399 13.428 1.00 87.56 1078 GLY A O 1
ATOM 8184 N N . GLY A 1 1079 ? -32.258 -9.714 14.611 1.00 92.62 1079 GLY A N 1
ATOM 8185 C CA . GLY A 1 1079 ? -31.762 -10.492 13.470 1.00 92.62 1079 GLY A CA 1
ATOM 8186 C C . GLY A 1 1079 ? -30.327 -10.966 13.675 1.00 92.62 1079 GLY A C 1
ATOM 8187 O O . GLY A 1 1079 ? -29.722 -10.709 14.720 1.00 92.62 1079 GLY A O 1
ATOM 8188 N N . ARG A 1 1080 ? -29.789 -11.672 12.684 1.00 95.75 1080 ARG A N 1
ATOM 8189 C CA . ARG A 1 1080 ? -28.371 -12.043 12.614 1.00 95.75 1080 ARG A CA 1
ATOM 8190 C C . ARG A 1 1080 ? -27.607 -10.983 11.843 1.00 95.75 1080 ARG A C 1
ATOM 8192 O O . ARG A 1 1080 ? -28.139 -10.392 10.912 1.00 95.75 1080 ARG A O 1
ATOM 8199 N N . LEU A 1 1081 ? -26.370 -10.721 12.228 1.00 97.69 1081 LEU A N 1
ATOM 8200 C CA . LEU A 1 1081 ? -25.562 -9.689 11.597 1.00 97.69 1081 LEU A CA 1
ATOM 8201 C C . LEU A 1 1081 ? -24.753 -10.289 10.449 1.00 97.69 1081 LEU A C 1
ATOM 8203 O O . LEU A 1 1081 ? -24.042 -11.276 10.638 1.00 97.69 1081 LEU A O 1
ATOM 8207 N N . ARG A 1 1082 ? -24.831 -9.645 9.286 1.00 95.88 1082 ARG A N 1
ATOM 8208 C CA . ARG A 1 1082 ? -23.952 -9.870 8.139 1.00 95.88 1082 ARG A CA 1
ATOM 8209 C C . ARG A 1 1082 ? -23.067 -8.642 7.969 1.00 95.88 1082 ARG A C 1
ATOM 8211 O O . ARG A 1 1082 ? -23.559 -7.557 7.658 1.00 95.88 1082 ARG A O 1
ATOM 8218 N N . LEU A 1 1083 ? -21.768 -8.803 8.194 1.00 95.00 1083 LEU A N 1
ATOM 8219 C CA . LEU A 1 1083 ? -20.786 -7.732 8.040 1.00 95.00 1083 LEU A CA 1
ATOM 8220 C C . LEU A 1 1083 ? -20.499 -7.498 6.547 1.00 95.00 1083 LEU A C 1
ATOM 8222 O O . LEU A 1 1083 ? -20.317 -8.446 5.786 1.00 95.00 1083 LEU A O 1
ATOM 8226 N N . MET A 1 1084 ? -20.415 -6.241 6.109 1.00 92.50 1084 MET A N 1
ATOM 8227 C CA . MET A 1 1084 ? -20.070 -5.919 4.715 1.00 92.50 1084 MET A CA 1
ATOM 8228 C C . MET A 1 1084 ? -18.660 -6.384 4.323 1.00 92.50 1084 MET A C 1
ATOM 8230 O O . MET A 1 1084 ? -18.418 -6.670 3.154 1.00 92.50 1084 MET A O 1
ATOM 8234 N N . ALA A 1 1085 ? -17.738 -6.442 5.286 1.00 88.81 1085 ALA A N 1
ATOM 8235 C CA . ALA A 1 1085 ? -16.368 -6.917 5.121 1.00 88.81 1085 ALA A CA 1
ATOM 8236 C C . ALA A 1 1085 ? -15.848 -7.493 6.455 1.00 88.81 1085 ALA A C 1
ATOM 8238 O O . ALA A 1 1085 ? -16.401 -7.155 7.501 1.00 88.81 1085 ALA A O 1
ATOM 8239 N N . PRO A 1 1086 ? -14.789 -8.324 6.453 1.00 87.56 1086 PRO A N 1
ATOM 8240 C CA . PRO A 1 1086 ? -14.101 -8.722 7.681 1.00 87.56 1086 PRO A CA 1
ATOM 8241 C C . PRO A 1 1086 ? -13.400 -7.517 8.346 1.00 87.56 1086 PRO A C 1
ATOM 8243 O O . PRO A 1 1086 ? -12.734 -6.755 7.631 1.00 87.56 1086 PRO A O 1
ATOM 8246 N N . PRO A 1 1087 ? -13.511 -7.331 9.674 1.00 85.19 1087 PRO A N 1
ATOM 8247 C CA . PRO A 1 1087 ? -12.789 -6.307 10.432 1.00 85.19 1087 PRO A CA 1
ATOM 8248 C C . PRO A 1 1087 ? -11.280 -6.199 10.180 1.00 85.19 1087 PRO A C 1
ATOM 8250 O O . PRO A 1 1087 ? -10.816 -5.082 9.950 1.00 85.19 1087 PRO A O 1
ATOM 8253 N N . ALA A 1 1088 ? -10.521 -7.300 10.165 1.00 76.38 1088 ALA A N 1
ATOM 8254 C CA . ALA A 1 1088 ? -9.092 -7.302 9.818 1.00 76.38 1088 ALA A CA 1
ATOM 8255 C C . ALA A 1 1088 ? -8.892 -7.207 8.302 1.00 76.38 1088 ALA A C 1
ATOM 8257 O O . ALA A 1 1088 ? -7.942 -6.607 7.820 1.00 76.38 1088 ALA A O 1
ATOM 8258 N N . GLY A 1 1089 ? -9.841 -7.714 7.520 1.00 71.06 1089 GLY A N 1
ATOM 8259 C CA . GLY A 1 1089 ? -9.742 -7.777 6.064 1.00 71.06 1089 GLY A CA 1
ATOM 8260 C C . GLY A 1 1089 ? -9.003 -9.010 5.539 1.00 71.06 1089 GLY A C 1
ATOM 8261 O O . GLY A 1 1089 ? -8.870 -9.158 4.327 1.00 71.06 1089 GLY A O 1
ATOM 8262 N N . GLY A 1 1090 ? -8.577 -9.905 6.425 1.00 71.94 1090 GLY A N 1
ATOM 8263 C CA . GLY A 1 1090 ? -8.071 -11.228 6.084 1.00 71.94 1090 GLY A CA 1
ATOM 8264 C C . GLY A 1 1090 ? -9.197 -12.239 5.815 1.00 71.94 1090 GLY A C 1
ATOM 8265 O O . GLY A 1 1090 ? -10.276 -12.105 6.399 1.00 71.94 1090 GLY A O 1
ATOM 8266 N N . PRO A 1 1091 ? -9.000 -13.242 4.936 1.00 79.06 1091 PRO A N 1
ATOM 8267 C CA . PRO A 1 1091 ? -10.036 -14.228 4.625 1.00 79.06 1091 PRO A CA 1
ATOM 8268 C C . PRO A 1 1091 ? -10.126 -15.387 5.633 1.00 79.06 1091 PRO A C 1
ATOM 8270 O O . PRO A 1 1091 ? -11.009 -16.225 5.471 1.00 79.06 1091 PRO A O 1
ATOM 8273 N N . SER A 1 1092 ? -9.219 -15.474 6.616 1.00 90.00 1092 SER A N 1
ATOM 8274 C CA . SER A 1 1092 ? -9.159 -16.590 7.572 1.00 90.00 1092 SER A CA 1
ATOM 8275 C C . SER A 1 1092 ? -9.563 -16.194 8.993 1.00 90.00 1092 SER A C 1
ATOM 8277 O O . SER A 1 1092 ? -9.224 -15.104 9.455 1.00 90.00 1092 SER A O 1
ATOM 8279 N N . ILE A 1 1093 ? -10.179 -17.123 9.731 1.00 92.88 1093 ILE A N 1
ATOM 8280 C CA . ILE A 1 1093 ? -10.480 -17.013 11.161 1.00 92.88 1093 ILE A CA 1
ATOM 8281 C C . ILE A 1 1093 ? -9.227 -16.774 12.002 1.00 92.88 1093 ILE A C 1
ATOM 8283 O O . ILE A 1 1093 ? -9.320 -16.140 13.046 1.00 92.88 1093 ILE A O 1
ATOM 8287 N N . LEU A 1 1094 ? -8.053 -17.220 11.538 1.00 90.44 1094 LEU A N 1
ATOM 8288 C CA . LEU A 1 1094 ? -6.781 -16.984 12.226 1.00 90.44 1094 LEU A CA 1
ATOM 8289 C C . LEU A 1 1094 ? -6.312 -15.534 12.137 1.00 90.44 1094 LEU A C 1
ATOM 8291 O O . LEU A 1 1094 ? -5.581 -15.096 13.019 1.00 90.44 1094 LEU A O 1
ATOM 8295 N N . GLN A 1 1095 ? -6.706 -14.818 11.085 1.00 86.88 1095 GLN A N 1
ATOM 8296 C CA . GLN A 1 1095 ? -6.451 -13.385 10.935 1.00 86.88 1095 GLN A CA 1
ATOM 8297 C C . GLN A 1 1095 ? -7.587 -12.564 11.545 1.00 86.88 1095 GLN A C 1
ATOM 8299 O O . GLN A 1 1095 ? -7.349 -11.485 12.082 1.00 86.88 1095 GLN A O 1
ATOM 8304 N N . ASP A 1 1096 ? -8.819 -13.069 11.451 1.00 88.81 1096 ASP A N 1
ATOM 8305 C CA . ASP A 1 1096 ? -10.029 -12.410 11.919 1.00 88.81 1096 ASP A CA 1
ATOM 8306 C C . ASP A 1 1096 ? -11.113 -13.432 12.304 1.00 88.81 1096 ASP A C 1
ATOM 8308 O O . ASP A 1 1096 ? -11.776 -13.980 11.413 1.00 88.81 1096 ASP A O 1
ATOM 8312 N N . PRO A 1 1097 ? -11.382 -13.657 13.603 1.00 91.62 1097 PRO A N 1
ATOM 8313 C CA . PRO A 1 1097 ? -12.405 -14.608 14.041 1.00 91.62 1097 PRO A CA 1
ATOM 8314 C C . PRO A 1 1097 ? -13.828 -14.207 13.617 1.00 91.62 1097 PRO A C 1
ATOM 8316 O O . PRO A 1 1097 ? -14.744 -15.025 13.712 1.00 91.62 1097 PRO A O 1
ATOM 8319 N N . LEU A 1 1098 ? -14.039 -12.974 13.137 1.00 93.19 1098 LEU A N 1
ATOM 8320 C CA . LEU A 1 1098 ? -15.318 -12.515 12.598 1.00 93.19 1098 LEU A CA 1
ATOM 8321 C C . LEU A 1 1098 ? -15.440 -12.653 11.073 1.00 93.19 1098 LEU A C 1
ATOM 8323 O O . LEU A 1 1098 ? -16.515 -12.379 10.530 1.00 93.19 1098 LEU A O 1
ATOM 8327 N N . SER A 1 1099 ? -14.401 -13.126 10.377 1.00 91.38 1099 SER A N 1
ATOM 8328 C CA . SER A 1 1099 ? -14.438 -13.349 8.924 1.00 91.38 1099 SER A CA 1
ATOM 8329 C C . SER A 1 1099 ? -15.624 -14.203 8.432 1.00 91.38 1099 SER A C 1
ATOM 8331 O O . SER A 1 1099 ? -16.199 -13.830 7.407 1.00 91.38 1099 SER A O 1
ATOM 8333 N N . PRO A 1 1100 ? -16.116 -15.248 9.141 1.00 91.81 1100 PRO A N 1
ATOM 8334 C CA . PRO A 1 1100 ? -17.249 -16.051 8.662 1.00 91.81 1100 PRO A CA 1
ATOM 8335 C C . PRO A 1 1100 ? -18.588 -15.299 8.606 1.00 91.81 1100 PRO A C 1
ATOM 8337 O O . PRO A 1 1100 ? -19.529 -15.735 7.935 1.00 91.81 1100 PRO A O 1
ATOM 8340 N N . PHE A 1 1101 ? -18.695 -14.171 9.312 1.00 94.19 1101 PHE A N 1
ATOM 8341 C CA . PHE A 1 1101 ? -19.897 -13.337 9.339 1.00 94.19 1101 PHE A CA 1
ATOM 8342 C C . PHE A 1 1101 ? -19.887 -12.248 8.264 1.00 94.19 1101 PHE A C 1
ATOM 8344 O O . PHE A 1 1101 ? -20.823 -11.454 8.214 1.00 94.19 1101 PHE A O 1
ATOM 8351 N N . ALA A 1 1102 ? -18.860 -12.192 7.411 1.00 93.69 1102 ALA A N 1
ATOM 8352 C CA . ALA A 1 1102 ? -18.738 -11.217 6.334 1.00 93.69 1102 ALA A CA 1
ATOM 8353 C C . ALA A 1 1102 ? -19.112 -11.798 4.955 1.00 93.69 1102 ALA A C 1
ATOM 8355 O O . ALA A 1 1102 ? -19.552 -12.947 4.854 1.00 93.69 1102 ALA A O 1
ATOM 8356 N N . PHE A 1 1103 ? -18.971 -10.997 3.894 1.00 92.94 1103 PHE A N 1
ATOM 8357 C CA . PHE A 1 1103 ? -18.955 -11.487 2.511 1.00 92.94 1103 PHE A CA 1
ATOM 8358 C C . PHE A 1 1103 ? -17.552 -11.984 2.111 1.00 92.94 1103 PHE A C 1
ATOM 8360 O O . PHE A 1 1103 ? -16.560 -11.476 2.646 1.00 92.94 1103 PHE A O 1
ATOM 8367 N N . PRO A 1 1104 ? -17.442 -12.946 1.167 1.00 91.69 1104 PRO A N 1
ATOM 8368 C CA . PRO A 1 1104 ? -16.151 -13.455 0.709 1.00 91.69 1104 PRO A CA 1
ATOM 8369 C C . PRO A 1 1104 ? -15.265 -12.351 0.131 1.00 91.69 1104 PRO A C 1
ATOM 8371 O O . PRO A 1 1104 ? -15.767 -11.438 -0.531 1.00 91.69 1104 PRO A O 1
ATOM 8374 N N . ARG A 1 1105 ? -13.948 -12.473 0.347 1.00 87.88 1105 ARG A N 1
ATOM 8375 C CA . ARG A 1 1105 ? -12.974 -11.449 -0.030 1.00 87.88 1105 ARG A CA 1
ATOM 8376 C C . ARG A 1 1105 ? -11.972 -11.900 -1.104 1.00 87.88 1105 ARG A C 1
ATOM 8378 O O . ARG A 1 1105 ? -11.350 -12.939 -0.932 1.00 87.88 1105 ARG A O 1
ATOM 8385 N N . HIS A 1 1106 ? -11.743 -11.083 -2.136 1.00 88.44 1106 HIS A N 1
ATOM 8386 C CA . HIS A 1 1106 ? -10.667 -11.207 -3.133 1.00 88.44 1106 HIS A CA 1
ATOM 8387 C C . HIS A 1 1106 ? -10.121 -9.830 -3.546 1.00 88.44 1106 HIS A C 1
ATOM 8389 O O . HIS A 1 1106 ? -10.886 -8.873 -3.692 1.00 88.44 1106 HIS A O 1
ATOM 8395 N N . PHE A 1 1107 ? -8.810 -9.734 -3.766 1.00 83.81 1107 PHE A N 1
ATOM 8396 C CA . PHE A 1 1107 ? -8.157 -8.557 -4.342 1.00 83.81 1107 PHE A CA 1
ATOM 8397 C C . PHE A 1 1107 ? -7.067 -9.005 -5.319 1.00 83.81 1107 PHE A C 1
ATOM 8399 O O . PHE A 1 1107 ? -6.135 -9.706 -4.928 1.00 83.81 1107 PHE A O 1
ATOM 8406 N N . GLY A 1 1108 ? -7.177 -8.581 -6.577 1.00 86.00 1108 GLY A N 1
ATOM 8407 C CA . GLY A 1 1108 ? -6.212 -8.884 -7.636 1.00 86.00 1108 GLY A CA 1
ATOM 8408 C C . GLY A 1 1108 ? -6.851 -9.554 -8.851 1.00 86.00 1108 GLY A C 1
ATOM 8409 O O . GLY A 1 1108 ? -8.071 -9.710 -8.927 1.00 86.00 1108 GLY A O 1
ATOM 8410 N N . GLY A 1 1109 ? -6.028 -9.946 -9.822 1.00 84.06 1109 GLY A N 1
ATOM 8411 C CA . GLY A 1 1109 ? -6.472 -10.681 -11.010 1.00 84.06 1109 GLY A CA 1
ATOM 8412 C C . GLY A 1 1109 ? -6.955 -12.110 -10.715 1.00 84.06 1109 GLY A C 1
ATOM 8413 O O . GLY A 1 1109 ? -7.119 -12.509 -9.564 1.00 84.06 1109 GLY A O 1
ATOM 8414 N N . VAL A 1 1110 ? -7.152 -12.903 -11.774 1.00 81.69 1110 VAL A N 1
ATOM 8415 C CA . VAL A 1 1110 ? -7.642 -14.297 -11.690 1.00 81.69 1110 VAL A CA 1
ATOM 8416 C C . VAL A 1 1110 ? -6.695 -15.226 -10.912 1.00 81.69 1110 VAL A C 1
ATOM 8418 O O . VAL A 1 1110 ? -7.149 -16.218 -10.359 1.00 81.69 1110 VAL A O 1
ATOM 8421 N N . GLY A 1 1111 ? -5.412 -14.864 -10.795 1.00 63.41 1111 GLY A N 1
ATOM 8422 C CA . GLY A 1 1111 ? -4.456 -15.525 -9.905 1.00 63.41 1111 GLY A CA 1
ATOM 8423 C C . GLY A 1 1111 ? -4.000 -16.891 -10.419 1.00 63.41 1111 GLY A C 1
ATOM 8424 O O . GLY A 1 1111 ? -4.575 -17.918 -10.087 1.00 63.41 1111 GLY A O 1
ATOM 8425 N N . LEU A 1 1112 ? -2.920 -16.914 -11.203 1.00 73.12 1112 LEU A N 1
ATOM 8426 C CA . LEU A 1 1112 ? -2.217 -18.152 -11.552 1.00 73.12 1112 LEU A CA 1
ATOM 8427 C C . LEU A 1 1112 ? -1.010 -18.321 -10.634 1.00 73.12 1112 LEU A C 1
ATOM 8429 O O . LEU A 1 1112 ? -0.082 -17.509 -10.685 1.00 73.12 1112 LEU A O 1
ATOM 8433 N N . ARG A 1 1113 ? -0.964 -19.408 -9.857 1.00 66.81 1113 ARG A N 1
ATOM 8434 C CA . ARG A 1 1113 ? 0.238 -19.803 -9.103 1.00 66.81 1113 ARG A CA 1
ATOM 8435 C C . ARG A 1 1113 ? 1.236 -20.504 -10.022 1.00 66.81 1113 ARG A C 1
ATOM 8437 O O . ARG A 1 1113 ? 1.508 -21.692 -9.910 1.00 66.81 1113 ARG A O 1
ATOM 8444 N N . ALA A 1 1114 ? 1.758 -19.737 -10.970 1.00 64.81 1114 ALA A N 1
ATOM 8445 C CA . ALA A 1 1114 ? 2.714 -20.174 -11.981 1.00 64.81 1114 ALA A CA 1
ATOM 8446 C C . ALA A 1 1114 ? 4.042 -19.413 -11.851 1.00 64.81 1114 ALA A C 1
ATOM 8448 O O . ALA A 1 1114 ? 4.693 -19.105 -12.845 1.00 64.81 1114 ALA A O 1
ATOM 8449 N N . GLU A 1 1115 ? 4.425 -19.057 -10.623 1.00 66.50 1115 GLU A N 1
ATOM 8450 C CA . GLU A 1 1115 ? 5.624 -18.262 -10.312 1.00 66.50 1115 GLU A CA 1
ATOM 8451 C C . GLU A 1 1115 ? 6.918 -18.951 -10.761 1.00 66.50 1115 GLU A C 1
ATOM 8453 O O . GLU A 1 1115 ? 7.874 -18.279 -11.140 1.00 66.50 1115 GLU A O 1
ATOM 8458 N N . ALA A 1 1116 ? 6.910 -20.287 -10.804 1.00 73.69 1116 ALA A N 1
ATOM 8459 C CA . ALA A 1 1116 ? 8.011 -21.099 -11.310 1.00 73.69 1116 ALA A CA 1
ATOM 8460 C C . ALA A 1 1116 ? 8.139 -21.095 -12.848 1.00 73.69 1116 ALA A C 1
ATOM 8462 O O . ALA A 1 1116 ? 9.163 -21.536 -13.363 1.00 73.69 1116 ALA A O 1
ATOM 8463 N N . LEU A 1 1117 ? 7.126 -20.629 -13.593 1.00 83.62 1117 LEU A N 1
ATOM 8464 C CA . LEU A 1 1117 ? 7.188 -20.581 -15.055 1.00 83.62 1117 LEU A CA 1
ATOM 8465 C C . LEU A 1 1117 ? 7.920 -19.320 -15.531 1.00 83.62 1117 LEU A C 1
ATOM 8467 O O . LEU A 1 1117 ? 7.603 -18.202 -15.116 1.00 83.62 1117 LEU A O 1
ATOM 8471 N N . GLU A 1 1118 ? 8.860 -19.494 -16.460 1.00 89.12 1118 GLU A N 1
ATOM 8472 C CA . GLU A 1 1118 ? 9.556 -18.381 -17.122 1.00 89.12 1118 GLU A CA 1
ATOM 8473 C C . GLU A 1 1118 ? 8.640 -17.603 -18.081 1.00 89.12 1118 GLU A C 1
ATOM 8475 O O . GLU A 1 1118 ? 8.861 -16.418 -18.331 1.00 89.12 1118 GLU A O 1
ATOM 8480 N N . HIS A 1 1119 ? 7.595 -18.250 -18.602 1.00 91.62 1119 HIS A N 1
ATOM 8481 C CA . HIS A 1 1119 ? 6.619 -17.668 -19.521 1.00 91.62 1119 HIS A CA 1
ATOM 8482 C C . HIS A 1 1119 ? 5.215 -18.188 -19.210 1.00 91.62 1119 HIS A C 1
ATOM 8484 O O . HIS A 1 1119 ? 5.019 -19.371 -18.931 1.00 91.62 1119 HIS A O 1
ATOM 8490 N N . ILE A 1 1120 ? 4.248 -17.276 -19.234 1.00 91.94 1120 ILE A N 1
ATOM 8491 C CA . ILE A 1 1120 ? 2.822 -17.550 -19.107 1.00 91.94 1120 ILE A CA 1
ATOM 8492 C C . ILE A 1 1120 ? 2.154 -17.023 -20.386 1.00 91.94 1120 ILE A C 1
ATOM 8494 O O . ILE A 1 1120 ? 2.243 -15.815 -20.635 1.00 91.94 1120 ILE A O 1
ATOM 8498 N N . PRO A 1 1121 ? 1.472 -17.875 -21.180 1.00 92.94 1121 PRO A N 1
ATOM 8499 C CA . PRO A 1 1121 ? 0.730 -17.432 -22.358 1.00 92.94 1121 PRO A CA 1
ATOM 8500 C C . PRO A 1 1121 ? -0.350 -16.420 -21.982 1.00 92.94 1121 PRO A C 1
ATOM 8502 O O . PRO A 1 1121 ? -0.896 -16.459 -20.877 1.00 92.94 1121 PRO A O 1
ATOM 8505 N N . ARG A 1 1122 ? -0.775 -15.592 -22.940 1.00 93.88 1122 ARG A N 1
ATOM 8506 C CA . ARG A 1 1122 ? -2.050 -14.883 -22.801 1.00 93.88 1122 ARG A CA 1
ATOM 8507 C C . ARG A 1 1122 ? -3.164 -15.911 -22.631 1.00 93.88 1122 ARG A C 1
ATOM 8509 O O . ARG A 1 1122 ? -3.364 -16.741 -23.512 1.00 93.88 1122 ARG A O 1
ATOM 8516 N N . ILE A 1 1123 ? -3.928 -15.839 -21.546 1.00 94.12 1123 ILE A N 1
ATOM 8517 C CA . ILE A 1 1123 ? -5.055 -16.748 -21.313 1.00 94.12 1123 ILE A CA 1
ATOM 8518 C C . ILE A 1 1123 ? -6.358 -16.018 -21.592 1.00 94.12 1123 ILE A C 1
ATOM 8520 O O . ILE A 1 1123 ? -6.664 -14.996 -20.971 1.00 94.12 1123 ILE A O 1
ATOM 8524 N N . ARG A 1 1124 ? -7.143 -16.562 -22.520 1.00 94.56 1124 ARG A N 1
ATOM 8525 C CA . ARG A 1 1124 ? -8.416 -16.002 -22.965 1.00 94.56 1124 ARG A CA 1
ATOM 8526 C C . ARG A 1 1124 ? -9.548 -17.011 -22.809 1.00 94.56 1124 ARG A C 1
ATOM 8528 O O . ARG A 1 1124 ? -9.394 -18.163 -23.180 1.00 94.56 1124 ARG A O 1
ATOM 8535 N N . CYS A 1 1125 ? -10.709 -16.562 -22.348 1.00 93.75 1125 CYS A N 1
ATOM 8536 C CA . CYS A 1 1125 ? -11.972 -17.297 -22.408 1.00 93.75 1125 CYS A CA 1
ATOM 8537 C C . CYS A 1 1125 ? -12.952 -16.495 -23.276 1.00 93.75 1125 CYS A C 1
ATOM 8539 O O . CYS A 1 1125 ? -13.346 -15.385 -22.917 1.00 93.75 1125 CYS A O 1
ATOM 8541 N N . GLY A 1 1126 ? -13.317 -17.007 -24.456 1.00 92.44 1126 GLY A N 1
ATOM 8542 C CA . GLY A 1 1126 ? -14.110 -16.232 -25.419 1.00 92.44 1126 GLY A CA 1
ATOM 8543 C C . GLY A 1 1126 ? -13.382 -14.947 -25.829 1.00 92.44 1126 GLY A C 1
ATOM 8544 O O . GLY A 1 1126 ? -12.259 -15.013 -26.312 1.00 92.44 1126 GLY A O 1
ATOM 8545 N N . ARG A 1 1127 ? -13.976 -13.768 -25.633 1.00 94.06 1127 ARG A N 1
ATOM 8546 C CA . ARG A 1 1127 ? -13.323 -12.460 -25.878 1.00 94.06 1127 ARG A CA 1
ATOM 8547 C C . ARG A 1 1127 ? -12.709 -11.817 -24.626 1.00 94.06 1127 ARG A C 1
ATOM 8549 O O . ARG A 1 1127 ? -12.307 -10.656 -24.674 1.00 94.06 1127 ARG A O 1
ATOM 8556 N N . VAL A 1 1128 ? -12.640 -12.553 -23.517 1.00 96.31 1128 VAL A N 1
ATOM 8557 C CA . VAL A 1 1128 ? -12.147 -12.076 -22.218 1.00 96.31 1128 VAL A CA 1
ATOM 8558 C C . VAL A 1 1128 ? -10.730 -12.580 -21.980 1.00 96.31 1128 VAL A C 1
ATOM 8560 O O . VAL A 1 1128 ? -10.507 -13.783 -21.899 1.00 96.31 1128 VAL A O 1
ATOM 8563 N N . VAL A 1 1129 ? -9.769 -11.676 -21.843 1.00 96.44 1129 VAL A N 1
ATOM 8564 C CA . VAL A 1 1129 ? -8.398 -11.981 -21.426 1.00 96.44 1129 VAL A CA 1
ATOM 8565 C C . VAL A 1 1129 ? -8.358 -12.016 -19.902 1.00 96.44 1129 VAL A C 1
ATOM 8567 O O . VAL A 1 1129 ? -8.532 -10.987 -19.248 1.00 96.44 1129 VAL A O 1
ATOM 8570 N N . LEU A 1 1130 ? -8.148 -13.216 -19.363 1.00 94.38 1130 LEU A N 1
ATOM 8571 C CA . LEU A 1 1130 ? -8.061 -13.515 -17.931 1.00 94.38 1130 LEU A CA 1
ATOM 8572 C C . LEU A 1 1130 ? -6.661 -13.228 -17.381 1.00 94.38 1130 LEU A C 1
ATOM 8574 O O . LEU A 1 1130 ? -6.516 -12.769 -16.254 1.00 94.38 1130 LEU A O 1
ATOM 8578 N N . GLN A 1 1131 ? -5.641 -13.493 -18.200 1.00 92.81 1131 GLN A N 1
ATOM 8579 C CA . GLN A 1 1131 ? -4.231 -13.294 -17.889 1.00 92.81 1131 GLN A CA 1
ATOM 8580 C C . GLN A 1 1131 ? -3.534 -12.744 -19.136 1.00 92.81 1131 GLN A C 1
ATOM 8582 O O . GLN A 1 1131 ? -3.669 -13.306 -20.225 1.00 92.81 1131 GLN A O 1
ATOM 8587 N N . ARG A 1 1132 ? -2.793 -11.646 -18.978 1.00 94.00 1132 ARG A N 1
ATOM 8588 C CA . ARG A 1 1132 ? -1.907 -11.115 -20.025 1.00 94.00 1132 ARG A CA 1
ATOM 8589 C C . ARG A 1 1132 ? -0.703 -12.036 -20.198 1.00 94.00 1132 ARG A C 1
ATOM 8591 O O . ARG A 1 1132 ? -0.264 -12.641 -19.222 1.00 94.00 1132 ARG A O 1
ATOM 8598 N N . GLU A 1 1133 ? -0.169 -12.107 -21.411 1.00 94.19 1133 GLU A N 1
ATOM 8599 C CA . GLU A 1 1133 ? 1.102 -12.787 -21.646 1.00 94.19 1133 GLU A CA 1
ATOM 8600 C C . GLU A 1 1133 ? 2.201 -12.163 -20.777 1.00 94.19 1133 GLU A C 1
ATOM 8602 O O . GLU A 1 1133 ? 2.369 -10.935 -20.758 1.00 94.19 1133 GLU A O 1
ATOM 8607 N N . THR A 1 1134 ? 2.917 -13.009 -20.037 1.00 93.88 1134 THR A N 1
ATOM 8608 C CA . THR A 1 1134 ? 3.887 -12.587 -19.026 1.00 93.88 1134 THR A CA 1
ATOM 8609 C C . THR A 1 1134 ? 5.169 -13.404 -19.136 1.00 93.88 1134 THR A C 1
ATOM 8611 O O . THR A 1 1134 ? 5.131 -14.624 -19.263 1.00 93.88 1134 THR A O 1
ATOM 8614 N N . TRP A 1 1135 ? 6.315 -12.742 -19.014 1.00 94.00 1135 TRP A N 1
ATOM 8615 C CA . TRP A 1 1135 ? 7.649 -13.332 -18.997 1.00 94.00 1135 TRP A CA 1
ATOM 8616 C C . TRP A 1 1135 ? 8.372 -12.965 -17.708 1.00 94.00 1135 TRP A C 1
ATOM 8618 O O . TRP A 1 1135 ? 8.240 -11.851 -17.200 1.00 94.00 1135 TRP A O 1
ATOM 8628 N N . ARG A 1 1136 ? 9.196 -13.878 -17.208 1.00 92.69 1136 ARG A N 1
ATOM 8629 C CA . ARG A 1 1136 ? 10.072 -13.662 -16.059 1.00 92.69 1136 ARG A CA 1
ATOM 8630 C C . ARG A 1 1136 ? 11.509 -13.744 -16.523 1.00 92.69 1136 ARG A C 1
ATOM 8632 O O . ARG A 1 1136 ? 11.977 -14.804 -16.921 1.00 92.69 1136 ARG A O 1
ATOM 8639 N N . ILE A 1 1137 ? 12.205 -12.614 -16.478 1.00 91.19 1137 ILE A N 1
ATOM 8640 C CA . ILE A 1 1137 ? 13.599 -12.533 -16.908 1.00 91.19 1137 ILE A CA 1
ATOM 8641 C C . ILE A 1 1137 ? 14.505 -12.165 -15.727 1.00 91.19 1137 ILE A C 1
ATOM 8643 O O . ILE A 1 1137 ? 14.168 -11.273 -14.944 1.00 91.19 1137 ILE A O 1
ATOM 8647 N N . PRO A 1 1138 ? 15.683 -12.793 -15.578 1.00 89.88 1138 PRO A N 1
ATOM 8648 C CA . PRO A 1 1138 ? 16.655 -12.357 -14.583 1.00 89.88 1138 PRO A CA 1
ATOM 8649 C C . PRO A 1 1138 ? 17.082 -10.907 -14.842 1.00 89.88 1138 PRO A C 1
ATOM 8651 O O . PRO A 1 1138 ? 17.431 -10.551 -15.968 1.00 89.88 1138 PRO A O 1
ATOM 8654 N N . ALA A 1 1139 ? 17.156 -10.073 -13.803 1.00 87.44 1139 ALA A N 1
ATOM 8655 C CA . ALA A 1 1139 ? 17.603 -8.681 -13.915 1.00 87.44 1139 ALA A CA 1
ATOM 8656 C C . ALA A 1 1139 ? 19.011 -8.558 -14.533 1.00 87.44 1139 ALA A C 1
ATOM 8658 O O . ALA A 1 1139 ? 19.327 -7.588 -15.224 1.00 87.44 1139 ALA A O 1
ATOM 8659 N N . ALA A 1 1140 ? 19.860 -9.573 -14.335 1.00 84.62 1140 ALA A N 1
ATOM 8660 C CA . ALA A 1 1140 ? 21.180 -9.662 -14.950 1.00 84.62 1140 ALA A CA 1
ATOM 8661 C C . ALA A 1 1140 ? 21.134 -9.746 -16.487 1.00 84.62 1140 ALA A C 1
ATOM 8663 O O . ALA A 1 1140 ? 22.083 -9.313 -17.137 1.00 84.62 1140 ALA A O 1
ATOM 8664 N N . ALA A 1 1141 ? 20.043 -10.246 -17.074 1.00 85.25 1141 ALA A N 1
ATOM 8665 C CA . ALA A 1 1141 ? 19.891 -10.381 -18.520 1.00 85.25 1141 ALA A CA 1
ATOM 8666 C C . ALA A 1 1141 ? 19.764 -9.018 -19.231 1.00 85.25 1141 ALA A C 1
ATOM 8668 O O . ALA A 1 1141 ? 20.116 -8.893 -20.402 1.00 85.25 1141 ALA A O 1
ATOM 8669 N N . LEU A 1 1142 ? 19.329 -7.978 -18.508 1.00 84.12 1142 LEU A N 1
ATOM 8670 C CA . LEU A 1 1142 ? 19.279 -6.590 -18.985 1.00 84.12 1142 LEU A CA 1
ATOM 8671 C C . LEU A 1 1142 ? 20.647 -5.887 -18.937 1.00 84.12 1142 LEU A C 1
ATOM 8673 O O . LEU A 1 1142 ? 20.780 -4.761 -19.418 1.00 84.12 1142 LEU A O 1
ATOM 8677 N N . ARG A 1 1143 ? 21.683 -6.514 -18.358 1.00 78.12 1143 ARG A N 1
ATOM 8678 C CA . ARG A 1 1143 ? 23.028 -5.925 -18.327 1.00 78.12 1143 ARG A CA 1
ATOM 8679 C C . ARG A 1 1143 ? 23.646 -5.971 -19.724 1.00 78.12 1143 ARG A C 1
ATOM 8681 O O . ARG A 1 1143 ? 23.648 -7.000 -20.401 1.00 78.12 1143 ARG A O 1
ATOM 8688 N N . GLY A 1 1144 ? 24.188 -4.835 -20.155 1.00 67.19 1144 GLY A N 1
ATOM 8689 C CA . GLY A 1 1144 ? 24.928 -4.733 -21.407 1.00 67.19 1144 GLY A CA 1
ATOM 8690 C C . GLY A 1 1144 ? 26.195 -5.587 -21.372 1.00 67.19 1144 GLY A C 1
ATOM 8691 O O . GLY A 1 1144 ? 27.017 -5.435 -20.470 1.00 67.19 1144 GLY A O 1
ATOM 8692 N N . THR A 1 1145 ? 26.385 -6.461 -22.359 1.00 63.34 1145 THR A N 1
ATOM 8693 C CA . THR A 1 1145 ? 27.695 -7.077 -22.629 1.00 63.34 1145 THR A CA 1
ATOM 8694 C C . THR A 1 1145 ? 28.337 -6.371 -23.812 1.00 63.34 1145 THR A C 1
ATOM 8696 O O . THR A 1 1145 ? 27.693 -6.238 -24.854 1.00 63.34 1145 THR A O 1
ATOM 8699 N N . ALA A 1 1146 ? 29.597 -5.947 -23.685 1.00 58.75 1146 ALA A N 1
ATOM 8700 C CA . ALA A 1 1146 ? 30.329 -5.356 -24.803 1.00 58.75 1146 ALA A CA 1
ATOM 8701 C C . ALA A 1 1146 ? 30.356 -6.321 -26.009 1.00 58.75 1146 ALA A C 1
ATOM 8703 O O . ALA A 1 1146 ? 30.595 -7.520 -25.853 1.00 58.75 1146 ALA A O 1
ATOM 8704 N N . LEU A 1 1147 ? 30.083 -5.801 -27.214 1.00 62.19 1147 LEU A N 1
ATOM 8705 C CA . LEU A 1 1147 ? 30.016 -6.610 -28.442 1.00 62.19 1147 LEU A CA 1
ATOM 8706 C C . LEU A 1 1147 ? 31.375 -7.208 -28.833 1.00 62.19 1147 LEU A C 1
ATOM 8708 O O . LEU A 1 1147 ? 31.422 -8.319 -29.358 1.00 62.19 1147 LEU A O 1
ATOM 8712 N N . SER A 1 1148 ? 32.463 -6.488 -28.554 1.00 52.34 1148 SER A N 1
ATOM 8713 C CA . SER A 1 1148 ? 33.828 -7.015 -28.568 1.00 52.34 1148 SER A CA 1
ATOM 8714 C C . SER A 1 1148 ? 34.165 -7.441 -27.143 1.00 52.34 1148 SER A C 1
ATOM 8716 O O . SER A 1 1148 ? 33.764 -6.745 -26.216 1.00 52.34 1148 SER A O 1
ATOM 8718 N N . GLY A 1 1149 ? 34.897 -8.538 -26.916 1.00 47.97 1149 GLY A N 1
ATOM 8719 C CA . GLY A 1 1149 ? 35.218 -9.040 -25.563 1.00 47.97 1149 GLY A CA 1
ATOM 8720 C C . GLY A 1 1149 ? 36.039 -8.100 -24.650 1.00 47.97 1149 GLY A C 1
ATOM 8721 O O . GLY A 1 1149 ? 36.798 -8.577 -23.810 1.00 47.97 1149 GLY A O 1
ATOM 8722 N N . SER A 1 1150 ? 36.027 -6.782 -24.873 1.00 45.31 1150 SER A N 1
ATOM 8723 C CA . SER A 1 1150 ? 36.566 -5.712 -24.032 1.00 45.31 1150 SER A CA 1
ATOM 8724 C C . SER A 1 1150 ? 35.920 -5.716 -22.645 1.00 45.31 1150 SER A C 1
ATOM 8726 O O . SER A 1 1150 ? 34.700 -5.719 -22.520 1.00 45.31 1150 SER A O 1
ATOM 8728 N N . ARG A 1 1151 ? 36.747 -5.653 -21.592 1.00 42.44 1151 ARG A N 1
ATOM 8729 C CA . ARG A 1 1151 ? 36.333 -5.488 -20.184 1.00 42.44 1151 ARG A CA 1
ATOM 8730 C C . ARG A 1 1151 ? 35.885 -4.049 -19.868 1.00 42.44 1151 ARG A C 1
ATOM 8732 O O . ARG A 1 1151 ? 36.169 -3.536 -18.791 1.00 42.44 1151 ARG A O 1
ATOM 8739 N N . THR A 1 1152 ? 35.251 -3.355 -20.808 1.00 43.34 1152 THR A N 1
ATOM 8740 C CA . THR A 1 1152 ? 34.650 -2.043 -20.539 1.00 43.34 1152 THR A CA 1
ATOM 8741 C C . THR A 1 1152 ? 33.327 -2.246 -19.806 1.00 43.34 1152 THR A C 1
ATOM 8743 O O . THR A 1 1152 ? 32.540 -3.107 -20.194 1.00 43.34 1152 THR A O 1
ATOM 8746 N N . ALA A 1 1153 ? 33.110 -1.485 -18.729 1.00 49.00 1153 ALA A N 1
ATOM 8747 C CA . ALA A 1 1153 ? 31.873 -1.507 -17.951 1.00 49.00 1153 ALA A CA 1
ATOM 8748 C C . ALA A 1 1153 ? 30.645 -1.333 -18.864 1.00 49.00 1153 ALA A C 1
ATOM 8750 O O . ALA A 1 1153 ? 30.715 -0.590 -19.842 1.00 49.00 1153 ALA A O 1
ATOM 8751 N N . ALA A 1 1154 ? 29.544 -2.022 -18.547 1.00 59.88 1154 ALA A N 1
ATOM 8752 C CA . ALA A 1 1154 ? 28.277 -1.889 -19.265 1.00 59.88 1154 ALA A CA 1
ATOM 8753 C C . ALA A 1 1154 ? 27.873 -0.405 -19.376 1.00 59.88 1154 ALA A C 1
ATOM 8755 O O . ALA A 1 1154 ? 27.812 0.291 -18.359 1.00 59.88 1154 ALA A O 1
ATOM 8756 N N . ASP A 1 1155 ? 27.633 0.075 -20.598 1.00 78.25 1155 ASP A N 1
ATOM 8757 C CA . ASP A 1 1155 ? 27.150 1.428 -20.883 1.00 78.25 1155 ASP A CA 1
ATOM 8758 C C . ASP A 1 1155 ? 25.714 1.406 -21.441 1.00 78.25 1155 ASP A C 1
ATOM 8760 O O . ASP A 1 1155 ? 25.187 0.350 -21.802 1.00 78.25 1155 ASP A O 1
ATOM 8764 N N . ASP A 1 1156 ? 25.058 2.574 -21.492 1.00 88.19 1156 ASP A N 1
ATOM 8765 C CA . ASP A 1 1156 ? 23.642 2.681 -21.885 1.00 88.19 1156 ASP A CA 1
ATOM 8766 C C . ASP A 1 1156 ? 23.386 2.099 -23.307 1.00 88.19 1156 ASP A C 1
ATOM 8768 O O . ASP A 1 1156 ? 22.336 1.507 -23.558 1.00 88.19 1156 ASP A O 1
ATOM 8772 N N . ALA A 1 1157 ? 24.362 2.188 -24.225 1.00 89.69 1157 ALA A N 1
ATOM 8773 C CA . ALA A 1 1157 ? 24.252 1.649 -25.586 1.00 89.69 1157 ALA A CA 1
ATOM 8774 C C . ALA A 1 1157 ? 24.308 0.111 -25.616 1.00 89.69 1157 ALA A C 1
ATOM 8776 O O . ALA A 1 1157 ? 23.556 -0.527 -26.359 1.00 89.69 1157 ALA A O 1
ATOM 8777 N N . ALA A 1 1158 ? 25.172 -0.499 -24.797 1.00 87.25 1158 ALA A N 1
ATOM 8778 C CA . ALA A 1 1158 ? 25.249 -1.952 -24.666 1.00 87.25 1158 ALA A CA 1
ATOM 8779 C C . ALA A 1 1158 ? 23.989 -2.513 -23.994 1.00 87.25 1158 ALA A C 1
ATOM 8781 O O . ALA A 1 1158 ? 23.503 -3.576 -24.376 1.00 87.25 1158 ALA A O 1
ATOM 8782 N N . GLU A 1 1159 ? 23.435 -1.788 -23.021 1.00 90.12 1159 GLU A N 1
ATOM 8783 C CA . GLU A 1 1159 ? 22.164 -2.135 -22.376 1.00 90.12 1159 GLU A CA 1
ATOM 8784 C C . GLU A 1 1159 ? 20.997 -2.094 -23.363 1.00 90.12 1159 GLU A C 1
ATOM 8786 O O . GLU A 1 1159 ? 20.163 -3.001 -23.359 1.00 90.12 1159 GLU A O 1
ATOM 8791 N N . PHE A 1 1160 ? 20.966 -1.102 -24.258 1.00 93.06 1160 PHE A N 1
ATOM 8792 C CA . PHE A 1 1160 ? 19.958 -1.046 -25.312 1.00 93.06 1160 PHE A CA 1
ATOM 8793 C C . PHE A 1 1160 ? 20.034 -2.265 -26.240 1.00 93.06 1160 PHE A C 1
ATOM 8795 O O . PHE A 1 1160 ? 19.010 -2.886 -26.508 1.00 93.06 1160 PHE A O 1
ATOM 8802 N N . LEU A 1 1161 ? 21.231 -2.687 -26.663 1.00 89.62 1161 LEU A N 1
ATOM 8803 C CA . LEU A 1 1161 ? 21.394 -3.922 -27.444 1.00 89.62 1161 LEU A CA 1
ATOM 8804 C C . LEU A 1 1161 ? 20.950 -5.176 -26.685 1.00 89.62 1161 LEU A C 1
ATOM 8806 O O . LEU A 1 1161 ? 20.270 -6.024 -27.264 1.00 89.62 1161 LEU A O 1
ATOM 8810 N N . SER A 1 1162 ? 21.304 -5.307 -25.402 1.00 88.81 1162 SER A N 1
ATOM 8811 C CA . SER A 1 1162 ? 20.840 -6.428 -24.573 1.00 88.81 1162 SER A CA 1
ATOM 8812 C C . SER A 1 1162 ? 19.312 -6.469 -24.508 1.00 88.81 1162 SER A C 1
ATOM 8814 O O . SER A 1 1162 ? 18.720 -7.529 -24.696 1.00 88.81 1162 SER A O 1
ATOM 8816 N N . ALA A 1 1163 ? 18.659 -5.318 -24.342 1.00 91.62 1163 ALA A N 1
ATOM 8817 C CA . ALA A 1 1163 ? 17.204 -5.212 -24.369 1.00 91.62 1163 ALA A CA 1
ATOM 8818 C C . ALA A 1 1163 ? 16.599 -5.639 -25.722 1.00 91.62 1163 ALA A C 1
ATOM 8820 O O . ALA A 1 1163 ? 15.632 -6.401 -25.752 1.00 91.62 1163 ALA A O 1
ATOM 8821 N N . ARG A 1 1164 ? 17.200 -5.233 -26.851 1.00 91.56 1164 ARG A N 1
ATOM 8822 C CA . ARG A 1 1164 ? 16.789 -5.682 -28.200 1.00 91.56 1164 ARG A CA 1
ATOM 8823 C C . ARG A 1 1164 ? 16.922 -7.190 -28.384 1.00 91.56 1164 ARG A C 1
ATOM 8825 O O . ARG A 1 1164 ? 16.027 -7.839 -28.936 1.00 91.56 1164 ARG A O 1
ATOM 8832 N N . ARG A 1 1165 ? 18.020 -7.756 -27.882 1.00 88.94 1165 ARG A N 1
ATOM 8833 C CA . ARG A 1 1165 ? 18.264 -9.199 -27.901 1.00 88.94 1165 ARG A CA 1
ATOM 8834 C C . ARG A 1 1165 ? 17.217 -9.945 -27.085 1.00 88.94 1165 ARG A C 1
ATOM 8836 O O . ARG A 1 1165 ? 16.708 -10.949 -27.568 1.00 88.94 1165 ARG A O 1
ATOM 8843 N N . LEU A 1 1166 ? 16.887 -9.460 -25.888 1.00 90.06 1166 LEU A N 1
ATOM 8844 C CA . LEU A 1 1166 ? 15.850 -10.058 -25.045 1.00 90.06 1166 LEU A CA 1
ATOM 8845 C C . LEU A 1 1166 ? 14.489 -10.025 -25.731 1.00 90.06 1166 LEU A C 1
ATOM 8847 O O . LEU A 1 1166 ? 13.819 -11.053 -25.793 1.00 90.06 1166 LEU A O 1
ATOM 8851 N N . ARG A 1 1167 ? 14.122 -8.878 -26.315 1.00 92.56 1167 ARG A N 1
ATOM 8852 C CA . ARG A 1 1167 ? 12.882 -8.745 -27.081 1.00 92.56 1167 ARG A CA 1
ATOM 8853 C C . ARG A 1 1167 ? 12.792 -9.799 -28.181 1.00 92.56 1167 ARG A C 1
ATOM 8855 O O . ARG A 1 1167 ? 11.796 -10.505 -28.265 1.00 92.56 1167 ARG A O 1
ATOM 8862 N N . THR A 1 1168 ? 13.832 -9.922 -29.000 1.00 89.06 1168 THR A N 1
ATOM 8863 C CA . THR A 1 1168 ? 13.838 -10.868 -30.126 1.00 89.06 1168 THR A CA 1
ATOM 8864 C C . THR A 1 1168 ? 13.894 -12.319 -29.647 1.00 89.06 1168 THR A C 1
ATOM 8866 O O . THR A 1 1168 ? 13.173 -13.162 -30.167 1.00 89.06 1168 THR A O 1
ATOM 8869 N N . GLY A 1 1169 ? 14.718 -12.611 -28.636 1.00 88.31 1169 GLY A N 1
ATOM 8870 C CA . GLY A 1 1169 ? 14.932 -13.962 -28.116 1.00 88.31 1169 GLY A CA 1
ATOM 8871 C C . GLY A 1 1169 ? 13.715 -14.560 -27.410 1.00 88.31 1169 GLY A C 1
ATOM 8872 O O . GLY A 1 1169 ? 13.516 -15.765 -27.497 1.00 88.31 1169 GLY A O 1
ATOM 8873 N N . HIS A 1 1170 ? 12.895 -13.728 -26.762 1.00 89.38 1170 HIS A N 1
ATOM 8874 C CA . HIS A 1 1170 ? 11.667 -14.156 -26.079 1.00 89.38 1170 HIS A CA 1
ATOM 8875 C C . HIS A 1 1170 ? 10.381 -13.821 -26.853 1.00 89.38 1170 HIS A C 1
ATOM 8877 O O . HIS A 1 1170 ? 9.292 -14.078 -26.352 1.00 89.38 1170 HIS A O 1
ATOM 8883 N N . GLY A 1 1171 ? 10.481 -13.230 -28.050 1.00 90.94 1171 GLY A N 1
ATOM 8884 C CA . GLY A 1 1171 ? 9.310 -12.828 -28.838 1.00 90.94 1171 GLY A CA 1
ATOM 8885 C C . GLY A 1 1171 ? 8.470 -11.714 -28.198 1.00 90.94 1171 GLY A C 1
ATOM 8886 O O . GLY A 1 1171 ? 7.269 -11.645 -28.443 1.00 90.94 1171 GLY A O 1
ATOM 8887 N N . LEU A 1 1172 ? 9.076 -10.838 -27.385 1.00 93.38 1172 LEU A N 1
ATOM 8888 C CA . LEU A 1 1172 ? 8.345 -9.811 -26.635 1.00 93.38 1172 LEU A CA 1
ATOM 8889 C C . LEU A 1 1172 ? 7.695 -8.774 -27.578 1.00 93.38 1172 LEU A C 1
ATOM 8891 O O . LEU A 1 1172 ? 8.351 -8.284 -28.516 1.00 93.38 1172 LEU A O 1
ATOM 8895 N N . PRO A 1 1173 ? 6.444 -8.347 -27.310 1.00 94.62 1173 PRO A N 1
ATOM 8896 C CA . PRO A 1 1173 ? 5.817 -7.262 -28.052 1.00 94.62 1173 PRO A CA 1
ATOM 8897 C C . PRO A 1 1173 ? 6.569 -5.948 -27.820 1.00 94.62 1173 PRO A C 1
ATOM 8899 O O . PRO A 1 1173 ? 7.279 -5.781 -26.832 1.00 94.62 1173 PRO A O 1
ATOM 8902 N N . ARG A 1 1174 ? 6.420 -4.987 -28.744 1.00 93.88 1174 ARG A N 1
ATOM 8903 C CA . ARG A 1 1174 ? 7.126 -3.693 -28.672 1.00 93.88 1174 ARG A CA 1
ATOM 8904 C C . ARG A 1 1174 ? 6.818 -2.918 -27.382 1.00 93.88 1174 ARG A C 1
ATOM 8906 O O . ARG A 1 1174 ? 7.718 -2.302 -26.820 1.00 93.88 1174 ARG A O 1
ATOM 8913 N N . HIS A 1 1175 ? 5.558 -2.942 -26.960 1.00 95.88 1175 HIS A N 1
ATOM 8914 C CA . HIS A 1 1175 ? 5.050 -2.201 -25.813 1.00 95.88 1175 HIS A CA 1
ATOM 8915 C C . HIS A 1 1175 ? 4.727 -3.179 -24.686 1.00 95.88 1175 HIS A C 1
ATOM 8917 O O . HIS A 1 1175 ? 3.912 -4.087 -24.870 1.00 95.88 1175 HIS A O 1
ATOM 8923 N N . VAL A 1 1176 ? 5.366 -2.997 -23.534 1.00 96.75 1176 VAL A N 1
ATOM 8924 C CA . VAL A 1 1176 ? 5.223 -3.878 -22.367 1.00 96.75 1176 VAL A CA 1
ATOM 8925 C C . VAL A 1 1176 ? 5.132 -3.073 -21.077 1.00 96.75 1176 VAL A C 1
ATOM 8927 O O . VAL A 1 1176 ? 5.518 -1.904 -21.025 1.00 96.75 1176 VAL A O 1
ATOM 8930 N N . PHE A 1 1177 ? 4.658 -3.720 -20.018 1.00 96.06 1177 PHE A N 1
ATOM 8931 C CA . PHE A 1 1177 ? 4.830 -3.263 -18.649 1.00 96.06 1177 PHE A CA 1
ATOM 8932 C C . PHE A 1 1177 ? 5.856 -4.138 -17.929 1.00 96.06 1177 PHE A C 1
ATOM 8934 O O . PHE A 1 1177 ? 5.736 -5.359 -17.941 1.00 96.06 1177 PHE A O 1
ATOM 8941 N N . ALA A 1 1178 ? 6.843 -3.526 -17.280 1.00 94.81 1178 ALA A N 1
ATOM 8942 C CA . ALA A 1 1178 ? 7.873 -4.218 -16.514 1.00 94.81 1178 ALA A CA 1
ATOM 8943 C C . ALA A 1 1178 ? 7.710 -3.946 -15.012 1.00 94.81 1178 ALA A C 1
ATOM 8945 O O . ALA A 1 1178 ? 7.805 -2.801 -14.566 1.00 94.81 1178 ALA A O 1
ATOM 8946 N N . LYS A 1 1179 ? 7.478 -4.993 -14.221 1.00 92.56 1179 LYS A N 1
ATOM 8947 C CA . LYS A 1 1179 ? 7.488 -4.964 -12.758 1.00 92.56 1179 LYS A CA 1
ATOM 8948 C C . LYS A 1 1179 ? 8.870 -5.396 -12.272 1.00 92.56 1179 LYS A C 1
ATOM 8950 O O . LYS A 1 1179 ? 9.277 -6.545 -12.438 1.00 92.56 1179 LYS A O 1
ATOM 8955 N N . VAL A 1 1180 ? 9.599 -4.445 -11.700 1.00 88.12 1180 VAL A N 1
ATOM 8956 C CA . VAL A 1 1180 ? 10.932 -4.653 -11.124 1.00 88.12 1180 VAL A CA 1
ATOM 8957 C C . VAL A 1 1180 ? 10.776 -4.868 -9.612 1.00 88.12 1180 VAL A C 1
ATOM 8959 O O . VAL A 1 1180 ? 9.958 -4.173 -9.005 1.00 88.12 1180 VAL A O 1
ATOM 8962 N N . PRO A 1 1181 ? 11.525 -5.790 -8.976 1.00 76.50 1181 PRO A N 1
ATOM 8963 C CA . PRO A 1 1181 ? 11.494 -5.946 -7.522 1.00 76.50 1181 PRO A CA 1
ATOM 8964 C C . PRO A 1 1181 ? 11.757 -4.612 -6.817 1.00 76.50 1181 PRO A C 1
ATOM 8966 O O . PRO A 1 1181 ? 12.651 -3.879 -7.230 1.00 76.50 1181 PRO A O 1
ATOM 8969 N N . GLY A 1 1182 ? 10.971 -4.285 -5.790 1.00 64.62 1182 GLY A N 1
ATOM 8970 C CA . GLY A 1 1182 ? 11.058 -3.014 -5.060 1.00 64.62 1182 GLY A CA 1
ATOM 8971 C C . GLY A 1 1182 ? 10.360 -1.819 -5.724 1.00 64.62 1182 GLY A C 1
ATOM 8972 O O . GLY A 1 1182 ? 10.164 -0.807 -5.061 1.00 64.62 1182 GLY A O 1
ATOM 8973 N N . GLU A 1 1183 ? 9.925 -1.920 -6.985 1.00 72.94 1183 GLU A N 1
ATOM 8974 C CA . GLU A 1 1183 ? 9.113 -0.879 -7.625 1.00 72.94 1183 GLU A CA 1
ATOM 8975 C C . GLU A 1 1183 ? 7.613 -1.181 -7.443 1.00 72.94 1183 GLU A C 1
ATOM 8977 O O . GLU A 1 1183 ? 7.121 -2.205 -7.930 1.00 72.94 1183 GLU A O 1
ATOM 8982 N N . PRO A 1 1184 ? 6.836 -0.301 -6.780 1.00 64.12 1184 PRO A N 1
ATOM 8983 C CA . PRO A 1 1184 ? 5.464 -0.608 -6.364 1.00 64.12 1184 PRO A CA 1
ATOM 8984 C C . PRO A 1 1184 ? 4.482 -0.727 -7.535 1.00 64.12 1184 PRO A C 1
ATOM 8986 O O . PRO A 1 1184 ? 3.420 -1.340 -7.410 1.00 64.12 1184 PRO A O 1
ATOM 8989 N N . LYS A 1 1185 ? 4.797 -0.116 -8.682 1.00 76.75 1185 LYS A N 1
ATOM 8990 C CA . LYS A 1 1185 ? 3.949 -0.134 -9.877 1.00 76.75 1185 LYS A CA 1
ATOM 8991 C C . LYS A 1 1185 ? 4.777 -0.496 -11.110 1.00 76.75 1185 LYS A C 1
ATOM 8993 O O . LYS A 1 1185 ? 5.862 0.056 -11.270 1.00 76.75 1185 LYS A O 1
ATOM 8998 N N . PRO A 1 1186 ? 4.236 -1.308 -12.037 1.00 88.44 1186 PRO A N 1
ATOM 8999 C CA . PRO A 1 1186 ? 4.915 -1.611 -13.291 1.00 88.44 1186 PRO A CA 1
ATOM 9000 C C . PRO A 1 1186 ? 5.262 -0.346 -14.087 1.00 88.44 1186 PRO A C 1
ATOM 9002 O O . PRO A 1 1186 ? 4.500 0.629 -14.095 1.00 88.44 1186 PRO A O 1
ATOM 9005 N N . LEU A 1 1187 ? 6.408 -0.364 -14.758 1.00 91.94 1187 LEU A N 1
ATOM 9006 C CA . LEU A 1 1187 ? 6.898 0.685 -15.650 1.00 91.94 1187 LEU A CA 1
ATOM 9007 C C . LEU A 1 1187 ? 6.434 0.400 -17.069 1.00 91.94 1187 LEU A C 1
ATOM 9009 O O . LEU A 1 1187 ? 6.447 -0.751 -17.491 1.00 91.94 1187 LEU A O 1
ATOM 9013 N N . TYR A 1 1188 ? 6.070 1.433 -17.818 1.00 95.44 1188 TYR A N 1
ATOM 9014 C CA . TYR A 1 1188 ? 5.810 1.270 -19.241 1.00 95.44 1188 TYR A CA 1
ATOM 9015 C C . TYR A 1 1188 ? 7.135 1.267 -20.007 1.00 95.44 1188 TYR A C 1
ATOM 9017 O O . TYR A 1 1188 ? 7.977 2.143 -19.815 1.00 95.44 1188 TYR A O 1
ATOM 9025 N N . VAL A 1 1189 ? 7.316 0.306 -20.906 1.00 95.44 1189 VAL A N 1
ATOM 9026 C CA . VAL A 1 1189 ? 8.533 0.179 -21.706 1.00 95.44 1189 VAL A CA 1
ATOM 9027 C C . VAL A 1 1189 ? 8.154 0.070 -23.177 1.00 95.44 1189 VAL A C 1
ATOM 9029 O O . VAL A 1 1189 ? 7.390 -0.807 -23.581 1.00 95.44 1189 VAL A O 1
ATOM 9032 N N . ASP A 1 1190 ? 8.721 0.968 -23.980 1.00 95.75 1190 ASP A N 1
ATOM 9033 C CA . ASP A 1 1190 ? 8.803 0.831 -25.433 1.00 95.75 1190 ASP A CA 1
ATOM 9034 C C . ASP A 1 1190 ? 10.232 0.395 -25.777 1.00 95.75 1190 ASP A C 1
ATOM 9036 O O . ASP A 1 1190 ? 11.188 1.131 -25.521 1.00 95.75 1190 ASP A O 1
ATOM 9040 N N . TRP A 1 1191 ? 10.392 -0.801 -26.348 1.00 95.38 1191 TRP A N 1
ATOM 9041 C CA . TRP A 1 1191 ? 11.708 -1.331 -26.730 1.00 95.38 1191 TRP A CA 1
ATOM 9042 C C . TRP A 1 1191 ? 12.394 -0.550 -27.855 1.00 95.38 1191 TRP A C 1
ATOM 9044 O O . TRP A 1 1191 ? 13.570 -0.797 -28.135 1.00 95.38 1191 TRP A O 1
ATOM 9054 N N . ASP A 1 1192 ? 11.674 0.354 -28.520 1.00 95.62 1192 ASP A N 1
ATOM 9055 C CA . ASP A 1 1192 ? 12.227 1.281 -29.504 1.00 95.62 1192 ASP A CA 1
ATOM 9056 C C . ASP A 1 1192 ? 12.583 2.641 -28.864 1.00 95.62 1192 ASP A C 1
ATOM 9058 O O . ASP A 1 1192 ? 13.052 3.525 -29.569 1.00 95.62 1192 ASP A O 1
ATOM 9062 N N . ALA A 1 1193 ? 12.397 2.839 -27.550 1.00 96.38 1193 ALA A N 1
ATOM 9063 C CA . ALA A 1 1193 ? 12.691 4.093 -26.850 1.00 96.38 1193 ALA A CA 1
ATOM 9064 C C . ALA A 1 1193 ? 13.946 3.984 -25.955 1.00 96.38 1193 ALA A C 1
ATOM 9066 O O . ALA A 1 1193 ? 13.853 3.497 -24.821 1.00 96.38 1193 ALA A O 1
ATOM 9067 N N . PRO A 1 1194 ? 15.123 4.481 -26.401 1.00 95.44 1194 PRO A N 1
ATOM 9068 C CA . PRO A 1 1194 ? 16.379 4.406 -25.649 1.00 95.44 1194 PRO A CA 1
ATOM 9069 C C . PRO A 1 1194 ? 16.285 4.871 -24.193 1.00 95.44 1194 PRO A C 1
ATOM 9071 O O . PRO A 1 1194 ? 16.818 4.219 -23.294 1.00 95.44 1194 PRO A O 1
ATOM 9074 N N . LEU A 1 1195 ? 15.575 5.978 -23.949 1.00 95.44 1195 LEU A N 1
ATOM 9075 C CA . LEU A 1 1195 ? 15.425 6.551 -22.612 1.00 95.44 1195 LEU A CA 1
ATOM 9076 C C . LEU A 1 1195 ? 14.650 5.620 -21.667 1.00 95.44 1195 LEU A C 1
ATOM 9078 O O . LEU A 1 1195 ? 15.049 5.461 -20.515 1.00 95.44 1195 LEU A O 1
ATOM 9082 N N . LEU A 1 1196 ? 13.584 4.974 -22.149 1.00 95.56 1196 LEU A N 1
ATOM 9083 C CA . LEU A 1 1196 ? 12.758 4.073 -21.336 1.00 95.56 1196 LEU A CA 1
ATOM 9084 C C . LEU A 1 1196 ? 13.489 2.757 -21.039 1.00 95.56 1196 LEU A C 1
ATOM 9086 O O . LEU A 1 1196 ? 13.463 2.267 -19.911 1.00 95.56 1196 LEU A O 1
ATOM 9090 N N . VAL A 1 1197 ? 14.222 2.226 -22.022 1.00 95.06 1197 VAL A N 1
ATOM 9091 C CA . VAL A 1 1197 ? 15.071 1.040 -21.836 1.00 95.06 1197 VAL A CA 1
ATOM 9092 C C . VAL A 1 1197 ? 16.176 1.308 -20.811 1.00 95.06 1197 VAL A C 1
ATOM 9094 O O . VAL A 1 1197 ? 16.386 0.503 -19.906 1.00 95.06 1197 VAL A O 1
ATOM 9097 N N . ARG A 1 1198 ? 16.841 2.467 -20.888 1.00 92.25 1198 ARG A N 1
ATOM 9098 C CA . ARG A 1 1198 ? 17.857 2.887 -19.910 1.00 92.25 1198 ARG A CA 1
ATOM 9099 C C . ARG A 1 1198 ? 17.311 2.902 -18.481 1.00 92.25 1198 ARG A C 1
ATOM 9101 O O . ARG A 1 1198 ? 18.008 2.492 -17.553 1.00 92.25 1198 ARG A O 1
ATOM 9108 N N . GLN A 1 1199 ? 16.078 3.370 -18.293 1.00 91.56 1199 GLN A N 1
ATOM 9109 C CA . GLN A 1 1199 ? 15.431 3.396 -16.979 1.00 91.56 1199 GLN A CA 1
ATOM 9110 C C . GLN A 1 1199 ? 15.195 1.998 -16.430 1.00 91.56 1199 GLN A C 1
ATOM 9112 O O . GLN A 1 1199 ? 15.613 1.720 -15.304 1.00 91.56 1199 GLN A O 1
ATOM 9117 N N . LEU A 1 1200 ? 14.596 1.117 -17.238 1.00 92.12 1200 LEU A N 1
ATOM 9118 C CA . LEU A 1 1200 ? 14.388 -0.280 -16.870 1.00 92.12 1200 LEU A CA 1
ATOM 9119 C C . LEU A 1 1200 ? 15.712 -0.934 -16.459 1.00 92.12 1200 LEU A C 1
ATOM 9121 O O . LEU A 1 1200 ? 15.809 -1.510 -15.376 1.00 92.12 1200 LEU A O 1
ATOM 9125 N N . SER A 1 1201 ? 16.750 -0.790 -17.284 1.00 90.06 1201 SER A N 1
ATOM 9126 C CA . SER A 1 1201 ? 18.059 -1.385 -17.019 1.00 90.06 1201 SER A CA 1
ATOM 9127 C C . SER A 1 1201 ? 18.674 -0.858 -15.719 1.00 90.06 1201 SER A C 1
ATOM 9129 O O . SER A 1 1201 ? 19.223 -1.642 -14.940 1.00 90.06 1201 SER A O 1
ATOM 9131 N N . ARG A 1 1202 ? 18.586 0.452 -15.442 1.00 87.19 1202 ARG A N 1
ATOM 9132 C CA . ARG A 1 1202 ? 19.103 1.061 -14.199 1.00 87.19 1202 ARG A CA 1
ATOM 9133 C C . ARG A 1 1202 ? 18.361 0.579 -12.961 1.00 87.19 1202 ARG A C 1
ATOM 9135 O O . ARG A 1 1202 ? 18.989 0.357 -11.928 1.00 87.19 1202 ARG A O 1
ATOM 9142 N N . LEU A 1 1203 ? 17.045 0.438 -13.058 1.00 85.06 1203 LEU A N 1
ATOM 9143 C CA . LEU A 1 1203 ? 16.202 -0.066 -11.978 1.00 85.06 1203 LEU A CA 1
ATOM 9144 C C . LEU A 1 1203 ? 16.513 -1.531 -11.681 1.00 85.06 1203 LEU A C 1
ATOM 9146 O O . LEU A 1 1203 ? 16.899 -1.848 -10.560 1.00 85.06 1203 LEU A O 1
ATOM 9150 N N . ALA A 1 1204 ? 16.502 -2.379 -12.709 1.00 85.62 1204 ALA A N 1
ATOM 9151 C CA . ALA A 1 1204 ? 16.845 -3.793 -12.591 1.00 85.62 1204 ALA A CA 1
ATOM 9152 C C . ALA A 1 1204 ? 18.257 -4.019 -12.013 1.00 85.62 1204 ALA A C 1
ATOM 9154 O O . ALA A 1 1204 ? 18.480 -4.950 -11.241 1.00 85.62 1204 ALA A O 1
ATOM 9155 N N . ARG A 1 1205 ? 19.232 -3.152 -12.338 1.00 81.25 1205 ARG A N 1
ATOM 9156 C CA . ARG A 1 1205 ? 20.589 -3.232 -11.764 1.00 81.25 1205 ARG A CA 1
ATOM 9157 C C . ARG A 1 1205 ? 20.641 -2.972 -10.264 1.00 81.25 1205 ARG A C 1
ATOM 9159 O O . ARG A 1 1205 ? 21.470 -3.597 -9.608 1.00 81.25 1205 ARG A O 1
ATOM 9166 N N . ARG A 1 1206 ? 19.832 -2.036 -9.761 1.00 79.12 1206 ARG A N 1
ATOM 9167 C CA . ARG A 1 1206 ? 19.829 -1.642 -8.345 1.00 79.12 1206 ARG A CA 1
ATOM 9168 C C . ARG A 1 1206 ? 19.196 -2.706 -7.460 1.00 79.12 1206 ARG A C 1
ATOM 9170 O O . ARG A 1 1206 ? 19.683 -2.930 -6.363 1.00 79.12 1206 ARG A O 1
ATOM 9177 N N . THR A 1 1207 ? 18.138 -3.350 -7.940 1.00 69.62 1207 THR A N 1
ATOM 9178 C CA . THR A 1 1207 ? 17.307 -4.230 -7.109 1.00 69.62 1207 THR A CA 1
ATOM 9179 C C . THR A 1 1207 ? 17.631 -5.713 -7.285 1.00 69.62 1207 THR A C 1
ATOM 9181 O O . THR A 1 1207 ? 17.408 -6.497 -6.368 1.00 69.62 1207 THR A O 1
ATOM 9184 N N . GLY A 1 1208 ? 18.221 -6.116 -8.419 1.00 76.62 1208 GLY A N 1
ATOM 9185 C CA . GLY A 1 1208 ? 18.518 -7.522 -8.702 1.00 76.62 1208 GLY A CA 1
ATOM 9186 C C . GLY A 1 1208 ? 17.250 -8.368 -8.892 1.00 76.62 1208 GLY A C 1
ATOM 9187 O O . GLY A 1 1208 ? 16.186 -7.853 -9.221 1.00 76.62 1208 GLY A O 1
ATOM 9188 N N . GLY A 1 1209 ? 17.370 -9.688 -8.728 1.00 85.50 1209 GLY A N 1
ATOM 9189 C CA . GLY A 1 1209 ? 16.228 -10.609 -8.791 1.00 85.50 1209 GLY A CA 1
ATOM 9190 C C . GLY A 1 1209 ? 15.631 -10.802 -10.191 1.00 85.50 1209 GLY A C 1
ATOM 9191 O O . GLY A 1 1209 ? 16.347 -10.788 -11.196 1.00 85.50 1209 GLY A O 1
ATOM 9192 N N . THR A 1 1210 ? 14.316 -11.014 -10.241 1.00 89.88 1210 THR A N 1
ATOM 9193 C CA . THR A 1 1210 ? 13.549 -11.316 -11.459 1.00 89.88 1210 THR A CA 1
ATOM 9194 C C . THR A 1 1210 ? 12.673 -10.131 -11.838 1.00 89.88 1210 THR A C 1
ATOM 9196 O O . THR A 1 1210 ? 11.892 -9.651 -11.021 1.00 89.88 1210 THR A O 1
ATOM 9199 N N . VAL A 1 1211 ? 12.781 -9.676 -13.084 1.00 92.38 1211 VAL A N 1
ATOM 9200 C CA . VAL A 1 1211 ? 11.888 -8.671 -13.667 1.00 92.38 1211 VAL A CA 1
ATOM 9201 C C . VAL A 1 1211 ? 10.743 -9.397 -14.360 1.00 92.38 1211 VAL A C 1
ATOM 9203 O O . VAL A 1 1211 ? 10.969 -10.221 -15.249 1.00 92.38 1211 VAL A O 1
ATOM 9206 N N . GLU A 1 1212 ? 9.515 -9.079 -13.966 1.00 93.69 1212 GLU A N 1
ATOM 9207 C CA . GLU A 1 1212 ? 8.316 -9.586 -14.627 1.00 93.69 1212 GLU A CA 1
ATOM 9208 C C . GLU A 1 1212 ? 7.903 -8.611 -15.732 1.00 93.69 1212 GLU A C 1
ATOM 9210 O O . GLU A 1 1212 ? 7.684 -7.427 -15.488 1.00 93.69 1212 GLU A O 1
ATOM 9215 N N . ILE A 1 1213 ? 7.821 -9.096 -16.964 1.00 95.56 1213 ILE A N 1
ATOM 9216 C CA . ILE A 1 1213 ? 7.401 -8.335 -18.138 1.00 95.56 1213 ILE A CA 1
ATOM 9217 C C . ILE A 1 1213 ? 6.027 -8.844 -18.537 1.00 95.56 1213 ILE A C 1
ATOM 9219 O O . ILE A 1 1213 ? 5.859 -10.038 -18.718 1.00 95.56 1213 ILE A O 1
ATOM 9223 N N . SER A 1 1214 ? 5.059 -7.958 -18.723 1.00 95.06 1214 SER A N 1
ATOM 9224 C CA . SER A 1 1214 ? 3.737 -8.292 -19.257 1.00 95.06 1214 SER A CA 1
ATOM 9225 C C . SER A 1 1214 ? 3.462 -7.484 -20.516 1.00 95.06 1214 SER A C 1
ATOM 9227 O O . SER A 1 1214 ? 3.920 -6.348 -20.652 1.00 95.06 1214 SER A O 1
ATOM 9229 N N . GLU A 1 1215 ? 2.729 -8.055 -21.461 1.00 95.69 1215 GLU A N 1
ATOM 9230 C CA . GLU A 1 1215 ? 2.303 -7.315 -22.649 1.00 95.69 1215 GLU A CA 1
ATOM 9231 C C . GLU A 1 1215 ? 1.470 -6.066 -22.295 1.00 95.69 1215 GLU A C 1
ATOM 9233 O O . GLU A 1 1215 ? 0.681 -6.055 -21.344 1.00 95.69 1215 GLU A O 1
ATOM 9238 N N . MET A 1 1216 ? 1.598 -4.996 -23.086 1.00 94.81 1216 MET A N 1
ATOM 9239 C CA . MET A 1 1216 ? 0.669 -3.872 -22.989 1.00 94.81 1216 MET A CA 1
ATOM 9240 C C . MET A 1 1216 ? -0.639 -4.214 -23.709 1.00 94.81 1216 MET A C 1
ATOM 9242 O O . MET A 1 1216 ? -0.704 -4.208 -24.939 1.00 94.81 1216 MET A O 1
ATOM 9246 N N . LEU A 1 1217 ? -1.702 -4.437 -22.934 1.00 93.81 1217 LEU A N 1
ATOM 9247 C CA . LEU A 1 1217 ? -3.040 -4.692 -23.462 1.00 93.81 1217 LEU A CA 1
ATOM 9248 C C . LEU A 1 1217 ? -4.102 -3.854 -22.717 1.00 93.81 1217 LEU A C 1
ATOM 9250 O O . LEU A 1 1217 ? -4.237 -4.029 -21.496 1.00 93.81 1217 LEU A O 1
ATOM 9254 N N . PRO A 1 1218 ? -4.867 -2.975 -23.408 1.00 94.44 1218 PRO A N 1
ATOM 9255 C CA . PRO A 1 1218 ? -4.887 -2.733 -24.862 1.00 94.44 1218 PRO A CA 1
ATOM 9256 C C . PRO A 1 1218 ? -3.586 -2.150 -25.434 1.00 94.44 1218 PRO A C 1
ATOM 9258 O O . PRO A 1 1218 ? -2.981 -1.268 -24.827 1.00 94.44 1218 PRO A O 1
ATOM 9261 N N . ALA A 1 1219 ? -3.194 -2.607 -26.626 1.00 92.31 1219 ALA A N 1
ATOM 9262 C CA . ALA A 1 1219 ? -2.063 -2.046 -27.361 1.00 92.31 1219 ALA A CA 1
ATOM 9263 C C . ALA A 1 1219 ? -2.349 -0.592 -27.806 1.00 92.31 1219 ALA A C 1
ATOM 9265 O O . ALA A 1 1219 ? -3.522 -0.213 -27.929 1.00 92.31 1219 ALA A O 1
ATOM 9266 N N . PRO A 1 1220 ? -1.322 0.241 -28.079 1.00 91.06 1220 PRO A N 1
ATOM 9267 C CA . PRO A 1 1220 ? -1.515 1.662 -28.390 1.00 91.06 1220 PRO A CA 1
ATOM 9268 C C . PRO A 1 1220 ? -2.464 1.965 -29.564 1.00 91.06 1220 PRO A C 1
ATOM 9270 O O . PRO A 1 1220 ? -3.140 2.996 -29.563 1.00 91.06 1220 PRO A O 1
ATOM 9273 N N . ASP A 1 1221 ? -2.557 1.084 -30.552 1.00 89.88 1221 ASP A N 1
ATOM 9274 C CA . ASP A 1 1221 ? -3.440 1.190 -31.718 1.00 89.88 1221 ASP A CA 1
ATOM 9275 C C . ASP A 1 1221 ? -4.873 0.688 -31.453 1.00 89.88 1221 ASP A C 1
ATOM 9277 O O . ASP A 1 1221 ? -5.788 1.026 -32.204 1.00 89.88 1221 ASP A O 1
ATOM 9281 N N . ARG A 1 1222 ? -5.085 -0.050 -30.356 1.00 94.00 1222 ARG A N 1
ATOM 9282 C CA . ARG A 1 1222 ? -6.367 -0.644 -29.924 1.00 94.00 1222 ARG A CA 1
ATOM 9283 C C . ARG A 1 1222 ? -7.005 0.082 -28.730 1.00 94.00 1222 ARG A C 1
ATOM 9285 O O . ARG A 1 1222 ? -7.874 -0.470 -28.051 1.00 94.00 1222 ARG A O 1
ATOM 9292 N N . ARG A 1 1223 ? -6.561 1.309 -28.443 1.00 93.62 1223 ARG A N 1
ATOM 9293 C CA . ARG A 1 1223 ? -7.174 2.214 -27.457 1.00 93.62 1223 ARG A CA 1
ATOM 9294 C C . ARG A 1 1223 ? -8.423 2.853 -28.069 1.00 93.62 1223 ARG A C 1
ATOM 9296 O O . ARG A 1 1223 ? -8.311 3.737 -28.913 1.00 93.62 1223 ARG A O 1
ATOM 9303 N N . TRP A 1 1224 ? -9.595 2.402 -27.631 1.00 92.44 1224 TRP A N 1
ATOM 9304 C CA . TRP A 1 1224 ? -10.893 2.792 -28.196 1.00 92.44 1224 TRP A CA 1
ATOM 9305 C C . TRP A 1 1224 ? -11.367 4.195 -27.788 1.00 92.44 1224 TRP A C 1
ATOM 9307 O O . TRP A 1 1224 ? -12.173 4.798 -28.498 1.00 92.44 1224 TRP A O 1
ATOM 9317 N N . LEU A 1 1225 ? -10.910 4.693 -26.631 1.00 91.88 1225 LEU A N 1
ATOM 9318 C CA . LEU A 1 1225 ? -11.350 5.970 -26.082 1.00 91.88 1225 LEU A CA 1
ATOM 9319 C C . LEU A 1 1225 ? -10.602 7.117 -26.757 1.00 91.88 1225 LEU A C 1
ATOM 9321 O O . LEU A 1 1225 ? -9.427 7.360 -26.474 1.00 91.88 1225 LEU A O 1
ATOM 9325 N N . GLU A 1 1226 ? -11.311 7.830 -27.627 1.00 88.31 1226 GLU A N 1
ATOM 9326 C CA . GLU A 1 1226 ? -10.817 9.019 -28.308 1.00 88.31 1226 GLU A CA 1
ATOM 9327 C C . GLU A 1 1226 ? -11.517 10.274 -27.777 1.00 88.31 1226 GLU A C 1
ATOM 9329 O O . GLU A 1 1226 ? -12.740 10.400 -27.846 1.00 88.31 1226 GLU A O 1
ATOM 9334 N N . VAL A 1 1227 ? -10.732 11.217 -27.257 1.00 83.81 1227 VAL A N 1
ATOM 9335 C CA . VAL A 1 1227 ? -11.211 12.495 -26.722 1.00 83.81 1227 VAL A CA 1
ATOM 9336 C C . VAL A 1 1227 ? -10.423 13.618 -27.387 1.00 83.81 1227 VAL A C 1
ATOM 9338 O O . VAL A 1 1227 ? -9.198 13.667 -27.297 1.00 83.81 1227 VAL A O 1
ATOM 9341 N N . GLY A 1 1228 ? -11.115 14.514 -28.097 1.00 80.19 1228 GLY A N 1
ATOM 9342 C CA . GLY A 1 1228 ? -10.467 15.624 -28.807 1.00 80.19 1228 GLY A CA 1
ATOM 9343 C C . GLY A 1 1228 ? -9.446 15.180 -29.866 1.00 80.19 1228 GLY A C 1
ATOM 9344 O O . GLY A 1 1228 ? -8.418 15.835 -30.024 1.00 80.19 1228 GLY A O 1
ATOM 9345 N N . GLY A 1 1229 ? -9.692 14.054 -30.548 1.00 83.31 1229 GLY A N 1
ATOM 9346 C CA . GLY A 1 1229 ? -8.789 13.496 -31.564 1.00 83.31 1229 GLY A CA 1
ATOM 9347 C C . GLY A 1 1229 ? -7.545 12.797 -31.006 1.00 83.31 1229 GLY A C 1
ATOM 9348 O O . GLY A 1 1229 ? -6.628 12.482 -31.763 1.00 83.31 1229 GLY A O 1
ATOM 9349 N N . ARG A 1 1230 ? -7.473 12.578 -29.687 1.00 86.62 1230 ARG A N 1
ATOM 9350 C CA . ARG A 1 1230 ? -6.366 11.882 -29.016 1.00 86.62 1230 ARG A CA 1
ATOM 9351 C C . ARG A 1 1230 ? -6.870 10.650 -28.283 1.00 86.62 1230 ARG A C 1
ATOM 9353 O O . ARG A 1 1230 ? -7.993 10.647 -27.784 1.00 86.62 1230 ARG A O 1
ATOM 9360 N N . ARG A 1 1231 ? -6.037 9.613 -28.201 1.00 88.50 1231 ARG A N 1
ATOM 9361 C CA . ARG A 1 1231 ? -6.412 8.325 -27.611 1.00 88.50 1231 ARG A CA 1
ATOM 9362 C C . ARG A 1 1231 ? -5.891 8.194 -26.189 1.00 88.50 1231 ARG A C 1
ATOM 9364 O O . ARG A 1 1231 ? -4.745 8.526 -25.894 1.00 88.50 1231 ARG A O 1
ATOM 9371 N N . TYR A 1 1232 ? -6.721 7.633 -25.323 1.00 91.56 1232 TYR A N 1
ATOM 9372 C CA . TYR A 1 1232 ? -6.424 7.472 -23.904 1.00 91.56 1232 TYR A CA 1
ATOM 9373 C C . TYR A 1 1232 ? -6.518 6.002 -23.507 1.00 91.56 1232 TYR A C 1
ATOM 9375 O O . TYR A 1 1232 ? -7.357 5.254 -24.018 1.00 91.56 1232 TYR A O 1
ATOM 9383 N N . THR A 1 1233 ? -5.656 5.572 -22.584 1.00 93.12 1233 THR A N 1
ATOM 9384 C CA . THR A 1 1233 ? -5.932 4.337 -21.846 1.00 93.12 1233 THR A CA 1
ATOM 9385 C C . THR A 1 1233 ? -7.167 4.572 -20.993 1.00 93.12 1233 THR A C 1
ATOM 9387 O O . THR A 1 1233 ? -7.387 5.678 -20.499 1.00 93.12 1233 THR A O 1
ATOM 9390 N N . SER A 1 1234 ? -8.004 3.551 -20.862 1.00 93.56 1234 SER A N 1
ATOM 9391 C CA . SER A 1 1234 ? -9.223 3.646 -20.073 1.00 93.56 1234 SER A CA 1
ATOM 9392 C C . SER A 1 1234 ? -9.627 2.308 -19.497 1.00 93.56 1234 SER A C 1
ATOM 9394 O O . SER A 1 1234 ? -9.195 1.252 -19.961 1.00 93.56 1234 SER A O 1
ATOM 9396 N N . GLU A 1 1235 ? -10.438 2.387 -18.458 1.00 94.19 1235 GLU A N 1
ATOM 9397 C CA . GLU A 1 1235 ? -10.880 1.262 -17.661 1.00 94.19 1235 GLU A CA 1
ATOM 9398 C C . GLU A 1 1235 ? -12.260 1.566 -17.095 1.00 94.19 1235 GLU A C 1
ATOM 9400 O O . GLU A 1 1235 ? -12.507 2.640 -16.539 1.00 94.19 1235 GLU A O 1
ATOM 9405 N N . LEU A 1 1236 ? -13.165 0.613 -17.261 1.00 94.25 1236 LEU A N 1
ATOM 9406 C CA . LEU A 1 1236 ? -14.505 0.659 -16.720 1.00 94.25 1236 LEU A CA 1
ATOM 9407 C C . LEU A 1 1236 ? -14.519 -0.069 -15.379 1.00 94.25 1236 LEU A C 1
ATOM 9409 O O . LEU A 1 1236 ? -14.154 -1.240 -15.296 1.00 94.25 1236 LEU A O 1
ATOM 9413 N N . ARG A 1 1237 ? -14.988 0.627 -14.351 1.00 92.69 1237 ARG A N 1
ATOM 9414 C CA . ARG A 1 1237 ? -15.235 0.085 -13.022 1.00 92.69 1237 ARG A CA 1
ATOM 9415 C C . ARG A 1 1237 ? -16.734 0.036 -12.773 1.00 92.69 1237 ARG A C 1
ATOM 9417 O O . ARG A 1 1237 ? -17.451 1.006 -13.029 1.00 92.69 1237 ARG A O 1
ATOM 9424 N N . CYS A 1 1238 ? -17.205 -1.098 -12.286 1.00 92.44 1238 CYS A N 1
ATOM 9425 C CA . CYS A 1 1238 ? -18.611 -1.335 -11.992 1.00 92.44 1238 CYS A CA 1
ATOM 9426 C C . CYS A 1 1238 ? -18.753 -2.266 -10.789 1.00 92.44 1238 CYS A C 1
ATOM 9428 O O . CYS A 1 1238 ? -17.780 -2.905 -10.393 1.00 92.44 1238 CYS A O 1
ATOM 9430 N N . ALA A 1 1239 ? -19.957 -2.331 -10.229 1.00 93.38 1239 ALA A N 1
ATOM 9431 C CA . ALA A 1 1239 ? -20.298 -3.241 -9.149 1.00 93.38 1239 ALA A CA 1
ATOM 9432 C C . ALA A 1 1239 ? -21.269 -4.301 -9.664 1.00 93.38 1239 ALA A C 1
ATOM 9434 O O . ALA A 1 1239 ? -22.311 -3.969 -10.240 1.00 93.38 1239 ALA A O 1
ATOM 9435 N N . VAL A 1 1240 ? -20.926 -5.567 -9.444 1.00 94.88 1240 VAL A N 1
ATOM 9436 C CA . VAL A 1 1240 ? -21.782 -6.708 -9.756 1.00 94.88 1240 VAL A CA 1
ATOM 9437 C C . VAL A 1 1240 ? -22.047 -7.538 -8.504 1.00 94.88 1240 VAL A C 1
ATOM 9439 O O . VAL A 1 1240 ? -21.164 -7.743 -7.670 1.00 94.88 1240 VAL A O 1
ATOM 9442 N N . PHE A 1 1241 ? -23.274 -8.022 -8.374 1.00 94.38 1241 PHE A N 1
ATOM 9443 C CA . PHE A 1 1241 ? -23.740 -8.830 -7.253 1.00 94.38 1241 PHE A CA 1
ATOM 9444 C C . PHE A 1 1241 ? -24.082 -10.227 -7.753 1.00 94.38 1241 PHE A C 1
ATOM 9446 O O . PHE A 1 1241 ? -24.754 -10.371 -8.776 1.00 94.38 1241 PHE A O 1
ATOM 9453 N N . SER A 1 1242 ? -23.603 -11.255 -7.053 1.00 91.88 1242 SER A N 1
ATOM 9454 C CA . SER A 1 1242 ? -23.983 -12.632 -7.355 1.00 91.88 1242 SER A CA 1
ATOM 9455 C C . SER A 1 1242 ? -25.474 -12.818 -7.064 1.00 91.88 1242 SER A C 1
ATOM 9457 O O . SER A 1 1242 ? -26.031 -12.069 -6.255 1.00 91.88 1242 SER A O 1
ATOM 9459 N N . PRO A 1 1243 ? -26.133 -13.837 -7.630 1.00 82.19 1243 PRO A N 1
ATOM 9460 C CA . PRO A 1 1243 ? -27.497 -14.133 -7.229 1.00 82.19 1243 PRO A CA 1
ATOM 9461 C C . PRO A 1 1243 ? -27.519 -14.506 -5.743 1.00 82.19 1243 PRO A C 1
ATOM 9463 O O . PRO A 1 1243 ? -26.703 -15.305 -5.272 1.00 82.19 1243 PRO A O 1
ATOM 9466 N N . GLY A 1 1244 ? -28.420 -13.877 -4.994 1.00 72.56 1244 GLY A N 1
ATOM 9467 C CA . GLY A 1 1244 ? -28.764 -14.288 -3.637 1.00 72.56 1244 GLY A CA 1
ATOM 9468 C C . GLY A 1 1244 ? -30.002 -15.180 -3.625 1.00 72.56 1244 GLY A C 1
ATOM 9469 O O . GLY A 1 1244 ? -30.467 -15.641 -4.670 1.00 72.56 1244 GLY A O 1
ATOM 9470 N N . ARG A 1 1245 ? -30.561 -15.434 -2.439 1.00 61.16 1245 ARG A N 1
ATOM 9471 C CA . ARG A 1 1245 ? -31.878 -16.077 -2.346 1.00 61.16 1245 ARG A CA 1
ATOM 9472 C C . ARG A 1 1245 ? -32.949 -15.022 -2.661 1.00 61.16 1245 ARG A C 1
ATOM 9474 O O . ARG A 1 1245 ? -32.850 -13.917 -2.133 1.00 61.16 1245 ARG A O 1
ATOM 9481 N N . PRO A 1 1246 ? -33.935 -15.308 -3.530 1.00 42.69 1246 PRO A N 1
ATOM 9482 C CA . PRO A 1 1246 ? -34.984 -14.341 -3.839 1.00 42.69 1246 PRO A CA 1
ATOM 9483 C C . PRO A 1 1246 ? -35.736 -13.952 -2.557 1.00 42.69 1246 PRO A C 1
ATOM 9485 O O . PRO A 1 1246 ? -36.243 -14.833 -1.864 1.00 42.69 1246 PRO A O 1
ATOM 9488 N N . ARG A 1 1247 ? -35.779 -12.646 -2.270 1.00 43.94 1247 ARG A N 1
ATOM 9489 C CA . ARG A 1 1247 ? -36.594 -12.010 -1.224 1.00 43.94 1247 ARG A CA 1
ATOM 9490 C C . ARG A 1 1247 ? -37.860 -11.403 -1.816 1.00 43.94 1247 ARG A C 1
ATOM 9492 O O . ARG A 1 1247 ? -37.756 -10.808 -2.915 1.00 43.94 1247 ARG A O 1
#

Organism: NCBI:txid2720021

InterPro domains:
  IPR003141 Polymerase/histidinol phosphatase, N-terminal [SM00481] (13-77)
  IPR004013 PHP domain [PF02811] (14-101)
  IPR006827 Lantibiotic dehydratase, N-terminal [PF04738] (722-1199)
  IPR016195 Polymerase/histidinol phosphatase-like [SSF89550] (13-277)
  IPR052018 PHP domain-containing protein [PTHR42924] (9-286)

Sequence (1247 aa):
MMPGVPAHRATPLDLHLHTRCSDGDETPAEVARRCLAAGLRAAAVTDHNTMAGVAGFARAAGGALTVVPGCEVTAEWRGEEVHCLAYFTDPADRLIQLFQHRIRRVHDAELDWWRAWTERARAIGVPLTWDLVSERLGGDRVAYVGDYLALLAGTAGDDPRFTPYAPASYDRIAADWCRPGQPLHVPQPWRPGLLDVLTWIGEAGGAAVLAHPAGVLDASDDEECTALLKPLCEAGLSGLEAWTSWHTPAESSRLARICASLGLVATAGSDYHGTRVKSWVPGPGLLPAPPADPMAILDALHDRAAATASGGSYVTAGPPPTAALHVSHAQEGTMTSATAHDHGRAAADPAADPADPVPFAERAWHLVPVVVLRQAGFPMELLAPLADTAAAAEADALMELRARLAALADDVKDLLRDHKVPGRQRMSSWVGQLRPVPEAELAEALAGPPGDGRVADALRAYQETAARLAADWSSFAARHRERLDAAGFAVARAFTDDPALRDVLLLSNDAAYPGFAAWLDSFAGDTGRHTRKMTDLLAMYLQRVTTKNETHAHFGPFTVGRTAPGCAPGITWSSSSPQPLERRSCFTHWAAERLAAAAGETPGLADCVRPRRRPLAFLRDGRIDLYAFTTRDGLDTDWDFRHLGGAAVSTGEAWLWEQCDGERTVRELRTAWDARYGPGADAGLDVDADFNADADFDADADADAATAAESGVGPGTGTPSFDRALRRLTEHEWVIAEFEIPVGDSRPLAALRDLLSAAPGGLARPLLAATERFEQDLARFSALPPAERPALLADAKDRFEKLTRVPANRHRGLHYADRSILFEEAHSGLAGLTVGPDVARFITDELSVVYETVLAGPRLRMRRESAILTRWAAARFGTGTAVPLDRLYAEFFRDRERLAAECATVDAELAVLDAEITHALLGDDTGRAETVVPRERLEAVLGAHPATPPAVCNPDVLFAAENREALARGDFTAVIGDCHAVREVVTHTSFGPLVQERAPELLPEVYRGYLSLLDDDEILVNLSRGHPDKSSTQLCYPCHDLEVYGRSPQTRDKVLQPSQLYVVVTGGRLELRARGVGGRLRLMAPPAGGPSILQDPLSPFAFPRHFGGVGLRAEALEHIPRIRCGRVVLQRETWRIPAAALRGTALSGSRTAADDAAEFLSARRLRTGHGLPRHVFAKVPGEPKPLYVDWDAPLLVRQLSRLARRTGGTVEISEMLPAPDRRWLEVGGRRYTSELRCAVFSPGRPR

Radius of gyration: 35.0 Å; chains: 1; bounding box: 90×84×113 Å

Foldseek 3Di:
DDPDQFAWDFDLEAAAAEDLQEAFPHALLVQLVQSVVSNHQEYEYAHELAQVSQVVNVVSVVNSHHYWRWYWYWADDPNDIWTKIWTNLDPVDPLSVLLSVQSLLVQVQLLVLLQLLQVLLVVVPQPRHLVNVCVQSNNSYHYDQLSSLVSSLVSCPPPPVNVVADSVRSVVCCVQAQDPPHSSDDPDTDHHHVLVVLVSSLSSLTAIETEPCLVVLPDPDLVSSLVVCLLVVVSRHAAYQLWESSDAPVSSVSRCVSCVVNVHQHAHHHNDSACPRPVVSHGTRITSDDDPDNVVSVVSRNVSSVVSNFADQDFDDDDDDDDDDDDDDDDDDDDDDDDDDDDDDDDDDPQDDPQAQDFLVVWFWDFQQKWKWKFQLDFPVLCVQLFDVVLLVLLVVLVVLLVVLLVLLVVLLVVLVVDDFPPSVVVNVCSVLLAADPPVSLVSRVPDDPDDCSNNVSNVVNNVSRVVSVVSLVVSVVVLLVSLLSSLVSLLCVVLVDLVLLVLCCQQPVVCSVVSVVCSVPDDSDDDPVSLVNSLVSVQSVLQSFFDRDFAASGIAMDMAGADPPDFQAKDFDDPAWDDWQKFKAFFLVLLVLLQQLLCVQPQSLQLFQKAFQLQWDDDPQKIWGKDFDASPLDLAGTFIDTPGIGGHDPLLVVLNVVSHSPDGNNRSVVVLCVPQNDADPDDDDDDDDDDDDDDDDDDDDDDDDDDDDDDDDDDDDRDDSVVSVVVCVVVVRMDSTRAQFAQALHSLVSSLVSLVPRPDCSCVVSNVLSVVVVVLRVCLSVDRSVCNSVSLVVNQVSSCVSSVDGQARPNNDRDRRRGSMGMHIHTSTHHIYGRPNNSCCVRPVCSLFVLLQQQLLQLQLVQQQLLLLVVCCVPPNFPDWAAPSRVVVVCVVCVVVSVVSSVVSVVVSVVLLVQQLCQFCPPDFPDQEDAHESVSSSVSSSVGHPPQWFKKKWWKFWFALARVCSSVVNIFIETWKIWGFFQVCQWASCNVVSCVVVVCSQVSSLVLVVQSDDPQEFEEEERDHRPRGRIHHDDHPAAYEYNRGHHPDDPVRYDRSRQWTWGNHPSGIFIDGPPDRGGYAYQHFPSNHSHCSRGVCNSSYHGGGITASDRPVPVDQWGHQGHHPSYGRDFTKGKDWLCLLFFDPSRSDPDHGDLSSSLSSLSCVCVVSVNDQWKWKDARSDPGTGIDGSSRSSRSSSSNVRSVSRTGIIMIGHDPVDSSRQHDAHNNGGIGMIMIIMMIIRHPGD